Protein AF-0000000082599774 (afdb_homodimer)

pLDDT: mean 88.74, std 15.93, range [21.59, 98.62]

Radius of gyration: 60.86 Å; Cα contacts (8 Å, |Δi|>4): 799; chains: 2; bounding box: 148×205×112 Å

Solvent-accessible surface area (backbone atoms only — not comparable to full-atom values): 46859 Å² total; per-residue (Å²): 127,77,73,71,77,75,77,73,52,71,62,56,53,51,51,53,47,51,51,50,48,53,51,52,51,50,50,52,50,50,53,52,46,49,50,40,49,49,53,21,52,49,29,49,53,49,30,52,54,50,40,51,46,23,52,52,50,30,53,55,32,52,62,64,66,70,56,88,59,86,87,71,52,95,82,60,79,78,54,36,40,31,65,64,53,36,54,50,48,45,38,51,44,52,33,50,40,22,50,48,41,47,58,48,39,48,47,30,44,68,63,27,25,55,50,32,54,53,53,46,53,52,48,55,55,42,47,56,53,44,53,54,51,48,52,52,53,51,50,52,51,49,50,45,45,46,50,34,53,50,29,48,51,50,22,47,52,33,38,50,53,26,45,53,43,50,51,49,52,51,51,58,71,67,52,80,64,74,67,84,57,60,71,66,60,53,51,51,50,48,51,51,50,51,49,50,40,51,51,32,45,50,50,20,45,51,29,43,38,49,27,52,36,39,44,36,20,37,39,45,48,51,49,44,40,48,70,43,56,51,49,51,47,53,50,60,58,50,60,63,51,57,58,50,53,32,48,35,45,33,48,54,21,47,48,53,46,53,49,33,48,49,45,43,57,50,30,53,51,43,32,56,41,29,70,46,46,35,61,66,57,45,51,51,51,51,51,70,76,36,68,76,68,53,74,74,82,74,81,71,90,78,77,49,90,83,50,90,67,90,64,80,66,74,52,88,53,88,70,28,64,42,50,62,49,48,49,34,41,54,34,21,41,47,32,24,52,27,50,51,52,32,55,52,31,50,51,53,42,51,55,62,67,66,47,71,85,56,88,47,71,68,50,40,52,51,48,51,51,51,48,49,50,32,53,50,52,32,53,51,29,50,51,54,25,46,23,27,48,35,31,40,51,58,43,38,74,75,66,46,70,39,65,60,36,32,51,53,30,36,51,55,45,51,51,50,51,51,52,52,55,56,68,67,47,73,76,73,72,75,72,72,71,75,76,74,77,69,77,77,70,87,133,128,78,73,71,80,75,77,76,53,69,62,57,54,52,52,53,47,50,51,50,47,52,51,52,52,50,50,51,52,49,53,52,45,49,50,40,49,49,53,20,53,50,30,48,53,50,30,51,54,50,40,53,46,24,51,53,51,31,52,55,32,51,63,63,66,69,58,89,59,85,87,70,51,95,83,60,82,78,54,38,40,31,63,62,52,35,54,49,49,47,38,51,45,53,32,50,40,22,53,49,42,48,60,50,40,48,47,32,44,68,63,28,25,55,52,33,52,53,52,46,54,54,50,55,54,42,45,56,55,43,52,54,51,49,51,53,54,51,50,52,54,51,52,44,45,46,50,34,53,51,29,47,50,49,20,46,53,34,38,50,52,26,46,52,44,48,52,50,52,52,51,58,70,66,51,83,64,74,70,84,58,58,73,65,60,54,50,51,51,49,51,52,50,50,49,50,39,52,52,32,45,49,50,20,46,50,29,41,37,50,26,52,36,39,44,36,19,38,39,45,48,52,50,44,40,48,72,43,55,50,49,50,46,53,49,59,58,51,60,62,51,58,60,50,52,31,49,32,45,33,49,54,23,48,48,52,44,52,48,33,48,51,45,44,58,48,32,53,51,44,32,55,41,28,69,47,46,35,60,67,56,45,50,50,51,51,51,69,74,36,67,76,68,51,75,72,82,72,82,71,89,78,78,50,90,84,49,90,68,91,63,81,68,74,52,86,55,90,69,28,66,42,50,63,49,48,50,36,42,54,35,22,42,47,32,25,51,27,50,51,51,35,53,52,31,51,50,52,40,50,55,61,67,67,48,69,84,57,88,45,71,68,51,39,53,52,48,50,50,50,46,49,50,30,54,51,51,32,51,52,29,50,50,54,25,46,24,29,48,35,30,40,52,58,42,39,75,74,66,46,71,39,65,61,36,33,50,52,31,37,51,54,44,51,51,51,53,53,52,52,56,56,67,68,47,72,76,72,73,73,72,72,74,75,77,76,74,73,79,78,77,76,132

Organism: Myotis myotis (NCBI:txid51298)

Sequence (886 aa):
MQPPPRKVKVTQELKNIQVEQMTKLQAKHQAECDLLEDMRTFSQKKAAIEREYAQGIQKLASQYLKRDWPGIKADDRNDYRSMYPVWKSFLEGTMQVAQSRINICENYKNFISEPARTVRSLKEQQLKRCVDQLTKIQTELQETVKDLAKGKKKYFETEQMAHAVREKADIEAKSKLSLFQSRISLQKASVKLKARRSECNSKATHARNDYLLTLAAANAHQDRYYQTDLVNIMKALDGNVYDHLKDYLIAFSRTELEACQAVQNTFQFLLETSSKVVRDYNFQLFLQENAVFHKPQPFQFQPCDSDTSRQLESETGTTEEHSLNKEARKWATRVAREHKNIVHQQRVLGDLECHGAPASEQSRVELEQKIDEAKENIRKAEIIKLKAEARLDLLKQIGVSVDTWLKSAMNQVMEELENERWARLPAVTNNGTLHSNVISMPAMQPPPRKVKVTQELKNIQVEQMTKLQAKHQAECDLLEDMRTFSQKKAAIEREYAQGIQKLASQYLKRDWPGIKADDRNDYRSMYPVWKSFLEGTMQVAQSRINICENYKNFISEPARTVRSLKEQQLKRCVDQLTKIQTELQETVKDLAKGKKKYFETEQMAHAVREKADIEAKSKLSLFQSRISLQKASVKLKARRSECNSKATHARNDYLLTLAAANAHQDRYYQTDLVNIMKALDGNVYDHLKDYLIAFSRTELEACQAVQNTFQFLLETSSKVVRDYNFQLFLQENAVFHKPQPFQFQPCDSDTSRQLESETGTTEEHSLNKEARKWATRVAREHKNIVHQQRVLGDLECHGAPASEQSRVELEQKIDEAKENIRKAEIIKLKAEARLDLLKQIGVSVDTWLKSAMNQVMEELENERWARLPAVTNNGTLHSNVISMPA

Nearest PDB structures (foldseek):
  5i6r-assembly1_A-2  TM=7.545E-01  e=6.955E-11  Homo sapiens
  5i7d-assembly1_A  TM=7.072E-01  e=4.262E-10  Homo sapiens
  2efk-assembly1_A-2  TM=6.384E-01  e=4.790E-07  Homo sapiens
  2efl-assembly1_A-2  TM=6.274E-01  e=4.375E-07  Homo sapiens
  7n6g-assembly1_3Q  TM=2.880E-01  e=4.368E-02  Chlamydomonas reinhardtii

Structure (mmCIF, N/CA/C/O backbone):
data_AF-0000000082599774-model_v1
#
loop_
_entity.id
_entity.type
_entity.pdbx_description
1 polymer 'FCH and double SH3 domains 2'
#
loop_
_atom_site.group_PDB
_atom_site.id
_atom_site.type_symbol
_atom_site.label_atom_id
_atom_site.label_alt_id
_atom_site.label_comp_id
_atom_site.label_asym_id
_atom_site.label_entity_id
_atom_site.label_seq_id
_atom_site.pdbx_PDB_ins_code
_atom_site.Cartn_x
_atom_site.Cartn_y
_atom_site.Cartn_z
_atom_site.occupancy
_atom_site.B_iso_or_equiv
_atom_site.auth_seq_id
_atom_site.auth_comp_id
_atom_site.auth_asym_id
_atom_site.auth_atom_id
_atom_site.pdbx_PDB_model_num
ATOM 1 N N . MET A 1 1 ? 38.938 -64.312 -15.148 1 31.62 1 MET A N 1
ATOM 2 C CA . MET A 1 1 ? 38.156 -63.719 -16.219 1 31.62 1 MET A CA 1
ATOM 3 C C . MET A 1 1 ? 36.75 -63.406 -15.75 1 31.62 1 MET A C 1
ATOM 5 O O . MET A 1 1 ? 36.031 -64.312 -15.273 1 31.62 1 MET A O 1
ATOM 9 N N . GLN A 1 2 ? 36.5 -62.25 -15.172 1 41.25 2 GLN A N 1
ATOM 10 C CA . GLN A 1 2 ? 35.188 -61.906 -14.664 1 41.25 2 GLN A CA 1
ATOM 11 C C . GLN A 1 2 ? 34.094 -62.219 -15.703 1 41.25 2 GLN A C 1
ATOM 13 O O . GLN A 1 2 ? 34.312 -62.062 -16.906 1 41.25 2 GLN A O 1
ATOM 18 N N . PRO A 1 3 ? 33.281 -63.219 -15.398 1 45.88 3 PRO A N 1
ATOM 19 C CA . PRO A 1 3 ? 32.25 -63.531 -16.406 1 45.88 3 PRO A CA 1
ATOM 20 C C . PRO A 1 3 ? 31.688 -62.281 -17.078 1 45.88 3 PRO A C 1
ATOM 22 O O . PRO A 1 3 ? 31.688 -61.188 -16.469 1 45.88 3 PRO A O 1
ATOM 25 N N . PRO A 1 4 ? 31.859 -62.094 -18.312 1 49.22 4 PRO A N 1
ATOM 26 C CA . PRO A 1 4 ? 31.312 -60.938 -19.047 1 49.22 4 PRO A CA 1
ATOM 27 C C . PRO A 1 4 ? 29.969 -60.469 -18.484 1 49.22 4 PRO A C 1
ATOM 29 O O . PRO A 1 4 ? 29.234 -61.25 -17.891 1 49.22 4 PRO A O 1
ATOM 32 N N . PRO A 1 5 ? 29.859 -59.281 -18.094 1 48.47 5 PRO A N 1
ATOM 33 C CA . PRO A 1 5 ? 28.641 -58.75 -17.484 1 48.47 5 PRO A CA 1
ATOM 34 C C . PRO A 1 5 ? 27.375 -59.312 -18.125 1 48.47 5 PRO A C 1
ATOM 36 O O . PRO A 1 5 ? 27.281 -59.406 -19.344 1 48.47 5 PRO A O 1
ATOM 39 N N . ARG A 1 6 ? 26.719 -60.25 -17.438 1 51.72 6 ARG A N 1
ATOM 40 C CA . ARG A 1 6 ? 25.516 -60.938 -17.875 1 51.72 6 ARG A CA 1
ATOM 41 C C . ARG A 1 6 ? 24.562 -59.969 -18.562 1 51.72 6 ARG A C 1
ATOM 43 O O . ARG A 1 6 ? 24.234 -58.938 -18.016 1 51.72 6 ARG A O 1
ATOM 50 N N . LYS A 1 7 ? 24.594 -59.875 -19.812 1 60 7 LYS A N 1
ATOM 51 C CA . LYS A 1 7 ? 23.703 -59.031 -20.609 1 60 7 LYS A CA 1
ATOM 52 C C . LYS A 1 7 ? 22.281 -59.094 -20.047 1 60 7 LYS A C 1
ATOM 54 O O . LYS A 1 7 ? 21.703 -60.188 -19.891 1 60 7 LYS A O 1
ATOM 59 N N . VAL A 1 8 ? 21.719 -58.125 -19.344 1 69.06 8 VAL A N 1
ATOM 60 C CA . VAL A 1 8 ? 20.406 -58 -18.75 1 69.06 8 VAL A CA 1
ATOM 61 C C . VAL A 1 8 ? 19.328 -58.344 -19.781 1 69.06 8 VAL A C 1
ATOM 63 O O . VAL A 1 8 ? 19.422 -57.938 -20.938 1 69.06 8 VAL A O 1
ATOM 66 N N . LYS A 1 9 ? 18.344 -59.219 -19.266 1 87.5 9 LYS A N 1
ATOM 67 C CA . LYS A 1 9 ? 17.234 -59.625 -20.109 1 87.5 9 LYS A CA 1
ATOM 68 C C . LYS A 1 9 ? 16.406 -58.438 -20.547 1 87.5 9 LYS A C 1
ATOM 70 O O . LYS A 1 9 ? 16.219 -57.469 -19.797 1 87.5 9 LYS A O 1
ATOM 75 N N . VAL A 1 10 ? 16.156 -58.344 -21.844 1 91.88 10 VAL A N 1
ATOM 76 C CA . VAL A 1 10 ? 15.391 -57.25 -22.453 1 91.88 10 VAL A CA 1
ATOM 77 C C . VAL A 1 10 ? 14.133 -56.969 -21.625 1 91.88 10 VAL A C 1
ATOM 79 O O . VAL A 1 10 ? 13.727 -55.844 -21.453 1 91.88 10 VAL A O 1
ATOM 82 N N . THR A 1 11 ? 13.508 -58 -21.047 1 94 11 THR A N 1
ATOM 83 C CA . THR A 1 11 ? 12.297 -57.875 -20.234 1 94 11 THR A CA 1
ATOM 84 C C . THR A 1 11 ? 12.602 -57.156 -18.938 1 94 11 THR A C 1
ATOM 86 O O . THR A 1 11 ? 11.812 -56.312 -18.5 1 94 11 THR A O 1
ATOM 89 N N . GLN A 1 12 ? 13.758 -57.438 -18.344 1 95.06 12 GLN A N 1
ATOM 90 C CA . GLN A 1 12 ? 14.141 -56.781 -17.094 1 95.06 12 GLN A CA 1
ATOM 91 C C . GLN A 1 12 ? 14.516 -55.344 -17.328 1 95.06 12 GLN A C 1
ATOM 93 O O . GLN A 1 12 ? 14.211 -54.469 -16.5 1 95.06 12 GLN A O 1
ATOM 98 N N . GLU A 1 13 ? 15.18 -55.062 -18.359 1 94.62 13 GLU A N 1
ATOM 99 C CA . GLU A 1 13 ? 15.547 -53.688 -18.703 1 94.62 13 GLU A CA 1
ATOM 100 C C . GLU A 1 13 ? 14.305 -52.812 -18.906 1 94.62 13 GLU A C 1
ATOM 102 O O . GLU A 1 13 ? 14.258 -51.688 -18.438 1 94.62 13 GLU A O 1
ATOM 107 N N . LEU A 1 14 ? 13.297 -53.344 -19.578 1 96.31 14 LEU A N 1
ATOM 108 C CA . LEU A 1 14 ? 12.047 -52.625 -19.812 1 96.31 14 LEU A CA 1
ATOM 109 C C . LEU A 1 14 ? 11.344 -52.344 -18.5 1 96.31 14 LEU A C 1
ATOM 111 O O . LEU A 1 14 ? 10.875 -51.219 -18.281 1 96.31 14 LEU A O 1
ATOM 115 N N . LYS A 1 15 ? 11.344 -53.25 -17.641 1 96.75 15 LYS A N 1
ATOM 116 C CA . LYS A 1 15 ? 10.695 -53.094 -16.344 1 96.75 15 LYS A CA 1
ATOM 117 C C . LYS A 1 15 ? 11.375 -52 -15.539 1 96.75 15 LYS A C 1
ATOM 119 O O . LYS A 1 15 ? 10.711 -51.188 -14.875 1 96.75 15 LYS A O 1
ATOM 124 N N . ASN A 1 16 ? 12.703 -51.938 -15.562 1 96.5 16 ASN A N 1
ATOM 125 C CA . ASN A 1 16 ? 13.453 -50.906 -14.836 1 96.5 16 ASN A CA 1
ATOM 126 C C . ASN A 1 16 ? 13.133 -49.5 -15.352 1 96.5 16 ASN A C 1
ATOM 128 O O . ASN A 1 16 ? 12.969 -48.594 -14.57 1 96.5 16 ASN A O 1
ATOM 132 N N . ILE A 1 17 ? 13.031 -49.344 -16.625 1 97.44 17 ILE A N 1
ATOM 133 C CA . ILE A 1 17 ? 12.719 -48.062 -17.25 1 97.44 17 ILE A CA 1
ATOM 134 C C . ILE A 1 17 ? 11.312 -47.625 -16.859 1 97.44 17 ILE A C 1
ATOM 136 O O . ILE A 1 17 ? 11.078 -46.469 -16.531 1 97.44 17 ILE A O 1
ATOM 140 N N . GLN A 1 18 ? 10.398 -48.594 -16.875 1 98 18 GLN A N 1
ATOM 141 C CA . GLN A 1 18 ? 9 -48.312 -16.578 1 98 18 GLN A CA 1
ATOM 142 C C . GLN A 1 18 ? 8.828 -47.875 -15.125 1 98 18 GLN A C 1
ATOM 144 O O . GLN A 1 18 ? 8.047 -47 -14.812 1 98 18 GLN A O 1
ATOM 149 N N . VAL A 1 19 ? 9.578 -48.531 -14.266 1 98 19 VAL A N 1
ATOM 150 C CA . VAL A 1 19 ? 9.523 -48.188 -12.844 1 98 19 VAL A CA 1
ATOM 151 C C . VAL A 1 19 ? 10.062 -46.75 -12.641 1 98 19 VAL A C 1
ATOM 153 O O . VAL A 1 19 ? 9.5 -45.969 -11.867 1 98 19 VAL A O 1
ATOM 156 N N . GLU A 1 20 ? 11.133 -46.438 -13.305 1 98.12 20 GLU A N 1
ATOM 157 C CA . GLU A 1 20 ? 11.703 -45.094 -13.211 1 98.12 20 GLU A CA 1
ATOM 158 C C . GLU A 1 20 ? 10.734 -44.062 -13.758 1 98.12 20 GLU A C 1
ATOM 160 O O . GLU A 1 20 ? 10.617 -42.969 -13.188 1 98.12 20 GLU A O 1
ATOM 165 N N . GLN A 1 21 ? 10.047 -44.375 -14.844 1 98.25 21 GLN A N 1
ATOM 166 C CA . GLN A 1 21 ? 9.039 -43.469 -15.406 1 98.25 21 GLN A CA 1
ATOM 167 C C . GLN A 1 21 ? 7.941 -43.188 -14.391 1 98.25 21 GLN A C 1
ATOM 169 O O . GLN A 1 21 ? 7.586 -42 -14.172 1 98.25 21 GLN A O 1
ATOM 174 N N . MET A 1 22 ? 7.496 -44.219 -13.758 1 98.06 22 MET A N 1
ATOM 175 C CA . MET A 1 22 ? 6.434 -44.094 -12.758 1 98.06 22 MET A CA 1
ATOM 176 C C . MET A 1 22 ? 6.891 -43.219 -11.594 1 98.06 22 MET A C 1
ATOM 178 O O . MET A 1 22 ? 6.16 -42.344 -11.148 1 98.06 22 MET A O 1
ATOM 182 N N . THR A 1 23 ? 8.094 -43.406 -11.141 1 98.06 23 THR A N 1
ATOM 183 C CA . THR A 1 23 ? 8.633 -42.688 -10.008 1 98.06 23 THR A CA 1
ATOM 184 C C . THR A 1 23 ? 8.789 -41.188 -10.336 1 98.06 23 THR A C 1
ATOM 186 O O . THR A 1 23 ? 8.461 -40.344 -9.523 1 98.06 23 THR A O 1
ATOM 189 N N . LYS A 1 24 ? 9.258 -40.906 -11.508 1 97.38 24 LYS A N 1
ATOM 190 C CA . LYS A 1 24 ? 9.469 -39.531 -11.938 1 97.38 24 LYS A CA 1
ATOM 191 C C . LYS A 1 24 ? 8.133 -38.781 -12.078 1 97.38 24 LYS A C 1
ATOM 193 O O . LYS A 1 24 ? 8.039 -37.625 -11.742 1 97.38 24 LYS A O 1
ATOM 198 N N . LEU A 1 25 ? 7.148 -39.469 -12.578 1 97.94 25 LEU A N 1
ATOM 199 C CA . LEU A 1 25 ? 5.832 -38.875 -12.742 1 97.94 25 LEU A CA 1
ATOM 200 C C . LEU A 1 25 ? 5.195 -38.594 -11.383 1 97.94 25 LEU A C 1
ATOM 202 O O . LEU A 1 25 ? 4.574 -37.531 -11.195 1 97.94 25 LEU A O 1
ATOM 206 N N . GLN A 1 26 ? 5.414 -39.531 -10.477 1 97.44 26 GLN A N 1
ATOM 207 C CA . GLN A 1 26 ? 4.895 -39.312 -9.125 1 97.44 26 GLN A CA 1
ATOM 208 C C . GLN A 1 26 ? 5.598 -38.156 -8.43 1 97.44 26 GLN A C 1
ATOM 210 O O . GLN A 1 26 ? 4.969 -37.375 -7.699 1 97.44 26 GLN A O 1
ATOM 215 N N . ALA A 1 27 ? 6.879 -38.031 -8.617 1 96.44 27 ALA A N 1
ATOM 216 C CA . ALA A 1 27 ? 7.648 -36.938 -8.031 1 96.44 27 ALA A CA 1
ATOM 217 C C . ALA A 1 27 ? 7.203 -35.594 -8.594 1 96.44 27 ALA A C 1
ATOM 219 O O . ALA A 1 27 ? 7.082 -34.625 -7.852 1 96.44 27 ALA A O 1
ATOM 220 N N . LYS A 1 28 ? 7.008 -35.531 -9.914 1 96.12 28 LYS A N 1
ATOM 221 C CA . LYS A 1 28 ? 6.504 -34.312 -10.547 1 96.12 28 LYS A CA 1
ATOM 222 C C . LYS A 1 28 ? 5.145 -33.906 -9.977 1 96.12 28 LYS A C 1
ATOM 224 O O . LYS A 1 28 ? 4.91 -32.75 -9.672 1 96.12 28 LYS A O 1
ATOM 229 N N . HIS A 1 29 ? 4.277 -34.938 -9.914 1 96.88 29 HIS A N 1
ATOM 230 C CA . HIS A 1 29 ? 2.949 -34.719 -9.352 1 96.88 29 HIS A CA 1
ATOM 231 C C . HIS A 1 29 ? 3.035 -34.156 -7.938 1 96.88 29 HIS A C 1
ATOM 233 O O . HIS A 1 29 ? 2.336 -33.219 -7.598 1 96.88 29 HIS A O 1
ATOM 239 N N . GLN A 1 30 ? 3.896 -34.781 -7.137 1 96.5 30 GLN A N 1
ATOM 240 C CA . GLN A 1 30 ? 4.047 -34.344 -5.75 1 96.5 30 GLN A CA 1
ATOM 241 C C . GLN A 1 30 ? 4.551 -32.906 -5.68 1 96.5 30 GLN A C 1
ATOM 243 O O . GLN A 1 30 ? 4.078 -32.125 -4.855 1 96.5 30 GLN A O 1
ATOM 248 N N . ALA A 1 31 ? 5.5 -32.531 -6.461 1 95.44 31 ALA A N 1
ATOM 249 C CA . ALA A 1 31 ? 6.039 -31.172 -6.484 1 95.44 31 ALA A CA 1
ATOM 250 C C . ALA A 1 31 ? 4.957 -30.156 -6.836 1 95.44 31 ALA A C 1
ATOM 252 O O . ALA A 1 31 ? 4.902 -29.062 -6.254 1 95.44 31 ALA A O 1
ATOM 253 N N . GLU A 1 32 ? 4.129 -30.5 -7.797 1 96.44 32 GLU A N 1
ATOM 254 C CA . GLU A 1 32 ? 3.037 -29.625 -8.203 1 96.44 32 GLU A CA 1
ATOM 255 C C . GLU A 1 32 ? 2.014 -29.453 -7.082 1 96.44 32 GLU A C 1
ATOM 257 O O . GLU A 1 32 ? 1.511 -28.359 -6.848 1 96.44 32 GLU A O 1
ATOM 262 N N . CYS A 1 33 ? 1.719 -30.578 -6.441 1 96.75 33 CYS A N 1
ATOM 263 C CA . CYS A 1 33 ? 0.801 -30.516 -5.309 1 96.75 33 CYS A CA 1
ATOM 264 C C . CYS A 1 33 ? 1.377 -29.672 -4.18 1 96.75 33 CYS A C 1
ATOM 266 O O . CYS A 1 33 ? 0.649 -28.922 -3.531 1 96.75 33 CYS A O 1
ATOM 268 N N . ASP A 1 34 ? 2.633 -29.781 -3.924 1 96.5 34 ASP A N 1
ATOM 269 C CA . ASP A 1 34 ? 3.297 -28.984 -2.9 1 96.5 34 ASP A CA 1
ATOM 270 C C . ASP A 1 34 ? 3.234 -27.5 -3.238 1 96.5 34 ASP A C 1
ATOM 272 O O . ASP A 1 34 ? 3.061 -26.672 -2.35 1 96.5 34 ASP A O 1
ATOM 276 N N . LEU A 1 35 ? 3.441 -27.188 -4.488 1 96.88 35 LEU A N 1
ATOM 277 C CA . LEU A 1 35 ? 3.363 -25.797 -4.914 1 96.88 35 LEU A CA 1
ATOM 278 C C . LEU A 1 35 ? 1.962 -25.234 -4.695 1 96.88 35 LEU A C 1
ATOM 280 O O . LEU A 1 35 ? 1.805 -24.109 -4.242 1 96.88 35 LEU A O 1
ATOM 284 N N . LEU A 1 36 ? 0.955 -26.031 -5.023 1 97.56 36 LEU A N 1
ATOM 285 C CA . LEU A 1 36 ? -0.426 -25.641 -4.758 1 97.56 36 LEU A CA 1
ATOM 286 C C . LEU A 1 36 ? -0.637 -25.375 -3.273 1 97.56 36 LEU A C 1
ATOM 288 O O . LEU A 1 36 ? -1.27 -24.375 -2.904 1 97.56 36 LEU A O 1
ATOM 292 N N . GLU A 1 37 ? -0.081 -26.219 -2.471 1 97.5 37 GLU A N 1
ATOM 293 C CA . GLU A 1 37 ? -0.202 -26.062 -1.025 1 97.5 37 GLU A CA 1
ATOM 294 C C . GLU A 1 37 ? 0.545 -24.812 -0.548 1 97.5 37 GLU A C 1
ATOM 296 O O . GLU A 1 37 ? 0.079 -24.109 0.35 1 97.5 37 GLU A O 1
ATOM 301 N N . ASP A 1 38 ? 1.676 -24.578 -1.06 1 97.75 38 ASP A N 1
ATOM 302 C CA . ASP A 1 38 ? 2.445 -23.391 -0.712 1 97.75 38 ASP A CA 1
ATOM 303 C C . ASP A 1 38 ? 1.666 -22.109 -1.036 1 97.75 38 ASP A C 1
ATOM 305 O O . ASP A 1 38 ? 1.586 -21.203 -0.211 1 97.75 38 ASP A O 1
ATOM 309 N N . MET A 1 39 ? 1.136 -22.062 -2.248 1 98.12 39 MET A N 1
ATOM 310 C CA . MET A 1 39 ? 0.379 -20.875 -2.637 1 98.12 39 MET A CA 1
ATOM 311 C C . MET A 1 39 ? -0.854 -20.703 -1.756 1 98.12 39 MET A C 1
ATOM 313 O O . MET A 1 39 ? -1.206 -19.578 -1.387 1 98.12 39 MET A O 1
ATOM 317 N N . ARG A 1 40 ? -1.483 -21.844 -1.449 1 98.38 40 ARG A N 1
ATOM 318 C CA . ARG A 1 40 ? -2.658 -21.812 -0.584 1 98.38 40 ARG A CA 1
ATOM 319 C C . ARG A 1 40 ? -2.307 -21.266 0.798 1 98.38 40 ARG A C 1
ATOM 321 O O . ARG A 1 40 ? -2.926 -20.312 1.271 1 98.38 40 ARG A O 1
ATOM 328 N N . THR A 1 41 ? -1.298 -21.812 1.438 1 98.38 41 THR A N 1
ATOM 329 C CA . THR A 1 41 ? -0.941 -21.438 2.801 1 98.38 41 THR A CA 1
ATOM 330 C C . THR A 1 41 ? -0.345 -20.031 2.834 1 98.38 41 THR A C 1
ATOM 332 O O . THR A 1 41 ? -0.571 -19.281 3.783 1 98.38 41 THR A O 1
ATOM 335 N N . PHE A 1 42 ? 0.452 -19.688 1.837 1 98.5 42 PHE A N 1
ATOM 336 C CA . PHE A 1 42 ? 0.981 -18.328 1.742 1 98.5 42 PHE A CA 1
ATOM 337 C C . PHE A 1 42 ? -0.149 -17.312 1.702 1 98.5 42 PHE A C 1
ATOM 339 O O . PHE A 1 42 ? -0.106 -16.297 2.41 1 98.5 42 PHE A O 1
ATOM 346 N N . SER A 1 43 ? -1.096 -17.578 0.852 1 98.38 43 SER A N 1
ATOM 347 C CA . SER A 1 43 ? -2.215 -16.641 0.71 1 98.38 43 SER A CA 1
ATOM 348 C C . SER A 1 43 ? -2.988 -16.516 2.018 1 98.38 43 SER A C 1
ATOM 350 O O . SER A 1 43 ? -3.428 -15.414 2.373 1 98.38 43 SER A O 1
ATOM 352 N N . GLN A 1 44 ? -3.145 -17.594 2.719 1 98.25 44 GLN A N 1
ATOM 353 C CA . GLN A 1 44 ? -3.852 -17.578 3.996 1 98.25 44 GLN A CA 1
ATOM 354 C C . GLN A 1 44 ? -3.107 -16.734 5.023 1 98.25 44 GLN A C 1
ATOM 356 O O . GLN A 1 44 ? -3.713 -15.906 5.707 1 98.25 44 GLN A O 1
ATOM 361 N N . LYS A 1 45 ? -1.886 -16.984 5.145 1 98.5 45 LYS A N 1
ATOM 362 C CA . LYS A 1 45 ? -1.071 -16.25 6.113 1 98.5 45 LYS A CA 1
ATOM 363 C C . LYS A 1 45 ? -0.963 -14.773 5.738 1 98.5 45 LYS A C 1
ATOM 365 O O . LYS A 1 45 ? -1.013 -13.898 6.609 1 98.5 45 LYS A O 1
ATOM 370 N N . LYS A 1 46 ? -0.791 -14.523 4.422 1 98.06 46 LYS A N 1
ATOM 371 C CA . LYS A 1 46 ? -0.744 -13.148 3.945 1 98.06 46 LYS A CA 1
ATOM 372 C C . LYS A 1 46 ? -2.039 -12.406 4.27 1 98.06 46 LYS A C 1
ATOM 374 O O . LYS A 1 46 ? -2.008 -11.266 4.738 1 98.06 46 LYS A O 1
ATOM 379 N N . ALA A 1 47 ? -3.15 -13.078 4 1 97.88 47 ALA A N 1
ATOM 380 C CA . ALA A 1 47 ? -4.449 -12.477 4.305 1 97.88 47 ALA A CA 1
ATOM 381 C C . ALA A 1 47 ? -4.562 -12.133 5.785 1 97.88 47 ALA A C 1
ATOM 383 O O . ALA A 1 47 ? -5.102 -11.086 6.145 1 97.88 47 ALA A O 1
ATOM 384 N N . ALA A 1 48 ? -4.098 -13 6.641 1 98.12 48 ALA A N 1
ATOM 385 C CA . ALA A 1 48 ? -4.172 -12.781 8.086 1 98.12 48 ALA A CA 1
ATOM 386 C C . ALA A 1 48 ? -3.312 -11.594 8.5 1 98.12 48 ALA A C 1
ATOM 388 O O . ALA A 1 48 ? -3.734 -10.773 9.32 1 98.12 48 ALA A O 1
ATOM 389 N N . ILE A 1 49 ? -2.096 -11.477 7.996 1 98.38 49 ILE A N 1
ATOM 390 C CA . ILE A 1 49 ? -1.191 -10.375 8.305 1 98.38 49 ILE A CA 1
ATOM 391 C C . ILE A 1 49 ? -1.798 -9.062 7.824 1 98.38 49 ILE A C 1
ATOM 393 O O . ILE A 1 49 ? -1.772 -8.055 8.547 1 98.38 49 ILE A O 1
ATOM 397 N N . GLU A 1 50 ? -2.363 -9.086 6.621 1 98.06 50 GLU A N 1
ATOM 398 C CA . GLU A 1 50 ? -2.988 -7.902 6.047 1 98.06 50 GLU A CA 1
ATOM 399 C C . GLU A 1 50 ? -4.164 -7.434 6.898 1 98.06 50 GLU A C 1
ATOM 401 O O . GLU A 1 50 ? -4.336 -6.234 7.129 1 98.06 50 GLU A O 1
ATOM 406 N N . ARG A 1 51 ? -4.973 -8.383 7.285 1 97.81 51 ARG A N 1
ATOM 407 C CA . ARG A 1 51 ? -6.145 -8.055 8.086 1 97.81 51 ARG A CA 1
ATOM 408 C C . ARG A 1 51 ? -5.734 -7.434 9.422 1 97.81 51 ARG A C 1
ATOM 410 O O . ARG A 1 51 ? -6.312 -6.43 9.852 1 97.81 51 ARG A O 1
ATOM 417 N N . GLU A 1 52 ? -4.785 -7.973 10.055 1 98.25 52 GLU A N 1
ATOM 418 C CA . GLU A 1 52 ? -4.293 -7.445 11.328 1 98.25 52 GLU A CA 1
ATOM 419 C C . GLU A 1 52 ? -3.727 -6.039 11.156 1 98.25 52 GLU A C 1
ATOM 421 O O . GLU A 1 52 ? -3.986 -5.16 11.984 1 98.25 52 GLU A O 1
ATOM 426 N N . TYR A 1 53 ? -2.977 -5.832 10.188 1 98.38 53 TYR A N 1
ATOM 427 C CA . TYR A 1 53 ? -2.41 -4.523 9.867 1 98.38 53 TYR A CA 1
ATOM 428 C C . TYR A 1 53 ? -3.51 -3.492 9.648 1 98.38 53 TYR A C 1
ATOM 430 O O . TYR A 1 53 ? -3.488 -2.418 10.258 1 98.38 53 TYR A O 1
ATOM 438 N N . ALA A 1 54 ? -4.438 -3.824 8.781 1 98.25 54 ALA A N 1
ATOM 439 C CA . ALA A 1 54 ? -5.512 -2.891 8.445 1 98.25 54 ALA A CA 1
ATOM 440 C C . ALA A 1 54 ? -6.344 -2.545 9.672 1 98.25 54 ALA A C 1
ATOM 442 O O . ALA A 1 54 ? -6.723 -1.389 9.867 1 98.25 54 ALA A O 1
ATOM 443 N N . GLN A 1 55 ? -6.621 -3.537 10.484 1 98.38 55 GLN A N 1
ATOM 444 C CA . GLN A 1 55 ? -7.371 -3.309 11.719 1 98.38 55 GLN A CA 1
ATOM 445 C C . GLN A 1 55 ? -6.586 -2.424 12.68 1 98.38 55 GLN A C 1
ATOM 447 O O . GLN A 1 55 ? -7.172 -1.604 13.391 1 98.38 55 GLN A O 1
ATOM 452 N N . GLY A 1 56 ? -5.258 -2.617 12.75 1 98.5 56 GLY A N 1
ATOM 453 C CA . GLY A 1 56 ? -4.418 -1.753 13.562 1 98.5 56 GLY A CA 1
ATOM 454 C C . GLY A 1 56 ? -4.449 -0.302 13.125 1 98.5 56 GLY A C 1
ATOM 455 O O . GLY A 1 56 ? -4.535 0.604 13.953 1 98.5 56 GLY A O 1
ATOM 456 N N . ILE A 1 57 ? -4.406 -0.066 11.844 1 98.5 57 ILE A N 1
ATOM 457 C CA . ILE A 1 57 ? -4.453 1.281 11.281 1 98.5 57 ILE A CA 1
ATOM 458 C C . ILE A 1 57 ? -5.816 1.906 11.562 1 98.5 57 ILE A C 1
ATOM 460 O O . ILE A 1 57 ? -5.91 3.092 11.891 1 98.5 57 ILE A O 1
ATOM 464 N N . GLN A 1 58 ? -6.883 1.123 11.422 1 97.81 58 GLN A N 1
ATOM 465 C CA . GLN A 1 58 ? -8.234 1.598 11.695 1 97.81 58 GLN A CA 1
ATOM 466 C C . GLN A 1 58 ? -8.375 2.037 13.156 1 97.81 58 GLN A C 1
ATOM 468 O O . GLN A 1 58 ? -8.969 3.076 13.438 1 97.81 58 GLN A O 1
ATOM 473 N N . LYS A 1 59 ? -7.898 1.223 13.992 1 98.25 59 LYS A N 1
ATOM 474 C CA . LYS A 1 59 ? -7.969 1.538 15.414 1 98.25 59 LYS A CA 1
ATOM 475 C C . LYS A 1 59 ? -7.199 2.816 15.734 1 98.25 59 LYS A C 1
ATOM 477 O O . LYS A 1 59 ? -7.676 3.664 16.484 1 98.25 59 LYS A O 1
ATOM 482 N N . LEU A 1 60 ? -6.027 2.947 15.172 1 98.31 60 LEU A N 1
ATOM 483 C CA . LEU A 1 60 ? -5.195 4.129 15.375 1 98.31 60 LEU A CA 1
ATOM 484 C C . LEU A 1 60 ? -5.914 5.387 14.906 1 98.31 60 LEU A C 1
ATOM 486 O O . LEU A 1 60 ? -6.023 6.359 15.656 1 98.31 60 LEU A O 1
ATOM 490 N N . ALA A 1 61 ? -6.398 5.41 13.703 1 98.19 61 ALA A N 1
ATOM 491 C CA . ALA A 1 61 ? -7.07 6.578 13.133 1 98.19 61 ALA A CA 1
ATOM 492 C C . ALA A 1 61 ? -8.336 6.918 13.922 1 98.19 61 ALA A C 1
ATOM 494 O O . ALA A 1 61 ? -8.625 8.094 14.164 1 98.19 61 ALA A O 1
ATOM 495 N N . SER A 1 62 ? -9.07 5.887 14.32 1 97.44 62 SER A N 1
ATOM 496 C CA . SER A 1 62 ? -10.32 6.074 15.047 1 97.44 62 SER A CA 1
ATOM 497 C C . SER A 1 62 ? -10.086 6.766 16.391 1 97.44 62 SER A C 1
ATOM 499 O O . SER A 1 62 ? -10.906 7.566 16.828 1 97.44 62 SER A O 1
ATOM 501 N N . GLN A 1 63 ? -9.008 6.465 17.078 1 97.56 63 GLN A N 1
ATOM 502 C CA . GLN A 1 63 ? -8.672 7.062 18.375 1 97.56 63 GLN A CA 1
ATOM 503 C C . GLN A 1 63 ? -8.453 8.57 18.234 1 97.56 63 GLN A C 1
ATOM 505 O O . GLN A 1 63 ? -8.859 9.336 19.109 1 97.56 63 GLN A O 1
ATOM 510 N N . TYR A 1 64 ? -7.883 9.023 17.172 1 97.44 64 TYR A N 1
ATOM 511 C CA . TYR A 1 64 ? -7.582 10.445 17 1 97.44 64 TYR A CA 1
ATOM 512 C C . TYR A 1 64 ? -8.781 11.188 16.438 1 97.44 64 TYR A C 1
ATOM 514 O O . TYR A 1 64 ? -8.906 12.406 16.625 1 97.44 64 TYR A O 1
ATOM 522 N N . LEU A 1 65 ? -9.68 10.438 15.758 1 94.94 65 LEU A N 1
ATOM 523 C CA . LEU A 1 65 ? -10.898 11.031 15.211 1 94.94 65 LEU A CA 1
ATOM 524 C C . LEU A 1 65 ? -11.883 11.375 16.328 1 94.94 65 LEU A C 1
ATOM 526 O O . LEU A 1 65 ? -12.789 12.188 16.141 1 94.94 65 LEU A O 1
ATOM 530 N N . LYS A 1 66 ? -11.742 10.844 17.484 1 92.44 66 LYS A N 1
ATOM 531 C CA . LYS A 1 66 ? -12.641 11.055 18.609 1 92.44 66 LYS A CA 1
ATOM 532 C C . LYS A 1 66 ? -12.305 12.352 19.344 1 92.44 66 LYS A C 1
ATOM 534 O O . LYS A 1 66 ? -13.102 12.844 20.141 1 92.44 66 LYS A O 1
ATOM 539 N N . ARG A 1 67 ? -11.266 13.008 18.984 1 89.06 67 ARG A N 1
ATOM 540 C CA . ARG A 1 67 ? -10.852 14.234 19.641 1 89.06 67 ARG A CA 1
ATOM 541 C C . ARG A 1 67 ? -11.719 15.414 19.219 1 89.06 67 ARG A C 1
ATOM 543 O O . ARG A 1 67 ? -12.242 15.43 18.109 1 89.06 67 ARG A O 1
ATOM 550 N N . ASP A 1 68 ? -11.914 16.297 20.109 1 85.56 68 ASP A N 1
ATOM 551 C CA . ASP A 1 68 ? -12.68 17.516 19.844 1 85.56 68 ASP A CA 1
ATOM 552 C C . ASP A 1 68 ? -11.773 18.641 19.344 1 85.56 68 ASP A C 1
ATOM 554 O O . ASP A 1 68 ? -10.859 19.062 20.047 1 85.56 68 ASP A O 1
ATOM 558 N N . TRP A 1 69 ? -12.039 19.109 18.078 1 86.38 69 TRP A N 1
ATOM 559 C CA . TRP A 1 69 ? -11.227 20.172 17.484 1 86.38 69 TRP A CA 1
ATOM 560 C C . TRP A 1 69 ? -12.016 21.469 17.422 1 86.38 69 TRP A C 1
ATOM 562 O O . TRP A 1 69 ? -13.234 21.469 17.234 1 86.38 69 TRP A O 1
ATOM 572 N N . PRO A 1 70 ? -11.344 22.562 17.594 1 81.88 70 PRO A N 1
ATOM 573 C CA . PRO A 1 70 ? -12.016 23.859 17.5 1 81.88 70 PRO A CA 1
ATOM 574 C C . PRO A 1 70 ? -12.711 24.078 16.156 1 81.88 70 PRO A C 1
ATOM 576 O O . PRO A 1 70 ? -12.141 23.766 15.102 1 81.88 70 PRO A O 1
ATOM 579 N N . GLY A 1 71 ? -13.969 24.594 16.203 1 72.56 71 GLY A N 1
ATOM 580 C CA . GLY A 1 71 ? -14.664 25.062 15.016 1 72.56 71 GLY A CA 1
ATOM 581 C C . GLY A 1 71 ? -15.281 23.953 14.188 1 72.56 71 GLY A C 1
ATOM 582 O O . GLY A 1 71 ? -15.961 24.203 13.195 1 72.56 71 GLY A O 1
ATOM 583 N N . ILE A 1 72 ? -14.844 22.812 14.383 1 69.69 72 ILE A N 1
ATOM 584 C CA . ILE A 1 72 ? -15.383 21.75 13.555 1 69.69 72 ILE A CA 1
ATOM 585 C C . ILE A 1 72 ? -16.781 21.375 14.055 1 69.69 72 ILE A C 1
ATOM 587 O O . ILE A 1 72 ? -16.938 20.938 15.203 1 69.69 72 ILE A O 1
ATOM 591 N N . LYS A 1 73 ? -17.781 22.109 13.359 1 63.09 73 LYS A N 1
ATOM 592 C CA . LYS A 1 73 ? -19.156 21.672 13.617 1 63.09 73 LYS A CA 1
ATOM 593 C C . LYS A 1 73 ? -19.547 20.531 12.68 1 63.09 73 LYS A C 1
ATOM 595 O O . LYS A 1 73 ? -19 20.391 11.594 1 63.09 73 LYS A O 1
ATOM 600 N N . ALA A 1 74 ? -20.281 19.625 13.18 1 56.09 74 ALA A N 1
ATOM 601 C CA . ALA A 1 74 ? -20.688 18.375 12.516 1 56.09 74 ALA A CA 1
ATOM 602 C C . ALA A 1 74 ? -21.094 18.641 11.062 1 56.09 74 ALA A C 1
ATOM 604 O O . ALA A 1 74 ? -20.797 17.844 10.18 1 56.09 74 ALA A O 1
ATOM 605 N N . ASP A 1 75 ? -21.906 19.766 10.844 1 53.31 75 ASP A N 1
ATOM 606 C CA . ASP A 1 75 ? -22.547 19.922 9.547 1 53.31 75 ASP A CA 1
ATOM 607 C C . ASP A 1 75 ? -21.703 20.781 8.617 1 53.31 75 ASP A C 1
ATOM 609 O O . ASP A 1 75 ? -22.109 21.094 7.5 1 53.31 75 ASP A O 1
ATOM 613 N N . ASP A 1 76 ? -20.641 21.375 9.047 1 55.62 76 ASP A N 1
ATOM 614 C CA . ASP A 1 76 ? -20.016 22.469 8.297 1 55.62 76 ASP A CA 1
ATOM 615 C C . ASP A 1 76 ? -19.188 21.922 7.133 1 55.62 76 ASP A C 1
ATOM 617 O O . ASP A 1 76 ? -18.531 20.891 7.262 1 55.62 76 ASP A O 1
ATOM 621 N N . ARG A 1 77 ? -19.688 22.344 5.91 1 56.44 77 ARG A N 1
ATOM 622 C CA . ARG A 1 77 ? -19.031 22.172 4.613 1 56.44 77 ARG A CA 1
ATOM 623 C C . ARG A 1 77 ? -17.531 22.344 4.73 1 56.44 77 ARG A C 1
ATOM 625 O O . ARG A 1 77 ? -17.062 23.25 5.434 1 56.44 77 ARG A O 1
ATOM 632 N N . ASN A 1 78 ? -16.562 21.359 4.406 1 64.25 78 ASN A N 1
ATOM 633 C CA . ASN A 1 78 ? -15.133 21.125 4.574 1 64.25 78 ASN A CA 1
ATOM 634 C C . ASN A 1 78 ? -14.305 22.188 3.854 1 64.25 78 ASN A C 1
ATOM 636 O O . ASN A 1 78 ? -14.141 22.125 2.633 1 64.25 78 ASN A O 1
ATOM 640 N N . ASP A 1 79 ? -14.25 23.422 4.32 1 85.25 79 ASP A N 1
ATOM 641 C CA . ASP A 1 79 ? -13.25 24.359 3.801 1 85.25 79 ASP A CA 1
ATOM 642 C C . ASP A 1 79 ? -11.836 23.891 4.156 1 85.25 79 ASP A C 1
ATOM 644 O O . ASP A 1 79 ? -11.406 24.031 5.301 1 85.25 79 ASP A O 1
ATOM 648 N N . TYR A 1 80 ? -11.203 23.438 3.117 1 89.44 80 TYR A N 1
ATOM 649 C CA . TYR A 1 80 ? -9.898 22.828 3.33 1 89.44 80 TYR A CA 1
ATOM 650 C C . TYR A 1 80 ? -8.812 23.891 3.473 1 89.44 80 TYR A C 1
ATOM 652 O O . TYR A 1 80 ? -7.633 23.562 3.621 1 89.44 80 TYR A O 1
ATOM 660 N N . ARG A 1 81 ? -9.273 25.172 3.414 1 92.25 81 ARG A N 1
ATOM 661 C CA . ARG A 1 81 ? -8.328 26.234 3.766 1 92.25 81 ARG A CA 1
ATOM 662 C C . ARG A 1 81 ? -8.078 26.266 5.27 1 92.25 81 ARG A C 1
ATOM 664 O O . ARG A 1 81 ? -7.098 26.859 5.727 1 92.25 81 ARG A O 1
ATOM 671 N N . SER A 1 82 ? -8.922 25.516 5.98 1 92.38 82 SER A N 1
ATOM 672 C CA . SER A 1 82 ? -8.789 25.391 7.426 1 92.38 82 SER A CA 1
ATOM 673 C C . SER A 1 82 ? -8 24.141 7.797 1 92.38 82 SER A C 1
ATOM 675 O O . SER A 1 82 ? -8.148 23.094 7.164 1 92.38 82 SER A O 1
ATOM 677 N N . MET A 1 83 ? -7.262 24.234 8.844 1 94 83 MET A N 1
ATOM 678 C CA . MET A 1 83 ? -6.32 23.172 9.219 1 94 83 MET A CA 1
ATOM 679 C C . MET A 1 83 ? -7.055 21.953 9.766 1 94 83 MET A C 1
ATOM 681 O O . MET A 1 83 ? -6.758 20.828 9.383 1 94 83 MET A O 1
ATOM 685 N N . TYR A 1 84 ? -7.977 22.078 10.656 1 93.44 84 TYR A N 1
ATOM 686 C CA . TYR A 1 84 ? -8.586 20.984 11.391 1 93.44 84 TYR A CA 1
ATOM 687 C C . TYR A 1 84 ? -9.453 20.125 10.477 1 93.44 84 TYR A C 1
ATOM 689 O O . TYR A 1 84 ? -9.414 18.891 10.547 1 93.44 84 TYR A O 1
ATOM 697 N N . PRO A 1 85 ? -10.211 20.734 9.531 1 92.94 85 PRO A N 1
ATOM 698 C CA . PRO A 1 85 ? -10.93 19.906 8.555 1 92.94 85 PRO A CA 1
ATOM 699 C C . PRO A 1 85 ? -10 19.031 7.715 1 92.94 85 PRO A C 1
ATOM 701 O O . PRO A 1 85 ? -10.344 17.906 7.371 1 92.94 85 PRO A O 1
ATOM 704 N N . VAL A 1 86 ? -8.836 19.562 7.383 1 95.38 86 VAL A N 1
ATOM 705 C CA . VAL A 1 86 ? -7.879 18.797 6.594 1 95.38 86 VAL A CA 1
ATOM 706 C C . VAL A 1 86 ? -7.336 17.625 7.426 1 95.38 86 VAL A C 1
ATOM 708 O O . VAL A 1 86 ? -7.234 16.5 6.934 1 95.38 86 VAL A O 1
ATOM 711 N N . TRP A 1 87 ? -6.996 17.906 8.695 1 96.62 87 TRP A N 1
ATOM 712 C CA . TRP A 1 87 ? -6.547 16.844 9.594 1 96.62 87 TRP A CA 1
ATOM 713 C C . TRP A 1 87 ? -7.617 15.773 9.758 1 96.62 87 TRP A C 1
ATOM 715 O O . TRP A 1 87 ? -7.328 14.578 9.68 1 96.62 87 TRP A O 1
ATOM 725 N N . LYS A 1 88 ? -8.82 16.172 9.906 1 94.56 88 LYS A N 1
ATOM 726 C CA . LYS A 1 88 ? -9.938 15.25 10.008 1 94.56 88 LYS A CA 1
ATOM 727 C C . LYS A 1 88 ? -10.07 14.406 8.734 1 94.56 88 LYS A C 1
ATOM 729 O O . LYS A 1 88 ? -10.258 13.195 8.805 1 94.56 88 LYS A O 1
ATOM 734 N N . SER A 1 89 ? -9.984 15.07 7.605 1 95.19 89 SER A N 1
ATOM 735 C CA . SER A 1 89 ? -10.07 14.367 6.328 1 95.19 89 SER A CA 1
ATOM 736 C C . SER A 1 89 ? -8.961 13.336 6.188 1 95.19 89 SER A C 1
ATOM 738 O O . SER A 1 89 ? -9.18 12.25 5.645 1 95.19 89 SER A O 1
ATOM 740 N N . PHE A 1 90 ? -7.797 13.68 6.645 1 97.69 90 PHE A N 1
ATOM 741 C CA . PHE A 1 90 ? -6.672 12.75 6.598 1 97.69 90 PHE A CA 1
ATOM 742 C C . PHE A 1 90 ? -6.977 11.492 7.406 1 97.69 90 PHE A C 1
ATOM 744 O O . PHE A 1 90 ? -6.773 10.375 6.926 1 97.69 90 PHE A O 1
ATOM 751 N N . LEU A 1 91 ? -7.438 11.664 8.57 1 97.81 91 LEU A N 1
ATOM 752 C CA . LEU A 1 91 ? -7.754 10.539 9.445 1 97.81 91 LEU A CA 1
ATOM 753 C C . LEU A 1 91 ? -8.875 9.688 8.852 1 97.81 91 LEU A C 1
ATOM 755 O O . LEU A 1 91 ? -8.797 8.461 8.859 1 97.81 91 LEU A O 1
ATOM 759 N N . GLU A 1 92 ? -9.875 10.352 8.328 1 96.62 92 GLU A N 1
ATOM 760 C CA . GLU A 1 92 ? -10.977 9.641 7.688 1 96.62 92 GLU A CA 1
ATOM 761 C C . GLU A 1 92 ? -10.5 8.867 6.461 1 96.62 92 GLU A C 1
ATOM 763 O O . GLU A 1 92 ? -10.93 7.742 6.219 1 96.62 92 GLU A O 1
ATOM 768 N N . GLY A 1 93 ? -9.648 9.578 5.652 1 97.88 93 GLY A N 1
ATOM 769 C CA . GLY A 1 93 ? -9.062 8.891 4.508 1 97.88 93 GLY A CA 1
ATOM 770 C C . GLY A 1 93 ? -8.25 7.672 4.895 1 97.88 93 GLY A C 1
ATOM 771 O O . GLY A 1 93 ? -8.328 6.633 4.238 1 97.88 93 GLY A O 1
ATOM 772 N N . THR A 1 94 ? -7.469 7.797 5.938 1 98.25 94 THR A N 1
ATOM 773 C CA . THR A 1 94 ? -6.691 6.676 6.453 1 98.25 94 THR A CA 1
ATOM 774 C C . THR A 1 94 ? -7.605 5.523 6.859 1 98.25 94 THR A C 1
ATOM 776 O O . THR A 1 94 ? -7.32 4.363 6.559 1 98.25 94 THR A O 1
ATOM 779 N N . MET A 1 95 ? -8.719 5.801 7.496 1 97.56 95 MET A N 1
ATOM 780 C CA . MET A 1 95 ? -9.695 4.793 7.898 1 97.56 95 MET A CA 1
ATOM 781 C C . MET A 1 95 ? -10.312 4.113 6.68 1 97.56 95 MET A C 1
ATOM 783 O O . MET A 1 95 ? -10.523 2.9 6.68 1 97.56 95 MET A O 1
ATOM 787 N N . GLN A 1 96 ? -10.625 4.887 5.711 1 97.88 96 GLN A N 1
ATOM 788 C CA . GLN A 1 96 ? -11.242 4.363 4.5 1 97.88 96 GLN A CA 1
ATOM 789 C C . GLN A 1 96 ? -10.312 3.396 3.777 1 97.88 96 GLN A C 1
ATOM 791 O O . GLN A 1 96 ? -10.742 2.342 3.311 1 97.88 96 GLN A O 1
ATOM 796 N N . VAL A 1 97 ? -9.109 3.791 3.648 1 98 97 VAL A N 1
ATOM 797 C CA . VAL A 1 97 ? -8.117 2.941 2.994 1 98 97 VAL A CA 1
ATOM 798 C C . VAL A 1 97 ? -7.953 1.642 3.779 1 98 97 VAL A C 1
ATOM 800 O O . VAL A 1 97 ? -7.859 0.562 3.191 1 98 97 VAL A O 1
ATOM 803 N N . ALA A 1 98 ? -7.855 1.739 5.09 1 98.12 98 ALA A N 1
ATOM 804 C CA . ALA A 1 98 ? -7.742 0.55 5.93 1 98.12 98 ALA A CA 1
ATOM 805 C C . ALA A 1 98 ? -8.938 -0.377 5.734 1 98.12 98 ALA A C 1
ATOM 807 O O . ALA A 1 98 ? -8.773 -1.594 5.621 1 98.12 98 ALA A O 1
ATOM 808 N N . GLN A 1 99 ? -10.125 0.178 5.652 1 97.88 99 GLN A N 1
ATOM 809 C CA . GLN A 1 99 ? -11.328 -0.618 5.434 1 97.88 99 GLN A CA 1
ATOM 810 C C . GLN A 1 99 ? -11.305 -1.286 4.062 1 97.88 99 GLN A C 1
ATOM 812 O O . GLN A 1 99 ? -11.703 -2.445 3.922 1 97.88 99 GLN A O 1
ATOM 817 N N . SER A 1 100 ? -10.906 -0.546 3.088 1 97.81 100 SER A N 1
ATOM 818 C CA . SER A 1 100 ? -10.773 -1.108 1.747 1 97.81 100 SER A CA 1
ATOM 819 C C . SER A 1 100 ? -9.812 -2.293 1.733 1 97.81 100 SER A C 1
ATOM 821 O O . SER A 1 100 ? -10.07 -3.301 1.071 1 97.81 100 SER A O 1
ATOM 823 N N . ARG A 1 101 ? -8.734 -2.158 2.424 1 97.31 101 ARG A N 1
ATOM 824 C CA . ARG A 1 101 ? -7.738 -3.225 2.498 1 97.31 101 ARG A CA 1
ATOM 825 C C . ARG A 1 101 ? -8.328 -4.477 3.143 1 97.31 101 ARG A C 1
ATOM 827 O O . ARG A 1 101 ? -8.047 -5.594 2.713 1 97.31 101 ARG A O 1
ATOM 834 N N . ILE A 1 102 ? -9.133 -4.328 4.172 1 97.56 102 ILE A N 1
ATOM 835 C CA . ILE A 1 102 ? -9.781 -5.449 4.844 1 97.56 102 ILE A CA 1
ATOM 836 C C . ILE A 1 102 ? -10.695 -6.184 3.861 1 97.56 102 ILE A C 1
ATOM 838 O O . ILE A 1 102 ? -10.703 -7.414 3.818 1 97.56 102 ILE A O 1
ATOM 842 N N . ASN A 1 103 ? -11.352 -5.461 3.057 1 97.69 103 ASN A N 1
ATOM 843 C CA . ASN A 1 103 ? -12.242 -6.059 2.07 1 97.69 103 ASN A CA 1
ATOM 844 C C . ASN A 1 103 ? -11.461 -6.766 0.963 1 97.69 103 ASN A C 1
ATOM 846 O O . ASN A 1 103 ? -11.797 -7.891 0.582 1 97.69 103 ASN A O 1
ATOM 850 N N . ILE A 1 104 ? -10.43 -6.141 0.507 1 96.31 104 ILE A N 1
ATOM 851 C CA . ILE A 1 104 ? -9.656 -6.633 -0.629 1 96.31 104 ILE A CA 1
ATOM 852 C C . ILE A 1 104 ? -8.883 -7.883 -0.224 1 96.31 104 ILE A C 1
ATOM 854 O O . ILE A 1 104 ? -8.711 -8.805 -1.029 1 96.31 104 ILE A O 1
ATOM 858 N N . CYS A 1 105 ? -8.422 -7.953 1.035 1 94.5 105 CYS A N 1
ATOM 859 C CA . CYS A 1 105 ? -7.582 -9.07 1.449 1 94.5 105 CYS A CA 1
ATOM 860 C C . CYS A 1 105 ? -8.367 -10.375 1.458 1 94.5 105 CYS A C 1
ATOM 862 O O . CYS A 1 105 ? -7.777 -11.453 1.441 1 94.5 105 CYS A O 1
ATOM 864 N N . GLU A 1 106 ? -9.758 -10.305 1.402 1 97.06 106 GLU A N 1
ATOM 865 C CA . GLU A 1 106 ? -10.586 -11.5 1.273 1 97.06 106 GLU A CA 1
ATOM 866 C C . GLU A 1 106 ? -10.359 -12.188 -0.07 1 97.06 106 GLU A C 1
ATOM 868 O O . GLU A 1 106 ? -10.625 -13.383 -0.215 1 97.06 106 GLU A O 1
ATOM 873 N N . ASN A 1 107 ? -9.859 -11.414 -0.993 1 97.31 107 ASN A N 1
ATOM 874 C CA . ASN A 1 107 ? -9.586 -11.953 -2.32 1 97.31 107 ASN A CA 1
ATOM 875 C C . ASN A 1 107 ? -8.547 -13.07 -2.27 1 97.31 107 ASN A C 1
ATOM 877 O O . ASN A 1 107 ? -8.57 -13.984 -3.092 1 97.31 107 ASN A O 1
ATOM 881 N N . TYR A 1 108 ? -7.609 -13.039 -1.296 1 98 108 TYR A N 1
ATOM 882 C CA . TYR A 1 108 ? -6.637 -14.109 -1.129 1 98 108 TYR A CA 1
ATOM 883 C C . TYR A 1 108 ? -7.328 -15.438 -0.842 1 98 108 TYR A C 1
ATOM 885 O O . TYR A 1 108 ? -6.945 -16.484 -1.388 1 98 108 TYR A O 1
ATOM 893 N N . LYS A 1 109 ? -8.312 -15.367 -0.032 1 97.12 109 LYS A N 1
ATOM 894 C CA . LYS A 1 109 ? -9.07 -16.562 0.318 1 97.12 109 LYS A CA 1
ATOM 895 C C . LYS A 1 109 ? -9.969 -17 -0.837 1 97.12 109 LYS A C 1
ATOM 897 O O . LYS A 1 109 ? -9.953 -18.172 -1.224 1 97.12 109 LYS A O 1
ATOM 902 N N . ASN A 1 110 ? -10.641 -16.078 -1.448 1 97.81 110 ASN A N 1
ATOM 903 C CA . ASN A 1 110 ? -11.672 -16.375 -2.436 1 97.81 110 ASN A CA 1
ATOM 904 C C . ASN A 1 110 ? -11.07 -16.828 -3.762 1 97.81 110 ASN A C 1
ATOM 906 O O . ASN A 1 110 ? -11.617 -17.703 -4.43 1 97.81 110 ASN A O 1
ATOM 910 N N . PHE A 1 111 ? -9.922 -16.297 -4.137 1 98.12 111 PHE A N 1
ATOM 911 C CA . PHE A 1 111 ? -9.406 -16.547 -5.477 1 98.12 111 PHE A CA 1
ATOM 912 C C . PHE A 1 111 ? -8.195 -17.469 -5.434 1 98.12 111 PHE A C 1
ATOM 914 O O . PHE A 1 111 ? -7.754 -17.969 -6.469 1 98.12 111 PHE A O 1
ATOM 921 N N . ILE A 1 112 ? -7.68 -17.75 -4.25 1 98.5 112 ILE A N 1
ATOM 922 C CA . ILE A 1 112 ? -6.457 -18.547 -4.223 1 98.5 112 ILE A CA 1
ATOM 923 C C . ILE A 1 112 ? -6.609 -19.703 -3.238 1 98.5 112 ILE A C 1
ATOM 925 O O . ILE A 1 112 ? -6.703 -20.859 -3.643 1 98.5 112 ILE A O 1
ATOM 929 N N . SER A 1 113 ? -6.758 -19.406 -1.928 1 97.94 113 SER A N 1
ATOM 930 C CA . SER A 1 113 ? -6.727 -20.422 -0.893 1 97.94 113 SER A CA 1
ATOM 931 C C . SER A 1 113 ? -7.824 -21.469 -1.106 1 97.94 113 SER A C 1
ATOM 933 O O . SER A 1 113 ? -7.559 -22.672 -1.114 1 97.94 113 SER A O 1
ATOM 935 N N . GLU A 1 114 ? -9.07 -21.078 -1.292 1 97.88 114 GLU A N 1
ATOM 936 C CA . GLU A 1 114 ? -10.188 -22 -1.427 1 97.88 114 GLU A CA 1
ATOM 937 C C . GLU A 1 114 ? -10.117 -22.766 -2.742 1 97.88 114 GLU A C 1
ATOM 939 O O . GLU A 1 114 ? -10.211 -24 -2.756 1 97.88 114 GLU A O 1
ATOM 944 N N . PRO A 1 115 ? -9.906 -22.078 -3.828 1 98.06 115 PRO A N 1
ATOM 945 C CA . PRO A 1 115 ? -9.773 -22.828 -5.082 1 98.06 115 PRO A CA 1
ATOM 946 C C . PRO A 1 115 ? -8.578 -23.781 -5.078 1 98.06 115 PRO A C 1
ATOM 948 O O . PRO A 1 115 ? -8.664 -24.891 -5.613 1 98.06 115 PRO A O 1
ATOM 951 N N . ALA A 1 116 ? -7.449 -23.312 -4.504 1 98.06 116 ALA A N 1
ATOM 952 C CA . ALA A 1 116 ? -6.25 -24.141 -4.48 1 98.06 116 ALA A CA 1
ATOM 953 C C . ALA A 1 116 ? -6.492 -25.438 -3.713 1 98.06 116 ALA A C 1
ATOM 955 O O . ALA A 1 116 ? -5.961 -26.5 -4.074 1 98.06 116 ALA A O 1
ATOM 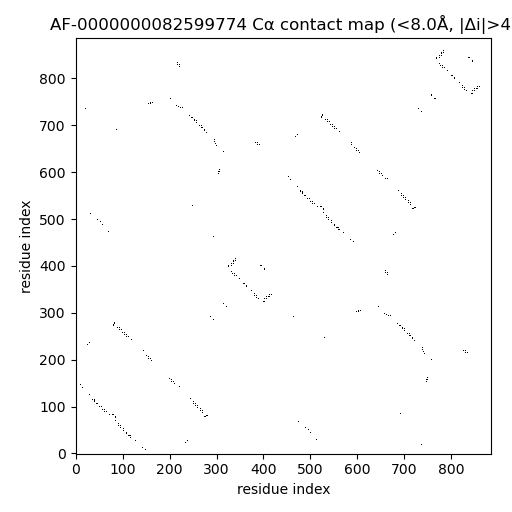956 N N . ARG A 1 117 ? -7.262 -25.391 -2.631 1 96.88 117 ARG A N 1
ATOM 957 C CA . ARG A 1 117 ? -7.617 -26.578 -1.86 1 96.88 117 ARG A CA 1
ATOM 958 C C . ARG A 1 117 ? -8.391 -27.578 -2.717 1 96.88 117 ARG A C 1
ATOM 960 O O . ARG A 1 117 ? -8.109 -28.781 -2.693 1 96.88 117 ARG A O 1
ATOM 967 N N . THR A 1 118 ? -9.32 -27.125 -3.479 1 96.5 118 THR A N 1
ATOM 968 C CA . THR A 1 118 ? -10.148 -27.953 -4.348 1 96.5 118 THR A CA 1
ATOM 969 C C . THR A 1 118 ? -9.305 -28.578 -5.461 1 96.5 118 THR A C 1
ATOM 971 O O . THR A 1 118 ? -9.422 -29.766 -5.746 1 96.5 118 THR A O 1
ATOM 974 N N . VAL A 1 119 ? -8.445 -27.766 -6.078 1 97.25 119 VAL A N 1
ATOM 975 C CA . VAL A 1 119 ? -7.613 -28.219 -7.184 1 97.25 119 VAL A CA 1
ATOM 976 C C . VAL A 1 119 ? -6.648 -29.297 -6.691 1 97.25 119 VAL A C 1
ATOM 978 O O . VAL A 1 119 ? -6.41 -30.297 -7.383 1 97.25 119 VAL A O 1
ATOM 981 N N . ARG A 1 120 ? -6.07 -29.109 -5.516 1 96.06 120 ARG A N 1
ATOM 982 C CA . ARG A 1 120 ? -5.16 -30.109 -4.945 1 96.06 120 ARG A CA 1
ATOM 983 C C . ARG A 1 120 ? -5.867 -31.438 -4.727 1 96.06 120 ARG A C 1
ATOM 985 O O . ARG A 1 120 ? -5.324 -32.5 -5.043 1 96.06 120 ARG A O 1
ATOM 992 N N . SER A 1 121 ? -7.109 -31.406 -4.215 1 95 121 SER A N 1
ATOM 993 C CA . SER A 1 121 ? -7.898 -32.594 -3.988 1 95 121 SER A CA 1
ATOM 994 C C . SER A 1 121 ? -8.195 -33.312 -5.301 1 95 121 SER A C 1
ATOM 996 O O . SER A 1 121 ? -8.086 -34.562 -5.383 1 95 121 SER A O 1
ATOM 998 N N . LEU A 1 122 ? -8.562 -32.625 -6.297 1 93.62 122 LEU A N 1
ATOM 999 C CA . LEU A 1 122 ? -8.844 -33.188 -7.613 1 93.62 122 LEU A CA 1
ATOM 1000 C C . LEU A 1 122 ? -7.594 -33.812 -8.219 1 93.62 122 LEU A C 1
ATOM 1002 O O . LEU A 1 122 ? -7.664 -34.875 -8.852 1 93.62 122 LEU A O 1
ATOM 1006 N N . LYS A 1 123 ? -6.453 -33.156 -8.078 1 95.31 123 LYS A N 1
ATOM 1007 C CA . LYS A 1 123 ? -5.188 -33.656 -8.609 1 95.31 123 LYS A CA 1
ATOM 1008 C C . LYS A 1 123 ? -4.789 -34.969 -7.93 1 95.31 123 LYS A C 1
ATOM 1010 O O . LYS A 1 123 ? -4.246 -35.844 -8.578 1 95.31 123 LYS A O 1
ATOM 1015 N N . GLU A 1 124 ? -5.109 -35.062 -6.609 1 93.75 124 GLU A N 1
ATOM 1016 C CA . GLU A 1 124 ? -4.797 -36.281 -5.875 1 93.75 124 GLU A CA 1
ATOM 1017 C C . GLU A 1 124 ? -5.637 -37.469 -6.375 1 93.75 124 GLU A C 1
ATOM 1019 O O . GLU A 1 124 ? -5.141 -38.562 -6.496 1 93.75 124 GLU A O 1
ATOM 1024 N N . GLN A 1 125 ? -6.863 -37.188 -6.711 1 92.25 125 GLN A N 1
ATOM 1025 C CA . GLN A 1 125 ? -7.727 -38.219 -7.281 1 92.25 125 GLN A CA 1
ATOM 1026 C C . GLN A 1 125 ? -7.246 -38.625 -8.664 1 92.25 125 GLN A C 1
ATOM 1028 O O . GLN A 1 125 ? -7.27 -39.812 -9.008 1 92.25 125 GLN A O 1
ATOM 1033 N N . GLN A 1 126 ? -6.824 -37.688 -9.391 1 93.69 126 GLN A N 1
ATOM 1034 C CA . GLN A 1 126 ? -6.336 -37.938 -10.742 1 93.69 126 GLN A CA 1
ATOM 1035 C C . GLN A 1 126 ? -5.074 -38.812 -10.727 1 93.69 126 GLN A C 1
ATOM 1037 O O . GLN A 1 126 ? -4.84 -39.594 -11.648 1 93.69 126 GLN A O 1
ATOM 1042 N N . LEU A 1 127 ? -4.223 -38.594 -9.68 1 96.75 127 LEU A N 1
ATOM 1043 C CA . LEU A 1 127 ? -2.994 -39.375 -9.555 1 96.75 127 LEU A CA 1
ATOM 1044 C C . LEU A 1 127 ? -3.305 -40.875 -9.508 1 96.75 127 LEU A C 1
ATOM 1046 O O . LEU A 1 127 ? -2.686 -41.656 -10.219 1 96.75 127 LEU A O 1
ATOM 1050 N N . LYS A 1 128 ? -4.277 -41.188 -8.695 1 94.56 128 LYS A N 1
ATOM 1051 C CA . LYS A 1 128 ? -4.645 -42.594 -8.547 1 94.56 128 LYS A CA 1
ATOM 1052 C C . LYS A 1 128 ? -5.117 -43.188 -9.875 1 94.56 128 LYS A C 1
ATOM 1054 O O . LYS A 1 128 ? -4.699 -44.281 -10.258 1 94.56 128 LYS A O 1
ATOM 1059 N N . ARG A 1 129 ? -5.938 -42.531 -10.555 1 93.44 129 ARG A N 1
ATOM 1060 C CA . ARG A 1 129 ? -6.469 -42.969 -11.836 1 93.44 129 ARG A CA 1
ATOM 1061 C C . ARG A 1 129 ? -5.352 -43.156 -12.859 1 93.44 129 ARG A C 1
ATOM 1063 O O . ARG A 1 129 ? -5.312 -44.156 -13.586 1 93.44 129 ARG A O 1
ATOM 1070 N N . CYS A 1 130 ? -4.469 -42.156 -12.906 1 96.25 130 CYS A N 1
ATOM 1071 C CA . CYS A 1 130 ? -3.404 -42.188 -13.906 1 96.25 130 CYS A CA 1
ATOM 1072 C C . CYS A 1 130 ? -2.389 -43.281 -13.609 1 96.25 130 CYS A C 1
ATOM 1074 O O . CYS A 1 130 ? -1.87 -43.906 -14.523 1 96.25 130 CYS A O 1
ATOM 1076 N N . VAL A 1 131 ? -2.105 -43.5 -12.305 1 97.19 131 VAL A N 1
ATOM 1077 C CA . VA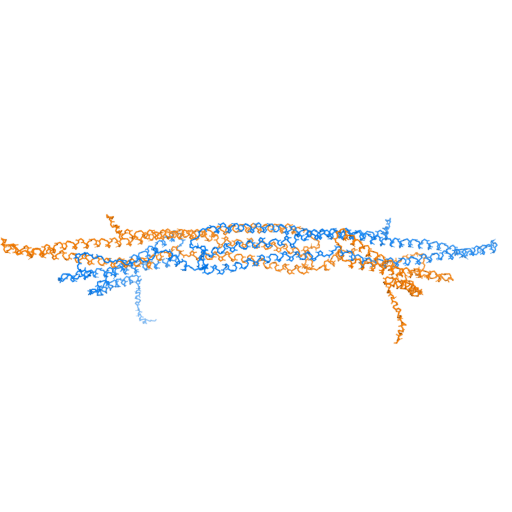L A 1 131 ? -1.166 -44.562 -11.906 1 97.19 131 VAL A CA 1
ATOM 1078 C C . VAL A 1 131 ? -1.722 -45.938 -12.289 1 97.19 131 VAL A C 1
ATOM 1080 O O . VAL A 1 131 ? -0.996 -46.781 -12.82 1 97.19 131 VAL A O 1
ATOM 1083 N N . ASP A 1 132 ? -3.006 -46.125 -12.07 1 96.19 132 ASP A N 1
ATOM 1084 C CA . ASP A 1 132 ? -3.65 -47.375 -12.43 1 96.19 132 ASP A CA 1
ATOM 1085 C C . ASP A 1 132 ? -3.615 -47.594 -13.938 1 96.19 132 ASP A C 1
ATOM 1087 O O . ASP A 1 132 ? -3.303 -48.688 -14.406 1 96.19 132 ASP A O 1
ATOM 1091 N N . GLN A 1 133 ? -3.938 -46.625 -14.633 1 96.38 133 GLN A N 1
ATOM 1092 C CA . GLN A 1 133 ? -3.959 -46.719 -16.078 1 96.38 133 GLN A CA 1
ATOM 1093 C C . GLN A 1 133 ? -2.561 -46.969 -16.641 1 96.38 133 GLN A C 1
ATOM 1095 O O . GLN A 1 133 ? -2.383 -47.812 -17.531 1 96.38 133 GLN A O 1
ATOM 1100 N N . LEU A 1 134 ? -1.586 -46.25 -16.156 1 97.94 134 LEU A N 1
ATOM 1101 C CA . LEU A 1 134 ? -0.218 -46.406 -16.625 1 97.94 134 LEU A CA 1
ATOM 1102 C C . LEU A 1 134 ? 0.298 -47.812 -16.328 1 97.94 134 LEU A C 1
ATOM 1104 O O . LEU A 1 134 ? 1.009 -48.406 -17.125 1 97.94 134 LEU A O 1
ATOM 1108 N N . THR A 1 135 ? -0.056 -48.312 -15.148 1 98.12 135 THR A N 1
ATOM 1109 C CA . THR A 1 135 ? 0.346 -49.688 -14.766 1 98.12 135 THR A CA 1
ATOM 1110 C C . THR A 1 135 ? -0.202 -50.688 -15.758 1 98.12 135 THR A C 1
ATOM 1112 O O . THR A 1 135 ? 0.51 -51.625 -16.172 1 98.12 135 THR A O 1
ATOM 1115 N N . LYS A 1 136 ? -1.415 -50.531 -16.172 1 97.12 136 LYS A N 1
ATOM 1116 C CA . LYS A 1 136 ? -2.025 -51.406 -17.156 1 97.12 136 LYS A CA 1
ATOM 1117 C C . LYS A 1 136 ? -1.298 -51.344 -18.5 1 97.12 136 LYS A C 1
ATOM 1119 O O . LYS A 1 136 ? -0.991 -52.375 -19.109 1 97.12 136 LYS A O 1
ATOM 1124 N N . ILE A 1 137 ? -1.06 -50.125 -18.875 1 98.12 137 ILE A N 1
ATOM 1125 C CA . ILE A 1 137 ? -0.418 -49.875 -20.172 1 98.12 137 ILE A CA 1
ATOM 1126 C C . ILE A 1 137 ? 0.984 -50.5 -20.172 1 98.12 137 ILE A C 1
ATOM 1128 O O . ILE A 1 137 ? 1.381 -51.156 -21.141 1 98.12 137 ILE A O 1
ATOM 1132 N N . GLN A 1 138 ? 1.708 -50.312 -19.109 1 98.38 138 GLN A N 1
ATOM 1133 C CA . GLN A 1 138 ? 3.062 -50.812 -19 1 98.38 138 GLN A CA 1
ATOM 1134 C C . GLN A 1 138 ? 3.059 -52.344 -18.984 1 98.38 138 GLN A C 1
ATOM 1136 O O . GLN A 1 138 ? 3.912 -53 -19.609 1 98.38 138 GLN A O 1
ATOM 1141 N N . THR A 1 139 ? 2.066 -52.906 -18.281 1 98.25 139 THR A N 1
ATOM 1142 C CA . THR A 1 139 ? 1.956 -54.375 -18.219 1 98.25 139 THR A CA 1
ATOM 1143 C C . THR A 1 139 ? 1.708 -54.938 -19.609 1 98.25 139 THR A C 1
ATOM 1145 O O . THR A 1 139 ? 2.268 -56 -19.953 1 98.25 139 THR A O 1
ATOM 1148 N N . GLU A 1 140 ? 0.918 -54.312 -20.375 1 98.25 140 GLU A N 1
ATOM 1149 C CA . GLU A 1 140 ? 0.633 -54.75 -21.734 1 98.25 140 GLU A CA 1
ATOM 1150 C C . GLU A 1 140 ? 1.899 -54.781 -22.578 1 98.25 140 GLU A C 1
ATOM 1152 O O . GLU A 1 140 ? 2.131 -55.719 -23.344 1 98.25 140 GLU A O 1
ATOM 1157 N N . LEU A 1 141 ? 2.648 -53.75 -22.5 1 98.44 141 LEU A N 1
ATOM 1158 C CA . LEU A 1 141 ? 3.893 -53.688 -23.25 1 98.44 141 LEU A CA 1
ATOM 1159 C C . LEU A 1 141 ? 4.871 -54.75 -22.766 1 98.44 141 LEU A C 1
ATOM 1161 O O . LEU A 1 141 ? 5.574 -55.375 -23.578 1 98.44 141 LEU A O 1
ATOM 1165 N N . GLN A 1 142 ? 4.902 -55 -21.453 1 98.19 142 GLN A N 1
ATOM 1166 C CA . GLN A 1 142 ? 5.75 -56.031 -20.906 1 98.19 142 GLN A CA 1
ATOM 1167 C C . GLN A 1 142 ? 5.375 -57.406 -21.469 1 98.19 142 GLN A C 1
ATOM 1169 O O . GLN A 1 142 ? 6.25 -58.219 -21.781 1 98.19 142 GLN A O 1
ATOM 1174 N N . GLU A 1 143 ? 4.086 -57.625 -21.594 1 98.06 143 GLU A N 1
ATOM 1175 C CA . GLU A 1 143 ? 3.617 -58.906 -22.156 1 98.06 143 GLU A CA 1
ATOM 1176 C C . GLU A 1 143 ? 4.059 -59.031 -23.609 1 98.06 143 GLU A C 1
ATOM 1178 O O . GLU A 1 143 ? 4.457 -60.125 -24.031 1 98.06 143 GLU A O 1
ATOM 1183 N N . THR A 1 144 ? 3.951 -57.969 -24.312 1 98.38 144 THR A N 1
ATOM 1184 C CA . THR A 1 144 ? 4.383 -58 -25.719 1 98.38 144 THR A CA 1
ATOM 1185 C C . THR A 1 144 ? 5.871 -58.312 -25.812 1 98.38 144 THR A C 1
ATOM 1187 O O . THR A 1 144 ? 6.285 -59.125 -26.656 1 98.38 144 THR A O 1
ATOM 1190 N N . VAL A 1 145 ? 6.695 -57.75 -24.969 1 97.81 145 VAL A N 1
ATOM 1191 C CA . VAL A 1 145 ? 8.141 -57.969 -25 1 97.81 145 VAL A CA 1
ATOM 1192 C C . VAL A 1 145 ? 8.469 -59.375 -24.5 1 97.81 145 VAL A C 1
ATOM 1194 O O . VAL A 1 145 ? 9.414 -60 -24.984 1 97.81 145 VAL A O 1
ATOM 1197 N N . LYS A 1 146 ? 7.688 -59.844 -23.562 1 97.69 146 LYS A N 1
ATOM 1198 C CA . LYS A 1 146 ? 7.84 -61.25 -23.125 1 97.69 146 LYS A CA 1
ATOM 1199 C C . LYS A 1 146 ? 7.605 -62.219 -24.281 1 97.69 146 LYS A C 1
ATOM 1201 O O . LYS A 1 146 ? 8.328 -63.188 -24.422 1 97.69 146 LYS A O 1
ATOM 1206 N N . ASP A 1 147 ? 6.582 -61.938 -25.078 1 97.69 147 ASP A N 1
ATOM 1207 C CA . ASP A 1 147 ? 6.305 -62.75 -26.25 1 97.69 147 ASP A CA 1
ATOM 1208 C C . ASP A 1 147 ? 7.473 -62.719 -27.234 1 97.69 147 ASP A C 1
ATOM 1210 O O . ASP A 1 147 ? 7.797 -63.719 -27.875 1 97.69 147 ASP A O 1
ATOM 1214 N N . LEU A 1 148 ? 7.996 -61.562 -27.359 1 97.75 148 LEU A N 1
ATOM 1215 C CA . LEU A 1 148 ? 9.172 -61.406 -28.219 1 97.75 148 LEU A CA 1
ATOM 1216 C C . LEU A 1 148 ? 10.32 -62.281 -27.719 1 97.75 148 LEU A C 1
ATOM 1218 O O . LEU A 1 148 ? 10.977 -62.969 -28.5 1 97.75 148 LEU A O 1
ATOM 1222 N N . ALA A 1 149 ? 10.555 -62.25 -26.453 1 96.69 149 ALA A N 1
ATOM 1223 C CA . ALA A 1 149 ? 11.617 -63.062 -25.844 1 96.69 149 ALA A CA 1
ATOM 1224 C C . ALA A 1 149 ? 11.352 -64.562 -26.031 1 96.69 149 ALA A C 1
ATOM 1226 O O . ALA A 1 149 ? 12.273 -65.312 -26.297 1 96.69 149 ALA A O 1
ATOM 1227 N N . LYS A 1 150 ? 10.102 -64.938 -25.875 1 97.25 150 LYS A N 1
ATOM 1228 C CA . LYS A 1 150 ? 9.711 -66.312 -26.078 1 97.25 150 LYS A CA 1
ATOM 1229 C C . LYS A 1 150 ? 9.93 -66.75 -27.531 1 97.25 150 LYS A C 1
ATOM 1231 O O . LYS A 1 150 ? 10.391 -67.875 -27.797 1 97.25 150 LYS A O 1
ATOM 1236 N N . GLY A 1 151 ? 9.5 -65.875 -28.391 1 96.56 151 GLY A N 1
ATOM 1237 C CA . GLY A 1 151 ? 9.711 -66.125 -29.797 1 96.56 151 GLY A CA 1
ATOM 1238 C C . GLY A 1 151 ? 11.18 -66.25 -30.156 1 96.56 151 GLY A C 1
ATOM 1239 O O . GLY A 1 151 ? 11.547 -67.125 -30.953 1 96.56 151 GLY A O 1
ATOM 1240 N N . LYS A 1 152 ? 12.008 -65.438 -29.609 1 95.81 152 LYS A N 1
ATOM 1241 C CA . LYS A 1 152 ? 13.453 -65.562 -29.828 1 95.81 152 LYS A CA 1
ATOM 1242 C C . LYS A 1 152 ? 14 -66.875 -29.328 1 95.81 152 LYS A C 1
ATOM 1244 O O . LYS A 1 152 ? 14.789 -67.5 -30.016 1 95.81 152 LYS A O 1
ATOM 1249 N N . LYS A 1 153 ? 13.594 -67.312 -28.203 1 96.25 153 LYS A N 1
ATOM 1250 C CA . LYS A 1 153 ? 14.055 -68.562 -27.609 1 96.25 153 LYS A CA 1
ATOM 1251 C C . LYS A 1 153 ? 13.664 -69.75 -28.484 1 96.25 153 LYS A C 1
ATOM 1253 O O . LYS A 1 153 ? 14.477 -70.625 -28.734 1 96.25 153 LYS A O 1
ATOM 1258 N N . LYS A 1 154 ? 12.406 -69.75 -28.906 1 97.25 154 LYS A N 1
ATOM 1259 C CA . LYS A 1 154 ? 11.914 -70.812 -29.766 1 97.25 154 LYS A CA 1
ATOM 1260 C C . LYS A 1 154 ? 12.695 -70.875 -31.078 1 97.25 154 LYS A C 1
ATOM 1262 O O . LYS A 1 154 ? 13.039 -71.938 -31.562 1 97.25 154 LYS A O 1
ATOM 1267 N N . TYR A 1 155 ? 12.969 -69.75 -31.641 1 96.5 155 TYR A N 1
ATOM 1268 C CA . TYR A 1 155 ? 13.75 -69.625 -32.875 1 96.5 155 TYR A CA 1
ATOM 1269 C C . TYR A 1 155 ? 15.148 -70.25 -32.688 1 96.5 155 TYR A C 1
ATOM 1271 O O . TYR A 1 155 ? 15.602 -71.062 -33.5 1 96.5 155 TYR A O 1
ATOM 1279 N N . PHE A 1 156 ? 15.789 -69.938 -31.609 1 95.75 156 PHE A N 1
ATOM 1280 C CA . PHE A 1 156 ? 17.141 -70.375 -31.328 1 95.75 156 PHE A CA 1
ATOM 1281 C C . PHE A 1 156 ? 17.141 -71.938 -31.141 1 95.75 156 PHE A C 1
ATOM 1283 O O . PHE A 1 156 ? 18.016 -72.625 -31.688 1 95.75 156 PHE A O 1
ATOM 1290 N N . GLU A 1 157 ? 16.156 -72.375 -30.438 1 96.06 157 GLU A N 1
ATOM 1291 C CA . GLU A 1 157 ? 16.078 -73.812 -30.156 1 96.06 157 GLU A CA 1
ATOM 1292 C C . GLU A 1 157 ? 15.836 -74.625 -31.438 1 96.06 157 GLU A C 1
ATOM 1294 O O . GLU A 1 157 ? 16.5 -75.625 -31.672 1 96.06 157 GLU A O 1
ATOM 1299 N N . THR A 1 158 ? 14.867 -74.125 -32.219 1 96 158 THR A N 1
ATOM 1300 C CA . THR A 1 158 ? 14.508 -74.875 -33.438 1 96 158 THR A CA 1
ATOM 1301 C C . THR A 1 158 ? 15.641 -74.812 -34.438 1 96 158 THR A C 1
ATOM 1303 O O . THR A 1 158 ? 15.898 -75.75 -35.156 1 96 158 THR A O 1
ATOM 1306 N N . GLU A 1 159 ? 16.297 -73.688 -34.5 1 94.38 159 GLU A N 1
ATOM 1307 C CA . GLU A 1 159 ? 17.406 -73.5 -35.438 1 94.38 159 GLU A CA 1
ATOM 1308 C C . GLU A 1 159 ? 18.594 -74.375 -35.031 1 94.38 159 GLU A C 1
ATOM 1310 O O . GLU A 1 159 ? 19.281 -74.938 -35.875 1 94.38 159 GLU A O 1
ATOM 1315 N N . GLN A 1 160 ? 18.859 -74.562 -33.812 1 94.44 160 GLN A N 1
ATOM 1316 C CA . GLN A 1 160 ? 19.922 -75.438 -33.344 1 94.44 160 GLN A CA 1
ATOM 1317 C C . GLN A 1 160 ? 19.625 -76.875 -33.625 1 94.44 160 GLN A C 1
ATOM 1319 O O . GLN A 1 160 ? 20.516 -77.625 -34.031 1 94.44 160 GLN A O 1
ATOM 1324 N N . MET A 1 161 ? 18.359 -77.188 -33.469 1 94.69 161 MET A N 1
ATOM 1325 C CA . MET A 1 161 ? 17.922 -78.562 -33.781 1 94.69 161 MET A CA 1
ATOM 1326 C C . MET A 1 161 ? 18.094 -78.812 -35.281 1 94.69 161 MET A C 1
ATOM 1328 O O . MET A 1 161 ? 18.562 -79.938 -35.656 1 94.69 161 MET A O 1
ATOM 1332 N N . ALA A 1 162 ? 17.672 -77.875 -36.031 1 94.56 162 ALA A N 1
ATOM 1333 C CA . ALA A 1 162 ? 17.797 -78 -37.5 1 94.56 162 ALA A CA 1
ATOM 1334 C C . ALA A 1 162 ? 19.266 -78.062 -37.906 1 94.56 162 ALA A C 1
ATOM 1336 O O . ALA A 1 162 ? 19.625 -78.875 -38.781 1 94.56 162 ALA A O 1
ATOM 1337 N N . HIS A 1 163 ? 20.094 -77.375 -37.281 1 92.44 163 HIS A N 1
ATOM 1338 C CA . HIS A 1 163 ? 21.531 -77.375 -37.562 1 92.44 163 HIS A CA 1
ATOM 1339 C C . HIS A 1 163 ? 22.156 -78.75 -37.219 1 92.44 163 HIS A C 1
ATOM 1341 O O . HIS A 1 163 ? 22.984 -79.25 -37.969 1 92.44 163 HIS A O 1
ATOM 1347 N N . ALA A 1 164 ? 21.781 -79.25 -36.156 1 93.12 164 ALA A N 1
ATOM 1348 C CA . ALA A 1 164 ? 22.297 -80.562 -35.719 1 93.12 164 ALA A CA 1
ATOM 1349 C C . ALA A 1 164 ? 21.938 -81.688 -36.75 1 93.12 164 ALA A C 1
ATOM 1351 O O . ALA A 1 164 ? 22.75 -82.5 -37.062 1 93.12 164 ALA A O 1
ATOM 1352 N N . VAL A 1 165 ? 20.719 -81.562 -37.156 1 93.31 165 VAL A N 1
ATOM 1353 C CA . VAL A 1 165 ? 20.25 -82.562 -38.125 1 93.31 165 VAL A CA 1
ATOM 1354 C C . VAL A 1 165 ? 20.953 -82.375 -39.469 1 93.31 165 VAL A C 1
ATOM 1356 O O . VAL A 1 165 ? 21.297 -83.312 -40.156 1 93.31 165 VAL A O 1
ATOM 1359 N N . ARG A 1 166 ? 21.172 -81.125 -39.844 1 90.94 166 ARG A N 1
ATOM 1360 C CA . ARG A 1 166 ? 21.891 -80.75 -41.062 1 90.94 166 ARG A CA 1
ATOM 1361 C C . ARG A 1 166 ? 23.328 -81.312 -41.031 1 90.94 166 ARG A C 1
ATOM 1363 O O . ARG A 1 166 ? 23.797 -81.875 -42 1 90.94 166 ARG A O 1
ATOM 1370 N N . GLU A 1 167 ? 23.953 -81.312 -39.969 1 90.12 167 GLU A N 1
ATOM 1371 C CA . GLU A 1 167 ? 25.328 -81.75 -39.812 1 90.12 167 GLU A CA 1
ATOM 1372 C C . GLU A 1 167 ? 25.391 -83.25 -39.844 1 90.12 167 GLU A C 1
ATOM 1374 O O . GLU A 1 167 ? 26.312 -83.875 -40.438 1 90.12 167 GLU A O 1
ATOM 1379 N N . LYS A 1 168 ? 24.453 -83.812 -39.25 1 87.5 168 LYS A N 1
ATOM 1380 C CA . LYS A 1 168 ? 24.391 -85.25 -39.25 1 87.5 168 LYS A CA 1
ATOM 1381 C C . LYS A 1 168 ? 24.156 -85.75 -40.688 1 87.5 168 LYS A C 1
ATOM 1383 O O . LYS A 1 168 ? 24.766 -86.75 -41.094 1 87.5 168 LYS A O 1
ATOM 1388 N N . ALA A 1 169 ? 23.25 -85.125 -41.312 1 86.31 169 ALA A N 1
ATOM 1389 C CA . ALA A 1 169 ? 22.938 -85.562 -42.656 1 86.31 169 ALA A CA 1
ATOM 1390 C C . ALA A 1 169 ? 24.141 -85.312 -43.594 1 86.31 169 ALA A C 1
ATOM 1392 O O . ALA A 1 169 ? 24.391 -86.125 -44.5 1 86.31 169 ALA A O 1
ATOM 1393 N N . ASP A 1 170 ? 24.891 -84.438 -43.406 1 85.5 170 ASP A N 1
ATOM 1394 C CA . ASP A 1 170 ? 26.078 -84.125 -44.219 1 85.5 170 ASP A CA 1
ATOM 1395 C C . ASP A 1 170 ? 27.188 -85.125 -43.938 1 85.5 170 ASP A C 1
ATOM 1397 O O . ASP A 1 170 ? 27.891 -85.562 -44.844 1 85.5 170 ASP A O 1
ATOM 1401 N N . ILE A 1 171 ? 27.281 -85.625 -42.812 1 84.31 171 ILE A N 1
ATOM 1402 C CA . ILE A 1 171 ? 28.297 -86.562 -42.438 1 84.31 171 ILE A CA 1
ATOM 1403 C C . ILE A 1 171 ? 27.953 -87.938 -43 1 84.31 171 ILE A C 1
ATOM 1405 O O . ILE A 1 171 ? 28.828 -88.625 -43.531 1 84.31 171 ILE A O 1
ATOM 1409 N N . GLU A 1 172 ? 26.734 -88.25 -42.969 1 80.38 172 GLU A N 1
ATOM 1410 C CA . GLU A 1 172 ? 26.281 -89.5 -43.5 1 80.38 172 GLU A CA 1
ATOM 1411 C C . GLU A 1 172 ? 26.391 -89.562 -45.031 1 80.38 172 GLU A C 1
ATOM 1413 O O . GLU A 1 172 ? 26.672 -90.625 -45.594 1 80.38 172 GLU A O 1
ATOM 1418 N N . ALA A 1 173 ? 26.141 -88.375 -45.625 1 77.12 173 ALA A N 1
ATOM 1419 C CA . ALA A 1 173 ? 26.203 -88.312 -47.062 1 77.12 173 ALA A CA 1
ATOM 1420 C C . ALA A 1 173 ? 27.656 -88.438 -47.562 1 77.12 173 ALA A C 1
ATOM 1422 O O . ALA A 1 173 ? 27.906 -89 -48.656 1 77.12 173 ALA A O 1
ATOM 1423 N N . LYS A 1 174 ? 28.562 -88.125 -46.844 1 73.94 174 LYS A N 1
ATOM 1424 C CA . LYS A 1 174 ? 29.969 -88.125 -47.219 1 73.94 174 LYS A CA 1
ATOM 1425 C C . LYS A 1 174 ? 30.594 -89.5 -46.875 1 73.94 174 LYS A C 1
ATOM 1427 O O . LYS A 1 174 ? 31.641 -89.812 -47.406 1 73.94 174 LYS A O 1
ATOM 1432 N N . SER A 1 175 ? 30 -90.25 -46.031 1 69.69 175 SER A N 1
ATOM 1433 C CA . SER A 1 175 ? 30.562 -91.5 -45.594 1 69.69 175 SER A CA 1
ATOM 1434 C C . SER A 1 175 ? 30.297 -92.625 -46.625 1 69.69 175 SER A C 1
ATOM 1436 O O . SER A 1 175 ? 29.156 -92.875 -47.031 1 69.69 175 SER A O 1
ATOM 1438 N N . LYS A 1 176 ? 31.031 -92.75 -47.781 1 59.56 176 LYS A N 1
ATOM 1439 C CA . LYS A 1 176 ? 31.125 -93.812 -48.781 1 59.56 176 LYS A CA 1
ATOM 1440 C C . LYS A 1 176 ? 31.016 -95.188 -48.156 1 59.56 176 LYS A C 1
ATOM 1442 O O . LYS A 1 176 ? 31.109 -96.188 -48.844 1 59.56 176 LYS A O 1
ATOM 1447 N N . LEU A 1 177 ? 31.234 -95.312 -46.938 1 51.34 177 LEU A N 1
ATOM 1448 C CA . LEU A 1 177 ? 31.672 -96.562 -46.375 1 51.34 177 LEU A CA 1
ATOM 1449 C C . LEU A 1 177 ? 30.5 -97.562 -46.25 1 51.34 177 LEU A C 1
ATOM 1451 O O . LEU A 1 177 ? 30.656 -98.688 -45.75 1 51.34 177 LEU A O 1
ATOM 1455 N N . SER A 1 178 ? 29.25 -97.188 -46.281 1 52.97 178 SER A N 1
ATOM 1456 C CA . SER A 1 178 ? 28.406 -98.25 -45.75 1 52.97 178 SER A CA 1
ATOM 1457 C C . SER A 1 178 ? 28.406 -99.438 -46.656 1 52.97 178 SER A C 1
ATOM 1459 O O . SER A 1 178 ? 27.703 -99.5 -47.656 1 52.97 178 SER A O 1
ATOM 1461 N N . LEU A 1 179 ? 29.516 -99.875 -46.938 1 51.62 179 LEU A N 1
ATOM 1462 C CA . LEU A 1 179 ? 29.766 -101.062 -47.781 1 51.62 179 LEU A CA 1
ATOM 1463 C C . LEU A 1 179 ? 28.812 -102.188 -47.438 1 51.62 179 LEU A C 1
ATOM 1465 O O . LEU A 1 179 ? 28.438 -103 -48.312 1 51.62 179 LEU A O 1
ATOM 1469 N N . PHE A 1 180 ? 28.781 -102.625 -46.125 1 54.72 180 PHE A N 1
ATOM 1470 C CA . PHE A 1 180 ? 28.203 -103.938 -45.875 1 54.72 180 PHE A CA 1
ATOM 1471 C C . PHE A 1 180 ? 26.672 -103.875 -45.812 1 54.72 180 PHE A C 1
ATOM 1473 O O . PHE A 1 180 ? 26.016 -104.875 -45.531 1 54.72 180 PHE A O 1
ATOM 1480 N N . GLN A 1 181 ? 26.078 -102.75 -45.562 1 56 181 GLN A N 1
ATOM 1481 C CA . GLN A 1 181 ? 24.641 -102.812 -45.375 1 56 181 GLN A CA 1
ATOM 1482 C C . GLN A 1 181 ? 23.922 -102.812 -46.719 1 56 181 GLN A C 1
ATOM 1484 O O . GLN A 1 181 ? 24.438 -102.312 -47.719 1 56 181 GLN A O 1
ATOM 1489 N N . SER A 1 182 ? 22.891 -103.75 -46.844 1 68.19 182 SER A N 1
ATOM 1490 C CA . SER A 1 182 ? 22.094 -103.938 -48.062 1 68.19 182 SER A CA 1
ATOM 1491 C C . SER A 1 182 ? 21.641 -102.562 -48.625 1 68.19 182 SER A C 1
ATOM 1493 O O . SER A 1 182 ? 21.453 -101.625 -47.875 1 68.19 182 SER A O 1
ATOM 1495 N N . ARG A 1 183 ? 21.844 -102.25 -49.812 1 70.56 183 ARG A N 1
ATOM 1496 C CA . ARG A 1 183 ? 21.5 -101.062 -50.594 1 70.56 183 ARG A CA 1
ATOM 1497 C C . ARG A 1 183 ? 20.125 -100.5 -50.188 1 70.56 183 ARG A C 1
ATOM 1499 O O . ARG A 1 183 ? 19.922 -99.312 -50.125 1 70.56 183 ARG A O 1
ATOM 1506 N N . ILE A 1 184 ? 19.172 -101.375 -49.781 1 71.38 184 ILE A N 1
ATOM 1507 C CA . ILE A 1 184 ? 17.797 -101.062 -49.469 1 71.38 184 ILE A CA 1
ATOM 1508 C C . ILE A 1 184 ? 17.734 -100.375 -48.125 1 71.38 184 ILE A C 1
ATOM 1510 O O . ILE A 1 184 ? 17.031 -99.375 -47.938 1 71.38 184 ILE A O 1
ATOM 1514 N N . SER A 1 185 ? 18.516 -100.875 -47.156 1 75.5 185 SER A N 1
ATOM 1515 C CA . SER A 1 185 ? 18.516 -100.312 -45.812 1 75.5 185 SER A CA 1
ATOM 1516 C C . SER A 1 185 ? 19.141 -98.938 -45.781 1 75.5 185 SER A C 1
ATOM 1518 O O . SER A 1 185 ? 18.672 -98.062 -45.094 1 75.5 185 SER A O 1
ATOM 1520 N N . LEU A 1 186 ? 20.094 -98.75 -46.594 1 76 186 LEU A N 1
ATOM 1521 C CA . LEU A 1 186 ? 20.781 -97.5 -46.688 1 76 186 LEU A CA 1
ATOM 1522 C C . LEU A 1 186 ? 19.891 -96.438 -47.344 1 76 186 LEU A C 1
ATOM 1524 O O . LEU A 1 186 ? 19.875 -95.25 -46.938 1 76 186 LEU A O 1
ATOM 1528 N N . GLN A 1 187 ? 19.172 -96.938 -48.312 1 76.5 187 GLN A N 1
ATOM 1529 C CA . GLN A 1 187 ? 18.234 -96.062 -49 1 76.5 187 GLN A CA 1
ATOM 1530 C C . GLN A 1 187 ? 17.109 -95.625 -48.094 1 76.5 187 GLN A C 1
ATOM 1532 O O . GLN A 1 187 ? 16.672 -94.438 -48.125 1 76.5 187 GLN A O 1
ATOM 1537 N N . LYS A 1 188 ? 16.641 -96.5 -47.281 1 79.25 188 LYS A N 1
ATOM 1538 C CA . LYS A 1 188 ? 15.578 -96.188 -46.344 1 79.25 188 LYS A CA 1
ATOM 1539 C C . LYS A 1 188 ? 16.062 -95.25 -45.25 1 79.25 188 LYS A C 1
ATOM 1541 O O . LYS A 1 188 ? 15.344 -94.312 -44.844 1 79.25 188 LYS A O 1
ATOM 1546 N N . ALA A 1 189 ? 17.25 -95.438 -44.875 1 76.94 189 ALA A N 1
ATOM 1547 C CA . ALA A 1 189 ? 17.844 -94.562 -43.844 1 76.94 189 ALA A CA 1
ATOM 1548 C C . ALA A 1 189 ? 18.094 -93.125 -44.406 1 76.94 189 ALA A C 1
ATOM 1550 O O . ALA A 1 189 ? 17.906 -92.125 -43.719 1 76.94 189 ALA A O 1
ATOM 1551 N N . SER A 1 190 ? 18.438 -93.125 -45.625 1 79.62 190 SER A N 1
ATOM 1552 C CA . SER A 1 190 ? 18.703 -91.875 -46.281 1 79.62 190 SER A CA 1
ATOM 1553 C C . SER A 1 190 ? 17.422 -91.062 -46.5 1 79.62 190 SER A C 1
ATOM 1555 O O . SER A 1 190 ? 17.406 -89.875 -46.312 1 79.62 190 SER A O 1
ATOM 1557 N N . VAL A 1 191 ? 16.375 -91.812 -46.781 1 84.25 191 VAL A N 1
ATOM 1558 C CA . VAL A 1 191 ? 15.086 -91.125 -47 1 84.25 191 VAL A CA 1
ATOM 1559 C C . VAL A 1 191 ? 14.547 -90.625 -45.688 1 84.25 191 VAL A C 1
ATOM 1561 O O . VAL A 1 191 ? 13.992 -89.5 -45.625 1 84.25 191 VAL A O 1
ATOM 1564 N N . LYS A 1 192 ? 14.719 -91.375 -44.656 1 84.94 192 LYS A N 1
ATOM 1565 C CA . LYS A 1 192 ? 14.266 -91 -43.344 1 84.94 192 LYS A CA 1
ATOM 1566 C C . LYS A 1 192 ? 15.047 -89.75 -42.844 1 84.94 192 LYS A C 1
ATOM 1568 O O . LYS A 1 192 ? 14.469 -88.875 -42.219 1 84.94 192 LYS A O 1
ATOM 1573 N N . LEU A 1 193 ? 16.297 -89.75 -43.094 1 86.38 193 LEU A N 1
ATOM 1574 C CA . LEU A 1 193 ? 17.141 -88.625 -42.688 1 86.38 193 LEU A CA 1
ATOM 1575 C C . LEU A 1 193 ? 16.797 -87.375 -43.469 1 86.38 193 LEU A C 1
ATOM 1577 O O . LEU A 1 193 ? 16.797 -86.25 -42.906 1 86.38 193 LEU A O 1
ATOM 1581 N N . LYS A 1 194 ? 16.516 -87.562 -44.688 1 85 194 LYS A N 1
ATOM 1582 C CA . LYS A 1 194 ? 16.141 -86.438 -45.531 1 85 194 LYS A CA 1
ATOM 1583 C C . LYS A 1 194 ? 14.789 -85.875 -45.094 1 85 194 LYS A C 1
ATOM 1585 O O . LYS A 1 194 ? 14.594 -84.625 -45.125 1 85 194 LYS A O 1
ATOM 1590 N N . ALA A 1 195 ? 13.93 -86.75 -44.719 1 88.44 195 ALA A N 1
ATOM 1591 C CA . ALA A 1 195 ? 12.617 -86.312 -44.25 1 88.44 195 ALA A CA 1
ATOM 1592 C C . ALA A 1 195 ? 12.727 -85.562 -42.938 1 88.44 195 ALA A C 1
ATOM 1594 O O . ALA A 1 195 ? 12.047 -84.562 -42.719 1 88.44 195 ALA A O 1
ATOM 1595 N N . ARG A 1 196 ? 13.508 -86.062 -42.125 1 90.69 196 ARG A N 1
ATOM 1596 C CA . ARG A 1 196 ? 13.727 -85.438 -40.844 1 90.69 196 ARG A CA 1
ATOM 1597 C C . ARG A 1 196 ? 14.398 -84.062 -41.031 1 90.69 196 ARG A C 1
ATOM 1599 O O . ARG A 1 196 ? 14.078 -83.125 -40.344 1 90.69 196 ARG A O 1
ATOM 1606 N N . ARG A 1 197 ? 15.32 -84 -41.906 1 90.81 197 ARG A N 1
ATOM 1607 C CA . ARG A 1 197 ? 16 -82.75 -42.219 1 90.81 197 ARG A CA 1
ATOM 1608 C C . ARG A 1 197 ? 15.023 -81.75 -42.75 1 90.81 197 ARG A C 1
ATOM 1610 O O . ARG A 1 197 ? 15.055 -80.562 -42.344 1 90.81 197 ARG A O 1
ATOM 1617 N N . SER A 1 198 ? 14.156 -82.188 -43.625 1 89.62 198 SER A N 1
ATOM 1618 C CA . SER A 1 198 ? 13.164 -81.312 -44.188 1 89.62 198 SER A CA 1
ATOM 1619 C C . SER A 1 198 ? 12.188 -80.812 -43.125 1 89.62 198 SER A C 1
ATOM 1621 O O . SER A 1 198 ? 11.82 -79.625 -43.125 1 89.62 198 SER A O 1
ATOM 1623 N N . GLU A 1 199 ? 11.797 -81.625 -42.25 1 91.19 199 GLU A N 1
ATOM 1624 C CA . GLU A 1 199 ? 10.859 -81.25 -41.188 1 91.19 199 GLU A CA 1
ATOM 1625 C C . GLU A 1 199 ? 11.492 -80.25 -40.219 1 91.19 199 GLU A C 1
ATOM 1627 O O . GLU A 1 199 ? 10.859 -79.312 -39.844 1 91.19 199 GLU A O 1
ATOM 1632 N N . CYS A 1 200 ? 12.742 -80.562 -39.844 1 92.38 200 CYS A N 1
ATOM 1633 C CA . CYS A 1 200 ? 13.422 -79.625 -38.906 1 92.38 200 CYS A CA 1
ATOM 1634 C C . CYS A 1 200 ? 13.695 -78.312 -39.531 1 92.38 200 CYS A C 1
ATOM 1636 O O . CYS A 1 200 ? 13.602 -77.25 -38.875 1 92.38 200 CYS A O 1
ATOM 1638 N N . ASN A 1 201 ? 14.016 -78.312 -40.781 1 90.69 201 ASN A N 1
ATOM 1639 C CA . ASN A 1 201 ? 14.242 -77 -41.469 1 90.69 201 ASN A CA 1
ATOM 1640 C C . ASN A 1 201 ? 12.953 -76.25 -41.594 1 90.69 201 ASN A C 1
ATOM 1642 O O . ASN A 1 201 ? 12.969 -75 -41.469 1 90.69 201 ASN A O 1
ATOM 1646 N N . SER A 1 202 ? 11.859 -76.938 -41.812 1 91 202 SER A N 1
ATOM 1647 C CA . SER A 1 202 ? 10.562 -76.312 -41.906 1 91 202 SER A CA 1
ATOM 1648 C C . SER A 1 202 ? 10.18 -75.688 -40.562 1 91 202 SER A C 1
ATOM 1650 O O . SER A 1 202 ? 9.711 -74.5 -40.5 1 91 202 SER A O 1
ATOM 1652 N N . LYS A 1 203 ? 10.406 -76.375 -39.531 1 92.38 203 LYS A N 1
ATOM 1653 C CA . LYS A 1 203 ? 10.102 -75.875 -38.188 1 92.38 203 LYS A CA 1
ATOM 1654 C C . LYS A 1 203 ? 10.969 -74.688 -37.844 1 92.38 203 LYS A C 1
ATOM 1656 O O . LYS A 1 203 ? 10.492 -73.688 -37.219 1 92.38 203 LYS A O 1
ATOM 1661 N N . ALA A 1 204 ? 12.211 -74.75 -38.25 1 93.31 204 ALA A N 1
ATOM 1662 C CA . ALA A 1 204 ? 13.133 -73.625 -38 1 93.31 204 ALA A CA 1
ATOM 1663 C C . ALA A 1 204 ? 12.734 -72.375 -38.781 1 93.31 204 ALA A C 1
ATOM 1665 O O . ALA A 1 204 ? 12.781 -71.25 -38.25 1 93.31 204 ALA A O 1
ATOM 1666 N N . THR A 1 205 ? 12.352 -72.625 -39.969 1 92.06 205 THR A N 1
ATOM 1667 C CA . THR A 1 205 ? 11.906 -71.5 -40.812 1 92.06 205 THR A CA 1
ATOM 1668 C C . THR A 1 205 ? 10.648 -70.812 -40.219 1 92.06 205 THR A C 1
ATOM 1670 O O . THR A 1 205 ? 10.539 -69.625 -40.188 1 92.06 205 THR A O 1
ATOM 1673 N N . HIS A 1 206 ? 9.711 -71.688 -39.781 1 92.31 206 HIS A N 1
ATOM 1674 C CA . HIS A 1 206 ? 8.477 -71.188 -39.188 1 92.31 206 HIS A CA 1
ATOM 1675 C C . HIS A 1 206 ? 8.766 -70.375 -37.906 1 92.31 206 HIS A C 1
ATOM 1677 O O . HIS A 1 206 ? 8.164 -69.375 -37.688 1 92.31 206 HIS A O 1
ATOM 1683 N N . ALA A 1 207 ? 9.625 -70.875 -37.125 1 94.88 207 ALA A N 1
ATOM 1684 C CA . ALA A 1 207 ? 9.977 -70.25 -35.875 1 94.88 207 ALA A CA 1
ATOM 1685 C C . ALA A 1 207 ? 10.656 -68.875 -36.156 1 94.88 207 ALA A C 1
ATOM 1687 O O . ALA A 1 207 ? 10.43 -67.875 -35.438 1 94.88 207 ALA A O 1
ATOM 1688 N N . ARG A 1 208 ? 11.531 -68.812 -37.125 1 95.12 208 ARG A N 1
ATOM 1689 C CA . ARG A 1 208 ? 12.164 -67.562 -37.531 1 95.12 208 ARG A CA 1
ATOM 1690 C C . ARG A 1 208 ? 11.125 -66.562 -37.969 1 95.12 208 ARG A C 1
ATOM 1692 O O . ARG A 1 208 ? 11.188 -65.375 -37.594 1 95.12 208 ARG A O 1
ATOM 1699 N N . ASN A 1 209 ? 10.234 -67.062 -38.875 1 94.5 209 ASN A N 1
ATOM 1700 C CA . ASN A 1 209 ? 9.18 -66.188 -39.344 1 94.5 209 ASN A CA 1
ATOM 1701 C C . ASN A 1 209 ? 8.344 -65.625 -38.188 1 94.5 209 ASN A C 1
ATOM 1703 O O . ASN A 1 209 ? 8.039 -64.438 -38.188 1 94.5 209 ASN A O 1
ATOM 1707 N N . ASP A 1 210 ? 7.996 -66.438 -37.281 1 95.69 210 ASP A N 1
ATOM 1708 C CA . ASP A 1 210 ? 7.215 -66 -36.125 1 95.69 210 ASP A CA 1
ATOM 1709 C C . ASP A 1 210 ? 7.973 -65 -35.281 1 95.69 210 ASP A C 1
ATOM 1711 O O . ASP A 1 210 ? 7.387 -64.062 -34.812 1 95.69 210 ASP A O 1
ATOM 1715 N N . TYR A 1 211 ? 9.242 -65.25 -35.094 1 97.12 211 TYR A N 1
ATOM 1716 C CA . TYR A 1 211 ? 10.094 -64.312 -34.344 1 97.12 211 TYR A CA 1
ATOM 1717 C C . TYR A 1 211 ? 10.148 -62.938 -35.031 1 97.12 211 TYR A C 1
ATOM 1719 O O . TYR A 1 211 ? 9.992 -61.906 -34.375 1 97.12 211 TYR A O 1
ATOM 1727 N N . LEU A 1 212 ? 10.273 -63 -36.25 1 96.88 212 LEU A N 1
ATOM 1728 C CA . LEU A 1 212 ? 10.344 -61.75 -37.031 1 96.88 212 LEU A CA 1
ATOM 1729 C C . LEU A 1 212 ? 9.016 -61 -36.969 1 96.88 212 LEU A C 1
ATOM 1731 O O . LEU A 1 212 ? 8.992 -59.781 -36.812 1 96.88 212 LEU A O 1
ATOM 1735 N N . LEU A 1 213 ? 7.957 -61.688 -37.125 1 97.25 213 LEU A N 1
ATOM 1736 C CA . LEU A 1 213 ? 6.641 -61.062 -37.062 1 97.25 213 LEU A CA 1
ATOM 1737 C C . LEU A 1 213 ? 6.379 -60.5 -35.656 1 97.25 213 LEU A C 1
ATOM 1739 O O . LEU A 1 213 ? 5.832 -59.406 -35.531 1 97.25 213 LEU A O 1
ATOM 1743 N N . THR A 1 214 ? 6.754 -61.25 -34.625 1 97.81 214 THR A N 1
ATOM 1744 C CA . THR A 1 214 ? 6.594 -60.781 -33.25 1 97.81 214 THR A CA 1
ATOM 1745 C C . THR A 1 214 ? 7.457 -59.531 -33 1 97.81 214 THR A C 1
ATOM 1747 O O . THR A 1 214 ? 7.066 -58.656 -32.25 1 97.81 214 THR A O 1
ATOM 1750 N N . LEU A 1 215 ? 8.648 -59.531 -33.594 1 97.88 215 LEU A N 1
ATOM 1751 C CA . LEU A 1 215 ? 9.539 -58.406 -33.5 1 97.88 215 LEU A CA 1
ATOM 1752 C C . LEU A 1 215 ? 8.883 -57.125 -34.062 1 97.88 215 LEU A C 1
ATOM 1754 O O . LEU A 1 215 ? 8.938 -56.062 -33.469 1 97.88 215 LEU A O 1
ATOM 1758 N N . ALA A 1 216 ? 8.281 -57.25 -35.188 1 97.69 216 ALA A N 1
ATOM 1759 C CA . ALA A 1 216 ? 7.574 -56.125 -35.812 1 97.69 216 ALA A CA 1
ATOM 1760 C C . ALA A 1 216 ? 6.453 -55.625 -34.906 1 97.69 216 ALA A C 1
ATOM 1762 O O . ALA A 1 216 ? 6.27 -54.406 -34.75 1 97.69 216 ALA A O 1
ATOM 1763 N N . ALA A 1 217 ? 5.723 -56.531 -34.375 1 98.12 217 ALA A N 1
ATOM 1764 C CA . ALA A 1 217 ? 4.625 -56.156 -33.5 1 98.12 217 ALA A CA 1
ATOM 1765 C C . ALA A 1 217 ? 5.145 -55.469 -32.25 1 98.12 217 ALA A C 1
ATOM 1767 O O . ALA A 1 217 ? 4.551 -54.469 -31.781 1 98.12 217 ALA A O 1
ATOM 1768 N N . ALA A 1 218 ? 6.203 -55.938 -31.672 1 98.38 218 ALA A N 1
ATOM 1769 C CA . ALA A 1 218 ? 6.781 -55.375 -30.453 1 98.38 218 ALA A CA 1
ATOM 1770 C C . ALA A 1 218 ? 7.266 -53.938 -30.719 1 98.38 218 ALA A C 1
ATOM 1772 O O . ALA A 1 218 ? 7.055 -53.031 -29.891 1 98.38 218 ALA A O 1
ATOM 1773 N N . ASN A 1 219 ? 7.91 -53.75 -31.828 1 98.25 219 ASN A N 1
ATOM 1774 C CA . ASN A 1 219 ? 8.406 -52.406 -32.156 1 98.25 219 ASN A CA 1
ATOM 1775 C C . ASN A 1 219 ? 7.262 -51.438 -32.406 1 98.25 219 ASN A C 1
ATOM 1777 O O . ASN A 1 219 ? 7.355 -50.25 -32.031 1 98.25 219 ASN A O 1
ATOM 1781 N N . ALA A 1 220 ? 6.207 -51.906 -33.031 1 98.31 220 ALA A N 1
ATOM 1782 C CA . ALA A 1 220 ? 5.035 -51.062 -33.219 1 98.31 220 ALA A CA 1
ATOM 1783 C C . ALA A 1 220 ? 4.406 -50.656 -31.891 1 98.31 220 ALA A C 1
ATOM 1785 O O . ALA A 1 220 ? 4.004 -49.5 -31.703 1 98.31 220 ALA A O 1
ATOM 1786 N N . HIS A 1 221 ? 4.297 -51.656 -31.031 1 98.44 221 HIS A N 1
ATOM 1787 C CA . HIS A 1 221 ? 3.736 -51.406 -29.719 1 98.44 221 HIS A CA 1
ATOM 1788 C C . HIS A 1 221 ? 4.602 -50.406 -28.922 1 98.44 221 HIS A C 1
ATOM 1790 O O . HIS A 1 221 ? 4.082 -49.5 -28.266 1 98.44 221 HIS A O 1
ATOM 1796 N N . GLN A 1 222 ? 5.906 -50.562 -28.969 1 98 222 GLN A N 1
ATOM 1797 C CA . GLN A 1 222 ? 6.828 -49.656 -28.281 1 98 222 GLN A CA 1
ATOM 1798 C C . GLN A 1 222 ? 6.691 -48.219 -28.812 1 98 222 GLN A C 1
ATOM 1800 O O . GLN A 1 222 ? 6.691 -47.281 -28.031 1 98 222 GLN A O 1
ATOM 1805 N N . ASP A 1 223 ? 6.582 -48.125 -30.078 1 98 223 ASP A N 1
ATOM 1806 C CA . ASP A 1 223 ? 6.41 -46.812 -30.688 1 98 223 ASP A CA 1
ATOM 1807 C C . ASP A 1 223 ? 5.145 -46.125 -30.172 1 98 223 ASP A C 1
ATOM 1809 O O . ASP A 1 223 ? 5.168 -44.938 -29.828 1 98 223 ASP A O 1
ATOM 1813 N N . ARG A 1 224 ? 4.102 -46.812 -30.172 1 97.81 224 ARG A N 1
ATOM 1814 C CA . ARG A 1 224 ? 2.834 -46.25 -29.703 1 97.81 224 ARG A CA 1
ATOM 1815 C C . ARG A 1 224 ? 2.916 -45.875 -28.219 1 97.81 224 ARG A C 1
ATOM 1817 O O . ARG A 1 224 ? 2.377 -44.875 -27.812 1 97.81 224 ARG A O 1
ATOM 1824 N N . TYR A 1 225 ? 3.543 -46.719 -27.469 1 98.38 225 TYR A N 1
ATOM 1825 C CA . TYR A 1 225 ? 3.695 -46.5 -26.031 1 98.38 225 TYR A CA 1
ATOM 1826 C C . TYR A 1 225 ? 4.328 -45.125 -25.766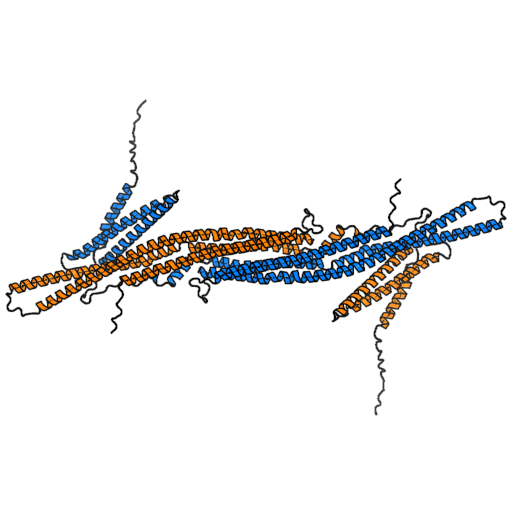 1 98.38 225 TYR A C 1
ATOM 1828 O O . TYR A 1 225 ? 3.785 -44.312 -25.016 1 98.38 225 TYR A O 1
ATOM 1836 N N . TYR A 1 226 ? 5.438 -44.781 -26.422 1 97.81 226 TYR A N 1
ATOM 1837 C CA . TYR A 1 226 ? 6.211 -43.594 -26.141 1 97.81 226 TYR A CA 1
ATOM 1838 C C . TYR A 1 226 ? 5.621 -42.375 -26.844 1 97.81 226 TYR A C 1
ATOM 1840 O O . TYR A 1 226 ? 5.668 -41.25 -26.328 1 97.81 226 TYR A O 1
ATOM 1848 N N . GLN A 1 227 ? 5.023 -42.594 -27.984 1 96.38 227 GLN A N 1
ATOM 1849 C CA . GLN A 1 227 ? 4.59 -41.438 -28.797 1 96.38 227 GLN A CA 1
ATOM 1850 C C . GLN A 1 227 ? 3.168 -41.031 -28.438 1 96.38 227 GLN A C 1
ATOM 1852 O O . GLN A 1 227 ? 2.801 -39.875 -28.594 1 96.38 227 GLN A O 1
ATOM 1857 N N . THR A 1 228 ? 2.4 -41.969 -27.891 1 97.19 228 THR A N 1
ATOM 1858 C CA . THR A 1 228 ? 0.988 -41.625 -27.703 1 97.19 228 THR A CA 1
ATOM 1859 C C . THR A 1 228 ? 0.557 -41.938 -26.266 1 97.19 228 THR A C 1
ATOM 1861 O O . THR A 1 228 ? 0.176 -41 -25.531 1 97.19 228 THR A O 1
ATOM 1864 N N . ASP A 1 229 ? 0.649 -43.188 -25.812 1 97.62 229 ASP A N 1
ATOM 1865 C CA . ASP A 1 229 ? 0.04 -43.594 -24.547 1 97.62 229 ASP A CA 1
ATOM 1866 C C . ASP A 1 229 ? 0.702 -42.875 -23.375 1 97.62 229 ASP A C 1
ATOM 1868 O O . ASP A 1 229 ? 0.017 -42.344 -22.5 1 97.62 229 ASP A O 1
ATOM 1872 N N . LEU A 1 230 ? 1.979 -42.906 -23.375 1 97.56 230 LEU A N 1
ATOM 1873 C CA . LEU A 1 230 ? 2.729 -42.281 -22.281 1 97.56 230 LEU A CA 1
ATOM 1874 C C . LEU A 1 230 ? 2.479 -40.75 -22.25 1 97.56 230 LEU A C 1
ATOM 1876 O O . LEU A 1 230 ? 2.258 -40.188 -21.188 1 97.56 230 LEU A O 1
ATOM 1880 N N . VAL A 1 231 ? 2.502 -40.094 -23.359 1 96 231 VAL A N 1
ATOM 1881 C CA . VAL A 1 231 ? 2.277 -38.688 -23.484 1 96 231 VAL A CA 1
ATOM 1882 C C . VAL A 1 231 ? 0.874 -38.312 -22.984 1 96 231 VAL A C 1
ATOM 1884 O O . VAL A 1 231 ? 0.688 -37.344 -22.25 1 96 231 VAL A O 1
ATOM 1887 N N . ASN A 1 232 ? -0.073 -39.156 -23.406 1 95.88 232 ASN A N 1
ATOM 1888 C CA . ASN A 1 232 ? -1.454 -38.938 -23 1 95.88 232 ASN A CA 1
ATOM 1889 C C . ASN A 1 232 ? -1.617 -39.031 -21.484 1 95.88 232 ASN A C 1
ATOM 1891 O O . ASN A 1 232 ? -2.357 -38.25 -20.875 1 95.88 232 ASN A O 1
ATOM 1895 N N . ILE A 1 233 ? -0.954 -39.969 -20.859 1 97.12 233 ILE A N 1
ATOM 1896 C CA . ILE A 1 233 ? -1.036 -40.156 -19.422 1 97.12 233 ILE A CA 1
ATOM 1897 C C . ILE A 1 233 ? -0.4 -38.938 -18.719 1 97.12 233 ILE A C 1
ATOM 1899 O O . ILE A 1 233 ? -0.926 -38.469 -17.719 1 97.12 233 ILE A O 1
ATOM 1903 N N . MET A 1 234 ? 0.739 -38.5 -19.172 1 96.56 234 MET A N 1
ATOM 1904 C CA . MET A 1 234 ? 1.431 -37.375 -18.578 1 96.56 234 MET A CA 1
ATOM 1905 C C . MET A 1 234 ? 0.578 -36.094 -18.656 1 96.56 234 MET A C 1
ATOM 1907 O O . MET A 1 234 ? 0.486 -35.344 -17.688 1 96.56 234 MET A O 1
ATOM 1911 N N . LYS A 1 235 ? -0.057 -35.906 -19.828 1 94.88 235 LYS A N 1
ATOM 1912 C CA . LYS A 1 235 ? -0.927 -34.719 -20 1 94.88 235 LYS A CA 1
ATOM 1913 C C . LYS A 1 235 ? -2.148 -34.812 -19.078 1 94.88 235 LYS A C 1
ATOM 1915 O O . LYS A 1 235 ? -2.584 -33.812 -18.516 1 94.88 235 LYS A O 1
ATOM 1920 N N . ALA A 1 236 ? -2.684 -36 -19 1 94.31 236 ALA A N 1
ATOM 1921 C CA . ALA A 1 236 ? -3.826 -36.219 -18.125 1 94.31 236 ALA A CA 1
ATOM 1922 C C . ALA A 1 236 ? -3.449 -35.938 -16.672 1 94.31 236 ALA A C 1
ATOM 1924 O O . ALA A 1 236 ? -4.246 -35.406 -15.898 1 94.31 236 ALA A O 1
ATOM 1925 N N . LEU A 1 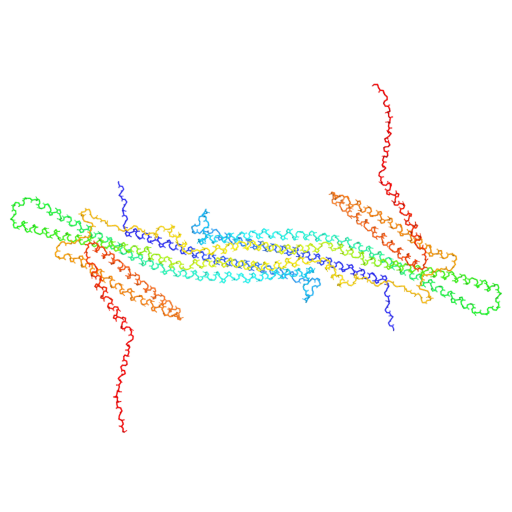237 ? -2.293 -36.406 -16.281 1 96 237 LEU A N 1
ATOM 1926 C CA . LEU A 1 237 ? -1.806 -36.219 -14.914 1 96 237 LEU A CA 1
ATOM 1927 C C . LEU A 1 237 ? -1.616 -34.75 -14.586 1 96 237 LEU A C 1
ATOM 1929 O O . LEU A 1 237 ? -1.923 -34.312 -13.477 1 96 237 LEU A O 1
ATOM 1933 N N . ASP A 1 238 ? -1.127 -33.969 -15.547 1 93.75 238 ASP A N 1
ATOM 1934 C CA . ASP A 1 238 ? -0.968 -32.531 -15.367 1 93.75 238 ASP A CA 1
ATOM 1935 C C . ASP A 1 238 ? -2.324 -31.844 -15.258 1 93.75 238 ASP A C 1
ATOM 1937 O O . ASP A 1 238 ? -2.514 -30.969 -14.414 1 93.75 238 ASP A O 1
ATOM 1941 N N . GLY A 1 239 ? -3.178 -32.312 -16.188 1 92.44 239 GLY A N 1
ATOM 1942 C CA . GLY A 1 239 ? -4.445 -31.594 -16.25 1 92.44 239 GLY A CA 1
ATOM 1943 C C . GLY A 1 239 ? -4.285 -30.109 -16.5 1 92.44 239 GLY A C 1
ATOM 1944 O O . GLY A 1 239 ? -3.533 -29.703 -17.391 1 92.44 239 GLY A O 1
ATOM 1945 N N . ASN A 1 240 ? -5.027 -29.312 -15.656 1 94.12 240 ASN A N 1
ATOM 1946 C CA . ASN A 1 240 ? -4.973 -27.859 -15.828 1 94.12 240 ASN A CA 1
ATOM 1947 C C . ASN A 1 240 ? -4.23 -27.188 -14.68 1 94.12 240 ASN A C 1
ATOM 1949 O O . ASN A 1 240 ? -4.527 -26.047 -14.32 1 94.12 240 ASN A O 1
ATOM 1953 N N . VAL A 1 241 ? -3.383 -27.875 -14.078 1 96.56 241 VAL A N 1
ATOM 1954 C CA . VAL A 1 241 ? -2.758 -27.391 -12.852 1 96.56 241 VAL A CA 1
ATOM 1955 C C . VAL A 1 241 ? -1.971 -26.109 -13.148 1 96.56 241 VAL A C 1
ATOM 1957 O O . VAL A 1 241 ? -1.988 -25.172 -12.359 1 96.56 241 VAL A O 1
ATOM 1960 N N . TYR A 1 242 ? -1.283 -26 -14.297 1 95.81 242 TYR A N 1
ATOM 1961 C CA . TYR A 1 242 ? -0.466 -24.828 -14.625 1 95.81 242 TYR A CA 1
ATOM 1962 C C . TYR A 1 242 ? -1.337 -23.609 -14.891 1 95.81 242 TYR A C 1
ATOM 1964 O O . TYR A 1 242 ? -0.956 -22.484 -14.562 1 95.81 242 TYR A O 1
ATOM 1972 N N . ASP A 1 243 ? -2.484 -23.828 -15.438 1 96.38 243 ASP A N 1
ATOM 1973 C CA . ASP A 1 243 ? -3.43 -22.734 -15.617 1 96.38 243 ASP A CA 1
ATOM 1974 C C . ASP A 1 243 ? -3.91 -22.203 -14.266 1 96.38 243 ASP A C 1
ATOM 1976 O O . ASP A 1 243 ? -4.023 -20.984 -14.078 1 96.38 243 ASP A O 1
ATOM 1980 N N . HIS A 1 244 ? -4.223 -23.125 -13.43 1 97.62 244 HIS A N 1
ATOM 1981 C CA . HIS A 1 244 ? -4.656 -22.719 -12.094 1 97.62 244 HIS A CA 1
ATOM 1982 C C . HIS A 1 244 ? -3.547 -21.984 -11.352 1 97.62 244 HIS A C 1
ATOM 1984 O O . HIS A 1 244 ? -3.797 -20.953 -10.727 1 97.62 244 HIS A O 1
ATOM 1990 N N . LEU A 1 245 ? -2.355 -22.5 -11.398 1 97.81 245 LEU A N 1
ATOM 1991 C CA . LEU A 1 245 ? -1.218 -21.875 -10.742 1 97.81 245 LEU A CA 1
ATOM 1992 C C . LEU A 1 245 ? -0.988 -20.469 -11.289 1 97.81 245 LEU A C 1
ATOM 1994 O O . LEU A 1 245 ? -0.743 -19.531 -10.531 1 97.81 245 LEU A O 1
ATOM 1998 N N . LYS A 1 246 ? -1.049 -20.375 -12.578 1 97.06 246 LYS A N 1
ATOM 1999 C CA . LYS A 1 246 ? -0.937 -19.078 -13.234 1 97.06 246 LYS A CA 1
ATOM 2000 C C . LYS A 1 246 ? -2.002 -18.109 -12.719 1 97.06 246 LYS A C 1
ATOM 2002 O O . LYS A 1 246 ? -1.702 -16.969 -12.398 1 97.06 246 LYS A O 1
ATOM 2007 N N . ASP A 1 247 ? -3.186 -18.531 -12.664 1 98.06 247 ASP A N 1
ATOM 2008 C CA . ASP A 1 247 ? -4.297 -17.719 -12.188 1 98.06 247 ASP A CA 1
ATOM 2009 C C . ASP A 1 247 ? -4.059 -17.234 -10.758 1 98.06 247 ASP A C 1
ATOM 2011 O O . ASP A 1 247 ? -4.398 -16.109 -10.414 1 98.06 247 ASP A O 1
ATOM 2015 N N . TYR A 1 248 ? -3.588 -18.125 -9.93 1 98.56 248 TYR A N 1
ATOM 2016 C CA . TYR A 1 248 ? -3.32 -17.75 -8.547 1 98.56 248 TYR A CA 1
ATOM 2017 C C . TYR A 1 248 ? -2.248 -16.672 -8.461 1 98.56 248 TYR A C 1
ATOM 2019 O O . TYR A 1 248 ? -2.375 -15.719 -7.691 1 98.56 248 TYR A O 1
ATOM 2027 N N . LEU A 1 249 ? -1.193 -16.781 -9.297 1 98.19 249 LEU A N 1
ATOM 2028 C CA . LEU A 1 249 ? -0.144 -15.766 -9.336 1 98.19 249 LEU A CA 1
ATOM 2029 C C . LEU A 1 249 ? -0.696 -14.43 -9.812 1 98.19 249 LEU A C 1
ATOM 2031 O O . LEU A 1 249 ? -0.357 -13.383 -9.266 1 98.19 249 LEU A O 1
ATOM 2035 N N . ILE A 1 250 ? -1.541 -14.484 -10.789 1 98.19 250 ILE A N 1
ATOM 2036 C CA . ILE A 1 250 ? -2.203 -13.289 -11.289 1 98.19 250 ILE A CA 1
ATOM 2037 C C . ILE A 1 250 ? -3.076 -12.688 -10.195 1 98.19 250 ILE A C 1
ATOM 2039 O O . ILE A 1 250 ? -3.047 -11.469 -9.961 1 98.19 250 ILE A O 1
ATOM 2043 N N . ALA A 1 251 ? -3.791 -13.539 -9.492 1 98.38 251 ALA A N 1
ATOM 2044 C CA . ALA A 1 251 ? -4.668 -13.078 -8.422 1 98.38 251 ALA A CA 1
ATOM 2045 C C . ALA A 1 251 ? -3.863 -12.422 -7.301 1 98.38 251 ALA A C 1
ATOM 2047 O O . ALA A 1 251 ? -4.289 -11.414 -6.727 1 98.38 251 ALA A O 1
ATOM 2048 N N . PHE A 1 252 ? -2.713 -12.992 -6.984 1 98.38 252 PHE A N 1
ATOM 2049 C CA . PHE A 1 252 ? -1.823 -12.398 -5.996 1 98.38 252 PHE A CA 1
ATOM 2050 C C . PHE A 1 252 ? -1.478 -10.961 -6.371 1 98.38 252 PHE A C 1
ATOM 2052 O O . PHE A 1 252 ? -1.638 -10.047 -5.562 1 98.38 252 PHE A O 1
ATOM 2059 N N . SER A 1 253 ? -1.006 -10.812 -7.562 1 98 253 SER A N 1
ATOM 2060 C CA . SER A 1 253 ? -0.537 -9.508 -8.031 1 98 253 SER A CA 1
ATOM 2061 C C . SER A 1 253 ? -1.692 -8.523 -8.18 1 98 253 SER A C 1
ATOM 2063 O O . SER A 1 253 ? -1.572 -7.359 -7.797 1 98 253 SER A O 1
ATOM 2065 N N . ARG A 1 254 ? -2.787 -9.008 -8.688 1 97.75 254 ARG A N 1
ATOM 2066 C CA . ARG A 1 254 ? -3.945 -8.141 -8.891 1 97.75 254 ARG A CA 1
ATOM 2067 C C . ARG A 1 254 ? -4.492 -7.637 -7.559 1 97.75 254 ARG A C 1
ATOM 2069 O O . ARG A 1 254 ? -4.934 -6.488 -7.461 1 97.75 254 ARG A O 1
ATOM 2076 N N . THR A 1 255 ? -4.535 -8.492 -6.586 1 98.06 255 THR A N 1
ATOM 2077 C CA . THR A 1 255 ? -5.016 -8.109 -5.262 1 98.06 255 THR A CA 1
ATOM 2078 C C . THR A 1 255 ? -4.16 -6.984 -4.684 1 98.06 255 THR A C 1
ATOM 2080 O O . THR A 1 255 ? -4.684 -6.016 -4.137 1 98.06 255 THR A O 1
ATOM 2083 N N . GLU A 1 256 ? -2.846 -7.059 -4.793 1 97.88 256 GLU A N 1
ATOM 2084 C CA . GLU A 1 256 ? -1.935 -6.016 -4.328 1 97.88 256 GLU A CA 1
ATOM 2085 C C . GLU A 1 256 ? -2.16 -4.707 -5.082 1 97.88 256 GLU A C 1
ATOM 2087 O O . GLU A 1 256 ? -2.156 -3.631 -4.48 1 97.88 256 GLU A O 1
ATOM 2092 N N . LEU A 1 257 ? -2.326 -4.836 -6.387 1 97.62 257 LEU A N 1
ATOM 2093 C CA . LEU A 1 257 ? -2.496 -3.656 -7.227 1 97.62 257 LEU A CA 1
ATOM 2094 C C . LEU A 1 257 ? -3.816 -2.955 -6.922 1 97.62 257 LEU A C 1
ATOM 2096 O O . LEU A 1 257 ? -3.885 -1.725 -6.926 1 97.62 257 LEU A O 1
ATOM 2100 N N . GLU A 1 258 ? -4.824 -3.734 -6.633 1 97.56 258 GLU A N 1
ATOM 2101 C CA . GLU A 1 258 ? -6.109 -3.154 -6.266 1 97.56 258 GLU A CA 1
ATOM 2102 C C . GLU A 1 258 ? -6.016 -2.396 -4.941 1 97.56 258 GLU A C 1
ATOM 2104 O O . GLU A 1 258 ? -6.547 -1.291 -4.816 1 97.56 258 GLU A O 1
ATOM 2109 N N . ALA A 1 259 ? -5.387 -3.006 -3.969 1 96.88 259 ALA A N 1
ATOM 2110 C CA . ALA A 1 259 ? -5.195 -2.344 -2.682 1 96.88 259 ALA A CA 1
ATOM 2111 C C . ALA A 1 259 ? -4.367 -1.07 -2.838 1 96.88 259 ALA A C 1
ATOM 2113 O O . ALA A 1 259 ? -4.652 -0.057 -2.193 1 96.88 259 ALA A O 1
ATOM 2114 N N . CYS A 1 260 ? -3.367 -1.113 -3.701 1 96.44 260 CYS A N 1
ATOM 2115 C CA . CYS A 1 260 ? -2.504 0.034 -3.957 1 96.44 260 CYS A CA 1
ATOM 2116 C C . CYS A 1 260 ? -3.285 1.167 -4.613 1 96.44 260 CYS A C 1
ATOM 2118 O O . CYS A 1 260 ? -3.061 2.34 -4.309 1 96.44 260 CYS A O 1
ATOM 2120 N N . GLN A 1 261 ? -4.199 0.826 -5.488 1 96.94 261 GLN A N 1
ATOM 2121 C CA . GLN A 1 261 ? -5 1.827 -6.18 1 96.94 261 GLN A CA 1
ATOM 2122 C C . GLN A 1 261 ? -5.879 2.602 -5.203 1 96.94 261 GLN A C 1
ATOM 2124 O O . GLN A 1 261 ? -6.055 3.814 -5.344 1 96.94 261 GLN A O 1
ATOM 2129 N N . ALA A 1 262 ? -6.43 1.926 -4.246 1 96.12 262 ALA A N 1
ATOM 2130 C CA . ALA A 1 262 ? -7.234 2.58 -3.219 1 96.12 262 ALA A CA 1
ATOM 2131 C C . ALA A 1 262 ? -6.402 3.578 -2.422 1 96.12 262 ALA A C 1
ATOM 2133 O O . ALA A 1 262 ? -6.863 4.684 -2.123 1 96.12 262 ALA A O 1
ATOM 2134 N N . VAL A 1 263 ? -5.188 3.242 -2.078 1 97.56 263 VAL A N 1
ATOM 2135 C CA . VAL A 1 263 ? -4.262 4.113 -1.357 1 97.56 263 VAL A CA 1
ATOM 2136 C C . VAL A 1 263 ? -3.916 5.324 -2.217 1 97.56 263 VAL A C 1
ATOM 2138 O O . VAL A 1 263 ? -3.969 6.465 -1.746 1 97.56 263 VAL A O 1
ATOM 2141 N N . GLN A 1 264 ? -3.596 5.082 -3.457 1 97.25 264 GLN A N 1
ATOM 2142 C CA . GLN A 1 264 ? -3.191 6.145 -4.371 1 97.25 264 GLN A CA 1
ATOM 2143 C C . GLN A 1 264 ? -4.301 7.18 -4.539 1 97.25 264 GLN A C 1
ATOM 2145 O O . GLN A 1 264 ? -4.051 8.383 -4.457 1 97.25 264 GLN A O 1
ATOM 2150 N N . ASN A 1 265 ? -5.484 6.719 -4.734 1 97.5 265 ASN A N 1
ATOM 2151 C CA . ASN A 1 265 ? -6.617 7.613 -4.938 1 97.5 265 ASN A CA 1
ATOM 2152 C C . ASN A 1 265 ? -6.875 8.484 -3.713 1 97.5 265 ASN A C 1
ATOM 2154 O O . ASN A 1 265 ? -7.039 9.703 -3.834 1 97.5 265 ASN A O 1
ATOM 2158 N N . THR A 1 266 ? -6.867 7.902 -2.604 1 98.25 266 THR A N 1
ATOM 2159 C CA . THR A 1 266 ? -7.195 8.594 -1.363 1 98.25 266 THR A CA 1
ATOM 2160 C C . THR A 1 266 ? -6.098 9.586 -0.988 1 98.25 266 THR A C 1
ATOM 2162 O O . THR A 1 266 ? -6.371 10.75 -0.713 1 98.25 266 THR A O 1
ATOM 2165 N N . PHE A 1 267 ? -4.836 9.227 -1.053 1 98.19 267 PHE A N 1
ATOM 2166 C CA . PHE A 1 267 ? -3.758 10.062 -0.533 1 98.19 267 PHE A CA 1
ATOM 2167 C C . PHE A 1 267 ? -3.328 11.102 -1.565 1 98.19 267 PHE A C 1
ATOM 2169 O O . PHE A 1 267 ? -2.715 12.109 -1.22 1 98.19 267 PHE A O 1
ATOM 2176 N N . GLN A 1 268 ? -3.656 10.828 -2.865 1 97.88 268 GLN A N 1
ATOM 2177 C CA . GLN A 1 268 ? -3.502 11.906 -3.836 1 97.88 268 GLN A CA 1
ATOM 2178 C C . GLN A 1 268 ? -4.461 13.055 -3.541 1 97.88 268 GLN A C 1
ATOM 2180 O O . GLN A 1 268 ? -4.074 14.227 -3.609 1 97.88 268 GLN A O 1
ATOM 2185 N N . PHE A 1 269 ? -5.645 12.711 -3.205 1 97.69 269 PHE A N 1
ATOM 2186 C CA . PHE A 1 269 ? -6.641 13.703 -2.811 1 97.69 269 PHE A CA 1
ATOM 2187 C C . PHE A 1 269 ? -6.207 14.43 -1.547 1 97.69 269 PHE A C 1
ATOM 2189 O O . PHE A 1 269 ? -6.289 15.664 -1.477 1 97.69 269 PHE A O 1
ATOM 2196 N N . LEU A 1 270 ? -5.727 13.711 -0.554 1 97.75 270 LEU A N 1
ATOM 2197 C CA . LEU A 1 270 ? -5.316 14.289 0.721 1 97.75 270 LEU A CA 1
ATOM 2198 C C . LEU A 1 270 ? -4.102 15.188 0.542 1 97.75 270 LEU A C 1
ATOM 2200 O O . LEU A 1 270 ? -3.971 16.203 1.227 1 97.75 270 LEU A O 1
ATOM 2204 N N . LEU A 1 271 ? -3.195 14.773 -0.377 1 97.69 271 LEU A N 1
ATOM 2205 C CA . LEU A 1 271 ? -2.037 15.602 -0.694 1 97.69 271 LEU A CA 1
ATOM 2206 C C . LEU A 1 271 ? -2.471 16.953 -1.244 1 97.69 271 LEU A C 1
ATOM 2208 O O . LEU A 1 271 ? -1.968 18 -0.813 1 97.69 271 LEU A O 1
ATOM 2212 N N . GLU A 1 272 ? -3.475 16.938 -2.08 1 97.06 272 GLU A N 1
ATOM 2213 C CA . GLU A 1 272 ? -3.988 18.172 -2.674 1 97.06 272 GLU A CA 1
ATOM 2214 C C . GLU A 1 272 ? -4.707 19.031 -1.635 1 97.06 272 GLU A C 1
ATOM 2216 O O . GLU A 1 272 ? -4.539 20.25 -1.604 1 97.06 272 GLU A O 1
ATOM 2221 N N . THR A 1 273 ? -5.449 18.422 -0.814 1 95.5 273 THR A N 1
ATOM 2222 C CA . THR A 1 273 ? -6.195 19.141 0.217 1 95.5 273 THR A CA 1
ATOM 2223 C C . THR A 1 273 ? -5.246 19.75 1.243 1 95.5 273 THR A C 1
ATOM 2225 O O . THR A 1 273 ? -5.492 20.859 1.74 1 95.5 273 THR A O 1
ATOM 2228 N N . SER A 1 274 ? -4.141 19.016 1.586 1 96.81 274 SER A N 1
ATOM 2229 C CA . SER A 1 274 ? -3.156 19.516 2.543 1 96.81 274 SER A CA 1
ATOM 2230 C C . SER A 1 274 ? -2.492 20.797 2.047 1 96.81 274 SER A C 1
ATOM 2232 O O . SER A 1 274 ? -2.172 21.688 2.84 1 96.81 274 SER A O 1
ATOM 2234 N N . SER A 1 275 ? -2.361 20.953 0.763 1 95.62 275 SER A N 1
ATOM 2235 C CA . SER A 1 275 ? -1.677 22.094 0.17 1 95.62 275 SER A CA 1
ATOM 2236 C C . SER A 1 275 ? -2.572 23.328 0.16 1 95.62 275 SER A C 1
ATOM 2238 O O . SER A 1 275 ? -2.094 24.453 -0.048 1 95.62 275 SER A O 1
ATOM 2240 N N . LYS A 1 276 ? -3.859 23.172 0.489 1 95.31 276 LYS A N 1
ATOM 2241 C CA . LYS A 1 276 ? -4.824 24.266 0.421 1 95.31 276 LYS A CA 1
ATOM 2242 C C . LYS A 1 276 ? -4.867 25.047 1.734 1 95.31 276 LYS A C 1
ATOM 2244 O O . LYS A 1 276 ? -5.434 26.141 1.798 1 95.31 276 LYS A O 1
ATOM 2249 N N . VAL A 1 277 ? -4.219 24.516 2.816 1 95.12 277 VAL A N 1
ATOM 2250 C CA . VAL A 1 277 ? -4.246 25.172 4.125 1 95.12 277 VAL A CA 1
ATOM 2251 C C . VAL A 1 277 ? -3.576 26.547 4.039 1 95.12 277 VAL A C 1
ATOM 2253 O O . VAL A 1 277 ? -2.484 26.672 3.482 1 95.12 277 VAL A O 1
ATOM 2256 N N . VAL A 1 278 ? -4.297 27.531 4.527 1 94.06 278 VAL A N 1
ATOM 2257 C CA . VAL A 1 278 ? -3.785 28.906 4.469 1 94.06 278 VAL A CA 1
ATOM 2258 C C . VAL A 1 278 ? -3.766 29.5 5.871 1 94.06 278 VAL A C 1
ATOM 2260 O O . VAL A 1 278 ? -4.805 29.594 6.527 1 94.06 278 VAL A O 1
ATOM 2263 N N . ARG A 1 279 ? -2.654 30.031 6.297 1 93.75 279 ARG A N 1
ATOM 2264 C CA . ARG A 1 279 ? -2.477 30.609 7.621 1 93.75 279 ARG A CA 1
ATOM 2265 C C . ARG A 1 279 ? -3.434 31.781 7.84 1 93.75 279 ARG A C 1
ATOM 2267 O O . ARG A 1 279 ? -4.137 31.828 8.852 1 93.75 279 ARG A O 1
ATOM 2274 N N . ASP A 1 280 ? -3.49 32.656 6.836 1 94.12 280 ASP A N 1
ATOM 2275 C CA . ASP A 1 280 ? -4.293 33.875 6.969 1 94.12 280 ASP A CA 1
ATOM 2276 C C . ASP A 1 280 ? -5.777 33.531 7.086 1 94.12 280 ASP A C 1
ATOM 2278 O O . ASP A 1 280 ? -6.52 34.219 7.793 1 94.12 280 ASP A O 1
ATOM 2282 N N . TYR A 1 281 ? -6.145 32.562 6.367 1 93.88 281 TYR A N 1
ATOM 2283 C CA . TYR A 1 281 ? -7.539 32.156 6.461 1 93.88 281 TYR A CA 1
ATOM 2284 C C . TYR A 1 281 ? -7.871 31.672 7.871 1 93.88 281 TYR A C 1
ATOM 2286 O O . TYR A 1 281 ? -8.914 32.031 8.422 1 93.88 281 TYR A O 1
ATOM 2294 N N . ASN A 1 282 ? -6.965 30.922 8.5 1 93.31 282 ASN A N 1
ATOM 2295 C CA . ASN A 1 282 ? -7.176 30.406 9.852 1 93.31 282 ASN A CA 1
ATOM 2296 C C . ASN A 1 282 ? -7.164 31.531 10.883 1 93.31 282 ASN A C 1
ATOM 2298 O O . ASN A 1 282 ? -7.922 31.516 11.852 1 93.31 282 ASN A O 1
ATOM 2302 N N . PHE A 1 283 ? -6.34 32.469 10.57 1 94 283 PHE A N 1
ATOM 2303 C CA . PHE A 1 283 ? -6.293 33.625 11.43 1 94 283 PHE A CA 1
ATOM 2304 C C . PHE A 1 283 ? -7.602 34.406 11.352 1 94 283 PHE A C 1
ATOM 2306 O O . PHE A 1 283 ? -8.172 34.781 12.383 1 94 283 PHE A O 1
ATOM 2313 N N . GLN A 1 284 ? -8.133 34.656 10.195 1 93.19 284 GLN A N 1
ATOM 2314 C CA . GLN A 1 284 ? -9.383 35.375 9.992 1 93.19 284 GLN A CA 1
ATOM 2315 C C . GLN A 1 284 ? -10.555 34.625 10.617 1 93.19 284 GLN A C 1
ATOM 2317 O O . GLN A 1 284 ? -11.461 35.25 11.188 1 93.19 284 GLN A O 1
ATOM 2322 N N . LEU A 1 285 ? -10.508 33.344 10.438 1 91.62 285 LEU A N 1
ATOM 2323 C CA . LEU A 1 285 ? -11.555 32.531 11.031 1 91.62 285 LEU A CA 1
ATOM 2324 C C . LEU A 1 285 ? -11.562 32.688 12.555 1 91.62 285 LEU A C 1
ATOM 2326 O O . LEU A 1 285 ? -12.633 32.781 13.156 1 91.62 285 LEU A O 1
ATOM 2330 N N . PHE A 1 286 ? -10.383 32.719 13.156 1 94.94 286 PHE A N 1
ATOM 2331 C CA . PHE A 1 286 ? -10.258 32.906 14.594 1 94.94 286 PHE A CA 1
ATOM 2332 C C . PHE A 1 286 ? -10.836 34.25 15.031 1 94.94 286 PHE A C 1
ATOM 2334 O O . PHE A 1 286 ? -11.57 34.312 16.016 1 94.94 286 PHE A O 1
ATOM 2341 N N . LEU A 1 287 ? -10.5 35.312 14.266 1 94.62 287 LEU A N 1
ATOM 2342 C CA . LEU A 1 287 ? -10.992 36.656 14.586 1 94.62 287 LEU A CA 1
ATOM 2343 C C . LEU A 1 287 ? -12.508 36.719 14.469 1 94.62 287 LEU A C 1
ATOM 2345 O O . LEU A 1 287 ? -13.172 37.344 15.289 1 94.62 287 LEU A O 1
ATOM 2349 N N . GLN A 1 288 ? -13.039 36.031 13.555 1 92.31 288 GLN A N 1
ATOM 2350 C CA . GLN A 1 288 ? -14.477 36.031 13.312 1 92.31 288 GLN A CA 1
ATOM 2351 C C . GLN A 1 288 ? -15.219 35.312 14.43 1 92.31 288 GLN A C 1
ATOM 2353 O O . GLN A 1 288 ? -16.328 35.688 14.805 1 92.31 288 GLN A O 1
ATOM 2358 N N . GLU A 1 289 ? -14.594 34.344 14.914 1 91.75 289 GLU A N 1
ATOM 2359 C CA . GLU A 1 289 ? -15.25 33.531 15.922 1 91.75 289 GLU A CA 1
ATOM 2360 C C . GLU A 1 289 ? -15.125 34.156 17.312 1 91.75 289 GLU A C 1
ATOM 2362 O O . GLU A 1 289 ? -15.836 33.75 18.234 1 91.75 289 GLU A O 1
ATOM 2367 N N . ASN A 1 290 ? -14.195 35.125 17.453 1 94.88 290 ASN A N 1
ATOM 2368 C CA . ASN A 1 290 ? -13.945 35.719 18.75 1 94.88 290 ASN A CA 1
ATOM 2369 C C . ASN A 1 290 ? -14.102 37.25 18.688 1 94.88 290 ASN A C 1
ATOM 2371 O O . ASN A 1 290 ? -13.125 37.969 18.469 1 94.88 290 ASN A O 1
ATOM 2375 N N . ALA A 1 291 ? -15.219 37.75 19.109 1 94.5 291 ALA A N 1
ATOM 2376 C CA . ALA A 1 291 ? -15.602 39.156 18.969 1 94.5 291 ALA A CA 1
ATOM 2377 C C . ALA A 1 291 ? -14.766 40.062 19.875 1 94.5 291 ALA A C 1
ATOM 2379 O O . ALA A 1 291 ? -14.641 41.25 19.641 1 94.5 291 ALA A O 1
ATOM 2380 N N . VAL A 1 292 ? -14.172 39.531 20.875 1 96.44 292 VAL A N 1
ATOM 2381 C CA . VAL A 1 292 ? -13.422 40.281 21.875 1 96.44 292 VAL A CA 1
ATOM 2382 C C . VAL A 1 292 ? -12.203 40.938 21.219 1 96.44 292 VAL A C 1
ATOM 2384 O O . VAL A 1 292 ? -11.633 41.875 21.766 1 96.44 292 VAL A O 1
ATOM 2387 N N . PHE A 1 293 ? -11.82 40.469 20.031 1 96.88 293 PHE A N 1
ATOM 2388 C CA . PHE A 1 293 ? -10.633 41 19.344 1 96.88 293 PHE A CA 1
ATOM 2389 C C . PHE A 1 293 ? -11.008 42.125 18.391 1 96.88 293 PHE A C 1
ATOM 2391 O O . PHE A 1 293 ? -10.133 42.75 17.797 1 96.88 293 PHE A O 1
ATOM 2398 N N . HIS A 1 294 ? -12.258 42.406 18.312 1 94.88 294 HIS A N 1
ATOM 2399 C CA . HIS A 1 294 ? -12.703 43.531 17.484 1 94.88 294 HIS A CA 1
ATOM 2400 C C . HIS A 1 294 ? -12.633 44.844 18.266 1 94.88 294 HIS A C 1
ATOM 2402 O O . HIS A 1 294 ? -12.938 44.875 19.469 1 94.88 294 HIS A O 1
ATOM 2408 N N . LYS A 1 295 ? -12.227 45.844 17.547 1 94.19 295 LYS A N 1
ATOM 2409 C CA . LYS A 1 295 ? -12.125 47.156 18.156 1 94.19 295 LYS A CA 1
ATOM 2410 C C . LYS A 1 295 ? -13.484 47.656 18.656 1 94.19 295 LYS A C 1
ATOM 2412 O O . LYS A 1 295 ? -14.469 47.625 17.922 1 94.19 295 LYS A O 1
ATOM 2417 N N . PRO A 1 296 ? -13.547 48.031 19.953 1 94.06 296 PRO A N 1
ATOM 2418 C CA . PRO A 1 296 ? -14.789 48.594 20.484 1 94.06 296 PRO A CA 1
ATOM 2419 C C . PRO A 1 296 ? -15.047 50.031 20 1 94.06 296 PRO A C 1
ATOM 2421 O O . PRO A 1 296 ? -14.195 50.625 19.344 1 94.06 296 PRO A O 1
ATOM 2424 N N . GLN A 1 297 ? -16.141 50.562 20.391 1 94.44 297 GLN A N 1
ATOM 2425 C CA . GLN A 1 297 ? -16.469 51.969 20.094 1 94.44 297 GLN A CA 1
ATOM 2426 C C . GLN A 1 297 ? -15.531 52.906 20.812 1 94.44 297 GLN A C 1
ATOM 2428 O O . GLN A 1 297 ? -15.078 52.625 21.922 1 94.44 297 GLN A O 1
ATOM 2433 N N . PRO A 1 298 ? -15.227 54.062 20.156 1 96.25 298 PRO A N 1
ATOM 2434 C CA . PRO A 1 298 ? -14.367 55.062 20.812 1 96.25 298 PRO A CA 1
ATOM 2435 C C . PRO A 1 298 ? -14.977 55.594 22.109 1 96.25 298 PRO A C 1
ATOM 2437 O O . PRO A 1 298 ? -16.203 55.656 22.25 1 96.25 298 PRO A O 1
ATOM 2440 N N . PHE A 1 299 ? -14.062 55.969 23 1 96 299 PHE A N 1
ATOM 2441 C CA . PHE A 1 299 ? -14.523 56.656 24.203 1 96 299 PHE A CA 1
ATOM 2442 C C . PHE A 1 299 ? -15.195 57.969 23.844 1 96 299 PHE A C 1
ATOM 2444 O O . PHE A 1 299 ? -14.734 58.688 22.938 1 96 299 PHE A O 1
ATOM 2451 N N . GLN A 1 300 ? -16.25 58.25 24.562 1 94.25 300 GLN A N 1
ATOM 2452 C CA . GLN A 1 300 ? -17.016 59.469 24.25 1 94.25 300 GLN A CA 1
ATOM 2453 C C . GLN A 1 300 ? -16.938 60.438 25.406 1 94.25 300 GLN A C 1
ATOM 2455 O O . GLN A 1 300 ? -16.859 60.062 26.578 1 94.25 300 GLN A O 1
ATOM 2460 N N . PHE A 1 301 ? -16.922 61.688 25 1 95.12 301 PHE A N 1
ATOM 2461 C CA . PHE A 1 301 ? -16.969 62.75 26 1 95.12 301 PHE A CA 1
ATOM 2462 C C . PHE A 1 301 ? -18.281 62.719 26.766 1 95.12 301 PHE A C 1
ATOM 2464 O O . PHE A 1 301 ? -19.359 62.625 26.156 1 95.12 301 PHE A O 1
ATOM 2471 N N . GLN A 1 302 ? -18.172 62.781 28.094 1 92.56 302 GLN A N 1
ATOM 2472 C CA . GLN A 1 302 ? -19.344 62.812 28.953 1 92.56 302 GLN A CA 1
ATOM 2473 C C . GLN A 1 302 ? -19.453 64.188 29.641 1 92.56 302 GLN A C 1
ATOM 2475 O O . GLN A 1 302 ? -18.812 64.438 30.672 1 92.56 302 GLN A O 1
ATOM 2480 N N . PRO A 1 303 ? -20.359 64.938 29.156 1 92.44 303 PRO A N 1
ATOM 2481 C CA . PRO A 1 303 ? -20.469 66.312 29.703 1 92.44 303 PRO A CA 1
ATOM 2482 C C . PRO A 1 303 ? -21.125 66.312 31.094 1 92.44 303 PRO A C 1
ATOM 2484 O O . PRO A 1 303 ? -22 65.5 31.375 1 92.44 303 PRO A O 1
ATOM 2487 N N . CYS A 1 304 ? -20.547 67.25 31.891 1 89.38 304 CYS A N 1
ATOM 2488 C CA . CYS A 1 304 ? -21.219 67.562 33.156 1 89.38 304 CYS A CA 1
ATOM 2489 C C . CYS A 1 304 ? -22.531 68.312 32.906 1 89.38 304 CYS A C 1
ATOM 2491 O O . CYS A 1 304 ? -22.609 69.125 32.031 1 89.38 304 CYS A O 1
ATOM 2493 N N . ASP A 1 305 ? -23.562 68.062 33.625 1 85.81 305 ASP A N 1
ATOM 2494 C CA . ASP A 1 305 ? -24.891 68.625 33.438 1 85.81 305 ASP A CA 1
ATOM 2495 C C . ASP A 1 305 ? -24.844 70.125 33.531 1 85.81 305 ASP A C 1
ATOM 2497 O O . ASP A 1 305 ? -25.578 70.875 32.844 1 85.81 305 ASP A O 1
ATOM 2501 N N . SER A 1 306 ? -23.938 70.625 34.281 1 84.88 306 SER A N 1
ATOM 2502 C CA . SER A 1 306 ? -23.875 72.062 34.562 1 84.88 306 SER A CA 1
ATOM 2503 C C . SER A 1 306 ? -23.062 72.812 33.5 1 84.88 306 SER A C 1
ATOM 2505 O O . SER A 1 306 ? -23.031 74 33.438 1 84.88 306 SER A O 1
ATOM 2507 N N . ASP A 1 307 ? -22.453 72.062 32.688 1 84.88 307 ASP A N 1
ATOM 2508 C CA . ASP A 1 307 ? -21.562 72.688 31.688 1 84.88 307 ASP A CA 1
ATOM 2509 C C . ASP A 1 307 ? -22.266 72.812 30.344 1 84.88 307 ASP A C 1
ATOM 2511 O O . ASP A 1 307 ? -22.719 71.812 29.781 1 84.88 307 ASP A O 1
ATOM 2515 N N . THR A 1 308 ? -22.281 73.938 29.797 1 82.81 308 THR A N 1
ATOM 2516 C CA . THR A 1 308 ? -22.953 74.188 28.531 1 82.81 308 THR A CA 1
ATOM 2517 C C . THR A 1 308 ? -21.984 74 27.359 1 82.81 308 THR A C 1
ATOM 2519 O O . THR A 1 308 ? -22.406 73.875 26.219 1 82.81 308 THR A O 1
ATOM 2522 N N . SER A 1 309 ? -20.734 73.938 27.719 1 83.44 309 SER A N 1
ATOM 2523 C CA . SER A 1 309 ? -19.734 73.75 26.672 1 83.44 309 SER A CA 1
ATOM 2524 C C . SER A 1 309 ? -19.281 72.312 26.562 1 83.44 309 SER A C 1
ATOM 2526 O O . SER A 1 309 ? -19.156 71.625 27.578 1 83.44 309 SER A O 1
ATOM 2528 N N . ARG A 1 310 ? -19.062 71.938 25.297 1 82.12 310 ARG A N 1
ATOM 2529 C CA . ARG A 1 310 ? -18.641 70.562 25.078 1 82.12 310 ARG A CA 1
ATOM 2530 C C . ARG A 1 310 ? -17.359 70.5 24.25 1 82.12 310 ARG A C 1
ATOM 2532 O O . ARG A 1 310 ? -16.969 69.438 23.781 1 82.12 310 ARG A O 1
ATOM 2539 N N . GLN A 1 311 ? -16.797 71.75 24.062 1 85.12 311 GLN A N 1
ATOM 2540 C CA . GLN A 1 311 ? -15.617 71.812 23.203 1 85.12 311 GLN A CA 1
ATOM 2541 C C . GLN A 1 311 ? -14.469 72.562 23.922 1 85.12 311 GLN A C 1
ATOM 2543 O O . GLN A 1 311 ? -14.641 73.062 25.016 1 85.12 311 GLN A O 1
ATOM 2548 N N . LEU A 1 312 ? -13.391 72.375 23.281 1 85.38 312 LEU A N 1
ATOM 2549 C CA . LEU A 1 312 ? -12.234 73.125 23.766 1 85.38 312 LEU A CA 1
ATOM 2550 C C . LEU A 1 312 ? -12.5 74.625 23.75 1 85.38 312 LEU A C 1
ATOM 2552 O O . LEU A 1 312 ? -13.102 75.125 22.812 1 85.38 312 LEU A O 1
ATOM 2556 N N . GLU A 1 313 ? -12.219 75.188 24.844 1 82.88 313 GLU A N 1
ATOM 2557 C CA . GLU A 1 313 ? -12.461 76.625 24.906 1 82.88 313 GLU A CA 1
ATOM 2558 C C . GLU A 1 313 ? -11.203 77.375 25.328 1 82.88 313 GLU A C 1
ATOM 2560 O O . GLU A 1 313 ? -10.453 76.938 26.188 1 82.88 313 GLU A O 1
ATOM 2565 N N . SER A 1 314 ? -10.992 78.562 24.531 1 79.25 314 SER A N 1
ATOM 2566 C CA . SER A 1 314 ? -9.906 79.438 24.891 1 79.25 314 SER A CA 1
ATOM 2567 C C . SER A 1 314 ? -10.383 80.5 25.906 1 79.25 314 SER A C 1
ATOM 2569 O O . SER A 1 314 ? -11.547 80.875 25.891 1 79.25 314 SER A O 1
ATOM 2571 N N . GLU A 1 315 ? -9.766 80.625 26.984 1 69.62 315 GLU A N 1
ATOM 2572 C CA . GLU A 1 315 ? -10.164 81.625 27.953 1 69.62 315 GLU A CA 1
ATOM 2573 C C . GLU A 1 315 ? -9.953 83 27.375 1 69.62 315 GLU A C 1
ATOM 2575 O O . GLU A 1 315 ? -9.023 83.25 26.594 1 69.62 315 GLU A O 1
ATOM 2580 N N . THR A 1 316 ? -10.938 83.875 27.125 1 59.66 316 THR A N 1
ATOM 2581 C CA . THR A 1 316 ? -10.93 85.25 26.562 1 59.66 316 THR A CA 1
ATOM 2582 C C . THR A 1 316 ? -9.766 86.062 27.109 1 59.66 316 THR A C 1
ATOM 2584 O O . THR A 1 316 ? -9.359 87.062 26.516 1 59.66 316 THR A O 1
ATOM 2587 N N . GLY A 1 317 ? -9.242 86 28.312 1 55.66 317 GLY A N 1
ATOM 2588 C CA . GLY A 1 317 ? -8.266 86.938 28.781 1 55.66 317 GLY A CA 1
ATOM 2589 C C . GLY A 1 317 ? -6.855 86.625 28.297 1 55.66 317 GLY A C 1
ATOM 2590 O O . GLY A 1 317 ? -6.594 85.625 27.719 1 55.66 317 GLY A O 1
ATOM 2591 N N . THR A 1 318 ? -5.922 87.75 28.172 1 51.56 318 THR A N 1
ATOM 2592 C CA . THR A 1 318 ? -4.555 87.812 27.672 1 51.56 318 THR A CA 1
ATOM 2593 C C . THR A 1 318 ? -3.787 86.562 28.047 1 51.56 318 THR A C 1
ATOM 2595 O O . THR A 1 318 ? -2.91 86.125 27.312 1 51.56 318 THR A O 1
ATOM 2598 N N . THR A 1 319 ? -4.098 86.062 29.078 1 49.41 319 THR A N 1
ATOM 2599 C CA . THR A 1 319 ? -3.217 85 29.656 1 49.41 319 THR A CA 1
ATOM 2600 C C . THR A 1 319 ? -3.432 83.688 28.984 1 49.41 319 THR A C 1
ATOM 2602 O O . THR A 1 319 ? -2.479 82.938 28.781 1 49.41 319 THR A O 1
ATOM 2605 N N . GLU A 1 320 ? -4.691 83.312 28.5 1 51.66 320 GLU A N 1
ATOM 2606 C CA . GLU A 1 320 ? -5.133 82 28.25 1 51.66 320 GLU A CA 1
ATOM 2607 C C . GLU A 1 320 ? -4.883 81.562 26.797 1 51.66 320 GLU A C 1
ATOM 2609 O O . GLU A 1 320 ? -4.645 80.375 26.5 1 51.66 320 GLU A O 1
ATOM 2614 N N . GLU A 1 321 ? -5.258 82.625 25.75 1 55.94 321 GLU A N 1
ATOM 2615 C CA . GLU A 1 321 ? -4.688 82.312 24.438 1 55.94 321 GLU A CA 1
ATOM 2616 C C . GLU A 1 321 ? -3.312 81.625 24.578 1 55.94 321 GLU A C 1
ATOM 2618 O O . GLU A 1 321 ? -2.938 80.812 23.781 1 55.94 321 GLU A O 1
ATOM 2623 N N . HIS A 1 322 ? -2.961 81.75 25.812 1 67.12 322 HIS A N 1
ATOM 2624 C CA . HIS A 1 322 ? -1.609 81.375 26.203 1 67.12 322 HIS A CA 1
ATOM 2625 C C . HIS A 1 322 ? -1.572 79.938 26.719 1 67.12 322 HIS A C 1
ATOM 2627 O O . HIS A 1 322 ? -0.628 79.188 26.438 1 67.12 322 HIS A O 1
ATOM 2633 N N . SER A 1 323 ? -2.92 79.5 27.172 1 82.81 323 SER A N 1
ATOM 2634 C CA . SER A 1 323 ? -2.836 78.188 27.812 1 82.81 323 SER A CA 1
ATOM 2635 C C . SER A 1 323 ? -2.863 77.062 26.766 1 82.81 323 SER A C 1
ATOM 2637 O O . SER A 1 323 ? -2.051 76.125 26.828 1 82.81 323 SER A O 1
ATOM 2639 N N . LEU A 1 324 ? -3.748 77.25 25.719 1 90.69 324 LEU A N 1
ATOM 2640 C CA . LEU A 1 324 ? -3.844 76.25 24.703 1 90.69 324 LEU A CA 1
ATOM 2641 C C . LEU A 1 324 ? -2.594 76.188 23.828 1 90.69 324 LEU A C 1
ATOM 2643 O O . LEU A 1 324 ? -2.188 75.125 23.344 1 90.69 324 LEU A O 1
ATOM 2647 N N . ASN A 1 325 ? -2.029 77.375 23.641 1 90 325 ASN A N 1
ATOM 2648 C CA . ASN A 1 325 ? -0.763 77.438 22.922 1 90 325 ASN A CA 1
ATOM 2649 C C . ASN A 1 325 ? 0.362 76.75 23.703 1 90 325 ASN A C 1
ATOM 2651 O O . ASN A 1 325 ? 1.252 76.125 23.125 1 90 325 ASN A O 1
ATOM 2655 N N . LYS A 1 326 ? 0.279 76.938 25 1 91.31 326 LYS A N 1
ATOM 2656 C CA . LYS A 1 326 ? 1.249 76.25 25.859 1 91.31 326 LYS A CA 1
ATOM 2657 C C . LYS A 1 326 ? 1.12 74.75 25.766 1 91.31 326 LYS A C 1
ATOM 2659 O O . LYS A 1 326 ? 2.125 74 25.734 1 91.31 326 LYS A O 1
ATOM 2664 N N . GLU A 1 327 ? -0.141 74.312 25.719 1 93.62 327 GLU A N 1
ATOM 2665 C CA . GLU A 1 327 ? -0.388 72.875 25.547 1 93.62 327 GLU A CA 1
ATOM 2666 C C . GLU A 1 327 ? 0.101 72.438 24.188 1 93.62 327 GLU A C 1
ATOM 2668 O O . GLU A 1 327 ? 0.673 71.312 24.078 1 93.62 327 GLU A O 1
ATOM 2673 N N . ALA A 1 328 ? -0.143 73.125 23.172 1 95.31 328 ALA A N 1
ATOM 2674 C CA . ALA A 1 328 ? 0.299 72.75 21.828 1 95.31 328 ALA A CA 1
ATOM 2675 C C . ALA A 1 328 ? 1.82 72.688 21.766 1 95.31 328 ALA A C 1
ATOM 2677 O O . ALA A 1 328 ? 2.361 71.75 21.125 1 95.31 328 ALA A O 1
ATOM 2678 N N . ARG A 1 329 ? 2.504 73.562 22.375 1 95.06 329 ARG A N 1
ATOM 2679 C CA . ARG A 1 329 ? 3.963 73.562 22.406 1 95.06 329 ARG A CA 1
ATOM 2680 C C . ARG A 1 329 ? 4.48 72.312 23.141 1 95.06 329 ARG A C 1
ATOM 2682 O O . ARG A 1 329 ? 5.434 71.688 22.703 1 95.06 329 ARG A O 1
ATOM 2689 N N . LYS A 1 330 ? 3.881 72.062 24.266 1 96.31 330 LYS A N 1
ATOM 2690 C CA . LYS A 1 330 ? 4.258 70.938 25.094 1 96.31 330 LYS A CA 1
ATOM 2691 C C . LYS A 1 330 ? 4.168 69.625 24.297 1 96.31 330 LYS A C 1
ATOM 2693 O O . LYS A 1 330 ? 5.121 68.812 24.266 1 96.31 330 LYS A O 1
ATOM 2698 N N . TRP A 1 331 ? 3.008 69.438 23.688 1 97.62 331 TRP A N 1
ATOM 2699 C CA . TRP A 1 331 ? 2.779 68.188 22.984 1 97.62 331 TRP A CA 1
ATOM 2700 C C . TRP A 1 331 ? 3.572 68.125 21.688 1 97.62 331 TRP A C 1
ATOM 2702 O O . TRP A 1 331 ? 4 67.062 21.25 1 97.62 331 TRP A O 1
ATOM 2712 N N . ALA A 1 332 ? 3.84 69.25 21.016 1 97.62 332 ALA A N 1
ATOM 2713 C CA . ALA A 1 332 ? 4.711 69.312 19.844 1 97.62 332 ALA A CA 1
ATOM 2714 C C . ALA A 1 332 ? 6.133 68.875 20.203 1 97.62 332 ALA A C 1
ATOM 2716 O O . ALA A 1 332 ? 6.781 68.125 19.453 1 97.62 332 ALA A O 1
ATOM 2717 N N . THR A 1 333 ? 6.586 69.375 21.312 1 97.38 333 THR A N 1
ATOM 2718 C CA . THR A 1 333 ? 7.914 69 21.781 1 97.38 333 THR A CA 1
ATOM 2719 C C . THR A 1 333 ? 7.98 67.5 22.094 1 97.38 333 THR A C 1
ATOM 2721 O O . THR A 1 333 ? 8.992 66.875 21.812 1 97.38 333 THR A O 1
ATOM 2724 N N . ARG A 1 334 ? 6.934 67 22.656 1 97.62 334 ARG A N 1
ATOM 2725 C CA . ARG A 1 334 ? 6.879 65.562 22.969 1 97.62 334 ARG A CA 1
ATOM 2726 C C . ARG A 1 334 ? 6.934 64.75 21.688 1 97.62 334 ARG A C 1
ATOM 2728 O O . ARG A 1 334 ? 7.629 63.719 21.641 1 97.62 334 ARG A O 1
ATOM 2735 N N . VAL A 1 335 ? 6.211 65.125 20.656 1 98 335 VAL A N 1
ATOM 2736 C CA . VAL A 1 335 ? 6.203 64.438 19.375 1 98 335 VAL A CA 1
ATOM 2737 C C . VAL A 1 335 ? 7.613 64.375 18.797 1 98 335 VAL A C 1
ATOM 2739 O O . VAL A 1 335 ? 8.078 63.344 18.328 1 98 335 VAL A O 1
ATOM 2742 N N . ALA A 1 336 ? 8.258 65.5 18.828 1 97.56 336 ALA A N 1
ATOM 2743 C CA . ALA A 1 336 ? 9.609 65.625 18.266 1 97.56 336 ALA A CA 1
ATOM 2744 C C . ALA A 1 336 ? 10.594 64.75 19.047 1 97.56 336 ALA A C 1
ATOM 2746 O O . ALA A 1 336 ? 11.453 64.062 18.453 1 97.56 336 ALA A O 1
ATOM 2747 N N . ARG A 1 337 ? 10.516 64.75 20.344 1 97.31 337 ARG A N 1
ATOM 2748 C CA . ARG A 1 337 ? 11.383 63.969 21.203 1 97.31 337 ARG A CA 1
ATOM 2749 C C . ARG A 1 337 ? 11.219 62.469 20.906 1 97.31 337 ARG A C 1
ATOM 2751 O O . ARG A 1 337 ? 12.203 61.75 20.797 1 97.31 337 ARG A O 1
ATOM 2758 N N . GLU A 1 338 ? 9.961 62.062 20.844 1 97.56 338 GLU A N 1
ATOM 2759 C CA . GLU A 1 338 ? 9.695 60.625 20.578 1 97.56 338 GLU A CA 1
ATOM 2760 C C . GLU A 1 338 ? 10.117 60.25 19.172 1 97.56 338 GLU A C 1
ATOM 2762 O O . GLU A 1 338 ? 10.547 59.125 18.938 1 97.56 338 GLU A O 1
ATOM 2767 N N . HIS A 1 339 ? 10.023 61.125 18.25 1 96.88 339 HIS A N 1
ATOM 2768 C CA . HIS A 1 339 ? 10.539 60.875 16.906 1 96.88 339 HIS A CA 1
ATOM 2769 C C . HIS A 1 339 ? 12.039 60.594 16.938 1 96.88 339 HIS A C 1
ATOM 2771 O O . HIS A 1 339 ? 12.516 59.688 16.297 1 96.88 339 HIS A O 1
ATOM 2777 N N . LYS A 1 340 ? 12.727 61.375 17.641 1 96.19 340 LYS A N 1
ATOM 2778 C CA . LYS A 1 340 ? 14.156 61.156 17.797 1 96.19 340 LYS A CA 1
ATOM 2779 C C . LYS A 1 340 ? 14.445 59.812 18.438 1 96.19 340 LYS A C 1
ATOM 2781 O O . LYS A 1 340 ? 15.344 59.094 17.984 1 96.19 340 LYS A O 1
ATOM 2786 N N . ASN A 1 341 ? 13.719 59.531 19.484 1 96.31 341 ASN A N 1
ATOM 2787 C CA . ASN A 1 341 ? 13.867 58.25 20.172 1 96.31 341 ASN A CA 1
ATOM 2788 C C . ASN A 1 341 ? 13.641 57.062 19.219 1 96.31 341 ASN A C 1
ATOM 2790 O O . ASN A 1 341 ? 14.336 56.062 19.312 1 96.31 341 ASN A O 1
ATOM 2794 N N . ILE A 1 342 ? 12.656 57.156 18.359 1 97.44 342 ILE A N 1
ATOM 2795 C CA . ILE A 1 342 ? 12.32 56.094 17.391 1 97.44 342 ILE A CA 1
ATOM 2796 C C . ILE A 1 342 ? 13.477 55.906 16.422 1 97.44 342 ILE A C 1
ATOM 2798 O O . ILE A 1 342 ? 13.883 54.781 16.141 1 97.44 342 ILE A O 1
ATOM 2802 N N . VAL A 1 343 ? 14 56.969 15.93 1 96.38 343 VAL A N 1
ATOM 2803 C CA . VAL A 1 343 ? 15.102 56.906 14.984 1 96.38 343 VAL A CA 1
ATOM 2804 C C . VAL A 1 343 ? 16.312 56.25 15.641 1 96.38 343 VAL A C 1
ATOM 2806 O O . VAL A 1 343 ? 16.969 55.375 15.031 1 96.38 343 VAL A O 1
ATOM 2809 N N . HIS A 1 344 ? 16.594 56.625 16.875 1 95.06 344 HIS A N 1
ATOM 2810 C CA . HIS A 1 344 ? 17.719 56.062 17.609 1 95.06 344 HIS A CA 1
ATOM 2811 C C . HIS A 1 344 ? 17.547 54.562 17.812 1 95.06 344 HIS A C 1
ATOM 2813 O O . HIS A 1 344 ? 18.484 53.781 17.609 1 95.06 344 HIS A O 1
ATOM 2819 N N . GLN A 1 345 ? 16.391 54.188 18.203 1 95.5 345 GLN A N 1
ATOM 2820 C CA . GLN A 1 345 ? 16.141 52.781 18.5 1 95.5 345 GLN A CA 1
ATOM 2821 C C . GLN A 1 345 ? 16.125 51.938 17.203 1 95.5 345 GLN A C 1
ATOM 2823 O O . GLN A 1 345 ? 16.5 50.781 17.219 1 95.5 345 GLN A O 1
ATOM 2828 N N . GLN A 1 346 ? 15.695 52.531 16.156 1 96.06 346 GLN A N 1
ATOM 2829 C CA . GLN A 1 346 ? 15.742 51.844 14.859 1 96.06 346 GLN A CA 1
ATOM 2830 C C . GLN A 1 346 ? 17.188 51.594 14.43 1 96.06 346 GLN A C 1
ATOM 2832 O O . GLN A 1 346 ? 17.484 50.562 13.844 1 96.06 346 GLN A O 1
ATOM 2837 N N . ARG A 1 347 ? 18 52.5 14.68 1 93.25 347 ARG A N 1
ATOM 2838 C CA . ARG A 1 347 ? 19.422 52.344 14.383 1 93.25 347 ARG A CA 1
ATOM 2839 C C . ARG A 1 347 ? 20.031 51.219 15.234 1 93.25 347 ARG A C 1
ATOM 2841 O O . ARG A 1 347 ? 20.812 50.406 14.734 1 93.25 347 ARG A O 1
ATOM 2848 N N . VAL A 1 348 ? 19.703 51.25 16.484 1 93.81 348 VAL A N 1
ATOM 2849 C CA . VAL A 1 348 ? 20.172 50.219 17.391 1 93.81 348 VAL A CA 1
ATOM 2850 C C . VAL A 1 348 ? 19.703 48.844 16.891 1 93.81 348 VAL A C 1
ATOM 2852 O O . VAL A 1 348 ? 20.484 47.875 16.875 1 93.81 348 VAL A O 1
ATOM 2855 N N . LEU A 1 349 ? 18.469 48.781 16.531 1 93.75 349 LEU A N 1
ATOM 2856 C CA . LEU A 1 349 ? 17.891 47.531 16.031 1 93.75 349 LEU A CA 1
ATOM 2857 C C . LEU A 1 349 ? 18.609 47.062 14.758 1 93.75 349 LEU A C 1
ATOM 2859 O O . LEU A 1 349 ? 18.891 45.875 14.586 1 93.75 349 LEU A O 1
ATOM 2863 N N . GLY A 1 350 ? 18.922 48 13.891 1 93.56 350 GLY A N 1
ATOM 2864 C CA . GLY A 1 350 ? 19.672 47.688 12.68 1 93.56 350 GLY A CA 1
ATOM 2865 C C . GLY A 1 350 ? 21.047 47.156 12.945 1 93.56 350 GLY A C 1
ATOM 2866 O O . GLY A 1 350 ? 21.484 46.219 12.281 1 93.56 350 GLY A O 1
ATOM 2867 N N . ASP A 1 351 ? 21.719 47.688 13.859 1 91.31 351 ASP A N 1
ATOM 2868 C CA . ASP A 1 351 ? 23.062 47.219 14.234 1 91.31 351 ASP A CA 1
ATOM 2869 C C . ASP A 1 351 ? 23.016 45.812 14.82 1 91.31 351 ASP A C 1
ATOM 2871 O O . ASP A 1 351 ? 23.922 45.031 14.586 1 91.31 351 ASP A O 1
ATOM 2875 N N . LEU A 1 352 ? 22.031 45.531 15.625 1 91.06 352 LEU A N 1
ATOM 2876 C CA . LEU A 1 352 ? 21.891 44.219 16.266 1 91.06 352 LEU A CA 1
ATOM 2877 C C . LEU A 1 352 ? 21.562 43.156 15.227 1 91.06 352 LEU A C 1
ATOM 2879 O O . LEU A 1 352 ? 22.047 42.031 15.328 1 91.06 352 LEU A O 1
ATOM 2883 N N . GLU A 1 353 ? 20.781 43.562 14.234 1 88.94 353 GLU A N 1
ATOM 2884 C CA . GLU A 1 353 ? 20.359 42.625 13.219 1 88.94 353 GLU A CA 1
ATOM 2885 C C . GLU A 1 353 ? 21.484 42.312 12.227 1 88.94 353 GLU A C 1
ATOM 2887 O O . GLU A 1 353 ? 21.516 41.25 11.617 1 88.94 353 GLU A O 1
ATOM 2892 N N . CYS A 1 354 ? 22.391 43.281 12.055 1 85.25 354 CYS A N 1
ATOM 2893 C CA . CYS A 1 354 ? 23.484 43.125 11.117 1 85.25 354 CYS A CA 1
ATOM 2894 C C . CYS A 1 354 ? 24.609 42.312 11.727 1 85.25 354 CYS A C 1
ATOM 2896 O O . CYS A 1 354 ? 25.453 41.75 11 1 85.25 354 CYS A O 1
ATOM 2898 N N . HIS A 1 355 ? 24.562 42.219 13.016 1 76.31 355 HIS A N 1
ATOM 2899 C CA . HIS A 1 355 ? 25.625 41.438 13.641 1 76.31 355 HIS A CA 1
ATOM 2900 C C . HIS A 1 355 ? 25.438 39.938 13.375 1 76.31 355 HIS A C 1
ATOM 2902 O O . HIS A 1 355 ? 24.312 39.438 13.336 1 76.31 355 HIS A O 1
ATOM 2908 N N . GLY A 1 356 ? 26.234 39.375 12.688 1 69.94 356 GLY A N 1
ATOM 2909 C CA . GLY A 1 356 ? 26.219 37.969 12.375 1 69.94 356 GLY A CA 1
ATOM 2910 C C . GLY A 1 356 ? 25.828 37.094 13.555 1 69.94 356 GLY A C 1
ATOM 2911 O O . GLY A 1 356 ? 25.859 37.531 14.703 1 69.94 356 GLY A O 1
ATOM 2912 N N . ALA A 1 357 ? 25.188 35.875 13.422 1 73.06 357 ALA A N 1
ATOM 2913 C CA . ALA A 1 357 ? 24.75 34.906 14.438 1 73.06 357 ALA A CA 1
ATOM 2914 C C . ALA A 1 357 ? 25.891 34.594 15.398 1 73.06 357 ALA A C 1
ATOM 2916 O O . ALA A 1 357 ? 26.969 34.156 14.984 1 73.06 357 ALA A O 1
ATOM 2917 N N . PRO A 1 358 ? 25.688 35.094 16.656 1 76.06 358 PRO A N 1
ATOM 2918 C CA . PRO A 1 358 ? 26.734 34.781 17.656 1 76.06 358 PRO A CA 1
ATOM 2919 C C . PRO A 1 358 ? 27.031 33.281 17.75 1 76.06 358 PRO A C 1
ATOM 2921 O O . PRO A 1 358 ? 26.188 32.469 17.391 1 76.06 358 PRO A O 1
ATOM 2924 N N . ALA A 1 359 ? 28.188 33.062 18.188 1 74.88 359 ALA A N 1
ATOM 2925 C CA . ALA A 1 359 ? 28.703 31.688 18.234 1 74.88 359 ALA A CA 1
ATOM 2926 C C . ALA A 1 359 ? 28.109 30.922 19.391 1 74.88 359 ALA A C 1
ATOM 2928 O O . ALA A 1 359 ? 27.766 29.734 19.25 1 74.88 359 ALA A O 1
ATOM 2929 N N . SER A 1 360 ? 27.953 31.547 20.484 1 84.31 360 SER A N 1
ATOM 2930 C CA . SER A 1 360 ? 27.484 30.828 21.656 1 84.31 360 SER A CA 1
ATOM 2931 C C . SER A 1 360 ? 25.984 30.953 21.828 1 84.31 360 SER A C 1
ATOM 2933 O O . SER A 1 360 ? 25.391 31.953 21.406 1 84.31 360 SER A O 1
ATOM 2935 N N . GLU A 1 361 ? 25.344 29.938 22.406 1 84.75 361 GLU A N 1
ATOM 2936 C CA . GLU A 1 361 ? 23.906 29.938 22.688 1 84.75 361 GLU A CA 1
ATOM 2937 C C . GLU A 1 361 ? 23.531 31.078 23.625 1 84.75 361 GLU A C 1
ATOM 2939 O O . GLU A 1 361 ? 22.5 31.719 23.469 1 84.75 361 GLU A O 1
ATOM 2944 N N . GLN A 1 362 ? 24.391 31.281 24.547 1 85.62 362 GLN A N 1
ATOM 2945 C CA . GLN A 1 362 ? 24.141 32.375 25.5 1 85.62 362 GLN A CA 1
ATOM 2946 C C . GLN A 1 362 ? 24.141 33.719 24.812 1 85.62 362 GLN A C 1
ATOM 2948 O O . GLN A 1 362 ? 23.297 34.562 25.109 1 85.62 362 GLN A O 1
ATOM 2953 N N . SER A 1 363 ? 24.984 33.844 23.891 1 86.62 363 SER A N 1
ATOM 2954 C CA . SER A 1 363 ? 25.078 35.094 23.156 1 86.62 363 SER A CA 1
ATOM 2955 C C . SER A 1 363 ? 23.875 35.281 22.234 1 86.62 363 SER A C 1
ATOM 2957 O O . SER A 1 363 ? 23.453 36.438 21.969 1 86.62 363 SER A O 1
ATOM 2959 N N . ARG A 1 364 ? 23.422 34.219 21.844 1 85.62 364 ARG A N 1
ATOM 2960 C CA . ARG A 1 364 ? 22.266 34.281 20.969 1 85.62 364 ARG A CA 1
ATOM 2961 C C . ARG A 1 364 ? 21.031 34.719 21.734 1 85.62 364 ARG A C 1
ATOM 2963 O O . ARG A 1 364 ? 20.234 35.531 21.234 1 85.62 364 ARG A O 1
ATOM 2970 N N . VAL A 1 365 ? 20.969 34.156 22.891 1 86.44 365 VAL A N 1
ATOM 2971 C CA . VAL A 1 365 ? 19.828 34.5 23.734 1 86.44 365 VAL A CA 1
ATOM 2972 C C . VAL A 1 365 ? 19.906 35.969 24.125 1 86.44 365 VAL A C 1
ATOM 2974 O O . VAL A 1 365 ? 18.891 36.656 24.125 1 86.44 365 VAL A O 1
ATOM 2977 N N . GLU A 1 366 ? 21.047 36.438 24.391 1 89.44 366 GLU A N 1
ATOM 2978 C CA . GLU A 1 366 ? 21.234 37.844 24.766 1 89.44 366 GLU A CA 1
ATOM 2979 C C . GLU A 1 366 ? 20.922 38.75 23.594 1 89.44 366 GLU A C 1
ATOM 2981 O O . GLU A 1 366 ? 20.344 39.844 23.781 1 89.44 366 GLU A O 1
ATOM 2986 N N . LEU A 1 367 ? 21.344 38.344 22.484 1 90.31 367 LEU A N 1
ATOM 2987 C CA . LEU A 1 367 ? 21.062 39.125 21.281 1 90.31 367 LEU A CA 1
ATOM 2988 C C . LEU A 1 367 ? 19.562 39.219 21.031 1 90.31 367 LEU A C 1
ATOM 2990 O O . LEU A 1 367 ? 19.047 40.312 20.719 1 90.31 367 LEU A O 1
ATOM 2994 N N . GLU A 1 368 ? 18.938 38.125 21.219 1 87.94 368 GLU A N 1
ATOM 2995 C CA . GLU A 1 368 ? 17.484 38.125 21.016 1 87.94 368 GLU A CA 1
ATOM 2996 C C . GLU A 1 368 ? 16.781 39.031 22.031 1 87.94 368 GLU A C 1
ATOM 2998 O O . GLU A 1 368 ? 15.805 39.688 21.688 1 87.94 368 GLU A O 1
ATOM 3003 N N . GLN A 1 369 ? 17.266 39 23.172 1 89.19 369 GLN A N 1
ATOM 3004 C CA . GLN A 1 369 ? 16.688 39.844 24.219 1 89.19 369 GLN A CA 1
ATOM 3005 C C . GLN A 1 369 ? 16.891 41.344 23.891 1 89.19 369 GLN A C 1
ATOM 3007 O O . GLN A 1 369 ? 15.992 42.156 24.109 1 89.19 369 GLN A O 1
ATOM 3012 N N . LYS A 1 370 ? 18.047 41.625 23.406 1 92.62 370 LYS A N 1
ATOM 3013 C CA . LYS A 1 370 ? 18.328 43 23.047 1 92.62 370 LYS A CA 1
ATOM 3014 C C . LYS A 1 370 ? 17.469 43.469 21.875 1 92.62 370 LYS A C 1
ATOM 3016 O O . LYS A 1 370 ? 17.031 44.594 21.828 1 92.62 370 LYS A O 1
ATOM 3021 N N . ILE A 1 371 ? 17.281 42.594 21.016 1 92.12 371 ILE A N 1
ATOM 3022 C CA . ILE A 1 371 ? 16.438 42.906 19.859 1 92.12 371 ILE A CA 1
ATOM 3023 C C . ILE A 1 371 ? 15 43.156 20.312 1 92.12 371 ILE A C 1
ATOM 3025 O O . ILE A 1 371 ? 14.375 44.125 19.906 1 92.12 371 ILE A O 1
ATOM 3029 N N . ASP A 1 372 ? 14.586 42.344 21.203 1 91 372 ASP A N 1
ATOM 3030 C CA . ASP A 1 372 ? 13.234 42.5 21.734 1 91 372 ASP A CA 1
ATOM 3031 C C . ASP A 1 372 ? 13.086 43.812 22.484 1 91 372 ASP A C 1
ATOM 3033 O O . ASP A 1 372 ? 12.055 44.469 22.391 1 91 372 ASP A O 1
ATOM 3037 N N . GLU A 1 373 ? 14.047 44.094 23.203 1 93.56 373 GLU A N 1
ATOM 3038 C CA . GLU A 1 373 ? 14.016 45.312 23.969 1 93.56 373 GLU A CA 1
ATOM 3039 C C . GLU A 1 373 ? 13.977 46.531 23.062 1 93.56 373 GLU A C 1
ATOM 3041 O O . GLU A 1 373 ? 13.258 47.5 23.328 1 93.56 373 GLU A O 1
ATOM 3046 N N . ALA A 1 374 ? 14.75 46.5 22.031 1 95.19 374 ALA A N 1
ATOM 3047 C CA . ALA A 1 374 ? 14.766 47.594 21.078 1 95.19 374 ALA A CA 1
ATOM 3048 C C . ALA A 1 374 ? 13.406 47.75 20.391 1 95.19 374 ALA A C 1
ATOM 3050 O O . ALA A 1 374 ? 12.906 48.875 20.234 1 95.19 374 ALA A O 1
ATOM 3051 N N . LYS A 1 375 ? 12.867 46.688 20.016 1 94.81 375 LYS A N 1
ATOM 3052 C CA . LYS A 1 375 ? 11.555 46.719 19.375 1 94.81 375 LYS A CA 1
ATOM 3053 C C . LYS A 1 375 ? 10.492 47.25 20.328 1 94.81 375 LYS A C 1
ATOM 3055 O O . LYS A 1 375 ? 9.609 48.031 19.906 1 94.81 375 LYS A O 1
ATOM 3060 N N . GLU A 1 376 ? 10.609 46.844 21.578 1 95.06 376 GLU A N 1
ATOM 3061 C CA . GLU A 1 376 ? 9.672 47.312 22.594 1 95.06 376 GLU A CA 1
ATOM 3062 C C . GLU A 1 376 ? 9.82 48.812 22.828 1 95.06 376 GLU A C 1
ATOM 3064 O O . GLU A 1 376 ? 8.828 49.531 23.016 1 95.06 376 GLU A O 1
ATOM 3069 N N . ASN A 1 377 ? 10.977 49.281 22.828 1 96.25 377 ASN A N 1
ATOM 3070 C CA . ASN A 1 377 ? 11.227 50.719 23 1 96.25 377 ASN A CA 1
ATOM 3071 C C . ASN A 1 377 ? 10.656 51.531 21.844 1 96.25 377 ASN A C 1
ATOM 3073 O O . ASN A 1 377 ? 10.125 52.625 22.047 1 96.25 377 ASN A O 1
ATOM 3077 N N . ILE A 1 378 ? 10.797 51.031 20.766 1 97.38 378 ILE A N 1
ATOM 3078 C CA . ILE A 1 378 ? 10.234 51.719 19.594 1 97.38 378 ILE A CA 1
ATOM 3079 C C . ILE A 1 378 ? 8.719 51.75 19.703 1 97.38 378 ILE A C 1
ATOM 3081 O O . ILE A 1 378 ? 8.109 52.812 19.484 1 97.38 378 ILE A O 1
ATOM 3085 N N . ARG A 1 379 ? 8.141 50.625 20.047 1 97 379 ARG A N 1
ATOM 3086 C CA . ARG A 1 379 ? 6.688 50.562 20.188 1 97 379 ARG A CA 1
ATOM 3087 C C . ARG A 1 379 ? 6.188 51.562 21.219 1 97 379 ARG A C 1
ATOM 3089 O O . ARG A 1 379 ? 5.219 52.281 20.953 1 97 379 ARG A O 1
ATOM 3096 N N . LYS A 1 380 ? 6.84 51.656 22.328 1 96.56 380 LYS A N 1
ATOM 3097 C CA . LYS A 1 380 ? 6.441 52.594 23.391 1 96.56 380 LYS A CA 1
ATOM 3098 C C . LYS A 1 380 ? 6.539 54.031 22.922 1 96.56 380 LYS A C 1
ATOM 3100 O O . LYS A 1 380 ? 5.648 54.844 23.188 1 96.56 380 LYS A O 1
ATOM 3105 N N . ALA A 1 381 ? 7.648 54.344 22.266 1 97.88 381 ALA A N 1
ATOM 3106 C CA . ALA A 1 381 ? 7.832 55.688 21.734 1 97.88 381 ALA A CA 1
ATOM 3107 C C . ALA A 1 381 ? 6.754 56.031 20.719 1 97.88 381 ALA A C 1
ATOM 3109 O O . ALA A 1 381 ? 6.281 57.188 20.672 1 97.88 381 ALA A O 1
ATOM 3110 N N . GLU A 1 382 ? 6.434 55.094 19.938 1 98.06 382 GLU A N 1
ATOM 3111 C CA . GLU A 1 382 ? 5.395 55.312 18.938 1 98.06 382 GLU A CA 1
ATOM 3112 C C . GLU A 1 382 ? 4.043 55.562 19.594 1 98.06 382 GLU A C 1
ATOM 3114 O O . GLU A 1 382 ? 3.256 56.375 19.094 1 98.06 382 GLU A O 1
ATOM 3119 N N . ILE A 1 383 ? 3.756 54.906 20.688 1 97.69 383 ILE A N 1
ATOM 3120 C CA . ILE A 1 383 ? 2.488 55.062 21.375 1 97.69 383 ILE A CA 1
ATOM 3121 C C . ILE A 1 383 ? 2.422 56.469 21.969 1 97.69 383 ILE A C 1
ATOM 3123 O O . ILE A 1 383 ? 1.394 57.156 21.875 1 97.69 383 ILE A O 1
ATOM 3127 N N . ILE A 1 384 ? 3.52 56.938 22.594 1 97.94 384 ILE A N 1
ATOM 3128 C CA . ILE A 1 384 ? 3.568 58.25 23.203 1 97.94 384 ILE A CA 1
ATOM 3129 C C . ILE A 1 384 ? 3.424 59.312 22.109 1 97.94 384 ILE A C 1
ATOM 3131 O O . ILE A 1 384 ? 2.688 60.312 22.281 1 97.94 384 ILE A O 1
ATOM 3135 N N . LYS A 1 385 ? 4.109 59.156 21.078 1 98.12 385 LYS A N 1
ATOM 3136 C CA . LYS A 1 385 ? 4.027 60.062 19.953 1 98.12 385 LYS A CA 1
ATOM 3137 C C . LYS A 1 385 ? 2.604 60.156 19.406 1 98.12 385 LYS A C 1
ATOM 3139 O O . LYS A 1 385 ? 2.09 61.25 19.141 1 98.12 385 LYS A O 1
ATOM 3144 N N . LEU A 1 386 ? 2.018 59 19.234 1 98.25 386 LEU A N 1
ATOM 3145 C CA . LEU A 1 386 ? 0.665 58.906 18.703 1 98.25 386 LEU A CA 1
ATOM 3146 C C . LEU A 1 386 ? -0.33 59.656 19.609 1 98.25 386 LEU A C 1
ATOM 3148 O O . LEU A 1 386 ? -1.217 60.344 19.109 1 98.25 386 LEU A O 1
ATOM 3152 N N . LYS A 1 387 ? -0.239 59.406 20.859 1 98.25 387 LYS A N 1
ATOM 3153 C CA . LYS A 1 387 ? -1.125 60.094 21.812 1 98.25 387 LYS A CA 1
ATOM 3154 C C . LYS A 1 387 ? -0.949 61.594 21.766 1 98.25 387 LYS A C 1
ATOM 3156 O O . LYS A 1 387 ? -1.929 62.344 21.812 1 98.25 387 LYS A O 1
ATOM 3161 N N . ALA A 1 388 ? 0.308 62.031 21.672 1 98.44 388 ALA A N 1
ATOM 3162 C CA . ALA A 1 388 ? 0.591 63.469 21.578 1 98.44 388 ALA A CA 1
ATOM 3163 C C . ALA A 1 388 ? 0.024 64.062 20.281 1 98.44 388 ALA A C 1
ATOM 3165 O O . ALA A 1 388 ? -0.531 65.125 20.297 1 98.44 388 ALA A O 1
ATOM 3166 N N . GLU A 1 389 ? 0.198 63.406 19.25 1 98.19 389 GLU A N 1
ATOM 3167 C CA . GLU A 1 389 ? -0.324 63.844 17.969 1 98.19 389 GLU A CA 1
ATOM 3168 C C . GLU A 1 389 ? -1.846 63.938 17.984 1 98.19 389 GLU A C 1
ATOM 3170 O O . GLU A 1 389 ? -2.422 64.875 17.391 1 98.19 389 GLU A O 1
ATOM 3175 N N . ALA A 1 390 ? -2.469 63.031 18.641 1 98.19 390 ALA A N 1
ATOM 3176 C CA . ALA A 1 390 ? -3.926 63.062 18.75 1 98.19 390 ALA A CA 1
ATOM 3177 C C . ALA A 1 390 ? -4.387 64.312 19.5 1 98.19 390 ALA A C 1
ATOM 3179 O O . ALA A 1 390 ? -5.398 64.938 19.125 1 98.19 390 ALA A O 1
ATOM 3180 N N . ARG A 1 391 ? -3.664 64.688 20.516 1 97.81 391 ARG A N 1
ATOM 3181 C CA . ARG A 1 391 ? -3.975 65.938 21.266 1 97.81 391 ARG A CA 1
ATOM 3182 C C . ARG A 1 391 ? -3.781 67.125 20.391 1 97.81 391 ARG A C 1
ATOM 3184 O O . ARG A 1 391 ? -4.605 68.062 20.422 1 97.81 391 ARG A O 1
ATOM 3191 N N . LEU A 1 392 ? -2.711 67.125 19.656 1 97.69 392 LEU A N 1
ATOM 3192 C CA . LEU A 1 392 ? -2.41 68.25 18.781 1 97.69 392 LEU A CA 1
ATOM 3193 C C . LEU A 1 392 ? -3.479 68.438 17.703 1 97.69 392 LEU A C 1
ATOM 3195 O O . LEU A 1 392 ? -3.832 69.562 17.328 1 97.69 392 LEU A O 1
ATOM 3199 N N . ASP A 1 393 ? -3.947 67.375 17.188 1 96.94 393 ASP A N 1
ATOM 3200 C CA . ASP A 1 393 ? -4.984 67.438 16.156 1 96.94 393 ASP A CA 1
ATOM 3201 C C . ASP A 1 393 ? -6.254 68.062 16.688 1 96.94 393 ASP A C 1
ATOM 3203 O O . ASP A 1 393 ? -6.914 68.812 15.961 1 96.94 393 ASP A O 1
ATOM 3207 N N . LEU A 1 394 ? -6.586 67.688 17.891 1 95.25 394 LEU A N 1
ATOM 3208 C CA . LEU A 1 394 ? -7.762 68.312 18.5 1 95.25 394 LEU A CA 1
ATOM 3209 C C . LEU A 1 394 ? -7.57 69.812 18.656 1 95.25 394 LEU A C 1
ATOM 3211 O O . LEU A 1 394 ? -8.5 70.625 18.422 1 95.25 394 LEU A O 1
ATOM 3215 N N . LEU A 1 395 ? -6.344 70.25 19.047 1 95.56 395 LEU A N 1
ATOM 3216 C CA . LEU A 1 395 ? -6.016 71.688 19.203 1 95.56 395 LEU A CA 1
ATOM 3217 C C . LEU A 1 395 ? -6.031 72.375 17.859 1 95.56 395 LEU A C 1
ATOM 3219 O O . LEU A 1 395 ? -6.477 73.562 17.781 1 95.56 395 LEU A O 1
ATOM 3223 N N . LYS A 1 396 ? -5.594 71.812 16.891 1 94.56 396 LYS A N 1
ATOM 3224 C CA . LYS A 1 396 ? -5.59 72.375 15.547 1 94.56 396 LYS A CA 1
ATOM 3225 C C . LYS A 1 396 ? -7.008 72.625 15.07 1 94.56 396 LYS A C 1
ATOM 3227 O O . LYS A 1 396 ? -7.246 73.625 14.391 1 94.56 396 LYS A O 1
ATOM 3232 N N . GLN A 1 397 ? -7.922 71.812 15.453 1 91.75 397 GLN A N 1
ATOM 3233 C CA . GLN A 1 397 ? -9.305 71.938 15.016 1 91.75 397 GLN A CA 1
ATOM 3234 C C . GLN A 1 397 ? -9.945 73.25 15.578 1 91.75 397 GLN A C 1
ATOM 3236 O O . GLN A 1 397 ? -10.891 73.75 14.992 1 91.75 397 GLN A O 1
ATOM 3241 N N . ILE A 1 398 ? -9.391 73.688 16.688 1 88.81 398 ILE A N 1
ATOM 3242 C CA . ILE A 1 398 ? -10 74.875 17.297 1 88.81 398 ILE A CA 1
ATOM 3243 C C . ILE A 1 398 ? -9.172 76.062 16.953 1 88.81 398 ILE A C 1
ATOM 3245 O O . ILE A 1 398 ? -9.344 77.125 17.562 1 88.81 398 ILE A O 1
ATOM 3249 N N . GLY A 1 399 ? -8.164 75.938 16.047 1 87.19 399 GLY A N 1
ATOM 3250 C CA . GLY A 1 399 ? -7.484 77.062 15.477 1 87.19 399 GLY A CA 1
ATOM 3251 C C . GLY A 1 399 ? -6.133 77.375 16.109 1 87.19 399 GLY A C 1
ATOM 3252 O O . GLY A 1 399 ? -5.492 78.375 15.797 1 87.19 399 GLY A O 1
ATOM 3253 N N . VAL A 1 400 ? -5.684 76.562 17.047 1 91.31 400 VAL A N 1
ATOM 3254 C CA . VAL A 1 400 ? -4.352 76.75 17.625 1 91.31 400 VAL A CA 1
ATOM 3255 C C . VAL A 1 400 ? -3.293 76.5 16.547 1 91.31 400 VAL A C 1
ATOM 3257 O O . VAL A 1 400 ? -3.457 75.562 15.711 1 91.31 400 VAL A O 1
ATOM 3260 N N . SER A 1 401 ? -2.195 77.25 16.516 1 91.62 401 SER A N 1
ATOM 3261 C CA . SER A 1 401 ? -1.158 77.125 15.492 1 91.62 401 SER A CA 1
ATOM 3262 C C . SER A 1 401 ? -0.222 76 15.789 1 91.62 401 SER A C 1
ATOM 3264 O O . SER A 1 401 ? 0.978 76.188 15.992 1 91.62 401 SER A O 1
ATOM 3266 N N . VAL A 1 402 ? -0.775 74.875 15.695 1 94.38 402 VAL A N 1
ATOM 3267 C CA . VAL A 1 402 ? -0.071 73.625 16.031 1 94.38 402 VAL A CA 1
ATOM 3268 C C . VAL A 1 402 ? 1.092 73.438 15.07 1 94.38 402 VAL A C 1
ATOM 3270 O O . VAL A 1 402 ? 2.174 73 15.469 1 94.38 402 VAL A O 1
ATOM 3273 N N . ASP A 1 403 ? 1.017 73.75 13.805 1 95 403 ASP A N 1
ATOM 3274 C CA . ASP A 1 403 ? 2.016 73.438 12.773 1 95 403 ASP A CA 1
ATOM 3275 C C . ASP A 1 403 ? 3.293 74.25 13.031 1 95 403 ASP A C 1
ATOM 3277 O O . ASP A 1 403 ? 4.398 73.75 12.789 1 95 403 ASP A O 1
ATOM 3281 N N . THR A 1 404 ? 3.059 75.438 13.484 1 95.06 404 THR A N 1
ATOM 3282 C CA . THR A 1 404 ? 4.211 76.25 13.789 1 95.06 404 THR A CA 1
ATOM 3283 C C . THR A 1 404 ? 5.047 75.625 14.914 1 95.06 404 THR A C 1
ATOM 3285 O O . THR A 1 404 ? 6.273 75.562 14.812 1 95.06 404 THR A O 1
ATOM 3288 N N . TRP A 1 405 ? 4.375 75.188 15.914 1 94.88 405 TRP A N 1
ATOM 3289 C CA . TRP A 1 405 ? 5.062 74.562 17.062 1 94.88 405 TRP A CA 1
ATOM 3290 C C . TRP A 1 405 ? 5.695 73.25 16.672 1 94.88 405 TRP A C 1
ATOM 3292 O O . TRP A 1 405 ? 6.812 72.938 17.109 1 94.88 405 TRP A O 1
ATOM 3302 N N . LEU A 1 406 ? 5.004 72.5 15.898 1 96.38 406 LEU A N 1
ATOM 3303 C CA . LEU A 1 406 ? 5.504 71.188 15.469 1 96.38 406 LEU A CA 1
ATOM 3304 C C . LEU A 1 406 ? 6.73 71.375 14.578 1 96.38 406 LEU A C 1
ATOM 3306 O O . LEU A 1 406 ? 7.707 70.625 14.711 1 96.38 406 LEU A O 1
ATOM 3310 N N . LYS A 1 407 ? 6.703 72.188 13.648 1 95.94 407 LYS A N 1
ATOM 3311 C CA . LYS A 1 407 ? 7.82 72.5 12.75 1 95.94 407 LYS A CA 1
ATOM 3312 C C . LYS A 1 407 ? 9.055 72.938 13.531 1 95.94 407 LYS A C 1
ATOM 3314 O O . LYS A 1 407 ? 10.172 72.5 13.258 1 95.94 407 LYS A O 1
ATOM 3319 N N . SER A 1 408 ? 8.781 73.812 14.422 1 95.25 408 SER A N 1
ATOM 3320 C CA . SER A 1 408 ? 9.875 74.312 15.242 1 95.25 408 SER A CA 1
ATOM 3321 C C . SER A 1 408 ? 10.523 73.188 16.062 1 95.25 408 SER A C 1
ATOM 3323 O O . SER A 1 408 ? 11.75 73.062 16.078 1 95.25 408 SER A O 1
ATOM 3325 N N . ALA A 1 409 ? 9.703 72.375 16.734 1 96.06 409 ALA A N 1
ATOM 3326 C CA . ALA A 1 409 ? 10.211 71.312 17.562 1 96.06 409 ALA A CA 1
ATOM 3327 C C . ALA A 1 409 ? 10.914 70.25 16.703 1 96.06 409 ALA A C 1
ATOM 3329 O O . ALA A 1 409 ? 11.969 69.75 17.078 1 96.06 409 ALA A O 1
ATOM 3330 N N . MET A 1 410 ? 10.383 69.938 15.547 1 95 410 MET A N 1
ATOM 3331 C CA . MET A 1 410 ? 10.945 68.875 14.664 1 95 410 MET A CA 1
ATOM 3332 C C . MET A 1 410 ? 12.266 69.375 14.07 1 95 410 MET A C 1
ATOM 3334 O O . MET A 1 410 ? 13.195 68.562 13.914 1 95 410 MET A O 1
ATOM 3338 N N . ASN A 1 411 ? 12.281 70.625 13.68 1 94.69 411 ASN A N 1
ATOM 3339 C CA . ASN A 1 411 ? 13.516 71.188 13.141 1 94.69 411 ASN A CA 1
ATOM 3340 C C . ASN A 1 411 ? 14.664 71.062 14.141 1 94.69 411 ASN A C 1
ATOM 3342 O O . ASN A 1 411 ? 15.797 70.75 13.758 1 94.69 411 ASN A O 1
ATOM 3346 N N . GLN A 1 412 ? 14.359 71.375 15.312 1 94.19 412 GLN A N 1
ATOM 3347 C CA . GLN A 1 412 ? 15.367 71.25 16.359 1 94.19 412 GLN A CA 1
ATOM 3348 C C . GLN A 1 412 ? 15.891 69.812 16.5 1 94.19 412 GLN A C 1
ATOM 3350 O O . GLN A 1 412 ? 17.109 69.625 16.578 1 94.19 412 GLN A O 1
ATOM 3355 N N . VAL A 1 413 ? 15.016 68.875 16.469 1 94 413 VAL A N 1
ATOM 3356 C CA . VAL A 1 413 ? 15.375 67.5 16.641 1 94 413 VAL A CA 1
ATOM 3357 C C . VAL A 1 413 ? 16.125 67 15.398 1 94 413 VAL A C 1
ATOM 3359 O O . VAL A 1 413 ? 17.062 66.188 15.516 1 94 413 VAL A O 1
ATOM 3362 N N . MET A 1 414 ? 15.789 67.375 14.219 1 92.5 414 MET A N 1
ATOM 3363 C CA . MET A 1 414 ? 16.453 67 12.984 1 92.5 414 MET A CA 1
ATOM 3364 C C . MET A 1 414 ? 17.891 67.5 12.945 1 92.5 414 MET A C 1
ATOM 3366 O O . MET A 1 414 ? 18.781 66.812 12.469 1 92.5 414 MET A O 1
ATOM 3370 N N . GLU A 1 415 ? 17.984 68.625 13.43 1 91.88 415 GLU A N 1
ATOM 3371 C CA . GLU A 1 415 ? 19.344 69.188 13.516 1 91.88 415 GLU A CA 1
ATOM 3372 C C . GLU A 1 415 ? 20.203 68.375 14.477 1 91.88 415 GLU A C 1
ATOM 3374 O O . GLU A 1 415 ? 21.375 68.125 14.195 1 91.88 415 GLU A O 1
ATOM 3379 N N . GLU A 1 416 ? 19.641 68 15.523 1 92 416 GLU A N 1
ATOM 3380 C CA . GLU A 1 416 ? 20.359 67.188 16.5 1 92 416 GLU A CA 1
ATOM 3381 C C . GLU A 1 416 ? 20.734 65.875 15.922 1 92 416 GLU A C 1
ATOM 3383 O O . GLU A 1 416 ? 21.844 65.375 16.156 1 92 416 GLU A O 1
ATOM 3388 N N . LEU A 1 417 ? 19.844 65.25 15.203 1 90.06 417 LEU A N 1
ATOM 3389 C CA . LEU A 1 417 ? 20.078 63.938 14.586 1 90.06 417 LEU A CA 1
ATOM 3390 C C . LEU A 1 417 ? 21.172 64.062 13.531 1 90.06 417 LEU A C 1
ATOM 3392 O O . LEU A 1 417 ? 22 63.125 13.406 1 90.06 417 LEU A O 1
ATOM 3396 N N . GLU A 1 418 ? 21.156 65.125 12.766 1 88.31 418 GLU A N 1
ATOM 3397 C CA . GLU A 1 418 ? 22.188 65.375 11.758 1 88.31 418 GLU A CA 1
ATOM 3398 C C . GLU A 1 418 ? 23.547 65.562 12.406 1 88.31 418 GLU A C 1
ATOM 3400 O O . GLU A 1 418 ? 24.562 65 11.906 1 88.31 418 GLU A O 1
ATOM 3405 N N . ASN A 1 419 ? 23.547 66.25 13.438 1 88.62 419 ASN A N 1
ATOM 3406 C CA . ASN A 1 419 ? 24.797 66.438 14.172 1 88.62 419 ASN A CA 1
ATOM 3407 C C . ASN A 1 419 ? 25.344 65.125 14.719 1 88.62 419 ASN A C 1
ATOM 3409 O O . ASN A 1 419 ? 26.547 64.875 14.711 1 88.62 419 ASN A O 1
ATOM 3413 N N . GLU A 1 420 ? 24.438 64.25 15.195 1 87.12 420 GLU A N 1
ATOM 3414 C CA . GLU A 1 420 ? 24.844 62.938 15.711 1 87.12 420 GLU A CA 1
ATOM 3415 C C . GLU A 1 420 ? 25.375 62.062 14.586 1 87.12 420 GLU A C 1
ATOM 3417 O O . GLU A 1 420 ? 26.297 61.25 14.797 1 87.12 420 GLU A O 1
ATOM 3422 N N . ARG A 1 421 ? 24.766 62.062 13.422 1 83.25 421 ARG A N 1
ATOM 3423 C CA . ARG A 1 421 ? 25.203 61.281 12.273 1 83.25 421 ARG A CA 1
ATOM 3424 C C . ARG A 1 421 ? 26.609 61.688 11.859 1 83.25 421 ARG A C 1
ATOM 3426 O O . ARG A 1 421 ? 27.438 60.812 11.539 1 83.25 421 ARG A O 1
ATOM 3433 N N . TRP A 1 422 ? 26.812 63 11.906 1 80.12 422 TRP A N 1
ATOM 3434 C CA . TRP A 1 422 ? 28.125 63.5 11.523 1 80.12 422 TRP A CA 1
ATOM 3435 C C . TRP A 1 422 ? 29.172 63.125 12.562 1 80.12 422 TRP A C 1
ATOM 3437 O O . TRP A 1 422 ? 30.328 62.844 12.219 1 80.12 422 TRP A O 1
ATOM 3447 N N . ALA A 1 423 ? 28.875 63.062 13.695 1 81.06 423 ALA A N 1
ATOM 3448 C CA . ALA A 1 423 ? 29.797 62.719 14.781 1 81.06 423 ALA A CA 1
ATOM 3449 C C . ALA A 1 423 ? 30.188 61.25 14.727 1 81.06 423 ALA A C 1
ATOM 3451 O O . ALA A 1 423 ? 31.266 60.875 15.203 1 81.06 423 ALA A O 1
ATOM 3452 N N . ARG A 1 424 ? 29.312 60.375 14.195 1 70.5 424 ARG A N 1
ATOM 3453 C CA . ARG A 1 424 ? 29.609 58.938 14.141 1 70.5 424 ARG A CA 1
ATOM 3454 C C . ARG A 1 424 ? 30.438 58.594 12.906 1 70.5 424 ARG A C 1
ATOM 3456 O O . ARG A 1 424 ? 31.031 57.531 12.828 1 70.5 424 ARG A O 1
ATOM 3463 N N . LEU A 1 425 ? 30.5 59.438 11.898 1 67.19 425 LEU A N 1
ATOM 3464 C CA . LEU A 1 425 ? 31.328 59.219 10.711 1 67.19 425 LEU A CA 1
ATOM 3465 C C . LEU A 1 425 ? 32.812 59.438 11.031 1 67.19 425 LEU A C 1
ATOM 3467 O O . LEU A 1 425 ? 33.156 60.375 11.766 1 67.19 425 LEU A O 1
ATOM 3471 N N . PRO A 1 426 ? 33.625 58.375 11.062 1 58.72 426 PRO A N 1
ATOM 3472 C CA . PRO A 1 426 ? 35.031 58.531 11.32 1 58.72 426 PRO A CA 1
ATOM 3473 C C . PRO A 1 426 ? 35.625 59.781 10.656 1 58.72 426 PRO A C 1
ATOM 3475 O O . PRO A 1 426 ? 35.156 60.188 9.586 1 58.72 426 PRO A O 1
ATOM 3478 N N . ALA A 1 427 ? 36.094 60.656 11.484 1 51.41 427 ALA A N 1
ATOM 3479 C CA . ALA A 1 427 ? 36.844 61.812 11.008 1 51.41 427 ALA A CA 1
ATOM 3480 C C . ALA A 1 427 ? 37.656 61.438 9.766 1 51.41 427 ALA A C 1
ATOM 3482 O O . ALA A 1 427 ? 38.469 60.5 9.781 1 51.41 427 ALA A O 1
ATOM 3483 N N . VAL A 1 428 ? 37.125 61.562 8.562 1 48.12 428 VAL A N 1
ATOM 3484 C CA . VAL A 1 428 ? 38 61.531 7.402 1 48.12 428 VAL A CA 1
ATOM 3485 C C . VAL A 1 428 ? 39.312 62.25 7.715 1 48.12 428 VAL A C 1
ATOM 3487 O O . VAL A 1 428 ? 39.312 63.406 8.117 1 48.12 428 VAL A O 1
ATOM 3490 N N . THR A 1 429 ? 40.219 61.531 8.328 1 41.69 429 THR A N 1
ATOM 3491 C CA . THR A 1 429 ? 41.594 62.062 8.383 1 41.69 429 THR A CA 1
ATOM 3492 C C . THR A 1 429 ? 41.906 62.844 7.117 1 41.69 429 THR A C 1
ATOM 3494 O O . THR A 1 429 ? 41.875 62.281 6.012 1 41.69 429 THR A O 1
ATOM 3497 N N . ASN A 1 430 ? 41.375 64 7.023 1 37.59 430 ASN A N 1
ATOM 3498 C CA . ASN A 1 430 ? 42 64.938 6.066 1 37.59 430 ASN A CA 1
ATOM 3499 C C . ASN A 1 430 ? 43.531 64.75 6.055 1 37.59 430 ASN A C 1
ATOM 3501 O O . ASN A 1 430 ? 44.188 65.25 6.957 1 37.59 430 ASN A O 1
ATOM 3505 N N . ASN A 1 431 ? 44.062 63.5 5.758 1 37.31 431 ASN A N 1
ATOM 3506 C CA . ASN A 1 431 ? 45.438 63.5 5.34 1 37.31 431 ASN A CA 1
ATOM 3507 C C . ASN A 1 431 ? 45.75 64.562 4.312 1 37.31 431 ASN A C 1
ATOM 3509 O O . ASN A 1 431 ? 45.25 64.5 3.182 1 37.31 431 ASN A O 1
ATOM 3513 N N . GLY A 1 432 ? 45.688 65.812 4.68 1 34.66 432 GLY A N 1
ATOM 3514 C CA . GLY A 1 432 ? 46.344 66.938 3.959 1 34.66 432 GLY A CA 1
ATOM 3515 C C . GLY A 1 432 ? 47.688 66.562 3.4 1 34.66 432 GLY A C 1
ATOM 3516 O O . GLY A 1 432 ? 48.656 66.375 4.148 1 34.66 432 GLY A O 1
ATOM 3517 N N . THR A 1 433 ? 47.75 65.562 2.516 1 34.69 433 THR A N 1
ATOM 3518 C CA . THR A 1 433 ? 48.969 65.5 1.705 1 34.69 433 THR A CA 1
ATOM 3519 C C . THR A 1 433 ? 49.375 66.875 1.164 1 34.69 433 THR A C 1
ATOM 3521 O O . THR A 1 433 ? 48.594 67.5 0.472 1 34.69 433 THR A O 1
ATOM 3524 N N . LEU A 1 434 ? 50.188 67.625 1.968 1 33.62 434 LEU A N 1
ATOM 3525 C CA . LEU A 1 434 ? 51.094 68.688 1.514 1 33.62 434 LEU A CA 1
ATOM 3526 C C . LEU A 1 434 ? 51.75 68.312 0.187 1 33.62 434 LEU A C 1
ATOM 3528 O O . LEU A 1 434 ? 52.375 67.25 0.074 1 33.62 434 LEU A O 1
ATOM 3532 N N . HIS A 1 435 ? 51.031 68.5 -0.891 1 29.88 435 HIS A N 1
ATOM 3533 C CA . HIS A 1 435 ? 51.688 68.5 -2.201 1 29.88 435 HIS A CA 1
ATOM 3534 C C . HIS A 1 435 ? 53 69.312 -2.168 1 29.88 435 HIS A C 1
ATOM 3536 O O . HIS A 1 435 ? 53 70.5 -1.92 1 29.88 435 HIS A O 1
ATOM 3542 N N . SER A 1 436 ? 54.031 68.75 -1.507 1 31.81 436 SER A N 1
ATOM 3543 C CA . SER A 1 436 ? 55.438 69.125 -1.737 1 31.81 436 SER A CA 1
ATOM 3544 C C . SER A 1 436 ? 55.719 69.312 -3.227 1 31.81 436 SER A C 1
ATOM 3546 O O . SER A 1 436 ? 55.688 68.312 -3.98 1 31.81 436 SER A O 1
ATOM 3548 N N . ASN A 1 437 ? 55.156 70.312 -3.863 1 29.2 437 ASN A N 1
ATOM 3549 C CA . ASN A 1 437 ? 55.719 70.812 -5.121 1 29.2 437 ASN A CA 1
ATOM 3550 C C . ASN A 1 437 ? 57.219 71.062 -5 1 29.2 437 ASN A C 1
ATOM 3552 O O . ASN A 1 437 ? 57.656 72.125 -4.555 1 29.2 437 ASN A O 1
ATOM 3556 N N . VAL A 1 438 ? 57.938 70.125 -4.367 1 31.11 438 VAL A N 1
ATOM 3557 C CA . VAL A 1 438 ? 59.375 70.188 -4.508 1 31.11 438 VAL A CA 1
ATOM 3558 C C . VAL A 1 438 ? 59.75 70.25 -5.988 1 31.11 438 VAL A C 1
ATOM 3560 O O . VAL A 1 438 ? 59.375 69.438 -6.789 1 31.11 438 VAL A O 1
ATOM 3563 N N . ILE A 1 439 ? 59.844 71.5 -6.469 1 32.56 439 ILE A N 1
ATOM 3564 C CA . ILE A 1 439 ? 60.656 71.938 -7.625 1 32.56 439 ILE A CA 1
ATOM 3565 C C . ILE A 1 439 ? 62.031 71.312 -7.555 1 32.56 439 ILE A C 1
ATOM 3567 O O . ILE A 1 439 ? 62.812 71.625 -6.625 1 32.56 439 ILE A O 1
ATOM 3571 N N . SER A 1 440 ? 62.156 70.062 -7.828 1 25.3 440 SER A N 1
ATOM 3572 C CA . SER A 1 440 ? 63.438 69.438 -8.148 1 25.3 440 SER A CA 1
ATOM 3573 C C . SER A 1 440 ? 64.188 70.25 -9.211 1 25.3 440 SER A C 1
ATOM 3575 O O . SER A 1 440 ? 63.75 70.312 -10.359 1 25.3 440 SER A O 1
ATOM 3577 N N . MET A 1 441 ? 64.812 71.438 -8.984 1 25.22 441 MET A N 1
ATOM 3578 C CA . MET A 1 441 ? 65.938 71.812 -9.805 1 25.22 441 MET A CA 1
ATOM 3579 C C . MET A 1 441 ? 67 70.688 -9.812 1 25.22 441 MET A C 1
ATOM 3581 O O . MET A 1 441 ? 67.688 70.5 -10.812 1 25.22 441 MET A O 1
ATOM 3585 N N . PRO A 1 442 ? 67.625 70.188 -8.75 1 24.05 442 PRO A N 1
ATOM 3586 C CA . PRO A 1 442 ? 69 69.812 -9.023 1 24.05 442 PRO A CA 1
ATOM 3587 C C . PRO A 1 442 ? 69.125 68.875 -10.227 1 24.05 442 PRO A C 1
ATOM 3589 O O . PRO A 1 442 ? 68.125 68.25 -10.672 1 24.05 442 PRO A O 1
ATOM 3592 N N . ALA A 1 443 ? 70.312 68.125 -10.219 1 22.91 443 ALA A N 1
ATOM 3593 C CA . ALA A 1 443 ? 71.688 67.938 -10.766 1 22.91 443 ALA A CA 1
ATOM 3594 C C . ALA A 1 443 ? 71.75 66.625 -11.508 1 22.91 443 ALA A C 1
ATOM 3596 O O . ALA A 1 443 ? 71.188 65.625 -11.062 1 22.91 443 ALA A O 1
ATOM 3597 N N . MET B 1 1 ? -37.344 49.688 43.969 1 32.5 1 MET B N 1
ATOM 3598 C CA . MET B 1 1 ? -36.688 50.219 42.781 1 32.5 1 MET B CA 1
ATOM 3599 C C . MET B 1 1 ? -35.25 49.719 42.719 1 32.5 1 MET B C 1
ATOM 3601 O O . MET B 1 1 ? -34.469 49.969 43.625 1 32.5 1 MET B O 1
ATOM 3605 N N . GLN B 1 2 ? -35.031 48.562 42.156 1 41.72 2 GLN B N 1
ATOM 3606 C CA . GLN B 1 2 ? -33.688 48 42.094 1 41.72 2 GLN B CA 1
ATOM 3607 C C . GLN B 1 2 ? -32.656 49.031 41.594 1 41.72 2 GLN B C 1
ATOM 3609 O O . GLN B 1 2 ? -32.969 49.812 40.719 1 41.72 2 GLN B O 1
ATOM 3614 N N . PRO B 1 3 ? -31.766 49.438 42.469 1 46.09 3 PRO B N 1
ATOM 3615 C CA . PRO B 1 3 ? -30.812 50.438 42 1 46.09 3 PRO B CA 1
ATOM 3616 C C . PRO B 1 3 ? -30.344 50.188 40.562 1 46.09 3 PRO B C 1
ATOM 3618 O O . PRO B 1 3 ? -30.328 49.031 40.094 1 46.09 3 PRO B O 1
ATOM 3621 N N . PRO B 1 4 ? -30.625 51.031 39.656 1 49.41 4 PRO B N 1
ATOM 3622 C CA . PRO B 1 4 ? -30.188 50.875 38.25 1 49.41 4 PRO B CA 1
ATOM 3623 C C . PRO B 1 4 ? -28.828 50.188 38.125 1 49.41 4 PRO B C 1
ATOM 3625 O O . PRO B 1 4 ? -28 50.281 39.062 1 49.41 4 PRO B O 1
ATOM 3628 N N . PRO B 1 5 ? -28.734 49.156 37.438 1 48.53 5 PRO B N 1
ATOM 3629 C CA . PRO B 1 5 ? -27.484 48.375 37.344 1 48.53 5 PRO B CA 1
ATOM 3630 C C . PRO B 1 5 ? -26.25 49.281 37.281 1 48.53 5 PRO B C 1
ATOM 3632 O O . PRO B 1 5 ? -26.266 50.281 36.562 1 48.53 5 PRO B O 1
ATOM 3635 N N . ARG B 1 6 ? -25.516 49.375 38.375 1 51.94 6 ARG B N 1
ATOM 3636 C CA . ARG B 1 6 ? -24.328 50.219 38.562 1 51.94 6 ARG B CA 1
ATOM 3637 C C . ARG B 1 6 ? -23.469 50.188 37.281 1 51.94 6 ARG B C 1
ATOM 3639 O O . ARG B 1 6 ? -23.125 49.125 36.781 1 51.94 6 ARG B O 1
ATOM 3646 N N . LYS B 1 7 ? -23.609 51.094 36.469 1 60.06 7 LYS B N 1
ATOM 3647 C CA . LYS B 1 7 ? -22.797 51.25 35.25 1 60.06 7 LYS B CA 1
ATOM 3648 C C . LYS B 1 7 ? -21.344 50.906 35.531 1 60.06 7 LYS B C 1
ATOM 3650 O O . LYS B 1 7 ? -20.719 51.5 36.438 1 60.06 7 LYS B O 1
ATOM 3655 N N . VAL B 1 8 ? -20.75 49.781 35.156 1 69.25 8 VAL B N 1
ATOM 3656 C CA . VAL B 1 8 ? -19.391 49.281 35.344 1 69.25 8 VAL B CA 1
ATOM 3657 C C . VAL B 1 8 ? -18.391 50.375 34.875 1 69.25 8 VAL B C 1
ATOM 3659 O O . VAL B 1 8 ? -18.609 51.031 33.875 1 69.25 8 VAL B O 1
ATOM 3662 N N . LYS B 1 9 ? -17.359 50.562 35.812 1 87.5 9 LYS B N 1
ATOM 3663 C CA . LYS B 1 9 ? -16.297 51.531 35.5 1 87.5 9 LYS B CA 1
ATOM 3664 C C . LYS B 1 9 ? -15.562 51.156 34.219 1 87.5 9 LYS B C 1
ATOM 3666 O O . LYS B 1 9 ? -15.359 50 33.938 1 87.5 9 LYS B O 1
ATOM 3671 N N . VAL B 1 10 ? -15.438 52.125 33.344 1 91.81 10 VAL B N 1
ATOM 3672 C CA . VAL B 1 10 ? -14.773 51.969 32.062 1 91.81 10 VAL B CA 1
ATOM 3673 C C . VAL B 1 10 ? -13.461 51.219 32.219 1 91.81 10 VAL B C 1
ATOM 3675 O O . VAL B 1 10 ? -13.086 50.375 31.391 1 91.81 10 VAL B O 1
ATOM 3678 N N . THR B 1 11 ? -12.734 51.438 33.344 1 94 11 THR B N 1
ATOM 3679 C CA . THR B 1 11 ? -11.461 50.75 33.625 1 94 11 THR B CA 1
ATOM 3680 C C . THR B 1 11 ? -11.672 49.281 33.875 1 94 11 THR B C 1
ATOM 3682 O O . THR B 1 11 ? -10.891 48.438 33.406 1 94 11 THR B O 1
ATOM 3685 N N . GLN B 1 12 ? -12.766 48.938 34.594 1 95 12 GLN B N 1
ATOM 3686 C CA . GLN B 1 12 ? -13.062 47.531 34.875 1 95 12 GLN B CA 1
ATOM 3687 C C . GLN B 1 12 ? -13.516 46.781 33.625 1 95 12 GLN B C 1
ATOM 3689 O O . GLN B 1 12 ? -13.172 45.625 33.438 1 95 12 GLN B O 1
ATOM 3694 N N . GLU B 1 13 ? -14.281 47.406 32.844 1 94.62 13 GLU B N 1
ATOM 3695 C CA . GLU B 1 13 ? -14.734 46.812 31.578 1 94.62 13 GLU B CA 1
ATOM 3696 C C . GLU B 1 13 ? -13.555 46.5 30.672 1 94.62 13 GLU B C 1
ATOM 3698 O O . GLU B 1 13 ? -13.508 45.438 30.062 1 94.62 13 GLU B O 1
ATOM 3703 N N . LEU B 1 14 ? -12.594 47.406 30.578 1 96.31 14 LEU B N 1
ATOM 3704 C CA . LEU B 1 14 ? -11.398 47.188 29.766 1 96.31 14 LEU B CA 1
ATOM 3705 C C . LEU B 1 14 ? -10.594 46 30.266 1 96.31 14 LEU B C 1
ATOM 3707 O O . LEU B 1 14 ? -10.148 45.156 29.484 1 96.31 14 LEU B O 1
ATOM 3711 N N . LYS B 1 15 ? -10.469 45.906 31.516 1 96.75 15 LYS B N 1
ATOM 3712 C CA . LYS B 1 15 ? -9.711 44.812 32.125 1 96.75 15 LYS B CA 1
ATOM 3713 C C . LYS B 1 15 ? -10.367 43.469 31.828 1 96.75 15 LYS B C 1
ATOM 3715 O O . LYS B 1 15 ? -9.68 42.5 31.547 1 96.75 15 LYS B O 1
ATOM 3720 N N . ASN B 1 16 ? -11.695 43.406 31.891 1 96.5 16 ASN B N 1
ATOM 3721 C CA . ASN B 1 16 ? -12.414 42.156 31.594 1 96.5 16 ASN B CA 1
ATOM 3722 C C . ASN B 1 16 ? -12.203 41.719 30.156 1 96.5 16 ASN B C 1
ATOM 3724 O O . ASN B 1 16 ? -12 40.531 29.906 1 96.5 16 ASN B O 1
ATOM 3728 N N . ILE B 1 17 ? -12.219 42.625 29.25 1 97.44 17 ILE B N 1
ATOM 3729 C CA . ILE B 1 17 ? -12.023 42.312 27.828 1 97.44 17 ILE B CA 1
ATOM 3730 C C . ILE B 1 17 ? -10.602 41.812 27.594 1 97.44 17 ILE B C 1
ATOM 3732 O O . ILE B 1 17 ? -10.391 40.844 26.875 1 97.44 17 ILE B O 1
ATOM 3736 N N . GLN B 1 18 ? -9.656 42.469 28.25 1 98 18 GLN B N 1
ATOM 3737 C CA . GLN B 1 18 ? -8.25 42.094 28.078 1 98 18 GLN B CA 1
ATOM 3738 C C . GLN B 1 18 ? -7.957 40.719 28.641 1 98 18 GLN B C 1
ATOM 3740 O O . GLN B 1 18 ? -7.191 39.969 28.062 1 98 18 GLN B O 1
ATOM 3745 N N . VAL B 1 19 ? -8.602 40.406 29.734 1 97.94 19 VAL B N 1
ATOM 3746 C CA . VAL B 1 19 ? -8.43 39.094 30.328 1 97.94 19 VAL B CA 1
ATOM 3747 C C . VAL B 1 19 ? -9.008 38.031 29.406 1 97.94 19 VAL B C 1
ATOM 3749 O O . VAL B 1 19 ? -8.414 36.969 29.219 1 97.94 19 VAL B O 1
ATOM 3752 N N . GLU B 1 20 ? -10.148 38.281 28.844 1 98.12 20 GLU B N 1
ATOM 3753 C CA . GLU B 1 20 ? -10.766 37.375 27.906 1 98.12 20 GLU B CA 1
ATOM 3754 C C . GLU B 1 20 ? -9.898 37.188 26.656 1 98.12 20 GLU B C 1
ATOM 3756 O O . GLU B 1 20 ? -9.766 36.062 26.156 1 98.12 20 GLU B O 1
ATOM 3761 N N . GLN B 1 21 ? -9.289 38.25 26.172 1 98.25 21 GLN B N 1
ATOM 3762 C CA . GLN B 1 21 ? -8.383 38.188 25.031 1 98.25 21 GLN B CA 1
ATOM 3763 C C . GLN B 1 21 ? -7.207 37.25 25.328 1 98.25 21 GLN B C 1
ATOM 3765 O O . GLN B 1 21 ? -6.879 36.375 24.516 1 98.25 21 GLN B O 1
ATOM 3770 N N . MET B 1 22 ? -6.66 37.438 26.5 1 98.06 22 MET B N 1
ATOM 3771 C CA . MET B 1 22 ? -5.52 36.625 26.906 1 98.06 22 MET B CA 1
ATOM 3772 C C . MET B 1 22 ? -5.906 35.156 27 1 98.06 22 MET B C 1
ATOM 3774 O O . MET B 1 22 ? -5.176 34.281 26.516 1 98.06 22 MET B O 1
ATOM 3778 N N . THR B 1 23 ? -7.059 34.844 27.531 1 98.06 23 THR B N 1
ATOM 3779 C CA . THR B 1 23 ? -7.527 33.469 27.703 1 98.06 23 THR B CA 1
ATOM 3780 C C . THR B 1 23 ? -7.773 32.812 26.359 1 98.06 23 THR B C 1
ATOM 3782 O O . THR B 1 23 ? -7.41 31.656 26.156 1 98.06 23 THR B O 1
ATOM 3785 N N . LYS B 1 24 ? -8.352 33.531 25.453 1 97.38 24 LYS B N 1
ATOM 3786 C CA . LYS B 1 24 ? -8.648 33 24.125 1 97.38 24 LYS B CA 1
ATOM 3787 C C . LYS B 1 24 ? -7.371 32.719 23.344 1 97.38 24 LYS B C 1
ATOM 3789 O O . LYS B 1 24 ? -7.293 31.719 22.625 1 97.38 24 LYS B O 1
ATOM 3794 N N . LEU B 1 25 ? -6.402 33.562 23.469 1 97.94 25 LEU B N 1
ATOM 3795 C CA . LEU B 1 25 ? -5.133 33.375 22.781 1 97.94 25 LEU B CA 1
ATOM 3796 C C . LEU B 1 25 ? -4.391 32.156 23.344 1 97.94 25 LEU B C 1
ATOM 3798 O O . LEU B 1 25 ? -3.793 31.391 22.578 1 97.94 25 LEU B O 1
ATOM 3802 N N . GLN B 1 26 ? -4.484 32.031 24.656 1 97.44 26 GLN B N 1
ATOM 3803 C CA . GLN B 1 26 ? -3.852 30.875 25.297 1 97.44 26 GLN B CA 1
ATOM 3804 C C . GLN B 1 26 ? -4.543 29.578 24.875 1 97.44 26 GLN B C 1
ATOM 3806 O O . GLN B 1 26 ? -3.881 28.547 24.672 1 97.44 26 GLN B O 1
ATOM 3811 N N . ALA B 1 27 ? -5.84 29.594 24.781 1 96.5 27 ALA B N 1
ATOM 3812 C CA . ALA B 1 27 ? -6.598 28.406 24.359 1 96.5 27 ALA B CA 1
ATOM 3813 C C . ALA B 1 27 ? -6.258 28.031 22.922 1 96.5 27 ALA B C 1
ATOM 3815 O O . ALA B 1 27 ? -6.117 26.844 22.594 1 96.5 27 ALA B O 1
ATOM 3816 N N . LYS B 1 28 ? -6.188 29.031 22.031 1 96.19 28 LYS B N 1
ATOM 3817 C CA . LYS B 1 28 ? -5.793 28.797 20.641 1 96.19 28 LYS B CA 1
ATOM 3818 C C . LYS B 1 28 ? -4.406 28.172 20.562 1 96.19 28 LYS B C 1
ATOM 3820 O O . LYS B 1 28 ? -4.191 27.219 19.812 1 96.19 28 LYS B O 1
ATOM 3825 N N . HIS B 1 29 ? -3.49 28.797 21.328 1 96.94 29 HIS B N 1
ATOM 3826 C CA . HIS B 1 29 ? -2.127 28.281 21.375 1 96.94 29 HIS B CA 1
ATOM 3827 C C . HIS B 1 29 ? -2.107 26.812 21.828 1 96.94 29 HIS B C 1
ATOM 3829 O O . HIS B 1 29 ? -1.423 25.984 21.234 1 96.94 29 HIS B O 1
ATOM 3835 N N . GLN B 1 30 ? -2.869 26.531 22.875 1 96.5 30 GLN B N 1
ATOM 3836 C CA . GLN B 1 30 ? -2.908 25.172 23.406 1 96.5 30 GLN B CA 1
ATOM 3837 C C . GLN B 1 30 ? -3.467 24.188 22.375 1 96.5 30 GLN B C 1
ATOM 3839 O O . GLN B 1 30 ? -2.957 23.078 22.219 1 96.5 30 GLN B O 1
ATOM 3844 N N . ALA B 1 31 ? -4.496 24.531 21.688 1 95.5 31 ALA B N 1
ATOM 3845 C CA . ALA B 1 31 ? -5.09 23.672 20.656 1 95.5 31 ALA B CA 1
ATOM 3846 C C . ALA B 1 31 ? -4.09 23.375 19.547 1 95.5 31 ALA B C 1
ATOM 3848 O O . ALA B 1 31 ? -4.031 22.25 19.047 1 95.5 31 ALA B O 1
ATOM 3849 N N . GLU B 1 32 ? -3.338 24.375 19.141 1 96.56 32 GLU B N 1
ATOM 3850 C CA . GLU B 1 32 ? -2.324 24.188 18.109 1 96.56 32 GLU B CA 1
ATOM 3851 C C . GLU B 1 32 ? -1.211 23.266 18.594 1 96.56 32 GLU B C 1
ATOM 3853 O O . GLU B 1 32 ? -0.735 22.422 17.828 1 96.56 32 GLU B O 1
ATOM 3858 N N . CYS B 1 33 ? -0.807 23.484 19.828 1 96.75 33 CYS B N 1
ATOM 3859 C CA . CYS B 1 33 ? 0.206 22.594 20.406 1 96.75 33 CYS B CA 1
ATOM 3860 C C . CYS B 1 33 ? -0.302 21.172 20.484 1 96.75 33 CYS B C 1
ATOM 3862 O O . CYS B 1 33 ? 0.448 20.219 20.234 1 96.75 33 CYS B O 1
ATOM 3864 N N . ASP B 1 34 ? -1.525 20.984 20.859 1 96.56 34 ASP B N 1
ATOM 3865 C CA . ASP B 1 34 ? -2.127 19.656 20.922 1 96.56 34 ASP B CA 1
ATOM 3866 C C . ASP B 1 34 ? -2.16 18.984 19.547 1 96.56 34 ASP B C 1
ATOM 3868 O O . ASP B 1 34 ? -1.947 17.781 19.422 1 96.56 34 ASP B O 1
ATOM 3872 N N . LEU B 1 35 ? -2.496 19.75 18.547 1 96.94 35 LEU B N 1
ATOM 3873 C CA . LEU B 1 35 ? -2.516 19.219 17.188 1 96.94 35 LEU B CA 1
ATOM 3874 C C . LEU B 1 35 ? -1.125 18.766 16.766 1 96.94 35 LEU B C 1
ATOM 3876 O O . LEU B 1 35 ? -0.977 17.719 16.141 1 96.94 35 LEU B O 1
ATOM 3880 N N . LEU B 1 36 ? -0.118 19.578 17.094 1 97.62 36 LEU B N 1
ATOM 3881 C CA . LEU B 1 36 ? 1.263 19.188 16.828 1 97.62 36 LEU B CA 1
ATOM 3882 C C . LEU B 1 36 ? 1.595 17.859 17.5 1 97.62 36 LEU B C 1
ATOM 3884 O O . LEU B 1 36 ? 2.215 16.984 16.906 1 97.62 36 LEU B O 1
ATOM 3888 N N . GLU B 1 37 ? 1.157 17.734 18.719 1 97.5 37 GLU B N 1
ATOM 3889 C CA . GLU B 1 37 ? 1.4 16.516 19.469 1 97.5 37 GLU B CA 1
ATOM 3890 C C . GLU B 1 37 ? 0.644 15.336 18.859 1 97.5 37 GLU B C 1
ATOM 3892 O O . GLU B 1 37 ? 1.156 14.211 18.828 1 97.5 37 GLU B O 1
ATOM 3897 N N . ASP B 1 38 ? -0.54 15.531 18.469 1 97.81 38 ASP B N 1
ATOM 3898 C CA . ASP B 1 38 ? -1.325 14.484 17.812 1 97.81 38 ASP B CA 1
ATOM 3899 C C . ASP B 1 38 ? -0.633 13.984 16.547 1 97.81 38 ASP B C 1
ATOM 3901 O O . ASP B 1 38 ? -0.523 12.773 16.328 1 97.81 38 ASP B O 1
ATOM 3905 N N . MET B 1 39 ? -0.22 14.922 15.703 1 98.12 39 MET B N 1
ATOM 3906 C CA . MET B 1 39 ? 0.446 14.516 14.469 1 98.12 39 MET B CA 1
ATOM 3907 C C . MET B 1 39 ? 1.744 13.773 14.766 1 98.12 39 MET B C 1
ATOM 3909 O O . MET B 1 39 ? 2.08 12.805 14.078 1 98.12 39 MET B O 1
ATOM 3913 N N . ARG B 1 40 ? 2.447 14.281 15.797 1 98.38 40 ARG B N 1
ATOM 3914 C CA . ARG B 1 40 ? 3.691 13.633 16.203 1 98.38 40 ARG B CA 1
ATOM 3915 C C . ARG B 1 40 ? 3.441 12.203 16.656 1 98.38 40 ARG B C 1
ATOM 3917 O O . ARG B 1 40 ? 4.055 11.266 16.141 1 98.38 40 ARG B O 1
ATOM 3924 N N . THR B 1 41 ? 2.525 11.992 17.578 1 98.38 41 THR B N 1
ATOM 3925 C CA . THR B 1 41 ? 2.275 10.672 18.156 1 98.38 41 THR B CA 1
ATOM 3926 C C . THR B 1 41 ? 1.623 9.75 17.125 1 98.38 41 THR B C 1
ATOM 3928 O O . THR B 1 41 ? 1.899 8.547 17.109 1 98.38 41 THR B O 1
ATOM 3931 N N . PHE B 1 42 ? 0.723 10.273 16.312 1 98.5 42 PHE B N 1
ATOM 3932 C CA . PHE B 1 42 ? 0.128 9.477 15.25 1 98.5 42 PHE B CA 1
ATOM 3933 C C . PHE B 1 42 ? 1.205 8.922 14.32 1 98.5 42 PHE B C 1
ATOM 3935 O O . PHE B 1 42 ? 1.183 7.742 13.969 1 98.5 42 PHE B O 1
ATOM 3942 N N . SER B 1 43 ? 2.078 9.805 13.914 1 98.44 43 SER B N 1
ATOM 3943 C CA . SER B 1 43 ? 3.139 9.391 13 1 98.44 43 SER B CA 1
ATOM 3944 C C . SER B 1 43 ? 4.02 8.312 13.633 1 98.44 43 SER B C 1
ATOM 3946 O O . SER B 1 43 ? 4.441 7.375 12.953 1 98.44 43 SER B O 1
ATOM 3948 N N . GLN B 1 44 ? 4.289 8.445 14.898 1 98.25 44 GLN B N 1
ATOM 3949 C CA . GLN B 1 44 ? 5.105 7.469 15.609 1 98.25 44 GLN B CA 1
ATOM 3950 C C . GLN B 1 44 ? 4.418 6.102 15.648 1 98.25 44 GLN B C 1
ATOM 3952 O O . GLN B 1 44 ? 5.047 5.082 15.367 1 98.25 44 GLN B O 1
ATOM 3957 N N . LYS B 1 45 ? 3.229 6.102 16.031 1 98.5 45 LYS B N 1
ATOM 3958 C CA . LYS B 1 45 ? 2.477 4.852 16.125 1 98.5 45 LYS B CA 1
ATOM 3959 C C . LYS B 1 45 ? 2.271 4.227 14.75 1 98.5 45 LYS B C 1
ATOM 3961 O O . LYS B 1 45 ? 2.359 3.004 14.602 1 98.5 45 LYS B O 1
ATOM 3966 N N . LYS B 1 46 ? 1.959 5.09 13.758 1 98.12 46 LYS B N 1
ATOM 3967 C CA . LYS B 1 46 ? 1.81 4.602 12.391 1 98.12 46 LYS B CA 1
ATOM 3968 C C . LYS B 1 46 ? 3.096 3.947 11.898 1 98.12 46 LYS B C 1
ATOM 3970 O O . LYS B 1 46 ? 3.059 2.871 11.297 1 98.12 46 LYS B O 1
ATOM 3975 N N . ALA B 1 47 ? 4.215 4.629 12.148 1 97.88 47 ALA B N 1
ATOM 3976 C CA . ALA B 1 47 ? 5.508 4.078 11.75 1 97.88 47 ALA B CA 1
ATOM 3977 C C . ALA B 1 47 ? 5.738 2.711 12.391 1 97.88 47 ALA B C 1
ATOM 3979 O O . ALA B 1 47 ? 6.258 1.799 11.742 1 97.88 47 ALA B O 1
ATOM 3980 N N . ALA B 1 48 ? 5.395 2.553 13.641 1 98.12 48 ALA B N 1
ATOM 3981 C CA . ALA B 1 48 ? 5.59 1.292 14.352 1 98.12 48 ALA B CA 1
ATOM 3982 C C . ALA B 1 48 ? 4.719 0.187 13.758 1 98.12 48 ALA B C 1
ATOM 3984 O O . ALA B 1 48 ? 5.176 -0.945 13.586 1 98.12 48 ALA B O 1
ATOM 3985 N N . ILE B 1 49 ? 3.457 0.46 13.469 1 98.38 49 ILE B N 1
ATOM 3986 C CA . ILE B 1 49 ? 2.537 -0.508 12.875 1 98.38 49 ILE B CA 1
ATOM 3987 C C . ILE B 1 49 ? 3.039 -0.925 11.5 1 98.38 49 ILE B C 1
ATOM 3989 O O . ILE B 1 49 ? 3.033 -2.111 11.164 1 98.38 49 ILE B O 1
ATOM 3993 N N . GLU B 1 50 ? 3.484 0.059 10.727 1 98.06 50 GLU B N 1
ATOM 3994 C CA . GLU B 1 50 ? 4.004 -0.208 9.383 1 98.06 50 GLU B CA 1
ATOM 3995 C C . GLU B 1 50 ? 5.23 -1.112 9.438 1 98.06 50 GLU B C 1
ATOM 3997 O O . GLU B 1 50 ? 5.367 -2.031 8.633 1 98.06 50 GLU B O 1
ATOM 4002 N N . ARG B 1 51 ? 6.109 -0.78 10.344 1 97.81 51 ARG B N 1
ATOM 4003 C CA . ARG B 1 51 ? 7.336 -1.563 10.477 1 97.81 51 ARG B CA 1
ATOM 4004 C C . ARG B 1 51 ? 7.023 -3.008 10.852 1 97.81 51 ARG B C 1
ATOM 4006 O O . ARG B 1 51 ? 7.59 -3.941 10.281 1 97.81 51 ARG B O 1
ATOM 4013 N N . GLU B 1 52 ? 6.164 -3.211 11.758 1 98.25 52 GLU B N 1
ATOM 4014 C CA . GLU B 1 52 ? 5.766 -4.551 12.172 1 98.25 52 GLU B CA 1
ATOM 4015 C C . GLU B 1 52 ? 5.125 -5.32 11.023 1 98.25 52 GLU B C 1
ATOM 4017 O O . GLU B 1 52 ? 5.418 -6.5 10.812 1 98.25 52 GLU B O 1
ATOM 4022 N N . TYR B 1 53 ? 4.281 -4.723 10.328 1 98.38 53 TYR B N 1
ATOM 4023 C CA . TYR B 1 53 ? 3.633 -5.312 9.156 1 98.38 53 TYR B CA 1
ATOM 4024 C C . TYR B 1 53 ? 4.664 -5.738 8.117 1 98.38 53 TYR B C 1
ATOM 4026 O O . TYR B 1 53 ? 4.648 -6.879 7.652 1 98.38 53 TYR B O 1
ATOM 4034 N N . ALA B 1 54 ? 5.52 -4.801 7.762 1 98.25 54 ALA B N 1
ATOM 4035 C CA . ALA B 1 54 ? 6.516 -5.074 6.727 1 98.25 54 ALA B CA 1
ATOM 4036 C C . ALA B 1 54 ? 7.438 -6.215 7.141 1 98.25 54 ALA B C 1
ATOM 4038 O O . ALA B 1 54 ? 7.781 -7.07 6.324 1 98.25 54 ALA B O 1
ATOM 4039 N N . GLN B 1 55 ? 7.836 -6.215 8.391 1 98.38 55 GLN B N 1
ATOM 4040 C CA . GLN B 1 55 ? 8.68 -7.285 8.898 1 98.38 55 GLN B CA 1
ATOM 4041 C C . GLN B 1 55 ? 7.949 -8.625 8.867 1 98.38 55 GLN B C 1
ATOM 4043 O O . GLN B 1 55 ? 8.562 -9.664 8.617 1 98.38 55 GLN B O 1
ATOM 4048 N N . GLY B 1 56 ? 6.645 -8.625 9.188 1 98.5 56 GLY B N 1
ATOM 4049 C CA . GLY B 1 56 ? 5.844 -9.836 9.094 1 98.5 56 GLY B CA 1
ATOM 4050 C C . GLY B 1 56 ? 5.773 -10.391 7.68 1 98.5 56 GLY B C 1
ATOM 4051 O O . GLY B 1 56 ? 5.895 -11.602 7.477 1 98.5 56 GLY B O 1
ATOM 4052 N N . ILE B 1 57 ? 5.594 -9.539 6.715 1 98.5 57 ILE B N 1
ATOM 4053 C CA . ILE B 1 57 ? 5.535 -9.938 5.312 1 98.5 57 ILE B CA 1
ATOM 4054 C C . ILE B 1 57 ? 6.891 -10.484 4.875 1 98.5 57 ILE B C 1
ATOM 4056 O O . ILE B 1 57 ? 6.961 -11.469 4.141 1 98.5 57 ILE B O 1
ATOM 4060 N N . GLN B 1 58 ? 7.98 -9.836 5.297 1 97.81 58 GLN B N 1
ATOM 4061 C CA . GLN B 1 58 ? 9.328 -10.297 4.977 1 97.81 58 GLN B CA 1
ATOM 4062 C C . GLN B 1 58 ? 9.57 -11.703 5.52 1 97.81 58 GLN B C 1
ATOM 4064 O O . GLN B 1 58 ? 10.148 -12.547 4.828 1 97.81 58 GLN B O 1
ATOM 4069 N N . LYS B 1 59 ? 9.211 -11.859 6.719 1 98.25 59 LYS B N 1
ATOM 4070 C CA . LYS B 1 59 ? 9.391 -13.172 7.344 1 98.25 59 LYS B CA 1
ATOM 4071 C C . LYS B 1 59 ? 8.602 -14.242 6.605 1 98.25 59 LYS B C 1
ATOM 4073 O O . LYS B 1 59 ? 9.109 -15.344 6.367 1 98.25 59 LYS B O 1
ATOM 4078 N N . LEU B 1 60 ? 7.379 -13.945 6.273 1 98.31 60 LEU B N 1
ATOM 4079 C CA . LEU B 1 60 ? 6.52 -14.875 5.551 1 98.31 60 LEU B CA 1
ATOM 4080 C C . LEU B 1 60 ? 7.141 -15.258 4.211 1 98.31 60 LEU B C 1
ATOM 4082 O O . LEU B 1 60 ? 7.277 -16.438 3.9 1 98.31 60 LEU B O 1
ATOM 4086 N N . ALA B 1 61 ? 7.504 -14.305 3.4 1 98.19 61 ALA B N 1
ATOM 4087 C CA . ALA B 1 61 ? 8.07 -14.562 2.078 1 98.19 61 ALA B CA 1
ATOM 4088 C C . ALA B 1 61 ? 9.383 -15.328 2.182 1 98.19 61 ALA B C 1
ATOM 4090 O O . ALA B 1 61 ? 9.641 -16.234 1.389 1 98.19 61 ALA B O 1
ATOM 4091 N N . SER B 1 62 ? 10.211 -14.969 3.172 1 97.5 62 SER B N 1
ATOM 4092 C CA . SER B 1 62 ? 11.508 -15.609 3.357 1 97.5 62 SER B CA 1
ATOM 4093 C C . SER B 1 62 ? 11.359 -17.094 3.668 1 97.5 62 SER B C 1
ATOM 4095 O O . SER B 1 62 ? 12.18 -17.906 3.24 1 97.5 62 SER B O 1
ATOM 4097 N N . GLN B 1 63 ? 10.367 -17.5 4.418 1 97.56 63 GLN B N 1
ATOM 4098 C CA . GLN B 1 63 ? 10.117 -18.891 4.773 1 97.56 63 GLN B CA 1
ATOM 4099 C C . GLN B 1 63 ? 9.82 -19.734 3.537 1 97.56 63 GLN B C 1
ATOM 4101 O O . GLN B 1 63 ? 10.273 -20.875 3.439 1 97.56 63 GLN B O 1
ATOM 4106 N N . TYR B 1 64 ? 9.141 -19.203 2.58 1 97.44 64 TYR B N 1
ATOM 4107 C CA . TYR B 1 64 ? 8.766 -19.969 1.389 1 97.44 64 TYR B CA 1
ATOM 4108 C C . TYR B 1 64 ? 9.883 -19.938 0.351 1 97.44 64 TYR B C 1
ATOM 4110 O O . TYR B 1 64 ? 9.969 -20.828 -0.502 1 97.44 64 TYR B O 1
ATOM 4118 N N . LEU B 1 65 ? 10.75 -18.891 0.442 1 95 65 LEU B N 1
ATOM 4119 C CA . LEU B 1 65 ? 11.891 -18.781 -0.468 1 95 65 LEU B CA 1
ATOM 4120 C C . LEU B 1 65 ? 12.945 -19.828 -0.135 1 95 65 LEU B C 1
ATOM 4122 O O . LEU B 1 65 ? 13.805 -20.141 -0.968 1 95 65 LEU B O 1
ATOM 4126 N N . LYS B 1 66 ? 12.938 -20.406 1.005 1 92.44 66 LYS B N 1
ATOM 4127 C CA . LYS B 1 66 ? 13.922 -21.375 1.452 1 92.44 66 LYS B CA 1
ATOM 4128 C C . LYS B 1 66 ? 13.594 -22.781 0.921 1 92.44 66 LYS B C 1
ATOM 4130 O O . LYS B 1 66 ? 14.438 -23.672 0.96 1 92.44 66 LYS B O 1
ATOM 4135 N N . ARG B 1 67 ? 12.508 -22.953 0.287 1 89.12 67 ARG B N 1
ATOM 4136 C CA . ARG B 1 67 ? 12.102 -24.25 -0.229 1 89.12 67 ARG B CA 1
ATOM 4137 C C . ARG B 1 67 ? 12.867 -24.609 -1.496 1 89.12 67 ARG B C 1
ATOM 4139 O O . ARG B 1 67 ? 13.281 -23.719 -2.246 1 89.12 67 ARG B O 1
ATOM 4146 N N . ASP B 1 68 ? 13.109 -25.859 -1.678 1 85.69 68 ASP B N 1
ATOM 4147 C CA . ASP B 1 68 ? 13.797 -26.359 -2.861 1 85.69 68 ASP B CA 1
ATOM 4148 C C . ASP B 1 68 ? 12.797 -26.703 -3.965 1 85.69 68 ASP B C 1
ATOM 4150 O O . ASP B 1 68 ? 11.914 -27.547 -3.773 1 85.69 68 ASP B O 1
ATOM 4154 N N . TRP B 1 69 ? 12.914 -26.016 -5.137 1 86.56 69 TRP B N 1
ATOM 4155 C CA . TRP B 1 69 ? 12.016 -26.25 -6.262 1 86.56 69 TRP B CA 1
ATOM 4156 C C . TRP B 1 69 ? 12.734 -26.969 -7.395 1 86.56 69 TRP B C 1
ATOM 4158 O O . TRP B 1 69 ? 13.93 -26.781 -7.605 1 86.56 69 TRP B O 1
ATOM 4168 N N . PRO B 1 70 ? 12.047 -27.812 -8.07 1 81.88 70 PRO B N 1
ATOM 4169 C CA . PRO B 1 70 ? 12.648 -28.531 -9.203 1 81.88 70 PRO B CA 1
ATOM 4170 C C . PRO B 1 70 ? 13.211 -27.578 -10.266 1 81.88 70 PRO B C 1
ATOM 4172 O O . PRO B 1 70 ? 12.562 -26.594 -10.625 1 81.88 70 PRO B O 1
ATOM 4175 N N . GLY B 1 71 ? 14.453 -27.891 -10.758 1 72.62 71 GLY B N 1
ATOM 4176 C CA . GLY B 1 71 ? 15.016 -27.234 -11.922 1 72.62 71 GLY B CA 1
ATOM 4177 C C . GLY B 1 71 ? 15.594 -25.859 -11.617 1 72.62 71 GLY B C 1
ATOM 4178 O O . GLY B 1 71 ? 16.156 -25.203 -12.492 1 72.62 71 GLY B O 1
ATOM 4179 N N . ILE B 1 72 ? 15.227 -25.328 -10.562 1 69.75 72 ILE B N 1
ATOM 4180 C CA . ILE B 1 72 ? 15.742 -24 -10.289 1 69.75 72 ILE B CA 1
ATOM 4181 C C . ILE B 1 72 ? 17.188 -24.094 -9.805 1 69.75 72 ILE B C 1
ATOM 4183 O O . ILE B 1 72 ? 17.469 -24.719 -8.773 1 69.75 72 ILE B O 1
ATOM 4187 N N . LYS B 1 73 ? 18.109 -23.969 -10.891 1 63.25 73 LYS B N 1
ATOM 4188 C CA . LYS B 1 73 ? 19.5 -23.828 -10.516 1 63.25 73 LYS B CA 1
ATOM 4189 C C . LYS B 1 73 ? 19.859 -22.375 -10.25 1 63.25 73 LYS B C 1
ATOM 4191 O O . LYS B 1 73 ? 19.219 -21.453 -10.781 1 63.25 73 LYS B O 1
ATOM 4196 N N . ALA B 1 74 ? 20.688 -22.156 -9.305 1 56.09 74 ALA B N 1
ATOM 4197 C CA . ALA B 1 74 ? 21.094 -20.844 -8.797 1 56.09 74 ALA B CA 1
ATOM 4198 C C . ALA B 1 74 ? 21.375 -19.875 -9.938 1 56.09 74 ALA B C 1
ATOM 4200 O O . ALA B 1 74 ? 21.047 -18.688 -9.852 1 56.09 74 ALA B O 1
ATOM 4201 N N . ASP B 1 75 ? 22.078 -20.359 -11.008 1 53.72 75 ASP B N 1
ATOM 4202 C CA . ASP B 1 75 ? 22.625 -19.422 -12 1 53.72 75 ASP B CA 1
ATOM 4203 C C . ASP B 1 75 ? 21.656 -19.25 -13.172 1 53.72 75 ASP B C 1
ATOM 4205 O O . ASP B 1 75 ? 21.953 -18.562 -14.141 1 53.72 75 ASP B O 1
ATOM 4209 N N . ASP B 1 76 ? 20.625 -20.031 -13.312 1 55.5 76 ASP B N 1
ATOM 4210 C CA . ASP B 1 76 ? 19.891 -20.141 -14.562 1 55.5 76 ASP B CA 1
ATOM 4211 C C . ASP B 1 76 ? 18.969 -18.938 -14.773 1 55.5 76 ASP B C 1
ATOM 4213 O O . ASP B 1 76 ? 18.359 -18.438 -13.82 1 55.5 76 ASP B O 1
ATOM 4217 N N . ARG B 1 77 ? 19.312 -18.188 -15.883 1 56.19 77 ARG B N 1
ATOM 4218 C CA . ARG B 1 77 ? 18.547 -17.094 -16.484 1 56.19 77 ARG B CA 1
ATOM 4219 C C . ARG B 1 77 ? 17.062 -17.375 -16.406 1 56.19 77 ARG B C 1
ATOM 4221 O O . ARG B 1 77 ? 16.625 -18.5 -16.641 1 56.19 77 ARG B O 1
ATOM 4228 N N . ASN B 1 78 ? 16.109 -16.531 -15.75 1 64.12 78 ASN B N 1
ATOM 4229 C CA . ASN B 1 78 ? 14.711 -16.578 -15.328 1 64.12 78 ASN B CA 1
ATOM 4230 C C . ASN B 1 78 ? 13.766 -16.719 -16.516 1 64.12 78 ASN B C 1
ATOM 4232 O O . ASN B 1 78 ? 13.492 -15.734 -17.219 1 64.12 78 ASN B O 1
ATOM 4236 N N . ASP B 1 79 ? 13.703 -17.844 -17.188 1 85.38 79 ASP B N 1
ATOM 4237 C CA . ASP B 1 79 ? 12.617 -18.062 -18.141 1 85.38 79 ASP B CA 1
ATOM 4238 C C . ASP B 1 79 ? 11.266 -18.109 -17.422 1 85.38 79 ASP B C 1
ATOM 4240 O O . ASP B 1 79 ? 10.938 -19.109 -16.781 1 85.38 79 ASP B O 1
ATOM 4244 N N . TYR B 1 80 ? 10.562 -17.047 -17.672 1 89.44 80 TYR B N 1
ATOM 4245 C CA . TYR B 1 80 ? 9.305 -16.891 -16.938 1 89.44 80 TYR B CA 1
ATOM 4246 C C . TYR B 1 80 ? 8.195 -17.703 -17.578 1 89.44 80 TYR B C 1
ATOM 4248 O O . TYR B 1 80 ? 7.047 -17.672 -17.125 1 89.44 80 TYR B O 1
ATOM 4256 N N . ARG B 1 81 ? 8.578 -18.438 -18.656 1 92.44 81 ARG B N 1
ATOM 4257 C CA . ARG B 1 81 ? 7.629 -19.406 -19.188 1 92.44 81 ARG B CA 1
ATOM 4258 C C . ARG B 1 81 ? 7.512 -20.609 -18.25 1 92.44 81 ARG B C 1
ATOM 4260 O O . ARG B 1 81 ? 6.551 -21.391 -18.344 1 92.44 81 ARG B O 1
ATOM 4267 N N . SER B 1 82 ? 8.453 -20.672 -17.312 1 92.38 82 SER B N 1
ATOM 4268 C CA . SER B 1 82 ? 8.461 -21.719 -16.312 1 92.38 82 SER B CA 1
ATOM 4269 C C . SER B 1 82 ? 7.758 -21.266 -15.031 1 92.38 82 SER B C 1
ATOM 4271 O O . SER B 1 82 ? 7.895 -20.109 -14.617 1 92.38 82 SER B O 1
ATOM 4273 N N . MET B 1 83 ? 7.117 -22.188 -14.383 1 93.88 83 MET B N 1
ATOM 4274 C CA . MET B 1 83 ? 6.258 -21.875 -13.25 1 93.88 83 MET B CA 1
ATOM 4275 C C . MET B 1 83 ? 7.09 -21.516 -12.023 1 93.88 83 MET B C 1
ATOM 4277 O O . MET B 1 83 ? 6.809 -20.516 -11.344 1 93.88 83 MET B O 1
ATOM 4281 N N . TYR B 1 84 ? 8.078 -22.234 -11.664 1 93.5 84 TYR B N 1
ATOM 4282 C CA . TYR B 1 84 ? 8.805 -22.094 -10.406 1 93.5 84 TYR B CA 1
ATOM 4283 C C . TYR B 1 84 ? 9.617 -20.812 -10.375 1 93.5 84 TYR B C 1
ATOM 4285 O O . TYR B 1 84 ? 9.633 -20.109 -9.367 1 93.5 84 TYR B O 1
ATOM 4293 N N . PRO B 1 85 ? 10.258 -20.422 -11.5 1 93 85 PRO B N 1
ATOM 4294 C CA . PRO B 1 85 ? 10.922 -19.109 -11.523 1 93 85 PRO B CA 1
ATOM 4295 C C . PRO B 1 85 ? 9.961 -17.953 -11.281 1 93 85 PRO B C 1
ATOM 4297 O O . PRO B 1 85 ? 10.32 -16.969 -10.641 1 93 85 PRO B O 1
ATOM 4300 N N . VAL B 1 86 ? 8.75 -18.078 -11.781 1 95.44 86 VAL B N 1
ATOM 4301 C CA . VAL B 1 86 ? 7.758 -17.031 -11.586 1 95.44 86 VAL B CA 1
ATOM 4302 C C . VAL B 1 86 ? 7.348 -16.969 -10.117 1 95.44 86 VAL B C 1
ATOM 4304 O O . VAL B 1 86 ? 7.254 -15.891 -9.523 1 95.44 86 VAL B O 1
ATOM 4307 N N . TRP B 1 87 ? 7.117 -18.141 -9.516 1 96.62 87 TRP B N 1
ATOM 4308 C CA . TRP B 1 87 ? 6.797 -18.203 -8.094 1 96.62 87 TRP B CA 1
ATOM 4309 C C . TRP B 1 87 ? 7.926 -17.625 -7.25 1 96.62 87 TRP B C 1
ATOM 4311 O O . TRP B 1 87 ? 7.684 -16.828 -6.34 1 96.62 87 TRP B O 1
ATOM 4321 N N . LYS B 1 88 ? 9.109 -17.938 -7.586 1 94.56 88 LYS B N 1
ATOM 4322 C CA . LYS B 1 88 ? 10.273 -17.391 -6.902 1 94.56 88 LYS B CA 1
ATOM 4323 C C . LYS B 1 88 ? 10.328 -15.867 -7.043 1 94.56 88 LYS B C 1
ATOM 4325 O O . LYS B 1 88 ? 10.578 -15.156 -6.062 1 94.56 88 LYS B O 1
ATOM 4330 N N . SER B 1 89 ? 10.109 -15.398 -8.242 1 95.25 89 SER B N 1
ATOM 4331 C CA . SER B 1 89 ? 10.109 -13.961 -8.5 1 95.25 89 SER B CA 1
ATOM 4332 C C . SER B 1 89 ? 9.039 -13.258 -7.672 1 95.25 89 SER B C 1
ATOM 4334 O O . SER B 1 89 ? 9.258 -12.148 -7.176 1 95.25 89 SER B O 1
ATOM 4336 N N . PHE B 1 90 ? 7.91 -13.867 -7.551 1 97.69 90 PHE B N 1
ATOM 4337 C CA . PHE B 1 90 ? 6.828 -13.305 -6.75 1 97.69 90 PHE B CA 1
ATOM 4338 C C . PHE B 1 90 ? 7.258 -13.141 -5.297 1 97.69 90 PHE B C 1
ATOM 4340 O O . PHE B 1 90 ? 7.055 -12.086 -4.695 1 97.69 90 PHE B O 1
ATOM 4347 N N . LEU B 1 91 ? 7.824 -14.141 -4.754 1 97.81 91 LEU B N 1
ATOM 4348 C CA . LEU B 1 91 ? 8.266 -14.109 -3.363 1 97.81 91 LEU B CA 1
ATOM 4349 C C . LEU B 1 91 ? 9.367 -13.07 -3.168 1 97.81 91 LEU B C 1
ATOM 4351 O O . LEU B 1 91 ? 9.344 -12.32 -2.193 1 97.81 91 LEU B O 1
ATOM 4355 N N . GLU B 1 92 ? 10.273 -13.031 -4.105 1 96.62 92 GLU B N 1
ATOM 4356 C CA . GLU B 1 92 ? 11.344 -12.047 -4.039 1 96.62 92 GLU B CA 1
ATOM 4357 C C . GLU B 1 92 ? 10.789 -10.625 -4.156 1 96.62 92 GLU B C 1
ATOM 4359 O O . GLU B 1 92 ? 11.258 -9.719 -3.463 1 96.62 92 GLU B O 1
ATOM 4364 N N . GLY B 1 93 ? 9.844 -10.477 -5.121 1 97.88 93 GLY B N 1
ATOM 4365 C CA . GLY B 1 93 ? 9.188 -9.188 -5.238 1 97.88 93 GLY B CA 1
ATOM 4366 C C . GLY B 1 93 ? 8.461 -8.766 -3.977 1 97.88 93 GLY B C 1
ATOM 4367 O O . GLY B 1 93 ? 8.523 -7.598 -3.578 1 97.88 93 GLY B O 1
ATOM 4368 N N . THR B 1 94 ? 7.781 -9.68 -3.359 1 98.25 94 THR B N 1
ATOM 4369 C CA . THR B 1 94 ? 7.102 -9.422 -2.096 1 98.25 94 THR B CA 1
ATOM 4370 C C . THR B 1 94 ? 8.102 -8.984 -1.026 1 98.25 94 THR B C 1
ATOM 4372 O O . THR B 1 94 ? 7.836 -8.039 -0.277 1 98.25 94 THR B O 1
ATOM 4375 N N . MET B 1 95 ? 9.25 -9.602 -0.953 1 97.56 95 MET B N 1
ATOM 4376 C CA . MET B 1 95 ? 10.305 -9.25 -0.005 1 97.56 95 MET B CA 1
ATOM 4377 C C . MET B 1 95 ? 10.836 -7.848 -0.282 1 97.56 95 MET B C 1
ATOM 4379 O O . MET B 1 95 ? 11.102 -7.082 0.648 1 97.56 95 MET B O 1
ATOM 4383 N N . GLN B 1 96 ? 11.023 -7.555 -1.512 1 97.88 96 GLN B N 1
ATOM 4384 C CA . GLN B 1 96 ? 11.555 -6.254 -1.909 1 97.88 96 GLN B CA 1
ATOM 4385 C C . GLN B 1 96 ? 10.602 -5.129 -1.514 1 97.88 96 GLN B C 1
ATOM 4387 O O . GLN B 1 96 ? 11.031 -4.086 -1.02 1 97.88 96 GLN B O 1
ATOM 4392 N N . VAL B 1 97 ? 9.375 -5.332 -1.788 1 98 97 VAL B N 1
ATOM 4393 C CA . VAL B 1 97 ? 8.367 -4.336 -1.439 1 98 97 VAL B CA 1
ATOM 4394 C C . VAL B 1 97 ? 8.328 -4.148 0.076 1 98 97 VAL B C 1
ATOM 4396 O O . VAL B 1 97 ? 8.234 -3.021 0.565 1 98 97 VAL B O 1
ATOM 4399 N N . ALA B 1 98 ? 8.352 -5.23 0.813 1 98.12 98 ALA B N 1
ATOM 4400 C CA . ALA B 1 98 ? 8.367 -5.156 2.271 1 98.12 98 ALA B CA 1
ATOM 4401 C C . ALA B 1 98 ? 9.578 -4.375 2.771 1 98.12 98 ALA B C 1
ATOM 4403 O O . ALA B 1 98 ? 9.461 -3.539 3.668 1 98.12 98 ALA B O 1
ATOM 4404 N N . GLN B 1 99 ? 10.734 -4.602 2.178 1 97.88 99 GLN B N 1
ATOM 4405 C CA . GLN B 1 99 ? 11.945 -3.881 2.557 1 97.88 99 GLN B CA 1
ATOM 4406 C C . GLN B 1 99 ? 11.82 -2.395 2.236 1 97.88 99 GLN B C 1
ATOM 4408 O O . GLN B 1 99 ? 12.258 -1.548 3.021 1 97.88 99 GLN B O 1
ATOM 4413 N N . SER B 1 100 ? 11.297 -2.111 1.091 1 97.81 100 SER B N 1
ATOM 4414 C CA . SER B 1 100 ? 11.07 -0.72 0.715 1 97.81 100 SER B CA 1
ATOM 4415 C C . SER B 1 100 ? 10.164 -0.016 1.719 1 97.81 100 SER B C 1
ATOM 4417 O O . SER B 1 100 ? 10.398 1.141 2.072 1 97.81 100 SER B O 1
ATOM 4419 N N . ARG B 1 101 ? 9.148 -0.697 2.139 1 97.25 101 ARG B N 1
ATOM 4420 C CA . ARG B 1 101 ? 8.219 -0.137 3.111 1 97.25 101 ARG B CA 1
ATOM 4421 C C . ARG B 1 101 ? 8.914 0.162 4.434 1 97.25 101 ARG B C 1
ATOM 4423 O O . ARG B 1 101 ? 8.641 1.182 5.07 1 97.25 101 ARG B O 1
ATOM 4430 N N . ILE B 1 102 ? 9.805 -0.686 4.875 1 97.56 102 ILE B N 1
ATOM 4431 C CA . ILE B 1 102 ? 10.562 -0.485 6.105 1 97.56 102 ILE B CA 1
ATOM 4432 C C . ILE B 1 102 ? 11.414 0.78 5.992 1 97.56 102 ILE B C 1
ATOM 4434 O O . ILE B 1 102 ? 11.477 1.578 6.93 1 97.56 102 ILE B O 1
ATOM 4438 N N . ASN B 1 103 ? 11.953 0.99 4.871 1 97.62 103 ASN B N 1
ATOM 4439 C CA . ASN B 1 103 ? 12.781 2.172 4.648 1 97.62 103 ASN B CA 1
ATOM 4440 C C . ASN B 1 103 ? 11.938 3.441 4.59 1 97.62 103 ASN B C 1
ATOM 4442 O O . ASN B 1 103 ? 12.289 4.453 5.199 1 97.62 103 ASN B O 1
ATOM 4446 N N . ILE B 1 104 ? 10.828 3.363 3.92 1 96.31 104 ILE B N 1
ATOM 4447 C CA . ILE B 1 104 ? 9.977 4.523 3.674 1 96.31 104 ILE B CA 1
ATOM 4448 C C . ILE B 1 104 ? 9.297 4.949 4.973 1 96.31 104 ILE B C 1
ATOM 4450 O O . ILE B 1 104 ? 9.094 6.145 5.207 1 96.31 104 ILE B O 1
ATOM 4454 N N . CYS B 1 105 ? 8.977 3.99 5.848 1 94.56 105 CYS B N 1
ATOM 4455 C CA . CYS B 1 105 ? 8.219 4.32 7.055 1 94.56 105 CYS B CA 1
ATOM 4456 C C . CYS B 1 105 ? 9.062 5.164 8.008 1 94.56 105 CYS B C 1
ATOM 4458 O O . CYS B 1 105 ? 8.523 5.828 8.891 1 94.56 105 CYS B O 1
ATOM 4460 N N . GLU B 1 106 ? 10.438 5.234 7.789 1 97 106 GLU B N 1
ATOM 4461 C CA . GLU B 1 106 ? 11.305 6.113 8.562 1 97 106 GLU B CA 1
ATOM 4462 C C . GLU B 1 106 ? 10.984 7.582 8.297 1 97 106 GLU B C 1
ATOM 4464 O O . GLU B 1 106 ? 11.289 8.445 9.117 1 97 106 GLU B O 1
ATOM 4469 N N . ASN B 1 107 ? 10.359 7.785 7.164 1 97.31 107 ASN B N 1
ATOM 4470 C CA . ASN B 1 107 ? 9.992 9.148 6.789 1 97.31 107 ASN B CA 1
ATOM 4471 C C . ASN B 1 107 ? 9.008 9.758 7.789 1 97.31 107 ASN B C 1
ATOM 4473 O O . ASN B 1 107 ? 9 10.969 7.992 1 97.31 107 ASN B O 1
ATOM 4477 N N . TYR B 1 108 ? 8.18 8.945 8.461 1 98 108 TYR B N 1
ATOM 4478 C CA . TYR B 1 108 ? 7.27 9.438 9.492 1 98 108 TYR B CA 1
ATOM 4479 C C . TYR B 1 108 ? 8.039 10.07 10.641 1 98 108 TYR B C 1
ATOM 4481 O O . TYR B 1 108 ? 7.656 11.125 11.148 1 98 108 TYR B O 1
ATOM 4489 N N . LYS B 1 109 ? 9.102 9.438 10.992 1 97.12 109 LYS B N 1
ATOM 4490 C CA . LYS B 1 109 ? 9.945 9.945 12.078 1 97.12 109 LYS B CA 1
ATOM 4491 C C . LYS B 1 109 ? 10.75 11.164 11.625 1 97.12 109 LYS B C 1
ATOM 4493 O O . LYS B 1 109 ? 10.758 12.195 12.305 1 97.12 109 LYS B O 1
ATOM 4498 N N . ASN B 1 110 ? 11.312 11.086 10.461 1 97.75 110 ASN B N 1
ATOM 4499 C CA . ASN B 1 110 ? 12.266 12.086 9.984 1 97.75 110 ASN B CA 1
ATOM 4500 C C . ASN B 1 110 ? 11.562 13.383 9.578 1 97.75 110 ASN B C 1
ATOM 4502 O O . ASN B 1 110 ? 12.086 14.477 9.797 1 97.75 110 ASN B O 1
ATOM 4506 N N . PHE B 1 111 ? 10.367 13.289 9.039 1 98.12 111 PHE B N 1
ATOM 4507 C CA . PHE B 1 111 ? 9.742 14.469 8.453 1 98.12 111 PHE B CA 1
ATOM 4508 C C . PHE B 1 111 ? 8.578 14.953 9.312 1 98.12 111 PHE B C 1
ATOM 4510 O O . PHE B 1 111 ? 8.062 16.047 9.102 1 98.12 111 PHE B O 1
ATOM 4517 N N . ILE B 1 112 ? 8.188 14.18 10.32 1 98.5 112 ILE B N 1
ATOM 4518 C CA . ILE B 1 112 ? 7.004 14.602 11.062 1 98.5 112 ILE B CA 1
ATOM 4519 C C . ILE B 1 112 ? 7.293 14.555 12.555 1 98.5 112 ILE B C 1
ATOM 4521 O O . ILE B 1 112 ? 7.395 15.594 13.211 1 98.5 112 ILE B O 1
ATOM 4525 N N . SER B 1 113 ? 7.551 13.352 13.125 1 97.88 113 SER B N 1
ATOM 4526 C CA . SER B 1 113 ? 7.652 13.188 14.57 1 97.88 113 SER B CA 1
ATOM 4527 C C . SER B 1 113 ? 8.773 14.039 15.148 1 97.88 113 SER B C 1
ATOM 4529 O O . SER B 1 113 ? 8.562 14.773 16.109 1 97.88 113 SER B O 1
ATOM 4531 N N . GLU B 1 114 ? 9.969 14.008 14.609 1 97.88 114 GLU B N 1
ATOM 4532 C CA . GLU B 1 114 ? 11.117 14.734 15.148 1 97.88 114 GLU B CA 1
ATOM 4533 C C . GLU B 1 114 ? 10.953 16.234 14.945 1 97.88 114 GLU B C 1
ATOM 4535 O O . GLU B 1 114 ? 11.102 17.016 15.891 1 97.88 114 GLU B O 1
ATOM 4540 N N . PRO B 1 115 ? 10.625 16.656 13.758 1 98.06 115 PRO B N 1
ATOM 4541 C CA . PRO B 1 115 ? 10.406 18.094 13.578 1 98.06 115 PRO B CA 1
ATOM 4542 C C . PRO B 1 115 ? 9.258 18.625 14.43 1 98.06 115 PRO B C 1
ATOM 4544 O O . PRO B 1 115 ? 9.344 19.75 14.953 1 98.06 115 PRO B O 1
ATOM 4547 N N . ALA B 1 116 ? 8.172 17.844 14.539 1 98.06 116 ALA B N 1
ATOM 4548 C CA . ALA B 1 116 ? 7.016 18.297 15.305 1 98.06 116 ALA B CA 1
ATOM 4549 C C . ALA B 1 116 ? 7.379 18.5 16.766 1 98.06 116 ALA B C 1
ATOM 4551 O O . ALA B 1 116 ? 6.863 19.422 17.422 1 98.06 116 ALA B O 1
ATOM 4552 N N . ARG B 1 117 ? 8.242 17.656 17.328 1 96.88 117 ARG B N 1
ATOM 4553 C CA . ARG B 1 117 ? 8.719 17.812 18.703 1 96.88 117 ARG B CA 1
ATOM 4554 C C . ARG B 1 117 ? 9.453 19.141 18.891 1 96.88 117 ARG B C 1
ATOM 4556 O O . ARG B 1 117 ? 9.227 19.844 19.859 1 96.88 117 ARG B O 1
ATOM 4563 N N . THR B 1 118 ? 10.281 19.5 17.969 1 96.44 118 THR B N 1
ATOM 4564 C CA . THR B 1 118 ? 11.062 20.734 18.016 1 96.44 118 THR B CA 1
ATOM 4565 C C . THR B 1 118 ? 10.148 21.953 17.891 1 96.44 118 THR B C 1
ATOM 4567 O O . THR B 1 118 ? 10.297 22.922 18.625 1 96.44 118 THR B O 1
ATOM 4570 N N . VAL B 1 119 ? 9.203 21.891 16.953 1 97.25 119 VAL B N 1
ATOM 4571 C CA . VAL B 1 119 ? 8.289 23 16.703 1 97.25 119 VAL B CA 1
ATOM 4572 C C . VAL B 1 119 ? 7.422 23.25 17.938 1 97.25 119 VAL B C 1
ATOM 4574 O O . VAL B 1 119 ? 7.164 24.391 18.312 1 97.25 119 VAL B O 1
ATOM 4577 N N . ARG B 1 120 ? 6.949 22.188 18.578 1 96.12 120 ARG B N 1
ATOM 4578 C CA . ARG B 1 120 ? 6.137 22.312 19.781 1 96.12 120 ARG B CA 1
ATOM 4579 C C . ARG B 1 120 ? 6.918 23 20.891 1 96.12 120 ARG B C 1
ATOM 4581 O O . ARG B 1 120 ? 6.391 23.875 21.578 1 96.12 120 ARG B O 1
ATOM 4588 N N . SER B 1 121 ? 8.195 22.641 21.062 1 94.94 121 SER B N 1
ATOM 4589 C CA . SER B 1 121 ? 9.055 23.25 22.078 1 94.94 121 SER B CA 1
ATOM 4590 C C . SER B 1 121 ? 9.266 24.734 21.812 1 94.94 121 SER B C 1
ATOM 4592 O O . SER B 1 121 ? 9.203 25.547 22.719 1 94.94 121 SER B O 1
ATOM 4594 N N . LEU B 1 122 ? 9.5 25.094 20.609 1 93.56 122 LEU B N 1
ATOM 4595 C CA . LEU B 1 122 ? 9.688 26.484 20.203 1 93.56 122 LEU B CA 1
ATOM 4596 C C . LEU B 1 122 ? 8.414 27.281 20.438 1 93.56 122 LEU B C 1
ATOM 4598 O O . LEU B 1 122 ? 8.477 28.438 20.859 1 93.56 122 LEU B O 1
ATOM 4602 N N . LYS B 1 123 ? 7.27 26.703 20.109 1 95.38 123 LYS B N 1
ATOM 4603 C CA . LYS B 1 123 ? 5.98 27.375 20.281 1 95.38 123 LYS B CA 1
ATOM 4604 C C . LYS B 1 123 ? 5.703 27.641 21.766 1 95.38 123 LYS B C 1
ATOM 4606 O O . LYS B 1 123 ? 5.133 28.688 22.109 1 95.38 123 LYS B O 1
ATOM 4611 N N . GLU B 1 124 ? 6.156 26.703 22.625 1 93.75 124 GLU B N 1
ATOM 4612 C CA . GLU B 1 124 ? 5.961 26.875 24.062 1 93.75 124 GLU B CA 1
ATOM 4613 C C . GLU B 1 124 ? 6.801 28.031 24.594 1 93.75 124 GLU B C 1
ATOM 4615 O O . GLU B 1 124 ? 6.344 28.797 25.453 1 93.75 124 GLU B O 1
ATOM 4620 N N . GLN B 1 125 ? 7.977 28.188 24.078 1 92.19 125 GLN B N 1
ATOM 4621 C CA . GLN B 1 125 ? 8.828 29.312 24.453 1 92.19 125 GLN B CA 1
ATOM 4622 C C . GLN B 1 125 ? 8.234 30.625 23.953 1 92.19 125 GLN B C 1
ATOM 4624 O O . GLN B 1 125 ? 8.281 31.641 24.672 1 92.19 125 GLN B O 1
ATOM 4629 N N . GLN B 1 126 ? 7.715 30.594 22.812 1 93.75 126 GLN B N 1
ATOM 4630 C CA . GLN B 1 126 ? 7.113 31.781 22.219 1 93.75 126 GLN B CA 1
ATOM 4631 C C . GLN B 1 126 ? 5.898 32.25 23.016 1 93.75 126 GLN B C 1
ATOM 4633 O O . GLN B 1 126 ? 5.613 33.438 23.078 1 93.75 126 GLN B O 1
ATOM 4638 N N . LEU B 1 127 ? 5.137 31.25 23.578 1 96.75 127 LEU B N 1
ATOM 4639 C CA . LEU B 1 127 ? 3.963 31.594 24.375 1 96.75 127 LEU B CA 1
ATOM 4640 C C . LEU B 1 127 ? 4.34 32.5 25.547 1 96.75 127 LEU B C 1
ATOM 4642 O O . LEU B 1 127 ? 3.688 33.5 25.781 1 96.75 127 LEU B O 1
ATOM 4646 N N . LYS B 1 128 ? 5.387 32.125 26.203 1 94.56 128 LYS B N 1
ATOM 4647 C CA . LYS B 1 128 ? 5.828 32.875 27.359 1 94.56 128 LYS B CA 1
ATOM 4648 C C . LYS B 1 128 ? 6.203 34.312 26.969 1 94.56 128 LYS B C 1
ATOM 4650 O O . LYS B 1 128 ? 5.801 35.281 27.625 1 94.56 128 LYS B O 1
ATOM 4655 N N . ARG B 1 129 ? 6.93 34.469 25.953 1 93.5 129 ARG B N 1
ATOM 4656 C CA . ARG B 1 129 ? 7.363 35.781 25.469 1 93.5 129 ARG B CA 1
ATOM 4657 C C . ARG B 1 129 ? 6.168 36.625 25.062 1 93.5 129 ARG B C 1
ATOM 4659 O O . ARG B 1 129 ? 6.105 37.812 25.391 1 93.5 129 ARG B O 1
ATOM 4666 N N . CYS B 1 130 ? 5.234 36.031 24.359 1 96.25 130 CYS B N 1
ATOM 4667 C CA . CYS B 1 130 ? 4.082 36.75 23.844 1 96.25 130 CYS B CA 1
ATOM 4668 C C . CYS B 1 130 ? 3.146 37.156 24.969 1 96.25 130 CYS B C 1
ATOM 4670 O O . CYS B 1 130 ? 2.572 38.25 24.938 1 96.25 130 CYS B O 1
ATOM 4672 N N . VAL B 1 131 ? 3.006 36.281 25.984 1 97.25 131 VAL B N 1
ATOM 4673 C CA . VAL B 1 131 ? 2.15 36.562 27.141 1 97.25 131 VAL B CA 1
ATOM 4674 C C . VAL B 1 131 ? 2.727 37.75 27.922 1 97.25 131 VAL B C 1
ATOM 4676 O O . VAL B 1 131 ? 1.991 38.656 28.328 1 97.25 131 VAL B O 1
ATOM 4679 N N . ASP B 1 132 ? 4.027 37.75 28.078 1 96.19 132 ASP B N 1
ATOM 4680 C CA . ASP B 1 132 ? 4.691 38.844 28.781 1 96.19 132 ASP B CA 1
ATOM 4681 C C . ASP B 1 132 ? 4.527 40.188 28.031 1 96.19 132 ASP B C 1
ATOM 4683 O O . ASP B 1 132 ? 4.223 41.219 28.641 1 96.19 132 ASP B O 1
ATOM 4687 N N . GLN B 1 133 ? 4.738 40.125 26.812 1 96.38 133 GLN B N 1
ATOM 4688 C CA . GLN B 1 133 ? 4.633 41.312 25.984 1 96.38 133 GLN B CA 1
ATOM 4689 C C . GLN B 1 133 ? 3.201 41.844 25.969 1 96.38 133 GLN B C 1
ATOM 4691 O O . GLN B 1 133 ? 2.979 43.062 26.078 1 96.38 133 GLN B O 1
ATOM 4696 N N . LEU B 1 134 ? 2.242 40.969 25.797 1 98 134 LEU B N 1
ATOM 4697 C CA . LEU B 1 134 ? 0.845 41.375 25.766 1 98 134 LEU B CA 1
ATOM 4698 C C . LEU B 1 134 ? 0.419 42 27.094 1 98 134 LEU B C 1
ATOM 4700 O O . LEU B 1 134 ? -0.339 42.969 27.125 1 98 134 LEU B O 1
ATOM 4704 N N . THR B 1 135 ? 0.899 41.406 28.172 1 98.12 135 THR B N 1
ATOM 4705 C CA . THR B 1 135 ? 0.592 41.938 29.5 1 98.12 135 THR B CA 1
ATOM 4706 C C . THR B 1 135 ? 1.09 43.375 29.641 1 98.12 135 THR B C 1
ATOM 4708 O O . THR B 1 135 ? 0.383 44.219 30.172 1 98.12 135 THR B O 1
ATOM 4711 N N . LYS B 1 136 ? 2.25 43.625 29.141 1 97.12 136 LYS B N 1
ATOM 4712 C CA . LYS B 1 136 ? 2.805 45 29.172 1 97.12 136 LYS B CA 1
ATOM 4713 C C . LYS B 1 136 ? 1.957 45.938 28.359 1 97.12 136 LYS B C 1
ATOM 4715 O O . LYS B 1 136 ? 1.645 47.062 28.812 1 97.12 136 LYS B O 1
ATOM 4720 N N . ILE B 1 137 ? 1.624 45.5 27.203 1 98.12 137 ILE B N 1
ATOM 4721 C CA . ILE B 1 137 ? 0.859 46.312 26.266 1 98.12 137 ILE B CA 1
ATOM 4722 C C . ILE B 1 137 ? -0.511 46.625 26.859 1 98.12 137 ILE B C 1
ATOM 4724 O O . ILE B 1 137 ? -0.967 47.781 26.812 1 98.12 137 ILE B O 1
ATOM 4728 N N . GLN B 1 138 ? -1.136 45.656 27.422 1 98.38 138 GLN B N 1
ATOM 4729 C CA . GLN B 1 138 ? -2.451 45.844 28.031 1 98.38 138 GLN B CA 1
ATOM 4730 C C . GLN B 1 138 ? -2.381 46.781 29.234 1 98.38 138 GLN B C 1
ATOM 4732 O O . GLN B 1 138 ? -3.266 47.625 29.422 1 98.38 138 GLN B O 1
ATOM 4737 N N . THR B 1 139 ? -1.316 46.625 30.016 1 98.25 139 THR B N 1
ATOM 4738 C CA . THR B 1 139 ? -1.137 47.469 31.188 1 98.25 139 THR B CA 1
ATOM 4739 C C . THR B 1 139 ? -0.992 48.938 30.766 1 98.25 139 THR B C 1
ATOM 4741 O O . THR B 1 139 ? -1.536 49.812 31.422 1 98.25 139 THR B O 1
ATOM 4744 N N . GLU B 1 140 ? -0.307 49.188 29.734 1 98.25 140 GLU B N 1
ATOM 4745 C CA . GLU B 1 140 ? -0.129 50.531 29.203 1 98.25 140 GLU B CA 1
ATOM 4746 C C . GLU B 1 140 ? -1.466 51.156 28.812 1 98.25 140 GLU B C 1
ATOM 4748 O O . GLU B 1 140 ? -1.726 52.312 29.109 1 98.25 140 GLU B O 1
ATOM 4753 N N . LEU B 1 141 ? -2.25 50.406 28.141 1 98.44 141 LEU B N 1
ATOM 4754 C CA . LEU B 1 141 ? -3.561 50.906 27.734 1 98.44 141 LEU B CA 1
ATOM 4755 C C . LEU B 1 141 ? -4.445 51.156 28.953 1 98.44 141 LEU B C 1
ATOM 4757 O O . LEU B 1 141 ? -5.195 52.125 29 1 98.44 141 LEU B O 1
ATOM 4761 N N . GLN B 1 142 ? -4.332 50.281 29.953 1 98.19 142 GLN B N 1
ATOM 4762 C CA . GLN B 1 142 ? -5.078 50.469 31.188 1 98.19 142 GLN B CA 1
ATOM 4763 C C . GLN B 1 142 ? -4.699 51.781 31.875 1 98.19 142 GLN B C 1
ATOM 4765 O O . GLN B 1 142 ? -5.566 52.469 32.406 1 98.19 142 GLN B O 1
ATOM 4770 N N . GLU B 1 143 ? -3.428 52.062 31.844 1 98.06 143 GLU B N 1
ATOM 4771 C CA . GLU B 1 143 ? -2.959 53.312 32.438 1 98.06 143 GLU B CA 1
ATOM 4772 C C . GLU B 1 143 ? -3.525 54.5 31.703 1 98.06 143 GLU B C 1
ATOM 4774 O O . GLU B 1 143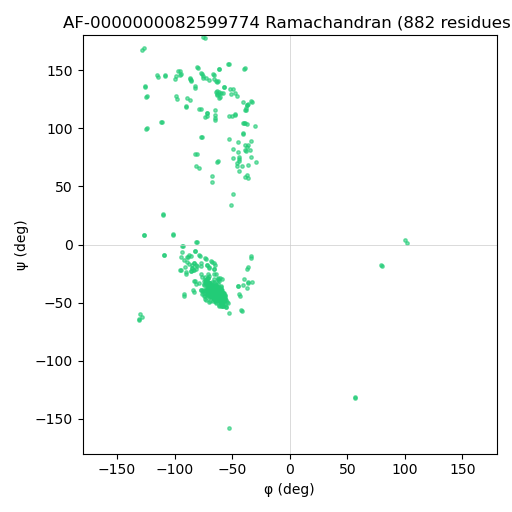 ? -3.914 55.5 32.344 1 98.06 143 GLU B O 1
ATOM 4779 N N . THR B 1 144 ? -3.539 54.406 30.438 1 98.38 144 THR B N 1
ATOM 4780 C CA . THR B 1 144 ? -4.098 55.469 29.625 1 98.38 144 THR B CA 1
ATOM 4781 C C . THR B 1 144 ? -5.574 55.688 29.953 1 98.38 144 THR B C 1
ATOM 4783 O O . THR B 1 144 ? -6.031 56.844 30.078 1 98.38 144 THR B O 1
ATOM 4786 N N . VAL B 1 145 ? -6.332 54.656 30.109 1 97.75 145 VAL B N 1
ATOM 4787 C CA . VAL B 1 145 ? -7.766 54.75 30.375 1 97.75 145 VAL B CA 1
ATOM 4788 C C . VAL B 1 145 ? -7.992 55.219 31.812 1 97.75 145 VAL B C 1
ATOM 4790 O O . VAL B 1 145 ? -8.953 55.938 32.094 1 97.75 145 VAL B O 1
ATOM 4793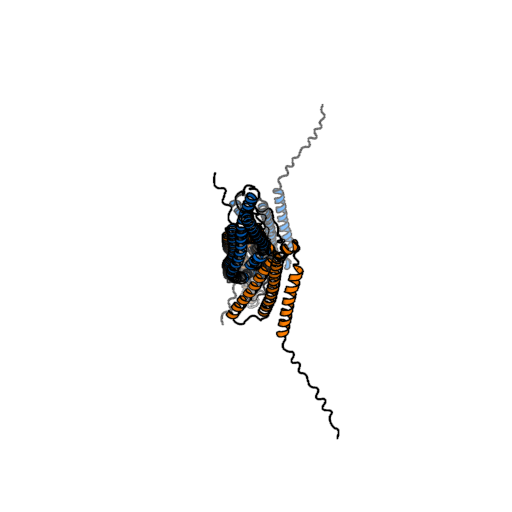 N N . LYS B 1 146 ? -7.094 54.812 32.688 1 97.62 146 LYS B N 1
ATOM 4794 C CA . LYS B 1 146 ? -7.148 55.344 34.062 1 97.62 146 LYS B CA 1
ATOM 4795 C C . LYS B 1 146 ? -6.984 56.844 34.094 1 97.62 146 LYS B C 1
ATOM 4797 O O . LYS B 1 146 ? -7.676 57.531 34.844 1 97.62 146 LYS B O 1
ATOM 4802 N N . ASP B 1 147 ? -6.051 57.344 33.312 1 97.62 147 ASP B N 1
ATOM 4803 C CA . ASP B 1 147 ? -5.852 58.781 33.188 1 97.62 147 ASP B CA 1
ATOM 4804 C C . ASP B 1 147 ? -7.109 59.469 32.656 1 97.62 147 ASP B C 1
ATOM 4806 O O . ASP B 1 147 ? -7.449 60.562 33.062 1 97.62 147 ASP B O 1
ATOM 4810 N N . LEU B 1 148 ? -7.699 58.812 31.719 1 97.75 148 LEU B N 1
ATOM 4811 C CA . LEU B 1 148 ? -8.945 59.344 31.172 1 97.75 148 LEU B CA 1
ATOM 4812 C C . LEU B 1 148 ? -10.016 59.438 32.25 1 97.75 148 LEU B C 1
ATOM 4814 O O . LEU B 1 148 ? -10.711 60.438 32.375 1 97.75 148 LEU B O 1
ATOM 4818 N N . ALA B 1 149 ? -10.117 58.406 33.062 1 96.62 149 ALA B N 1
ATOM 4819 C CA . ALA B 1 149 ? -11.086 58.406 34.156 1 96.62 149 ALA B CA 1
ATOM 4820 C C . ALA B 1 149 ? -10.781 59.469 35.188 1 96.62 149 ALA B C 1
ATOM 4822 O O . ALA B 1 149 ? -11.695 60.125 35.688 1 96.62 149 ALA B O 1
ATOM 4823 N N . LYS B 1 150 ? -9.508 59.656 35.469 1 97.25 150 LYS B N 1
ATOM 4824 C CA . LYS B 1 150 ? -9.086 60.688 36.375 1 97.25 150 LYS B CA 1
ATOM 4825 C C . LYS B 1 150 ? -9.43 62.094 35.844 1 97.25 150 LYS B C 1
ATOM 4827 O O . LYS B 1 150 ? -9.859 62.969 36.594 1 97.25 150 LYS B O 1
ATOM 4832 N N . GLY B 1 151 ? -9.109 62.219 34.562 1 96.56 151 GLY B N 1
ATOM 4833 C CA . GLY B 1 151 ? -9.453 63.469 33.938 1 96.56 151 GLY B CA 1
ATOM 4834 C C . GLY B 1 151 ? -10.938 63.781 33.938 1 96.56 151 GLY B C 1
ATOM 4835 O O . GLY B 1 151 ? -11.344 64.938 34.156 1 96.56 151 GLY B O 1
ATOM 4836 N N . LYS B 1 152 ? -11.742 62.812 33.75 1 95.75 152 LYS B N 1
ATOM 4837 C CA . LYS B 1 152 ? -13.195 62.969 33.812 1 95.75 152 LYS B CA 1
ATOM 4838 C C . LYS B 1 152 ? -13.641 63.375 35.188 1 95.75 152 LYS B C 1
ATOM 4840 O O . LYS B 1 152 ? -14.461 64.312 35.344 1 95.75 152 LYS B O 1
ATOM 4845 N N . LYS B 1 153 ? -13.117 62.781 36.188 1 96.31 153 LYS B N 1
ATOM 4846 C CA . LYS B 1 153 ? -13.461 63.094 37.562 1 96.31 153 LYS B CA 1
ATOM 4847 C C . LYS B 1 153 ? -13.109 64.5 37.938 1 96.31 153 LYS B C 1
ATOM 4849 O O . LYS B 1 153 ? -13.906 65.25 38.531 1 96.31 153 LYS B O 1
ATOM 4854 N N . LYS B 1 154 ? -11.898 64.875 37.562 1 97.19 154 LYS B N 1
ATOM 4855 C CA . LYS B 1 154 ? -11.445 66.25 37.812 1 97.19 154 LYS B CA 1
ATOM 4856 C C . LYS B 1 154 ? -12.352 67.312 37.125 1 97.19 154 LYS B C 1
ATOM 4858 O O . LYS B 1 154 ? -12.688 68.312 37.688 1 97.19 154 LYS B O 1
ATOM 4863 N N . TYR B 1 155 ? -12.719 67 35.938 1 96.56 155 TYR B N 1
ATOM 4864 C CA . TYR B 1 155 ? -13.617 67.875 35.156 1 96.56 155 TYR B CA 1
ATOM 4865 C C . TYR B 1 155 ? -14.961 68.062 35.844 1 96.56 155 TYR B C 1
ATOM 4867 O O . TYR B 1 155 ? -15.453 69.125 36.031 1 96.56 155 TYR B O 1
ATOM 4875 N N . PHE B 1 156 ? -15.516 67 36.344 1 95.75 156 PHE B N 1
ATOM 4876 C CA . PHE B 1 156 ? -16.812 67 37 1 95.75 156 PHE B CA 1
ATOM 4877 C C . PHE B 1 156 ? -16.734 67.812 38.312 1 95.75 156 PHE B C 1
ATOM 4879 O O . PHE B 1 156 ? -17.625 68.625 38.594 1 95.75 156 PHE B O 1
ATOM 4886 N N . GLU B 1 157 ? -15.672 67.562 39.031 1 96.12 157 GLU B N 1
ATOM 4887 C CA . GLU B 1 157 ? -15.5 68.25 40.312 1 96.12 157 GLU B CA 1
ATOM 4888 C C . GLU B 1 157 ? -15.352 69.75 40.125 1 96.12 157 GLU B C 1
ATOM 4890 O O . GLU B 1 157 ? -16 70.562 40.812 1 96.12 157 GLU B O 1
ATOM 4895 N N . THR B 1 158 ? -14.477 70.125 39.188 1 96.06 158 THR B N 1
ATOM 4896 C CA . THR B 1 158 ? -14.203 71.5 38.969 1 96.06 158 THR B CA 1
ATOM 4897 C C . THR B 1 158 ? -15.43 72.25 38.375 1 96.06 158 THR B C 1
ATOM 4899 O O . THR B 1 158 ? -15.711 73.375 38.719 1 96.06 158 THR B O 1
ATOM 4902 N N . GLU B 1 159 ? -16.141 71.562 37.531 1 94.44 159 GLU B N 1
ATOM 4903 C CA . GLU B 1 159 ? -17.344 72.125 36.938 1 94.44 159 GLU B CA 1
ATOM 4904 C C . GLU B 1 159 ? -18.438 72.312 37.969 1 94.44 159 GLU B C 1
ATOM 4906 O O . GLU B 1 159 ? -19.188 73.25 37.938 1 94.44 159 GLU B O 1
ATOM 4911 N N . GLN B 1 160 ? -18.578 71.438 38.875 1 94.5 160 GLN B N 1
ATOM 4912 C CA . GLN B 1 160 ? -19.562 71.562 39.938 1 94.5 160 GLN B CA 1
ATOM 4913 C C . GLN B 1 160 ? -19.234 72.688 40.875 1 94.5 160 GLN B C 1
ATOM 4915 O O . GLN B 1 160 ? -20.141 73.438 41.312 1 94.5 160 GLN B O 1
ATOM 4920 N N . MET B 1 161 ? -17.953 72.812 41.094 1 94.75 161 MET B N 1
ATOM 4921 C CA . MET B 1 161 ? -17.5 73.938 41.938 1 94.75 161 MET B CA 1
ATOM 4922 C C . MET B 1 161 ? -17.781 75.25 41.25 1 94.75 161 MET B C 1
ATOM 4924 O O . MET B 1 161 ? -18.25 76.188 41.906 1 94.75 161 MET B O 1
ATOM 4928 N N . ALA B 1 162 ? -17.5 75.25 39.969 1 94.56 162 ALA B N 1
ATOM 4929 C CA . ALA B 1 162 ? -17.75 76.5 39.219 1 94.56 162 ALA B CA 1
ATOM 4930 C C . ALA B 1 162 ? -19.25 76.812 39.156 1 94.56 162 ALA B C 1
ATOM 4932 O O . ALA B 1 162 ? -19.656 77.938 39.25 1 94.56 162 ALA B O 1
ATOM 4933 N N . HIS B 1 163 ? -20.031 75.875 39.062 1 92.62 163 HIS B N 1
ATOM 4934 C CA . HIS B 1 163 ? -21.484 76 39.031 1 92.62 163 HIS B CA 1
ATOM 4935 C C . HIS B 1 163 ? -22.016 76.562 40.344 1 92.62 163 HIS B C 1
ATOM 4937 O O . HIS B 1 163 ? -22.891 77.438 40.344 1 92.62 163 HIS B O 1
ATOM 4943 N N . ALA B 1 164 ? -21.516 76.062 41.375 1 93.19 164 ALA B N 1
ATOM 4944 C CA . ALA B 1 164 ? -21.953 76.5 42.719 1 93.19 164 ALA B CA 1
ATOM 4945 C C . ALA B 1 164 ? -21.641 78 42.906 1 93.19 164 ALA B C 1
ATOM 4947 O O . ALA B 1 164 ? -22.453 78.75 43.469 1 93.19 164 ALA B O 1
ATOM 4948 N N . VAL B 1 165 ? -20.484 78.312 42.469 1 93.38 165 VAL B N 1
ATOM 4949 C CA . VAL B 1 165 ? -20.062 79.75 42.594 1 93.38 165 VAL B CA 1
ATOM 4950 C C . VAL B 1 165 ? -20.906 80.625 41.688 1 93.38 165 VAL B C 1
ATOM 4952 O O . VAL B 1 165 ? -21.25 81.75 42.031 1 93.38 165 VAL B O 1
ATOM 4955 N N . ARG B 1 166 ? -21.203 80.125 40.5 1 91 166 ARG B N 1
ATOM 4956 C CA . ARG B 1 166 ? -22.047 80.812 39.562 1 91 166 ARG B CA 1
ATOM 4957 C C . ARG B 1 166 ? -23.438 81.062 40.125 1 91 166 ARG B C 1
ATOM 4959 O O . ARG B 1 166 ? -23.984 82.188 40 1 91 166 ARG B O 1
ATOM 4966 N N . GLU B 1 167 ? -23.969 80.188 40.812 1 90.19 167 GLU B N 1
ATOM 4967 C CA . GLU B 1 167 ? -25.297 80.25 41.406 1 90.19 167 GLU B CA 1
ATOM 4968 C C . GLU B 1 167 ? -25.297 81.25 42.562 1 90.19 167 GLU B C 1
ATOM 4970 O O . GLU B 1 167 ? -26.266 82 42.75 1 90.19 167 GLU B O 1
ATOM 4975 N N . LYS B 1 168 ? -24.297 81.125 43.25 1 87.44 168 LYS B N 1
ATOM 4976 C CA . LYS B 1 168 ? -24.188 82.062 44.375 1 87.44 168 LYS B CA 1
ATOM 4977 C C . LYS B 1 168 ? -24.062 83.5 43.906 1 87.44 168 LYS B C 1
ATOM 4979 O O . LYS B 1 168 ? -24.672 84.438 44.469 1 87.44 168 LYS B O 1
ATOM 4984 N N . ALA B 1 169 ? -23.25 83.625 42.938 1 86.31 169 ALA B N 1
ATOM 4985 C CA . ALA B 1 169 ? -23.062 85 42.375 1 86.31 169 ALA B CA 1
ATOM 4986 C C . ALA B 1 169 ? -24.344 85.5 41.75 1 86.31 169 ALA B C 1
ATOM 4988 O O . ALA B 1 169 ? -24.641 86.688 41.844 1 86.31 169 ALA B O 1
ATOM 4989 N N . ASP B 1 170 ? -25.109 84.75 41.219 1 85.62 170 ASP B N 1
ATOM 4990 C CA . ASP B 1 170 ? -26.359 85.125 40.594 1 85.62 170 ASP B CA 1
ATOM 4991 C C . ASP B 1 170 ? -27.406 85.5 41.656 1 85.62 170 ASP B C 1
ATOM 4993 O O . ASP B 1 170 ? -28.188 86.438 41.469 1 85.62 170 ASP B O 1
ATOM 4997 N N . ILE B 1 171 ? -27.375 84.938 42.719 1 84.44 171 ILE B N 1
ATOM 4998 C CA . ILE B 1 171 ? -28.312 85.188 43.812 1 84.44 171 ILE B CA 1
ATOM 4999 C C . ILE B 1 171 ? -27.969 86.5 44.469 1 84.44 171 ILE B C 1
ATOM 5001 O O . ILE B 1 171 ? -28.859 87.312 44.812 1 84.44 171 ILE B O 1
ATOM 5005 N N . GLU B 1 172 ? -26.75 86.688 44.594 1 80.5 172 GLU B N 1
ATOM 5006 C CA . GLU B 1 172 ? -26.297 87.938 45.25 1 80.5 172 GLU B CA 1
ATOM 5007 C C . GLU B 1 172 ? -26.547 89.125 44.344 1 80.5 172 GLU B C 1
ATOM 5009 O O . GLU B 1 172 ? -26.844 90.25 44.844 1 80.5 172 GLU B O 1
ATOM 5014 N N . ALA B 1 173 ? -26.391 88.875 43.062 1 77.12 173 ALA B N 1
ATOM 5015 C CA . ALA B 1 173 ? -26.609 90 42.125 1 77.12 173 ALA B CA 1
ATOM 5016 C C . ALA B 1 173 ? -28.094 90.375 42.062 1 77.12 173 ALA B C 1
ATOM 5018 O O . ALA B 1 173 ? -28.422 91.5 41.812 1 77.12 173 ALA B O 1
ATOM 5019 N N . LYS B 1 174 ? -28.922 89.5 42.312 1 73.81 174 LYS B N 1
ATOM 5020 C CA . LYS B 1 174 ? -30.359 89.75 42.219 1 73.81 174 LYS B CA 1
ATOM 5021 C C . LYS B 1 174 ? -30.906 90.312 43.531 1 73.81 174 LYS B C 1
ATOM 5023 O O . LYS B 1 174 ? -32 90.875 43.594 1 73.81 174 LYS B O 1
ATOM 5028 N N . SER B 1 175 ? -30.203 90.188 44.594 1 69.88 175 SER B N 1
ATOM 5029 C CA . SER B 1 175 ? -30.688 90.625 45.906 1 69.88 175 SER B CA 1
ATOM 5030 C C . SER B 1 175 ? -30.469 92.125 46.094 1 69.88 175 SER B C 1
ATOM 5032 O O . SER B 1 175 ? -29.344 92.562 45.969 1 69.88 175 SER B O 1
ATOM 5034 N N . LYS B 1 176 ? -31.266 93 45.531 1 58.59 176 LYS B N 1
ATOM 5035 C CA . LYS B 1 176 ? -31.391 94.5 45.719 1 58.59 176 LYS B CA 1
ATOM 5036 C C . LYS B 1 176 ? -31.188 94.875 47.188 1 58.59 176 LYS B C 1
ATOM 5038 O O . LYS B 1 176 ? -31.297 96 47.562 1 58.59 176 LYS B O 1
ATOM 5043 N N . LEU B 1 177 ? -31.359 94 48.094 1 51 177 LEU B N 1
ATOM 5044 C CA . LEU B 1 177 ? -31.703 94.375 49.469 1 51 177 LEU B CA 1
ATOM 5045 C C . LEU B 1 177 ? -30.5 94.875 50.219 1 51 177 LEU B C 1
ATOM 5047 O O . LEU B 1 177 ? -30.578 95.188 51.406 1 51 177 LEU B O 1
ATOM 5051 N N . SER B 1 178 ? -29.266 94.688 49.812 1 52.75 178 SER B N 1
ATOM 5052 C CA . SER B 1 178 ? -28.406 94.938 50.969 1 52.75 178 SER B CA 1
ATOM 5053 C C . SER B 1 178 ? -28.422 96.375 51.375 1 52.75 178 SER B C 1
ATOM 5055 O O . SER B 1 178 ? -27.781 97.25 50.75 1 52.75 178 SER B O 1
ATOM 5057 N N . LEU B 1 179 ? -29.5 96.875 51.688 1 51.47 179 LEU B N 1
ATOM 5058 C CA . LEU B 1 179 ? -29.781 98.25 52.156 1 51.47 179 LEU B CA 1
ATOM 5059 C C . LEU B 1 179 ? -28.719 98.688 53.125 1 51.47 179 LEU B C 1
ATOM 5061 O O . LEU B 1 179 ? -28.406 99.875 53.219 1 51.47 179 LEU B O 1
ATOM 5065 N N . PHE B 1 180 ? -28.5 97.938 54.25 1 54.81 180 PHE B N 1
ATOM 5066 C CA . PHE B 1 180 ? -27.812 98.562 55.406 1 54.81 180 PHE B CA 1
ATOM 5067 C C . PHE B 1 180 ? -26.312 98.5 55.188 1 54.81 180 PHE B C 1
ATOM 5069 O O . PHE B 1 180 ? -25.562 98.938 56.094 1 54.81 180 PHE B O 1
ATOM 5076 N N . GLN B 1 181 ? -25.75 97.625 54.375 1 56.41 181 GLN B N 1
ATOM 5077 C CA . GLN B 1 181 ? -24.281 97.625 54.406 1 56.41 181 GLN B CA 1
ATOM 5078 C C . GLN B 1 181 ? -23.734 98.75 53.5 1 56.41 181 GLN B C 1
ATOM 5080 O O . GLN B 1 181 ? -24.375 99.188 52.562 1 56.41 181 GLN B O 1
ATOM 5085 N N . SER B 1 182 ? -22.672 99.5 54.031 1 68.19 182 SER B N 1
ATOM 5086 C CA . SER B 1 182 ? -22.016 100.625 53.344 1 68.19 182 SER B CA 1
ATOM 5087 C C . SER B 1 182 ? -21.672 100.25 51.906 1 68.19 182 SER B C 1
ATOM 5089 O O . SER B 1 182 ? -21.438 99.062 51.594 1 68.19 182 SER B O 1
ATOM 5091 N N . ARG B 1 183 ? -21.984 101 50.938 1 70.88 183 ARG B N 1
ATOM 5092 C CA . ARG B 1 183 ? -21.766 100.875 49.5 1 70.88 183 ARG B CA 1
ATOM 5093 C C . ARG B 1 183 ? -20.375 100.312 49.188 1 70.88 183 ARG B C 1
ATOM 5095 O O . ARG B 1 183 ? -20.219 99.5 48.281 1 70.88 183 ARG B O 1
ATOM 5102 N N . ILE B 1 184 ? -19.344 100.562 50.062 1 72 184 ILE B N 1
ATOM 5103 C CA . ILE B 1 184 ? -17.953 100.188 49.875 1 72 184 ILE B CA 1
ATOM 5104 C C . ILE B 1 184 ? -17.797 98.688 50.156 1 72 184 ILE B C 1
ATOM 5106 O O . ILE B 1 184 ? -17.125 97.938 49.406 1 72 184 ILE B O 1
ATOM 5110 N N . SER B 1 185 ? -18.469 98.25 51.219 1 75.56 185 SER B N 1
ATOM 5111 C CA . SER B 1 185 ? -18.359 96.812 51.625 1 75.56 185 SER B CA 1
ATOM 5112 C C . SER B 1 185 ? -19.047 95.938 50.594 1 75.56 185 SER B C 1
ATOM 5114 O O . SER B 1 185 ? -18.547 94.812 50.281 1 75.56 185 SER B O 1
ATOM 5116 N N . LEU B 1 186 ? -20.062 96.375 50.062 1 76.12 186 LEU B N 1
ATOM 5117 C CA . LEU B 1 186 ? -20.812 95.625 49.062 1 76.12 186 LEU B CA 1
ATOM 5118 C C . LEU B 1 186 ? -20.031 95.562 47.75 1 76.12 186 LEU B C 1
ATOM 5120 O O . LEU B 1 186 ? -20.031 94.5 47.062 1 76.12 186 LEU B O 1
ATOM 5124 N N . GLN B 1 187 ? -19.375 96.625 47.469 1 76.75 187 GLN B N 1
ATOM 5125 C CA . GLN B 1 187 ? -18.531 96.688 46.281 1 76.75 187 GLN B CA 1
ATOM 5126 C C . GLN B 1 187 ? -17.344 95.75 46.406 1 76.75 187 GLN B C 1
ATOM 5128 O O . GLN B 1 187 ? -16.969 95.062 45.438 1 76.75 187 GLN B O 1
ATOM 5133 N N . LYS B 1 188 ? -16.766 95.688 47.562 1 79.31 188 LYS B N 1
ATOM 5134 C CA . LYS B 1 188 ? -15.641 94.812 47.812 1 79.31 188 LYS B CA 1
ATOM 5135 C C . LYS B 1 188 ? -16.078 93.375 47.75 1 79.31 188 LYS B C 1
ATOM 5137 O O . LYS B 1 188 ? -15.344 92.5 47.25 1 79.31 188 LYS B O 1
ATOM 5142 N N . ALA B 1 189 ? -17.203 93.125 48.25 1 77.06 189 ALA B N 1
ATOM 5143 C CA . ALA B 1 189 ? -17.734 91.75 48.25 1 77.06 189 ALA B CA 1
ATOM 5144 C C . ALA B 1 189 ? -18.094 91.312 46.844 1 77.06 189 ALA B C 1
ATOM 5146 O O . ALA B 1 189 ? -17.891 90.125 46.469 1 77.06 189 ALA B O 1
ATOM 5147 N N . SER B 1 190 ? -18.531 92.25 46.094 1 79.56 190 SER B N 1
ATOM 5148 C CA . SER B 1 190 ? -18.906 91.938 44.719 1 79.56 190 SER B CA 1
ATOM 5149 C C . SER B 1 190 ? -17.688 91.688 43.844 1 79.56 190 SER B C 1
ATOM 5151 O O . SER B 1 190 ? -17.688 90.812 43.031 1 79.56 190 SER B O 1
ATOM 5153 N N . VAL B 1 191 ? -16.641 92.375 44.156 1 84.31 191 VAL B N 1
ATOM 5154 C CA . VAL B 1 191 ? -15.398 92.25 43.406 1 84.31 191 VAL B CA 1
ATOM 5155 C C . VAL B 1 191 ? -14.758 90.875 43.75 1 84.31 191 VAL B C 1
ATOM 5157 O O . VAL B 1 191 ? -14.234 90.188 42.906 1 84.31 191 VAL B O 1
ATOM 5160 N N . LYS B 1 192 ? -14.812 90.562 45 1 85.06 192 LYS B N 1
ATOM 5161 C CA . LYS B 1 192 ? -14.25 89.312 45.469 1 85.06 192 LYS B CA 1
ATOM 5162 C C . LYS B 1 192 ? -15.023 88.125 44.906 1 85.06 192 LYS B C 1
ATOM 5164 O O . LYS B 1 192 ? -14.43 87.125 44.5 1 85.06 192 LYS B O 1
ATOM 5169 N N . LEU B 1 193 ? -16.297 88.25 44.812 1 86.44 193 LEU B N 1
ATOM 5170 C CA . LEU B 1 193 ? -17.141 87.188 44.281 1 86.44 193 LEU B CA 1
ATOM 5171 C C . LEU B 1 193 ? -16.922 87 42.781 1 86.44 193 LEU B C 1
ATOM 5173 O O . LEU B 1 193 ? -16.906 85.938 42.25 1 86.44 193 LEU B O 1
ATOM 5177 N N . LYS B 1 194 ? -16.75 88.125 42.156 1 85.06 194 LYS B N 1
ATOM 5178 C CA . LYS B 1 194 ? -16.5 88.062 40.719 1 85.06 194 LYS B CA 1
ATOM 5179 C C . LYS B 1 194 ? -15.141 87.438 40.406 1 85.06 194 LYS B C 1
ATOM 5181 O O . LYS B 1 194 ? -15 86.75 39.438 1 85.06 194 LYS B O 1
ATOM 5186 N N . ALA B 1 195 ? -14.203 87.75 41.25 1 88.38 195 ALA B N 1
ATOM 5187 C CA . ALA B 1 195 ? -12.875 87.188 41.094 1 88.38 195 ALA B CA 1
ATOM 5188 C C . ALA B 1 195 ? -12.891 85.688 41.312 1 88.38 195 ALA B C 1
ATOM 5190 O O . ALA B 1 195 ? -12.234 84.938 40.594 1 88.38 195 ALA B O 1
ATOM 5191 N N . ARG B 1 196 ? -13.578 85.312 42.281 1 90.75 196 ARG B N 1
ATOM 5192 C CA . ARG B 1 196 ? -13.703 83.938 42.594 1 90.75 196 ARG B CA 1
ATOM 5193 C C . ARG B 1 196 ? -14.445 83.188 41.469 1 90.75 196 ARG B C 1
ATOM 5195 O O . ARG B 1 196 ? -14.094 82.062 41.125 1 90.75 196 ARG B O 1
ATOM 5202 N N . ARG B 1 197 ? -15.438 83.812 40.969 1 90.75 197 ARG B N 1
ATOM 5203 C CA . ARG B 1 197 ? -16.203 83.25 39.844 1 90.75 197 ARG B CA 1
ATOM 5204 C C . ARG B 1 197 ? -15.312 83.062 38.625 1 90.75 197 ARG B C 1
ATOM 5206 O O . ARG B 1 197 ? -15.352 82 37.969 1 90.75 197 ARG B O 1
ATOM 5213 N N . SER B 1 198 ? -14.508 84.062 38.375 1 89.56 198 SER B N 1
ATOM 5214 C CA . SER B 1 198 ? -13.617 84 37.25 1 89.56 198 SER B CA 1
ATOM 5215 C C . SER B 1 198 ? -12.562 82.875 37.406 1 89.56 198 SER B C 1
ATOM 5217 O O . SER B 1 198 ? -12.242 82.188 36.469 1 89.56 198 SER B O 1
ATOM 5219 N N . GLU B 1 199 ? -12.047 82.75 38.594 1 91.19 199 GLU B N 1
ATOM 5220 C CA . GLU B 1 199 ? -11.031 81.75 38.875 1 91.19 199 GLU B CA 1
ATOM 5221 C C . GLU B 1 199 ? -11.609 80.312 38.75 1 91.19 199 GLU B C 1
ATOM 5223 O O . GLU B 1 199 ? -10.984 79.438 38.156 1 91.19 199 GLU B O 1
ATOM 5228 N N . CYS B 1 200 ? -12.812 80.125 39.281 1 92.38 200 CYS B N 1
ATOM 5229 C CA . CYS B 1 200 ? -13.445 78.812 39.25 1 92.38 200 CYS B CA 1
ATOM 5230 C C . CYS B 1 200 ? -13.828 78.438 37.812 1 92.38 200 CYS B C 1
ATOM 5232 O O . CYS B 1 200 ? -13.719 77.312 37.406 1 92.38 200 CYS B O 1
ATOM 5234 N N . ASN B 1 201 ? -14.266 79.438 37.094 1 90.69 201 ASN B N 1
ATOM 5235 C CA . ASN B 1 201 ? -14.602 79.188 35.688 1 90.69 201 ASN B CA 1
ATOM 5236 C C . ASN B 1 201 ? -13.367 78.812 34.875 1 90.69 201 ASN B C 1
ATOM 5238 O O . ASN B 1 201 ? -13.422 77.938 34 1 90.69 201 ASN B O 1
ATOM 5242 N N . SER B 1 202 ? -12.266 79.5 35.188 1 90.94 202 SER B N 1
ATOM 5243 C CA . SER B 1 202 ? -11.016 79.188 34.5 1 90.94 202 SER B CA 1
ATOM 5244 C C . SER B 1 202 ? -10.531 77.812 34.812 1 90.94 202 SER B C 1
ATOM 5246 O O . SER B 1 202 ? -10.102 77.062 33.906 1 90.94 202 SER B O 1
ATOM 5248 N N . LYS B 1 203 ? -10.633 77.438 36 1 92.38 203 LYS B N 1
ATOM 5249 C CA . LYS B 1 203 ? -10.227 76.062 36.438 1 92.38 203 LYS B CA 1
ATOM 5250 C C . LYS B 1 203 ? -11.102 75 35.781 1 92.38 203 LYS B C 1
ATOM 5252 O O . LYS B 1 203 ? -10.609 73.938 35.375 1 92.38 203 LYS B O 1
ATOM 5257 N N . ALA B 1 204 ? -12.375 75.312 35.688 1 93.31 204 ALA B N 1
ATOM 5258 C CA . ALA B 1 204 ? -13.312 74.375 35.062 1 93.31 204 ALA B CA 1
ATOM 5259 C C . ALA B 1 204 ? -13.039 74.25 33.562 1 93.31 204 ALA B C 1
ATOM 5261 O O . ALA B 1 204 ? -13.094 73.125 33.031 1 93.31 204 ALA B O 1
ATOM 5262 N N . THR B 1 205 ? -12.758 75.312 32.969 1 92.06 205 THR B N 1
ATOM 5263 C CA . THR B 1 205 ? -12.445 75.312 31.547 1 92.06 205 THR B CA 1
ATOM 5264 C C . THR B 1 205 ? -11.164 74.5 31.281 1 92.06 205 THR B C 1
ATOM 5266 O O . THR B 1 205 ? -11.102 73.75 30.344 1 92.06 205 THR B O 1
ATOM 5269 N N . HIS B 1 206 ? -10.148 74.75 32.156 1 92.12 206 HIS B N 1
ATOM 5270 C CA . HIS B 1 206 ? -8.891 74 32.031 1 92.12 206 HIS B CA 1
ATOM 5271 C C . HIS B 1 206 ? -9.094 72.5 32.188 1 92.12 206 HIS B C 1
ATOM 5273 O O . HIS B 1 206 ? -8.516 71.75 31.453 1 92.12 206 HIS B O 1
ATOM 5279 N N . ALA B 1 207 ? -9.844 72.188 33.156 1 94.81 207 ALA B N 1
ATOM 5280 C CA . ALA B 1 207 ? -10.102 70.75 33.406 1 94.81 207 ALA B CA 1
ATOM 5281 C C . ALA B 1 207 ? -10.867 70.125 32.25 1 94.81 207 ALA B C 1
ATOM 5283 O O . ALA B 1 207 ? -10.617 68.938 31.906 1 94.81 207 ALA B O 1
ATOM 5284 N N . ARG B 1 208 ? -11.828 70.812 31.703 1 95.19 208 ARG B N 1
ATOM 5285 C CA . ARG B 1 208 ? -12.547 70.312 30.547 1 95.19 208 ARG B CA 1
ATOM 5286 C C . ARG B 1 208 ? -11.602 70.062 29.375 1 95.19 208 ARG B C 1
ATOM 5288 O O . ARG B 1 208 ? -11.672 69.062 28.703 1 95.19 208 ARG B O 1
ATOM 5295 N N . ASN B 1 209 ? -10.781 71.125 29.109 1 94.44 209 ASN B N 1
ATOM 5296 C CA . ASN B 1 209 ? -9.812 71 28.031 1 94.44 209 ASN B CA 1
ATOM 5297 C C . ASN B 1 209 ? -8.898 69.812 28.234 1 94.44 209 ASN B C 1
ATOM 5299 O O . ASN B 1 209 ? -8.633 69.062 27.281 1 94.44 209 ASN B O 1
ATOM 5303 N N . ASP B 1 210 ? -8.43 69.625 29.422 1 95.62 210 ASP B N 1
ATOM 5304 C CA . ASP B 1 210 ? -7.559 68.5 29.734 1 95.62 210 ASP B CA 1
ATOM 5305 C C . ASP B 1 210 ? -8.281 67.125 29.5 1 95.62 210 ASP B C 1
ATOM 5307 O O . ASP B 1 210 ? -7.688 66.188 29 1 95.62 210 ASP B O 1
ATOM 5311 N N . TYR B 1 211 ? -9.508 67.062 29.938 1 97.12 211 TYR B N 1
ATOM 5312 C CA . TYR B 1 211 ? -10.32 65.875 29.75 1 97.12 211 TYR B CA 1
ATOM 5313 C C . TYR B 1 211 ? -10.492 65.562 28.266 1 97.12 211 TYR B C 1
ATOM 5315 O O . TYR B 1 211 ? -10.32 64.438 27.844 1 97.12 211 TYR B O 1
ATOM 5323 N N . LEU B 1 212 ? -10.734 66.562 27.547 1 96.88 212 LEU B N 1
ATOM 5324 C CA . LEU B 1 212 ? -10.922 66.375 26.109 1 96.88 212 LEU B CA 1
ATOM 5325 C C . LEU B 1 212 ? -9.625 65.938 25.438 1 96.88 212 LEU B C 1
ATOM 5327 O O . LEU B 1 212 ? -9.641 65.062 24.578 1 96.88 212 LEU B O 1
ATOM 5331 N N . LEU B 1 213 ? -8.562 66.5 25.797 1 97.25 213 LEU B N 1
ATOM 5332 C CA . LEU B 1 213 ? -7.27 66.125 25.234 1 97.25 213 LEU B CA 1
ATOM 5333 C C . LEU B 1 213 ? -6.902 64.75 25.625 1 97.25 213 LEU B C 1
ATOM 5335 O O . LEU B 1 213 ? -6.398 63.969 24.797 1 97.25 213 LEU B O 1
ATOM 5339 N N . THR B 1 214 ? -7.145 64.375 26.875 1 97.81 214 THR B N 1
ATOM 5340 C CA . THR B 1 214 ? -6.879 63 27.344 1 97.81 214 THR B CA 1
ATOM 5341 C C . THR B 1 214 ? -7.766 62 26.594 1 97.81 214 THR B C 1
ATOM 5343 O O . THR B 1 214 ? -7.34 60.875 26.312 1 97.81 214 THR B O 1
ATOM 5346 N N . LEU B 1 215 ? -9 62.406 26.344 1 97.88 215 LEU B N 1
ATOM 5347 C CA . LEU B 1 215 ? -9.922 61.562 25.594 1 97.88 215 LEU B CA 1
ATOM 5348 C C . LEU B 1 215 ? -9.375 61.25 24.203 1 97.88 215 LEU B C 1
ATOM 5350 O O . LEU B 1 215 ? -9.422 60.125 23.734 1 97.88 215 LEU B O 1
ATOM 5354 N N . ALA B 1 216 ? -8.883 62.25 23.531 1 97.69 216 ALA B N 1
ATOM 5355 C CA . ALA B 1 216 ? -8.281 62.062 22.219 1 97.69 216 ALA B CA 1
ATOM 5356 C C . ALA B 1 216 ? -7.102 61.094 22.281 1 97.69 216 ALA B C 1
ATOM 5358 O O . ALA B 1 216 ? -6.953 60.219 21.406 1 97.69 216 ALA B O 1
ATOM 5359 N N . ALA B 1 217 ? -6.293 61.281 23.25 1 98.12 217 ALA B N 1
ATOM 5360 C CA . ALA B 1 217 ? -5.133 60.406 23.422 1 98.12 217 ALA B CA 1
ATOM 5361 C C . ALA B 1 217 ? -5.562 58.969 23.672 1 98.12 217 ALA B C 1
ATOM 5363 O O . ALA B 1 217 ? -4.973 58.031 23.141 1 98.12 217 ALA B O 1
ATOM 5364 N N . ALA B 1 218 ? -6.539 58.781 24.5 1 98.38 218 ALA B N 1
ATOM 5365 C CA . ALA B 1 218 ? -7.027 57.438 24.844 1 98.38 218 ALA B CA 1
ATOM 5366 C C . ALA B 1 218 ? -7.59 56.75 23.609 1 98.38 218 ALA B C 1
ATOM 5368 O O . ALA B 1 218 ? -7.352 55.531 23.406 1 98.38 218 ALA B O 1
ATOM 5369 N N . ASN B 1 219 ? -8.344 57.469 22.828 1 98.25 219 ASN B N 1
ATOM 5370 C CA . ASN B 1 219 ? -8.93 56.875 21.625 1 98.25 219 ASN B CA 1
ATOM 5371 C C . ASN B 1 219 ? -7.852 56.5 20.609 1 98.25 219 ASN B C 1
ATOM 5373 O O . ASN B 1 219 ? -7.957 55.469 19.938 1 98.25 219 ASN B O 1
ATOM 5377 N N . ALA B 1 220 ? -6.844 57.312 20.5 1 98.31 220 ALA B N 1
ATOM 5378 C CA . ALA B 1 220 ? -5.73 57 19.609 1 98.31 220 ALA B CA 1
ATOM 5379 C C . ALA B 1 220 ? -5 55.75 20.078 1 98.31 220 ALA B C 1
ATOM 5381 O O . ALA B 1 220 ? -4.625 54.906 19.25 1 98.31 220 ALA B O 1
ATOM 5382 N N . HIS B 1 221 ? -4.77 55.688 21.359 1 98.44 221 HIS B N 1
ATOM 5383 C CA . HIS B 1 221 ? -4.098 54.531 21.922 1 98.44 221 HIS B CA 1
ATOM 5384 C C . HIS B 1 221 ? -4.926 53.281 21.719 1 98.44 221 HIS B C 1
ATOM 5386 O O . HIS B 1 221 ? -4.387 52.219 21.375 1 98.44 221 HIS B O 1
ATOM 5392 N N . GLN B 1 222 ? -6.219 53.312 21.938 1 98 222 GLN B N 1
ATOM 5393 C CA . GLN B 1 222 ? -7.113 52.188 21.734 1 98 222 GLN B CA 1
ATOM 5394 C C . GLN B 1 222 ? -7.082 51.719 20.281 1 98 222 GLN B C 1
ATOM 5396 O O . GLN B 1 222 ? -7.051 50.5 20.016 1 98 222 GLN B O 1
ATOM 5401 N N . ASP B 1 223 ? -7.094 52.625 19.406 1 98 223 ASP B N 1
ATOM 5402 C CA . ASP B 1 223 ? -7.035 52.312 17.984 1 98 223 ASP B CA 1
ATOM 5403 C C . ASP B 1 223 ? -5.758 51.562 17.656 1 98 223 ASP B C 1
ATOM 5405 O O . ASP B 1 223 ? -5.801 50.531 16.938 1 98 223 ASP B O 1
ATOM 5409 N N . ARG B 1 224 ? -4.695 52.031 18.094 1 97.81 224 ARG B N 1
ATOM 5410 C CA . ARG B 1 224 ? -3.418 51.375 17.844 1 97.81 224 ARG B CA 1
ATOM 5411 C C . ARG B 1 224 ? -3.379 49.969 18.453 1 97.81 224 ARG B C 1
ATOM 5413 O O . ARG B 1 224 ? -2.854 49.031 17.859 1 97.81 224 ARG B O 1
ATOM 5420 N N . TYR B 1 225 ? -3.883 49.875 19.641 1 98.38 225 TYR B N 1
ATOM 5421 C CA . TYR B 1 225 ? -3.91 48.594 20.359 1 98.38 225 TYR B CA 1
ATOM 5422 C C . TYR B 1 225 ? -4.574 47.531 19.5 1 98.38 225 TYR B C 1
ATOM 5424 O O . TYR B 1 225 ? -3.996 46.469 19.281 1 98.38 225 TYR B O 1
ATOM 5432 N N . TYR B 1 226 ? -5.75 47.781 18.938 1 97.81 226 TYR B N 1
ATOM 5433 C CA . TYR B 1 226 ? -6.543 4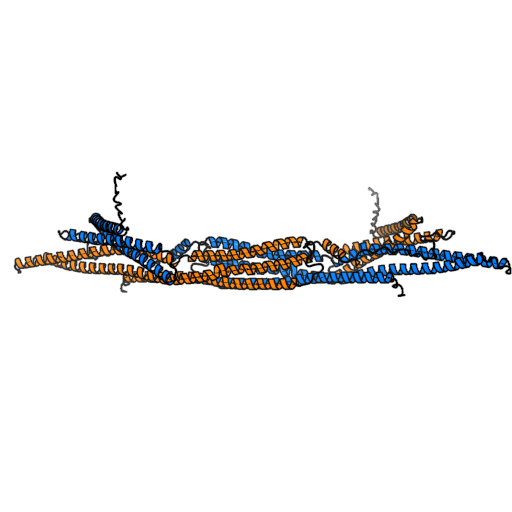6.781 18.25 1 97.81 226 TYR B CA 1
ATOM 5434 C C . TYR B 1 226 ? -6.07 46.594 16.812 1 97.81 226 TYR B C 1
ATOM 5436 O O . TYR B 1 226 ? -6.125 45.5 16.25 1 97.81 226 TYR B O 1
ATOM 5444 N N . GLN B 1 227 ? -5.566 47.625 16.219 1 96.44 227 GLN B N 1
ATOM 5445 C CA . GLN B 1 227 ? -5.254 47.594 14.797 1 96.44 227 GLN B CA 1
ATOM 5446 C C . GLN B 1 227 ? -3.822 47.125 14.562 1 96.44 227 GLN B C 1
ATOM 5448 O O . GLN B 1 227 ? -3.518 46.531 13.516 1 96.44 227 GLN B O 1
ATOM 5453 N N . THR B 1 228 ? -2.969 47.312 15.547 1 97.25 228 THR B N 1
ATOM 5454 C CA . THR B 1 228 ? -1.56 47.031 15.297 1 97.25 228 THR B CA 1
ATOM 5455 C C . THR B 1 228 ? -0.988 46.094 16.359 1 97.25 228 THR B C 1
ATOM 5457 O O . THR B 1 228 ? -0.579 44.969 16.062 1 97.25 228 THR B O 1
ATOM 5460 N N . ASP B 1 229 ? -0.985 46.531 17.641 1 97.69 229 ASP B N 1
ATOM 5461 C CA . ASP B 1 229 ? -0.245 45.812 18.672 1 97.69 229 ASP B CA 1
ATOM 5462 C C . ASP B 1 229 ? -0.825 44.406 18.906 1 97.69 229 ASP B C 1
ATOM 5464 O O . ASP B 1 229 ? -0.085 43.438 18.969 1 97.69 229 ASP B O 1
ATOM 5468 N N . LEU B 1 230 ? -2.096 44.344 19.047 1 97.62 230 LEU B N 1
ATOM 5469 C CA . LEU B 1 230 ? -2.766 43.094 19.297 1 97.62 230 LEU B CA 1
ATOM 5470 C C . LEU B 1 230 ? -2.576 42.125 18.109 1 97.62 230 LEU B C 1
ATOM 5472 O O . LEU B 1 230 ? -2.287 40.938 18.297 1 97.62 230 LEU B O 1
ATOM 5476 N N . VAL B 1 231 ? -2.732 42.594 16.922 1 96.12 231 VAL B N 1
ATOM 5477 C CA . VAL B 1 231 ? -2.58 41.812 15.703 1 96.12 231 VAL B CA 1
ATOM 5478 C C . VAL B 1 231 ? -1.153 41.281 15.609 1 96.12 231 VAL B C 1
ATOM 5480 O O . VAL B 1 231 ? -0.943 40.094 15.281 1 96.12 231 VAL B O 1
ATOM 5483 N N . ASN B 1 232 ? -0.212 42.156 15.914 1 95.94 232 ASN B N 1
ATOM 5484 C CA . ASN B 1 232 ? 1.188 41.75 15.859 1 95.94 232 ASN B CA 1
ATOM 5485 C C . ASN B 1 232 ? 1.493 40.656 16.859 1 95.94 232 ASN B C 1
ATOM 5487 O O . ASN B 1 232 ? 2.25 39.719 16.562 1 95.94 232 ASN B O 1
ATOM 5491 N N . ILE B 1 233 ? 0.936 40.719 18.031 1 97.19 233 ILE B N 1
ATOM 5492 C CA . ILE B 1 233 ? 1.156 39.688 19.047 1 97.19 233 ILE B CA 1
ATOM 5493 C C . ILE B 1 233 ? 0.535 38.375 18.609 1 97.19 233 ILE B C 1
ATOM 5495 O O . ILE B 1 233 ? 1.128 37.312 18.797 1 97.19 233 ILE B O 1
ATOM 5499 N N . MET B 1 234 ? -0.665 38.406 18.078 1 96.56 234 MET B N 1
ATOM 5500 C CA . MET B 1 234 ? -1.345 37.188 17.625 1 96.56 234 MET B CA 1
ATOM 5501 C C . MET B 1 234 ? -0.557 36.5 16.516 1 96.56 234 MET B C 1
ATOM 5503 O O . MET B 1 234 ? -0.415 35.281 16.516 1 96.56 234 MET B O 1
ATOM 5507 N N . LYS B 1 235 ? -0.037 37.344 15.57 1 94.94 235 LYS B N 1
ATOM 5508 C CA . LYS B 1 235 ? 0.764 36.781 14.484 1 94.94 235 LYS B CA 1
ATOM 5509 C C . LYS B 1 235 ? 2.064 36.188 15.008 1 94.94 235 LYS B C 1
ATOM 5511 O O . LYS B 1 235 ? 2.504 35.125 14.531 1 94.94 235 LYS B O 1
ATOM 5516 N N . ALA B 1 236 ? 2.658 36.875 15.922 1 94.38 236 ALA B N 1
ATOM 5517 C CA . ALA B 1 236 ? 3.885 36.344 16.531 1 94.38 236 ALA B CA 1
ATOM 5518 C C . ALA B 1 236 ? 3.627 35.031 17.266 1 94.38 236 ALA B C 1
ATOM 5520 O O . ALA B 1 236 ? 4.465 34.125 17.25 1 94.38 236 ALA B O 1
ATOM 5521 N N . LEU B 1 237 ? 2.535 34.969 17.969 1 96.06 237 LEU B N 1
ATOM 5522 C CA . LEU B 1 237 ? 2.166 33.781 18.719 1 96.06 237 LEU B CA 1
ATOM 5523 C C . LEU B 1 237 ? 1.941 32.594 17.781 1 96.06 237 LEU B C 1
ATOM 5525 O O . LEU B 1 237 ? 2.322 31.469 18.094 1 96.06 237 LEU B O 1
ATOM 5529 N N . ASP B 1 238 ? 1.333 32.844 16.625 1 93.88 238 ASP B N 1
ATOM 5530 C CA . ASP B 1 238 ? 1.127 31.781 15.633 1 93.88 238 ASP B CA 1
ATOM 5531 C C . ASP B 1 238 ? 2.455 31.328 15.031 1 93.88 238 ASP B C 1
ATOM 5533 O O . ASP B 1 238 ? 2.682 30.125 14.852 1 93.88 238 ASP B O 1
ATOM 5537 N N . GLY B 1 239 ? 3.242 32.375 14.734 1 92.56 239 GLY B N 1
ATOM 5538 C CA . GLY B 1 239 ? 4.465 32.062 14.023 1 92.56 239 GLY B CA 1
ATOM 5539 C C . GLY B 1 239 ? 4.215 31.328 12.719 1 92.56 239 GLY B C 1
ATOM 5540 O O . GLY B 1 239 ? 3.375 31.734 11.914 1 92.56 239 GLY B O 1
ATOM 5541 N N . ASN B 1 240 ? 5.004 30.188 12.539 1 94.25 240 ASN B N 1
ATOM 5542 C CA . ASN B 1 240 ? 4.871 29.422 11.312 1 94.25 240 ASN B CA 1
ATOM 5543 C C . ASN B 1 240 ? 4.207 28.078 11.562 1 94.25 240 ASN B C 1
ATOM 5545 O O . ASN B 1 240 ? 4.488 27.094 10.867 1 94.25 240 ASN B O 1
ATOM 5549 N N . VAL B 1 241 ? 3.451 28 12.555 1 96.62 241 VAL B N 1
ATOM 5550 C CA . VAL B 1 241 ? 2.918 26.703 12.984 1 96.62 241 VAL B CA 1
ATOM 5551 C C . VAL B 1 241 ? 2.055 26.109 11.875 1 96.62 241 VAL B C 1
ATOM 5553 O O . VAL B 1 241 ? 2.105 24.906 11.617 1 96.62 241 VAL B O 1
ATOM 5556 N N . TYR B 1 242 ? 1.259 26.906 11.141 1 95.94 242 TYR B N 1
ATOM 5557 C CA . TYR B 1 242 ? 0.366 26.391 10.102 1 95.94 242 TYR B CA 1
ATOM 5558 C C . TYR B 1 242 ? 1.157 25.891 8.906 1 95.94 242 TYR B C 1
ATOM 5560 O O . TYR B 1 242 ? 0.758 24.922 8.258 1 95.94 242 TYR B O 1
ATOM 5568 N N . ASP B 1 243 ? 2.254 26.5 8.617 1 96.5 243 ASP B N 1
ATOM 5569 C CA . ASP B 1 243 ? 3.131 26 7.57 1 96.5 243 ASP B CA 1
ATOM 5570 C C . ASP B 1 243 ? 3.711 24.625 7.945 1 96.5 243 ASP B C 1
ATOM 5572 O O . ASP B 1 243 ? 3.787 23.734 7.105 1 96.5 243 ASP B O 1
ATOM 5576 N N . HIS B 1 244 ? 4.145 24.562 9.164 1 97.69 244 HIS B N 1
ATOM 5577 C CA . HIS B 1 244 ? 4.68 23.297 9.633 1 97.69 244 HIS B CA 1
ATOM 5578 C C . HIS B 1 244 ? 3.613 22.203 9.609 1 97.69 244 HIS B C 1
ATOM 5580 O O . HIS B 1 244 ? 3.873 21.094 9.164 1 97.69 244 HIS B O 1
ATOM 5586 N N . LEU B 1 245 ? 2.445 22.5 10.102 1 97.88 245 LEU B N 1
ATOM 5587 C CA . LEU B 1 245 ? 1.346 21.547 10.109 1 97.88 245 LEU B CA 1
ATOM 5588 C C . LEU B 1 245 ? 1.009 21.094 8.688 1 97.88 245 LEU B C 1
ATOM 5590 O O . LEU B 1 245 ? 0.794 19.906 8.445 1 97.88 245 LEU B O 1
ATOM 5594 N N . LYS B 1 246 ? 0.945 22.047 7.828 1 97.12 246 LYS B N 1
ATOM 5595 C CA . LYS B 1 246 ? 0.718 21.75 6.418 1 97.12 246 LYS B CA 1
ATOM 5596 C C . LYS B 1 246 ? 1.784 20.797 5.879 1 97.12 246 LYS B C 1
ATOM 5598 O O . LYS B 1 246 ? 1.465 19.812 5.207 1 97.12 246 LYS B O 1
ATOM 5603 N N . ASP B 1 247 ? 2.994 21.062 6.145 1 98.06 247 ASP B N 1
ATOM 5604 C CA . ASP B 1 247 ? 4.105 20.234 5.691 1 98.06 247 ASP B CA 1
ATOM 5605 C C . ASP B 1 247 ? 3.977 18.812 6.223 1 98.06 247 ASP B C 1
ATOM 5607 O O . ASP B 1 247 ? 4.301 17.859 5.52 1 98.06 247 ASP B O 1
ATOM 5611 N N . TYR B 1 248 ? 3.621 18.688 7.465 1 98.62 248 TYR B N 1
ATOM 5612 C CA . TYR B 1 248 ? 3.467 17.359 8.055 1 98.62 248 TYR B CA 1
ATOM 5613 C C . TYR B 1 248 ? 2.361 16.578 7.355 1 98.62 248 TYR B C 1
ATOM 5615 O O . TYR B 1 248 ? 2.514 15.391 7.078 1 98.62 248 TYR B O 1
ATOM 5623 N N . LEU B 1 249 ? 1.236 17.25 7.027 1 98.25 249 LEU B N 1
ATOM 5624 C CA . LEU B 1 249 ? 0.147 16.594 6.305 1 98.25 249 LEU B CA 1
ATOM 5625 C C . LEU B 1 249 ? 0.598 16.172 4.914 1 98.25 249 LEU B C 1
ATOM 5627 O O . LEU B 1 249 ? 0.265 15.07 4.461 1 98.25 249 LEU B O 1
ATOM 5631 N N . ILE B 1 250 ? 1.346 17.016 4.27 1 98.25 250 ILE B N 1
ATOM 5632 C CA . ILE B 1 250 ? 1.908 16.688 2.965 1 98.25 250 ILE B CA 1
ATOM 5633 C C . ILE B 1 250 ? 2.85 15.492 3.092 1 98.25 250 ILE B C 1
ATOM 5635 O O . ILE B 1 250 ? 2.793 14.555 2.287 1 98.25 250 ILE B O 1
ATOM 5639 N N . ALA B 1 251 ? 3.666 15.5 4.129 1 98.44 251 ALA B N 1
ATOM 5640 C CA . ALA B 1 251 ? 4.613 14.414 4.352 1 98.44 251 ALA B CA 1
ATOM 5641 C C . ALA B 1 251 ? 3.887 13.094 4.602 1 98.44 251 ALA B C 1
ATOM 5643 O O . ALA B 1 251 ? 4.32 12.039 4.129 1 98.44 251 ALA B O 1
ATOM 5644 N N . PHE B 1 252 ? 2.801 13.148 5.348 1 98.38 252 PHE B N 1
ATOM 5645 C CA . PHE B 1 252 ? 1.979 11.961 5.574 1 98.38 252 PHE B CA 1
ATOM 5646 C C . PHE B 1 252 ? 1.538 11.352 4.25 1 98.38 252 PHE B C 1
ATOM 5648 O O . PHE B 1 252 ? 1.732 10.156 4.016 1 98.38 252 PHE B O 1
ATOM 5655 N N . SER B 1 253 ? 0.941 12.164 3.436 1 98.12 253 SER B N 1
ATOM 5656 C CA . SER B 1 253 ? 0.376 11.703 2.172 1 98.12 253 SER B CA 1
ATOM 5657 C C . SER B 1 253 ? 1.469 11.258 1.208 1 98.12 253 SER B C 1
ATOM 5659 O O . SER B 1 253 ? 1.334 10.227 0.542 1 98.12 253 SER B O 1
ATOM 5661 N N . ARG B 1 254 ? 2.539 12.008 1.17 1 97.75 254 ARG B N 1
ATOM 5662 C CA . ARG B 1 254 ? 3.637 11.68 0.267 1 97.75 254 ARG B CA 1
ATOM 5663 C C . ARG B 1 254 ? 4.277 10.344 0.644 1 97.75 254 ARG B C 1
ATOM 5665 O O . ARG B 1 254 ? 4.676 9.578 -0.23 1 97.75 254 ARG B O 1
ATOM 5672 N N . THR B 1 255 ? 4.449 10.109 1.912 1 98.12 255 THR B N 1
ATOM 5673 C CA . THR B 1 255 ? 5.023 8.859 2.381 1 98.12 255 THR B CA 1
ATOM 5674 C C . THR B 1 255 ? 4.172 7.672 1.938 1 98.12 255 THR B C 1
ATOM 5676 O O . THR B 1 255 ? 4.703 6.66 1.469 1 98.12 255 THR B O 1
ATOM 5679 N N . GLU B 1 256 ? 2.859 7.746 2.045 1 97.88 256 GLU B N 1
ATOM 5680 C CA . GLU B 1 256 ? 1.95 6.691 1.6 1 97.88 256 GLU B CA 1
ATOM 5681 C C . GLU B 1 256 ? 2.051 6.477 0.092 1 97.88 256 GLU B C 1
ATOM 5683 O O . GLU B 1 256 ? 2.055 5.34 -0.379 1 97.88 256 GLU B O 1
ATOM 5688 N N . LEU B 1 257 ? 2.092 7.59 -0.628 1 97.69 257 LEU B N 1
ATOM 5689 C CA . LEU B 1 257 ? 2.135 7.52 -2.086 1 97.69 257 LEU B CA 1
ATOM 5690 C C . LEU B 1 257 ? 3.445 6.898 -2.561 1 97.69 257 LEU B C 1
ATOM 5692 O O . LEU B 1 257 ? 3.461 6.141 -3.531 1 97.69 257 LEU B O 1
ATOM 5696 N N . GLU B 1 258 ? 4.512 7.203 -1.875 1 97.62 258 GLU B N 1
ATOM 5697 C CA . GLU B 1 258 ? 5.801 6.609 -2.217 1 97.62 258 GLU B CA 1
ATOM 5698 C C . GLU B 1 258 ? 5.789 5.102 -1.984 1 97.62 258 GLU B C 1
ATOM 5700 O O . GLU B 1 258 ? 6.281 4.336 -2.818 1 97.62 258 GLU B O 1
ATOM 5705 N N . ALA B 1 259 ? 5.289 4.688 -0.849 1 96.88 259 ALA B N 1
ATOM 5706 C CA . ALA B 1 259 ? 5.188 3.26 -0.556 1 96.88 259 ALA B CA 1
ATOM 5707 C C . ALA B 1 259 ? 4.297 2.555 -1.574 1 96.88 259 ALA B C 1
ATOM 5709 O O . ALA B 1 259 ? 4.59 1.434 -1.996 1 96.88 259 ALA B O 1
ATOM 5710 N N . CYS B 1 260 ? 3.219 3.215 -1.972 1 96.5 260 CYS B N 1
ATOM 5711 C CA . CYS B 1 260 ? 2.289 2.66 -2.949 1 96.5 260 CYS B CA 1
ATOM 5712 C C . CYS B 1 260 ? 2.957 2.502 -4.309 1 96.5 260 CYS B C 1
ATOM 5714 O O . CYS B 1 260 ? 2.713 1.523 -5.016 1 96.5 260 CYS B O 1
ATOM 5716 N N . GLN B 1 261 ? 3.797 3.445 -4.672 1 97 261 GLN B N 1
ATOM 5717 C CA . GLN B 1 261 ? 4.488 3.396 -5.953 1 97 261 GLN B CA 1
ATOM 5718 C C . GLN B 1 261 ? 5.418 2.188 -6.035 1 97 261 GLN B C 1
ATOM 5720 O O . GLN B 1 261 ? 5.527 1.55 -7.082 1 97 261 GLN B O 1
ATOM 5725 N N . ALA B 1 262 ? 6.09 1.888 -4.973 1 96.19 262 ALA B N 1
ATOM 5726 C CA . ALA B 1 262 ? 6.957 0.713 -4.918 1 96.19 262 ALA B CA 1
ATOM 5727 C C . ALA B 1 262 ? 6.156 -0.569 -5.137 1 96.19 262 ALA B C 1
ATOM 5729 O O . ALA B 1 262 ? 6.594 -1.468 -5.855 1 96.19 262 ALA B O 1
ATOM 5730 N N . VAL B 1 263 ? 4.988 -0.685 -4.543 1 97.62 263 VAL B N 1
ATOM 5731 C CA . VAL B 1 263 ? 4.102 -1.833 -4.695 1 97.62 263 VAL B CA 1
ATOM 5732 C C . VAL B 1 263 ? 3.627 -1.93 -6.145 1 97.62 263 VAL B C 1
ATOM 5734 O O . VAL B 1 263 ? 3.674 -3.004 -6.746 1 97.62 263 VAL B O 1
ATOM 5737 N N . GLN B 1 264 ? 3.197 -0.821 -6.684 1 97.31 264 GLN B N 1
ATOM 5738 C CA . GLN B 1 264 ? 2.668 -0.786 -8.039 1 97.31 264 GLN B CA 1
ATOM 5739 C C . GLN B 1 264 ? 3.713 -1.249 -9.055 1 97.31 264 GLN B C 1
ATOM 5741 O O . GLN B 1 264 ? 3.422 -2.074 -9.922 1 97.31 264 GLN B O 1
ATOM 5746 N N . ASN B 1 265 ? 4.902 -0.762 -8.922 1 97.5 265 ASN B N 1
ATOM 5747 C CA . ASN B 1 265 ? 5.973 -1.11 -9.852 1 97.5 265 ASN B CA 1
ATOM 5748 C C . ASN B 1 265 ? 6.297 -2.6 -9.797 1 97.5 265 ASN B C 1
ATOM 5750 O O . ASN B 1 265 ? 6.395 -3.256 -10.836 1 97.5 265 ASN B O 1
ATOM 5754 N N . THR B 1 266 ? 6.426 -3.104 -8.656 1 98.31 266 THR B N 1
ATOM 5755 C CA . THR B 1 266 ? 6.832 -4.488 -8.469 1 98.31 266 THR B CA 1
ATOM 5756 C C . THR B 1 266 ? 5.727 -5.445 -8.914 1 98.31 266 THR B C 1
ATOM 5758 O O . THR B 1 266 ? 5.977 -6.375 -9.688 1 98.31 266 THR B O 1
ATOM 5761 N N . PHE B 1 267 ? 4.473 -5.223 -8.555 1 98.19 267 PHE B N 1
ATOM 5762 C CA . PHE B 1 267 ? 3.412 -6.195 -8.797 1 98.19 267 PHE B CA 1
ATOM 5763 C C . PHE B 1 267 ? 2.848 -6.051 -10.203 1 98.19 267 PHE B C 1
ATOM 5765 O O . PHE B 1 267 ? 2.227 -6.977 -10.727 1 98.19 267 PHE B O 1
ATOM 5772 N N . GLN B 1 268 ? 3.064 -4.852 -10.82 1 97.88 268 GLN B N 1
ATOM 5773 C CA . GLN B 1 268 ? 2.777 -4.77 -12.25 1 97.88 268 GLN B CA 1
ATOM 5774 C C . GLN B 1 268 ? 3.707 -5.676 -13.047 1 97.88 268 GLN B C 1
ATOM 5776 O O . GLN B 1 268 ? 3.268 -6.367 -13.969 1 97.88 268 GLN B O 1
ATOM 5781 N N . PHE B 1 269 ? 4.93 -5.668 -12.68 1 97.69 269 PHE B N 1
ATOM 5782 C CA . PHE B 1 269 ? 5.914 -6.551 -13.305 1 97.69 269 PHE B CA 1
ATOM 5783 C C . PHE B 1 269 ? 5.562 -8.016 -13.055 1 97.69 269 PHE B C 1
ATOM 5785 O O . PHE B 1 269 ? 5.594 -8.828 -13.984 1 97.69 269 PHE B O 1
ATOM 5792 N N . LEU B 1 270 ? 5.207 -8.367 -11.836 1 97.81 270 LEU B N 1
ATOM 5793 C CA . LEU B 1 270 ? 4.891 -9.742 -11.469 1 97.81 270 LEU B CA 1
ATOM 5794 C C . LEU B 1 270 ? 3.621 -10.211 -12.172 1 97.81 270 LEU B C 1
ATOM 5796 O O . LEU B 1 270 ? 3.508 -11.383 -12.531 1 97.81 270 LEU B O 1
ATOM 5800 N N . LEU B 1 271 ? 2.658 -9.273 -12.328 1 97.69 271 LEU B N 1
ATOM 5801 C CA . LEU B 1 271 ? 1.441 -9.594 -13.07 1 97.69 271 LEU B CA 1
ATOM 5802 C C . LEU B 1 271 ? 1.767 -9.984 -14.508 1 97.69 271 LEU B C 1
ATOM 5804 O O . LEU B 1 271 ? 1.261 -10.992 -15.008 1 97.69 271 LEU B O 1
ATOM 5808 N N . GLU B 1 272 ? 2.693 -9.273 -15.102 1 97.06 272 GLU B N 1
ATOM 5809 C CA . GLU B 1 272 ? 3.1 -9.562 -16.484 1 97.06 272 GLU B CA 1
ATOM 5810 C C . GLU B 1 272 ? 3.871 -10.875 -16.562 1 97.06 272 GLU B C 1
ATOM 5812 O O . GLU B 1 272 ? 3.654 -11.664 -17.484 1 97.06 272 GLU B O 1
ATOM 5817 N N . THR B 1 273 ? 4.711 -11.102 -15.664 1 95.5 273 THR B N 1
ATOM 5818 C CA . THR B 1 273 ? 5.512 -12.32 -15.648 1 95.5 273 THR B CA 1
ATOM 5819 C C . THR B 1 273 ? 4.633 -13.539 -15.414 1 95.5 273 THR B C 1
ATOM 5821 O O . THR B 1 273 ? 4.871 -14.609 -15.984 1 95.5 273 THR B O 1
ATOM 5824 N N . SER B 1 274 ? 3.598 -13.414 -14.523 1 96.81 274 SER B N 1
ATOM 5825 C CA . SER B 1 274 ? 2.682 -14.508 -14.234 1 96.81 274 SER B CA 1
ATOM 5826 C C . SER B 1 274 ? 1.921 -14.945 -15.477 1 96.81 274 SER B C 1
ATOM 5828 O O . SER B 1 274 ? 1.638 -16.125 -15.656 1 96.81 274 SER B O 1
ATOM 5830 N N . SER B 1 275 ? 1.657 -14.039 -16.375 1 95.62 275 SER B N 1
ATOM 5831 C CA . SER B 1 275 ? 0.874 -14.32 -17.578 1 95.62 275 SER B CA 1
ATOM 5832 C C . SER B 1 275 ? 1.711 -15.039 -18.625 1 95.62 275 SER B C 1
ATOM 5834 O O . SER B 1 275 ? 1.169 -15.594 -19.594 1 95.62 275 SER B O 1
ATOM 5836 N N . LYS B 1 276 ? 3.029 -15.148 -18.438 1 95.31 276 LYS B N 1
ATOM 5837 C CA . LYS B 1 276 ? 3.934 -15.734 -19.422 1 95.31 276 LYS B CA 1
ATOM 5838 C C . LYS B 1 276 ? 4.059 -17.234 -19.219 1 95.31 276 LYS B C 1
ATOM 5840 O O . LYS B 1 276 ? 4.578 -17.953 -20.078 1 95.31 276 LYS B O 1
ATOM 5845 N N . VAL B 1 277 ? 3.541 -17.781 -18.078 1 95.12 277 VAL B N 1
ATOM 5846 C CA . VAL B 1 277 ? 3.658 -19.203 -17.781 1 95.12 277 VAL B CA 1
ATOM 5847 C C . VAL B 1 277 ? 2.922 -20.016 -18.844 1 95.12 277 VAL B C 1
ATOM 5849 O O . VAL B 1 277 ? 1.781 -19.703 -19.203 1 95.12 277 VAL B O 1
ATOM 5852 N N . VAL B 1 278 ? 3.631 -20.984 -19.375 1 94.06 278 VAL B N 1
ATOM 5853 C CA . VAL B 1 278 ? 3.057 -21.812 -20.438 1 94.06 278 VAL B CA 1
ATOM 5854 C C . VAL B 1 278 ? 3.137 -23.281 -20.047 1 94.06 278 VAL B C 1
ATOM 5856 O O . VAL B 1 278 ? 4.227 -23.812 -19.797 1 94.06 278 VAL B O 1
ATOM 5859 N N . ARG B 1 279 ? 2.043 -23.984 -20.094 1 93.69 279 ARG B N 1
ATOM 5860 C CA . ARG B 1 279 ? 1.96 -25.391 -19.703 1 93.69 279 ARG B CA 1
ATOM 5861 C C . ARG B 1 279 ? 2.879 -26.25 -20.578 1 93.69 279 ARG B C 1
ATOM 5863 O O . ARG B 1 279 ? 3.668 -27.031 -20.062 1 93.69 279 ARG B O 1
ATOM 5870 N N . ASP B 1 280 ? 2.807 -26 -21.875 1 94.12 280 ASP B N 1
ATOM 5871 C CA . ASP B 1 280 ? 3.559 -26.828 -22.812 1 94.12 280 ASP B CA 1
ATOM 5872 C C . ASP B 1 280 ? 5.062 -26.656 -22.625 1 94.12 280 ASP B C 1
ATOM 5874 O O . ASP B 1 280 ? 5.828 -27.609 -22.781 1 94.12 280 ASP B O 1
ATOM 5878 N N . TYR B 1 281 ? 5.398 -25.469 -22.344 1 93.94 281 TYR B N 1
ATOM 5879 C CA . TYR B 1 281 ? 6.812 -25.234 -22.078 1 93.94 281 TYR B CA 1
ATOM 5880 C C . TYR B 1 281 ? 7.289 -26.031 -20.875 1 93.94 281 TYR B C 1
ATOM 5882 O O . TYR B 1 281 ? 8.359 -26.641 -20.906 1 93.94 281 TYR B O 1
ATOM 5890 N N . ASN B 1 282 ? 6.492 -26.094 -19.812 1 93.38 282 ASN B N 1
ATOM 5891 C CA . ASN B 1 282 ? 6.852 -26.828 -18.609 1 93.38 282 ASN B CA 1
ATOM 5892 C C . ASN B 1 282 ? 6.871 -28.328 -18.844 1 93.38 282 ASN B C 1
ATOM 5894 O O . ASN B 1 282 ? 7.719 -29.031 -18.297 1 93.38 282 ASN B O 1
ATOM 5898 N N . PHE B 1 283 ? 5.977 -28.672 -19.672 1 94.12 283 PHE B N 1
ATOM 5899 C CA . PHE B 1 283 ? 5.945 -30.078 -20.062 1 94.12 283 PHE B CA 1
ATOM 5900 C C . PHE B 1 283 ? 7.207 -30.453 -20.844 1 94.12 283 PHE B C 1
ATOM 5902 O O . PHE B 1 283 ? 7.848 -31.469 -20.547 1 94.12 283 PHE B O 1
ATOM 5909 N N . GLN B 1 284 ? 7.617 -29.688 -21.781 1 93.19 284 GLN B N 1
ATOM 5910 C CA . GLN B 1 284 ? 8.812 -29.922 -22.594 1 93.19 284 GLN B CA 1
ATOM 5911 C C . GLN B 1 284 ? 10.07 -29.906 -21.719 1 93.19 284 GLN B C 1
ATOM 5913 O O . GLN B 1 284 ? 10.984 -30.703 -21.938 1 93.19 284 GLN B O 1
ATOM 5918 N N . LEU B 1 285 ? 10.062 -28.969 -20.844 1 91.62 285 LEU B N 1
ATOM 5919 C CA . LEU B 1 285 ? 11.195 -28.891 -19.938 1 91.62 285 LEU B CA 1
ATOM 5920 C C . LEU B 1 285 ? 11.336 -30.172 -19.125 1 91.62 285 LEU B C 1
ATOM 5922 O O . LEU B 1 285 ? 12.445 -30.656 -18.922 1 91.62 285 LEU B O 1
ATOM 5926 N N . PHE B 1 286 ? 10.211 -30.719 -18.672 1 94.88 286 PHE B N 1
ATOM 5927 C CA . PHE B 1 286 ? 10.211 -31.953 -17.906 1 94.88 286 PHE B CA 1
ATOM 5928 C C . PHE B 1 286 ? 10.758 -33.125 -18.734 1 94.88 286 PHE B C 1
ATOM 5930 O O . PHE B 1 286 ? 11.578 -33.906 -18.25 1 94.88 286 PHE B O 1
ATOM 5937 N N . LEU B 1 287 ? 10.305 -33.188 -20 1 94.62 287 LEU B N 1
ATOM 5938 C CA . LEU B 1 287 ? 10.766 -34.25 -20.906 1 94.62 287 LEU B CA 1
ATOM 5939 C C . LEU B 1 287 ? 12.266 -34.125 -21.156 1 94.62 287 LEU B C 1
ATOM 5941 O O . LEU B 1 287 ? 12.969 -35.125 -21.203 1 94.62 287 LEU B O 1
ATOM 5945 N N . GLN B 1 288 ? 12.734 -32.969 -21.25 1 92.31 288 GLN B N 1
ATOM 5946 C CA . GLN B 1 288 ? 14.148 -32.719 -21.516 1 92.31 288 GLN B CA 1
ATOM 5947 C C . GLN B 1 288 ? 15.016 -33.094 -20.328 1 92.31 288 GLN B C 1
ATOM 5949 O O . GLN B 1 288 ? 16.125 -33.625 -20.5 1 92.31 288 GLN B O 1
ATOM 5954 N N . GLU B 1 289 ? 14.492 -32.906 -19.219 1 91.75 289 GLU B N 1
ATOM 5955 C CA . GLU B 1 289 ? 15.266 -33.156 -18.016 1 91.75 289 GLU B CA 1
ATOM 5956 C C . GLU B 1 289 ? 15.242 -34.625 -17.625 1 91.75 289 GLU B C 1
ATOM 5958 O O . GLU B 1 289 ? 16.047 -35.062 -16.797 1 91.75 289 GLU B O 1
ATOM 5963 N N . ASN B 1 290 ? 14.266 -35.375 -18.219 1 94.88 290 ASN B N 1
ATOM 5964 C CA . ASN B 1 290 ? 14.117 -36.812 -17.875 1 94.88 290 ASN B CA 1
ATOM 5965 C C . ASN B 1 290 ? 14.195 -37.688 -19.109 1 94.88 290 ASN B C 1
ATOM 5967 O O . ASN B 1 290 ? 13.172 -38 -19.734 1 94.88 290 ASN B O 1
ATOM 5971 N N . ALA B 1 291 ? 15.336 -38.281 -19.344 1 94.56 291 ALA B N 1
ATOM 5972 C CA . ALA B 1 291 ? 15.641 -39.031 -20.562 1 94.56 291 ALA B CA 1
ATOM 5973 C C . ALA B 1 291 ? 14.852 -40.344 -20.625 1 94.56 291 ALA B C 1
ATOM 5975 O O . ALA B 1 291 ? 14.648 -40.906 -21.703 1 94.56 291 ALA B O 1
ATOM 5976 N N . VAL B 1 292 ? 14.367 -40.812 -19.531 1 96.5 292 VAL B N 1
ATOM 5977 C CA . VAL B 1 292 ? 13.68 -42.094 -19.453 1 96.5 292 VAL B CA 1
ATOM 5978 C C . VAL B 1 292 ? 12.375 -42.031 -20.25 1 96.5 292 VAL B C 1
ATOM 5980 O O . VAL B 1 292 ? 11.812 -43.094 -20.609 1 96.5 292 VAL B O 1
ATOM 5983 N N . PHE B 1 293 ? 11.906 -40.844 -20.594 1 96.94 293 PHE B N 1
ATOM 5984 C CA . PHE B 1 293 ? 10.641 -40.688 -21.312 1 96.94 293 PHE B CA 1
ATOM 5985 C C . PHE B 1 293 ? 10.875 -40.625 -22.812 1 96.94 293 PHE B C 1
ATOM 5987 O O . PHE B 1 293 ? 9.922 -40.562 -23.594 1 96.94 293 PHE B O 1
ATOM 5994 N N . HIS B 1 294 ? 12.109 -40.688 -23.219 1 94.94 294 HIS B N 1
ATOM 5995 C CA . HIS B 1 294 ? 12.422 -40.719 -24.641 1 94.94 294 HIS B CA 1
ATOM 5996 C C . HIS B 1 294 ? 12.367 -42.156 -25.172 1 94.94 294 HIS B C 1
ATOM 5998 O O . HIS B 1 294 ? 12.781 -43.094 -24.484 1 94.94 294 HIS B O 1
ATOM 6004 N N . LYS B 1 295 ? 11.844 -42.219 -26.359 1 94.31 295 LYS B N 1
ATOM 6005 C CA . LYS B 1 295 ? 11.734 -43.531 -27.016 1 94.31 295 LYS B CA 1
ATOM 6006 C C . LYS B 1 295 ? 13.117 -44.156 -27.203 1 94.31 295 LYS B C 1
ATOM 6008 O O . LYS B 1 295 ? 14.023 -43.531 -27.75 1 94.31 295 LYS B O 1
ATOM 6013 N N . PRO B 1 296 ? 13.273 -45.438 -26.719 1 94.19 296 PRO B N 1
ATOM 6014 C CA . PRO B 1 296 ? 14.539 -46.125 -26.938 1 94.19 296 PRO B CA 1
ATOM 6015 C C . PRO B 1 296 ? 14.688 -46.625 -28.375 1 94.19 296 PRO B C 1
ATOM 6017 O O . PRO B 1 296 ? 13.75 -46.531 -29.172 1 94.19 296 PRO B O 1
ATOM 6020 N N . GLN B 1 297 ? 15.797 -47.219 -28.656 1 94.56 297 GLN B N 1
ATOM 6021 C CA . GLN B 1 297 ? 16.031 -47.844 -29.969 1 94.56 297 GLN B CA 1
ATOM 6022 C C . GLN B 1 297 ? 15.117 -49.031 -30.188 1 94.56 297 GLN B C 1
ATOM 6024 O O . GLN B 1 297 ? 14.789 -49.75 -29.234 1 94.56 297 GLN B O 1
ATOM 6029 N N . PRO B 1 298 ? 14.695 -49.25 -31.469 1 96.31 298 PRO B N 1
ATOM 6030 C CA . PRO B 1 298 ? 13.852 -50.406 -31.75 1 96.31 298 PRO B CA 1
ATOM 6031 C C . PRO B 1 298 ? 14.547 -51.719 -31.438 1 96.31 298 PRO B C 1
ATOM 6033 O O . PRO B 1 298 ? 15.773 -51.812 -31.484 1 96.31 298 PRO B O 1
ATOM 6036 N N . PHE B 1 299 ? 13.68 -52.688 -31.094 1 96.06 299 PHE B N 1
ATOM 6037 C CA . PHE B 1 299 ? 14.211 -54.031 -30.938 1 96.06 299 PHE B CA 1
ATOM 6038 C C . PHE B 1 299 ? 14.781 -54.562 -32.25 1 96.06 299 PHE B C 1
ATOM 6040 O O . PHE B 1 299 ? 14.211 -54.312 -33.312 1 96.06 299 PHE B O 1
ATOM 6047 N N . GLN B 1 300 ? 15.906 -55.25 -32.125 1 94.31 300 GLN B N 1
ATOM 6048 C CA . GLN B 1 300 ? 16.562 -55.719 -33.312 1 94.31 300 GLN B CA 1
ATOM 6049 C C . GLN B 1 300 ? 16.562 -57.25 -33.375 1 94.31 300 GLN B C 1
ATOM 6051 O O . GLN B 1 300 ? 16.594 -57.906 -32.344 1 94.31 300 GLN B O 1
ATOM 6056 N N . PHE B 1 301 ? 16.422 -57.719 -34.625 1 95.12 301 PHE B N 1
ATOM 6057 C CA . PHE B 1 301 ? 16.516 -59.156 -34.812 1 95.12 301 PHE B CA 1
ATOM 6058 C C . PHE B 1 301 ? 17.891 -59.688 -34.438 1 95.12 301 PHE B C 1
ATOM 6060 O O . PHE B 1 301 ? 18.906 -59.094 -34.844 1 95.12 301 PHE B O 1
ATOM 6067 N N . GLN B 1 302 ? 17.906 -60.75 -33.656 1 92.62 302 GLN B N 1
ATOM 6068 C CA . GLN B 1 302 ? 19.141 -61.406 -33.281 1 92.62 302 GLN B CA 1
ATOM 6069 C C . GLN B 1 302 ? 19.25 -62.781 -33.938 1 92.62 302 GLN B C 1
ATOM 6071 O O . GLN B 1 302 ? 18.688 -63.75 -33.406 1 92.62 302 GLN B O 1
ATOM 6076 N N . PRO B 1 303 ? 20.062 -62.844 -34.906 1 92.44 303 PRO B N 1
ATOM 6077 C CA . PRO B 1 303 ? 20.156 -64.125 -35.625 1 92.44 303 PRO B CA 1
ATOM 6078 C C . PRO B 1 303 ? 20.938 -65.188 -34.844 1 92.44 303 PRO B C 1
ATOM 6080 O O . PRO B 1 303 ? 21.875 -64.875 -34.125 1 92.44 303 PRO B O 1
ATOM 6083 N N . CYS B 1 304 ? 20.391 -66.438 -35.062 1 89.5 304 CYS B N 1
ATOM 6084 C CA . CYS B 1 304 ? 21.172 -67.562 -34.562 1 89.5 304 CYS B CA 1
ATOM 6085 C C . CYS B 1 304 ? 22.406 -67.812 -35.406 1 89.5 304 CYS B C 1
ATOM 6087 O O . CYS B 1 304 ? 22.359 -67.625 -36.625 1 89.5 304 CYS B O 1
ATOM 6089 N N . ASP B 1 305 ? 23.5 -68.188 -34.875 1 85.88 305 ASP B N 1
ATOM 6090 C CA . ASP B 1 305 ? 24.766 -68.312 -35.594 1 85.88 305 ASP B CA 1
ATOM 6091 C C . ASP B 1 305 ? 24.656 -69.312 -36.719 1 85.88 305 ASP B C 1
ATOM 6093 O O . ASP B 1 305 ? 25.297 -69.188 -37.75 1 85.88 305 ASP B O 1
ATOM 6097 N N . SER B 1 306 ? 23.797 -70.25 -36.531 1 84.75 306 SER B N 1
ATOM 6098 C CA . SER B 1 306 ? 23.688 -71.375 -37.469 1 84.75 306 SER B CA 1
ATOM 6099 C C . SER B 1 306 ? 22.75 -71 -38.625 1 84.75 306 SER B C 1
ATOM 6101 O O . SER B 1 306 ? 22.641 -71.75 -39.594 1 84.75 306 SER B O 1
ATOM 6103 N N . ASP B 1 307 ? 22.094 -69.938 -38.5 1 84.81 307 ASP B N 1
ATOM 6104 C CA . ASP B 1 307 ? 21.109 -69.562 -39.5 1 84.81 307 ASP B CA 1
ATOM 6105 C C . ASP B 1 307 ? 21.672 -68.562 -40.5 1 84.81 307 ASP B C 1
ATOM 6107 O O . ASP B 1 307 ? 22.125 -67.5 -40.094 1 84.81 307 ASP B O 1
ATOM 6111 N N . THR B 1 308 ? 21.594 -68.875 -41.719 1 82.88 308 THR B N 1
ATOM 6112 C CA . THR B 1 308 ? 22.141 -68 -42.781 1 82.88 308 THR B CA 1
ATOM 6113 C C . THR B 1 308 ? 21.078 -67 -43.25 1 82.88 308 THR B C 1
ATOM 6115 O O . THR B 1 308 ? 21.406 -66 -43.906 1 82.88 308 THR B O 1
ATOM 6118 N N . SER B 1 309 ? 19.859 -67.312 -42.875 1 83.5 309 SER B N 1
ATOM 6119 C CA . SER B 1 309 ? 18.781 -66.375 -43.281 1 83.5 309 SER B CA 1
ATOM 6120 C C . SER B 1 309 ? 18.406 -65.438 -42.156 1 83.5 309 SER B C 1
ATOM 6122 O O . SER B 1 309 ? 18.406 -65.812 -41 1 83.5 309 SER B O 1
ATOM 6124 N N . ARG B 1 310 ? 18.094 -64.25 -42.656 1 82.38 310 ARG B N 1
ATOM 6125 C CA . ARG B 1 310 ? 17.719 -63.219 -41.688 1 82.38 310 ARG B CA 1
ATOM 6126 C C . ARG B 1 310 ? 16.375 -62.594 -42.031 1 82.38 310 ARG B C 1
ATOM 6128 O O . ARG B 1 310 ? 15.984 -61.562 -41.469 1 82.38 310 ARG B O 1
ATOM 6135 N N . GLN B 1 311 ? 15.727 -63.25 -43.062 1 85.44 311 GLN B N 1
ATOM 6136 C CA . GLN B 1 311 ? 14.477 -62.688 -43.531 1 85.44 311 GLN B CA 1
ATOM 6137 C C . GLN B 1 311 ? 13.367 -63.719 -43.531 1 85.44 311 GLN B C 1
ATOM 6139 O O . GLN B 1 311 ? 13.617 -64.875 -43.312 1 85.44 311 GLN B O 1
ATOM 6144 N N . LEU B 1 312 ? 12.242 -63.156 -43.719 1 86 312 LEU B N 1
ATOM 6145 C CA . LEU B 1 312 ? 11.102 -64.062 -43.875 1 86 312 LEU B CA 1
ATOM 6146 C C . LEU B 1 312 ? 11.289 -64.938 -45.062 1 86 312 LEU B C 1
ATOM 6148 O O . LEU B 1 312 ? 11.773 -64.5 -46.125 1 86 312 LEU B O 1
ATOM 6152 N N . GLU B 1 313 ? 11.07 -66.188 -44.812 1 83.31 313 GLU B N 1
ATOM 6153 C CA . GLU B 1 313 ? 11.242 -67.125 -45.906 1 83.31 313 GLU B CA 1
ATOM 6154 C C . GLU B 1 313 ? 9.992 -68 -46.125 1 83.31 313 GLU B C 1
ATOM 6156 O O . GLU B 1 313 ? 9.336 -68.375 -45.156 1 83.31 313 GLU B O 1
ATOM 6161 N N . SER B 1 314 ? 9.656 -68.125 -47.5 1 79.31 314 SER B N 1
ATOM 6162 C CA . SER B 1 314 ? 8.562 -69 -47.906 1 79.31 314 SER B CA 1
ATOM 6163 C C . SER B 1 314 ? 9.055 -70.438 -48.094 1 79.31 314 SER B C 1
ATOM 6165 O O . SER B 1 314 ? 10.188 -70.625 -48.531 1 79.31 314 SER B O 1
ATOM 6167 N N . GLU B 1 315 ? 8.508 -71.375 -47.469 1 69.5 315 GLU B N 1
ATOM 6168 C CA . GLU B 1 315 ? 8.914 -72.75 -47.688 1 69.5 315 GLU B CA 1
ATOM 6169 C C . GLU B 1 315 ? 8.586 -73.188 -49.125 1 69.5 315 GLU B C 1
ATOM 6171 O O . GLU B 1 315 ? 7.578 -72.75 -49.688 1 69.5 315 GLU B O 1
ATOM 6176 N N . THR B 1 316 ? 9.492 -73.438 -50.062 1 59.5 316 THR B N 1
ATOM 6177 C CA . THR B 1 316 ? 9.359 -73.875 -51.469 1 59.5 316 THR B CA 1
ATOM 6178 C C . THR B 1 316 ? 8.219 -74.875 -51.625 1 59.5 316 THR B C 1
ATOM 6180 O O . THR B 1 316 ? 7.707 -75.062 -52.75 1 59.5 316 THR B O 1
ATOM 6183 N N . GLY B 1 317 ? 7.859 -75.812 -50.812 1 55.56 317 GLY B N 1
ATOM 6184 C CA . GLY B 1 317 ? 6.91 -76.812 -51.188 1 55.56 317 GLY B CA 1
ATOM 6185 C C . GLY B 1 317 ? 5.465 -76.375 -51.125 1 55.56 317 GLY B C 1
ATOM 6186 O O . GLY B 1 317 ? 5.18 -75.25 -50.656 1 55.56 317 GLY B O 1
ATOM 6187 N N . THR B 1 318 ? 4.508 -77 -52 1 51.28 318 THR B N 1
ATOM 6188 C CA . THR B 1 318 ? 3.096 -76.75 -52.25 1 51.28 318 THR B CA 1
ATOM 6189 C C . THR B 1 318 ? 2.412 -76.25 -50.969 1 51.28 318 THR B C 1
ATOM 6191 O O . THR B 1 318 ? 1.474 -75.438 -51 1 51.28 318 THR B O 1
ATOM 6194 N N . THR B 1 319 ? 2.852 -76.688 -49.938 1 48.91 319 THR B N 1
ATOM 6195 C CA . THR B 1 319 ? 2.057 -76.562 -48.719 1 48.91 319 THR B CA 1
ATOM 6196 C C . THR B 1 319 ? 2.262 -75.125 -48.125 1 48.91 319 THR B C 1
ATOM 6198 O O . THR B 1 319 ? 1.33 -74.562 -47.562 1 48.91 319 THR B O 1
ATOM 6201 N N . GLU B 1 320 ? 3.48 -74.562 -48.281 1 51 320 GLU B N 1
ATOM 6202 C CA . GLU B 1 320 ? 3.955 -73.438 -47.406 1 51 320 GLU B CA 1
ATOM 6203 C C . GLU B 1 320 ? 3.623 -72.062 -48 1 51 320 GLU B C 1
ATOM 6205 O O . GLU B 1 320 ? 3.512 -71.125 -47.25 1 51 320 GLU B O 1
ATOM 6210 N N . GLU B 1 321 ? 3.855 -71.875 -49.5 1 55.34 321 GLU B N 1
ATOM 6211 C CA . GLU B 1 321 ? 3.18 -70.688 -50 1 55.34 321 GLU B CA 1
ATOM 6212 C C . GLU B 1 321 ? 1.875 -70.438 -49.25 1 55.34 321 GLU B C 1
ATOM 6214 O O . GLU B 1 321 ? 1.481 -69.312 -49.062 1 55.34 321 GLU B O 1
ATOM 6219 N N . HIS B 1 322 ? 1.623 -71.438 -48.531 1 66.75 322 HIS B N 1
ATOM 6220 C CA . HIS B 1 322 ? 0.342 -71.562 -47.844 1 66.75 322 HIS B CA 1
ATOM 6221 C C . HIS B 1 322 ? 0.432 -71.062 -46.406 1 66.75 322 HIS B C 1
ATOM 6223 O O . HIS B 1 322 ? -0.496 -70.438 -45.906 1 66.75 322 HIS B O 1
ATOM 6229 N N . SER B 1 323 ? 1.846 -71.062 -45.875 1 82.88 323 SER B N 1
ATOM 6230 C CA . SER B 1 323 ? 1.88 -70.75 -44.469 1 82.88 323 SER B CA 1
ATOM 6231 C C . SER B 1 323 ? 1.867 -69.25 -44.219 1 82.88 323 SER B C 1
ATOM 6233 O O . SER B 1 323 ? 1.105 -68.75 -43.375 1 82.88 323 SER B O 1
ATOM 6235 N N . LEU B 1 324 ? 2.639 -68.5 -45.125 1 90.81 324 LEU B N 1
ATOM 6236 C CA . LEU B 1 324 ? 2.689 -67.062 -44.938 1 90.81 324 LEU B CA 1
ATOM 6237 C C . LEU B 1 324 ? 1.368 -66.438 -45.344 1 90.81 324 LEU B C 1
ATOM 6239 O O . LEU B 1 324 ? 0.968 -65.375 -44.781 1 90.81 324 LEU B O 1
ATOM 6243 N N . ASN B 1 325 ? 0.745 -67 -46.312 1 90.06 325 ASN B N 1
ATOM 6244 C CA . ASN B 1 325 ? -0.583 -66.562 -46.688 1 90.06 325 ASN B CA 1
ATOM 6245 C C . ASN B 1 325 ? -1.602 -66.812 -45.594 1 90.06 325 ASN B C 1
ATOM 6247 O O . ASN B 1 325 ? -2.506 -66 -45.375 1 90.06 325 ASN B O 1
ATOM 6251 N N . LYS B 1 326 ? -1.401 -67.875 -44.938 1 91.38 326 LYS B N 1
ATOM 6252 C CA . LYS B 1 326 ? -2.258 -68.188 -43.812 1 91.38 326 LYS B CA 1
ATOM 6253 C C . LYS B 1 326 ? -2.066 -67.188 -42.688 1 91.38 326 LYS B C 1
ATOM 6255 O O . LYS B 1 326 ? -3.035 -66.75 -42.062 1 91.38 326 LYS B O 1
ATOM 6260 N N . GLU B 1 327 ? -0.795 -66.812 -42.5 1 93.69 327 GLU B N 1
ATOM 6261 C CA . GLU B 1 327 ? -0.496 -65.812 -41.531 1 93.69 327 GLU B CA 1
ATOM 6262 C C . GLU B 1 327 ? -1.082 -64.438 -41.938 1 93.69 327 GLU B C 1
ATOM 6264 O O . GLU B 1 327 ? -1.613 -63.719 -41.094 1 93.69 327 GLU B O 1
ATOM 6269 N N . ALA B 1 328 ? -0.973 -64.125 -43.125 1 95.38 328 ALA B N 1
ATOM 6270 C CA . ALA B 1 328 ? -1.518 -62.844 -43.656 1 95.38 328 ALA B CA 1
ATOM 6271 C C . ALA B 1 328 ? -3.031 -62.781 -43.469 1 95.38 328 ALA B C 1
ATOM 6273 O O . ALA B 1 328 ? -3.584 -61.75 -43.094 1 95.38 328 ALA B O 1
ATOM 6274 N N . ARG B 1 329 ? -3.689 -63.844 -43.719 1 95.06 329 ARG B N 1
ATOM 6275 C CA . ARG B 1 329 ? -5.137 -63.938 -43.562 1 95.06 329 ARG B CA 1
ATOM 6276 C C . ARG B 1 329 ? -5.527 -63.781 -42.094 1 95.06 329 ARG B C 1
ATOM 6278 O O . ARG B 1 329 ? -6.484 -63.062 -41.781 1 95.06 329 ARG B O 1
ATOM 6285 N N . LYS B 1 330 ? -4.828 -64.438 -41.25 1 96.31 330 LYS B N 1
ATOM 6286 C CA . LYS B 1 330 ? -5.078 -64.375 -39.812 1 96.31 330 LYS B CA 1
ATOM 6287 C C . LYS B 1 330 ? -4.992 -62.969 -39.281 1 96.31 330 LYS B C 1
ATOM 6289 O O . LYS B 1 330 ? -5.91 -62.5 -38.625 1 96.31 330 LYS B O 1
ATOM 6294 N N . TRP B 1 331 ? -3.879 -62.344 -39.625 1 97.62 331 TRP B N 1
ATOM 6295 C CA . TRP B 1 331 ? -3.65 -61 -39.094 1 97.62 331 TRP B CA 1
ATOM 6296 C C . TRP B 1 331 ? -4.555 -59.969 -39.781 1 97.62 331 TRP B C 1
ATOM 6298 O O . TRP B 1 331 ? -4.965 -59 -39.188 1 97.62 331 TRP B O 1
ATOM 6308 N N . ALA B 1 332 ? -4.941 -60.156 -41.062 1 97.62 332 ALA B N 1
ATOM 6309 C CA . ALA B 1 332 ? -5.914 -59.281 -41.719 1 97.62 332 ALA B CA 1
ATOM 6310 C C . ALA B 1 332 ? -7.277 -59.375 -41.062 1 97.62 332 ALA B C 1
ATOM 6312 O O . ALA B 1 332 ? -7.953 -58.375 -40.875 1 97.62 332 ALA B O 1
ATOM 6313 N N . THR B 1 333 ? -7.645 -60.594 -40.719 1 97.38 333 THR B N 1
ATOM 6314 C CA . THR B 1 333 ? -8.906 -60.781 -40 1 97.38 333 THR B CA 1
ATOM 6315 C C . THR B 1 333 ? -8.883 -60.094 -38.656 1 97.38 333 THR B C 1
ATOM 6317 O O . THR B 1 333 ? -9.883 -59.531 -38.219 1 97.38 333 THR B O 1
ATOM 6320 N N . ARG B 1 334 ? -7.77 -60.188 -38 1 97.56 334 ARG B N 1
ATOM 6321 C CA . ARG B 1 334 ? -7.621 -59.531 -36.688 1 97.56 334 ARG B CA 1
ATOM 6322 C C . ARG B 1 334 ? -7.75 -58 -36.812 1 97.56 334 ARG B C 1
ATOM 6324 O O . ARG B 1 334 ? -8.391 -57.375 -36 1 97.56 334 ARG B O 1
ATOM 6331 N N . VAL B 1 335 ? -7.133 -57.406 -37.844 1 98 335 VAL B N 1
ATOM 6332 C CA . VAL B 1 335 ? -7.203 -55.969 -38.062 1 98 335 VAL B CA 1
ATOM 6333 C C . VAL B 1 335 ? -8.656 -55.562 -38.281 1 98 335 VAL B C 1
ATOM 6335 O O . VAL B 1 335 ? -9.117 -54.562 -37.719 1 98 335 VAL B O 1
ATOM 6338 N N . ALA B 1 336 ? -9.352 -56.312 -39.062 1 97.5 336 ALA B N 1
ATOM 6339 C CA . ALA B 1 336 ? -10.75 -56 -39.375 1 97.5 336 ALA B CA 1
ATOM 6340 C C . ALA B 1 336 ? -11.617 -56.094 -38.125 1 97.5 336 ALA B C 1
ATOM 6342 O O . ALA B 1 336 ? -12.5 -55.281 -37.906 1 97.5 336 ALA B O 1
ATOM 6343 N N . ARG B 1 337 ? -11.43 -57.125 -37.344 1 97.25 337 ARG B N 1
ATOM 6344 C CA . ARG B 1 337 ? -12.172 -57.344 -36.125 1 97.25 337 ARG B CA 1
ATOM 6345 C C . ARG B 1 337 ? -11.969 -56.156 -35.156 1 97.25 337 ARG B C 1
ATOM 6347 O O . ARG B 1 337 ? -12.922 -55.688 -34.562 1 97.25 337 ARG B O 1
ATOM 6354 N N . GLU B 1 338 ? -10.695 -55.812 -34.969 1 97.5 338 GLU B N 1
ATOM 6355 C CA . GLU B 1 338 ? -10.383 -54.719 -34.062 1 97.5 338 GLU B CA 1
ATOM 6356 C C . GLU B 1 338 ? -10.914 -53.375 -34.594 1 97.5 338 GLU B C 1
ATOM 6358 O O . GLU B 1 338 ? -11.312 -52.5 -33.812 1 97.5 338 GLU B O 1
ATOM 6363 N N . HIS B 1 339 ? -10.945 -53.219 -35.844 1 96.81 339 HIS B N 1
ATOM 6364 C CA . HIS B 1 339 ? -11.57 -52.031 -36.438 1 96.81 339 HIS B CA 1
ATOM 6365 C C . HIS B 1 339 ? -13.039 -51.938 -36.062 1 96.81 339 HIS B C 1
ATOM 6367 O O . HIS B 1 339 ? -13.523 -50.875 -35.688 1 96.81 339 HIS B O 1
ATOM 6373 N N . LYS B 1 340 ? -13.703 -53 -36.156 1 96.06 340 LYS B N 1
ATOM 6374 C CA . LYS B 1 340 ? -15.109 -53.031 -35.781 1 96.06 340 LYS B CA 1
ATOM 6375 C C . LYS B 1 340 ? -15.273 -52.719 -34.281 1 96.06 340 LYS B C 1
ATOM 6377 O O . LYS B 1 340 ? -16.172 -51.938 -33.906 1 96.06 340 LYS B O 1
ATOM 6382 N N . ASN B 1 341 ? -14.438 -53.312 -33.469 1 96.31 341 ASN B N 1
ATOM 6383 C CA . ASN B 1 341 ? -14.469 -53.062 -32.031 1 96.31 341 ASN B CA 1
ATOM 6384 C C . ASN B 1 341 ? -14.273 -51.594 -31.734 1 96.31 341 ASN B C 1
ATOM 6386 O O . ASN B 1 341 ? -14.914 -51.062 -30.828 1 96.31 341 ASN B O 1
ATOM 6390 N N . ILE B 1 342 ? -13.359 -50.906 -32.406 1 97.38 342 ILE B N 1
ATOM 6391 C CA . ILE B 1 342 ? -13.062 -49.5 -32.219 1 97.38 342 ILE B CA 1
ATOM 6392 C C . ILE B 1 342 ? -14.289 -48.656 -32.562 1 97.38 342 ILE B C 1
ATOM 6394 O O . ILE B 1 342 ? -14.664 -47.75 -31.812 1 97.38 342 ILE B O 1
ATOM 6398 N N . VAL B 1 343 ? -14.906 -48.969 -33.656 1 96.25 343 VAL B N 1
ATOM 6399 C CA . VAL B 1 343 ? -16.094 -48.219 -34.094 1 96.25 343 VAL B CA 1
ATOM 6400 C C . VAL B 1 343 ? -17.203 -48.375 -33.062 1 96.25 343 VAL B C 1
ATOM 6402 O O . VAL B 1 343 ? -17.875 -47.406 -32.688 1 96.25 343 VAL B O 1
ATOM 6405 N N . HIS B 1 344 ? -17.391 -49.594 -32.562 1 94.94 344 HIS B N 1
ATOM 6406 C CA . HIS B 1 344 ? -18.422 -49.875 -31.578 1 94.94 344 HIS B CA 1
ATOM 6407 C C . HIS B 1 344 ? -18.156 -49.094 -30.297 1 94.94 344 HIS B C 1
ATOM 6409 O O . HIS B 1 344 ? -19.078 -48.469 -29.734 1 94.94 344 HIS B O 1
ATOM 6415 N N . GLN B 1 345 ? -16.969 -49.125 -29.859 1 95.25 345 GLN B N 1
ATOM 6416 C CA . GLN B 1 345 ? -16.625 -48.469 -28.609 1 95.25 345 GLN B CA 1
ATOM 6417 C C . GLN B 1 345 ? -16.688 -46.938 -28.75 1 95.25 345 GLN B C 1
ATOM 6419 O O . GLN B 1 345 ? -17.016 -46.219 -27.797 1 95.25 345 GLN B O 1
ATOM 6424 N N . GLN B 1 346 ? -16.375 -46.438 -29.891 1 96 346 GLN B N 1
ATOM 6425 C CA . GLN B 1 346 ? -16.5 -45.031 -30.156 1 96 346 GLN B CA 1
ATOM 6426 C C . GLN B 1 346 ? -17.969 -44.594 -30.094 1 96 346 GLN B C 1
ATOM 6428 O O . GLN B 1 346 ? -18.266 -43.5 -29.625 1 96 346 GLN B O 1
ATOM 6433 N N . ARG B 1 347 ? -18.797 -45.375 -30.578 1 93.19 347 ARG B N 1
ATOM 6434 C CA . ARG B 1 347 ? -20.234 -45.094 -30.5 1 93.19 347 ARG B CA 1
ATOM 6435 C C . ARG B 1 347 ? -20.703 -45.094 -29.047 1 93.19 347 ARG B C 1
ATOM 6437 O O . ARG B 1 347 ? -21.5 -44.25 -28.641 1 93.19 347 ARG B O 1
ATOM 6444 N N . VAL B 1 348 ? -20.266 -46.094 -28.328 1 93.69 348 VAL B N 1
ATOM 6445 C CA . VAL B 1 348 ? -20.609 -46.156 -26.906 1 93.69 348 VAL B CA 1
ATOM 6446 C C . VAL B 1 348 ? -20.125 -44.906 -26.188 1 93.69 348 VAL B C 1
ATOM 6448 O O . VAL B 1 348 ? -20.859 -44.312 -25.391 1 93.69 348 VAL B O 1
ATOM 6451 N N . LEU B 1 349 ? -18.922 -44.531 -26.484 1 93.75 349 LEU B N 1
ATOM 6452 C CA . LEU B 1 349 ? -18.328 -43.344 -25.875 1 93.75 349 LEU B CA 1
ATOM 6453 C C . LEU B 1 349 ? -19.141 -42.094 -26.234 1 93.75 349 LEU B C 1
ATOM 6455 O O . LEU B 1 349 ? -19.375 -41.25 -25.391 1 93.75 349 LEU B O 1
ATOM 6459 N N . GLY B 1 350 ? -19.578 -42 -27.469 1 93.5 350 GLY B N 1
ATOM 6460 C CA . GLY B 1 350 ? -20.406 -40.906 -27.906 1 93.5 350 GLY B CA 1
ATOM 6461 C C . GLY B 1 350 ? -21.734 -40.812 -27.188 1 93.5 350 GLY B C 1
ATOM 6462 O O . GLY B 1 350 ? -22.188 -39.719 -26.812 1 93.5 350 GLY B O 1
ATOM 6463 N N . ASP B 1 351 ? -22.344 -41.906 -26.984 1 91.19 351 ASP B N 1
ATOM 6464 C CA . ASP B 1 351 ? -23.609 -41.969 -26.281 1 91.19 351 ASP B CA 1
ATOM 6465 C C . ASP B 1 351 ? -23.469 -41.562 -24.812 1 91.19 351 ASP B C 1
ATOM 6467 O O . ASP B 1 351 ? -24.344 -40.906 -24.25 1 91.19 351 ASP B O 1
ATOM 6471 N N . LEU B 1 352 ? -22.406 -41.969 -24.188 1 91.06 352 LEU B N 1
ATOM 6472 C CA . LEU B 1 352 ? -22.141 -41.656 -22.781 1 91.06 352 LEU B CA 1
ATOM 6473 C C . LEU B 1 352 ? -21.875 -40.156 -22.609 1 91.06 352 LEU B C 1
ATOM 6475 O O . LEU B 1 352 ? -22.281 -39.562 -21.625 1 91.06 352 LEU B O 1
ATOM 6479 N N . GLU B 1 353 ? -21.188 -39.594 -23.625 1 89 353 GLU B N 1
ATOM 6480 C CA . GLU B 1 353 ? -20.812 -38.188 -23.531 1 89 353 GLU B CA 1
ATOM 6481 C C . GLU B 1 353 ? -22 -37.281 -23.828 1 89 353 GLU B C 1
ATOM 6483 O O . GLU B 1 353 ? -22.047 -36.156 -23.359 1 89 353 GLU B O 1
ATOM 6488 N N . CYS B 1 354 ? -22.984 -37.781 -24.609 1 85.31 354 CYS B N 1
ATOM 6489 C CA . CYS B 1 354 ? -24.156 -37 -24.969 1 85.31 354 CYS B CA 1
ATOM 6490 C C . CYS B 1 354 ? -25.188 -37 -23.844 1 85.31 354 CYS B C 1
ATOM 6492 O O . CYS B 1 354 ? -26.078 -36.125 -23.797 1 85.31 354 CYS B O 1
ATOM 6494 N N . HIS B 1 355 ? -25.031 -37.938 -22.984 1 76.19 355 HIS B N 1
ATOM 6495 C CA . HIS B 1 355 ? -26 -38 -21.891 1 76.19 355 HIS B CA 1
ATOM 6496 C C . HIS B 1 355 ? -25.766 -36.844 -20.906 1 76.19 355 HIS B C 1
ATOM 6498 O O . HIS B 1 355 ? -24.625 -36.469 -20.641 1 76.19 355 HIS B O 1
ATOM 6504 N N . GLY B 1 356 ? -26.578 -36 -20.812 1 69.75 356 GLY B N 1
ATOM 6505 C CA . GLY B 1 356 ? -26.531 -34.875 -19.891 1 69.75 356 GLY B CA 1
ATOM 6506 C C . GLY B 1 356 ? -25.984 -35.25 -18.516 1 69.75 356 GLY B C 1
ATOM 6507 O O . GLY B 1 356 ? -25.953 -36.438 -18.172 1 69.75 356 GLY B O 1
ATOM 6508 N N . ALA B 1 357 ? -25.344 -34.344 -17.719 1 73.31 357 ALA B N 1
ATOM 6509 C CA . ALA B 1 357 ? -24.781 -34.531 -16.375 1 73.31 357 ALA B CA 1
ATOM 6510 C C . ALA B 1 357 ? -25.797 -35.125 -15.43 1 73.31 357 ALA B C 1
ATOM 6512 O O . ALA B 1 357 ? -26.891 -34.594 -15.258 1 73.31 357 ALA B O 1
ATOM 6513 N N . PRO B 1 358 ? -25.5 -36.438 -15.047 1 75.94 358 PRO B N 1
ATOM 6514 C CA . PRO B 1 358 ? -26.438 -37.062 -14.109 1 75.94 358 PRO B CA 1
ATOM 6515 C C . PRO B 1 358 ? -26.656 -36.219 -12.852 1 75.94 358 PRO B C 1
ATOM 6517 O O . PRO B 1 358 ? -25.812 -35.406 -12.508 1 75.94 358 PRO B O 1
ATOM 6520 N N . ALA B 1 359 ? -27.781 -36.469 -12.305 1 74.75 359 ALA B N 1
ATOM 6521 C CA . ALA B 1 359 ? -28.234 -35.688 -11.164 1 74.75 359 ALA B CA 1
ATOM 6522 C C . ALA B 1 359 ? -27.484 -36.062 -9.891 1 74.75 359 ALA B C 1
ATOM 6524 O O . ALA B 1 359 ? -27.109 -35.219 -9.094 1 74.75 359 ALA B O 1
ATOM 6525 N N . SER B 1 360 ? -27.25 -37.312 -9.734 1 84.44 360 SER B N 1
ATOM 6526 C CA . SER B 1 360 ? -26.656 -37.75 -8.484 1 84.44 360 SER B CA 1
ATOM 6527 C C . SER B 1 360 ? -25.141 -37.906 -8.609 1 84.44 360 SER B C 1
ATOM 6529 O O . SER B 1 360 ? -24.641 -38.188 -9.703 1 84.44 360 SER B O 1
ATOM 6531 N N . GLU B 1 361 ? -24.406 -37.688 -7.512 1 84.88 361 GLU B N 1
ATOM 6532 C CA . GLU B 1 361 ? -22.969 -37.844 -7.461 1 84.88 361 GLU B CA 1
ATOM 6533 C C . GLU B 1 361 ? -22.562 -39.281 -7.805 1 84.88 361 GLU B C 1
ATOM 6535 O O . GLU B 1 361 ? -21.562 -39.5 -8.5 1 84.88 361 GLU B O 1
ATOM 6540 N N . GLN B 1 362 ? -23.328 -40.156 -7.324 1 85.62 362 GLN B N 1
ATOM 6541 C CA . GLN B 1 362 ? -23.031 -41.562 -7.594 1 85.62 362 GLN B CA 1
ATOM 6542 C C . GLN B 1 362 ? -23.156 -41.875 -9.086 1 85.62 362 GLN B C 1
ATOM 6544 O O . GLN B 1 362 ? -22.344 -42.594 -9.641 1 85.62 362 GLN B O 1
ATOM 6549 N N . SER B 1 363 ? -24.094 -41.281 -9.688 1 86.75 363 SER B N 1
ATOM 6550 C CA . SER B 1 363 ? -24.312 -41.5 -11.109 1 86.75 363 SER B CA 1
ATOM 6551 C C . SER B 1 363 ? -23.203 -40.844 -11.945 1 86.75 363 SER B C 1
ATOM 6553 O O . SER B 1 363 ? -22.859 -41.312 -13.023 1 86.75 363 SER B O 1
ATOM 6555 N N . ARG B 1 364 ? -22.734 -39.844 -11.367 1 85.81 364 ARG B N 1
ATOM 6556 C CA . ARG B 1 364 ? -21.656 -39.156 -12.062 1 85.81 364 ARG B CA 1
ATOM 6557 C C . ARG B 1 364 ? -20.375 -39.969 -12.047 1 85.81 364 ARG B C 1
ATOM 6559 O O . ARG B 1 364 ? -19.672 -40.062 -13.055 1 85.81 364 ARG B O 1
ATOM 6566 N N . VAL B 1 365 ? -20.188 -40.5 -10.891 1 86.38 365 VAL B N 1
ATOM 6567 C CA . VAL B 1 365 ? -19 -41.344 -10.734 1 86.38 365 VAL B CA 1
ATOM 6568 C C . VAL B 1 365 ? -19.109 -42.562 -11.641 1 86.38 365 VAL B C 1
ATOM 6570 O O . VAL B 1 365 ? -18.125 -42.969 -12.273 1 86.38 365 VAL B O 1
ATOM 6573 N N . GLU B 1 366 ? -20.234 -43.125 -11.734 1 89.44 366 GLU B N 1
ATOM 6574 C CA . GLU B 1 366 ? -20.453 -44.281 -12.578 1 89.44 366 GLU B CA 1
ATOM 6575 C C . GLU B 1 366 ? -20.281 -43.938 -14.055 1 89.44 366 GLU B C 1
ATOM 6577 O O . GLU B 1 366 ? -19.75 -44.719 -14.828 1 89.44 366 GLU B O 1
ATOM 6582 N N . LEU B 1 367 ? -20.781 -42.812 -14.391 1 90.25 367 LEU B N 1
ATOM 6583 C CA . LEU B 1 367 ? -20.656 -42.344 -15.766 1 90.25 367 LEU B CA 1
ATOM 6584 C C . LEU B 1 367 ? -19.188 -42.156 -16.141 1 90.25 367 LEU B C 1
ATOM 6586 O O . LEU B 1 367 ? -18.75 -42.562 -17.219 1 90.25 367 LEU B O 1
ATOM 6590 N N . GLU B 1 368 ? -18.484 -41.594 -15.227 1 87.94 368 GLU B N 1
ATOM 6591 C CA . GLU B 1 368 ? -17.062 -41.375 -15.469 1 87.94 368 GLU B CA 1
ATOM 6592 C C . GLU B 1 368 ? -16.312 -42.688 -15.617 1 87.94 368 GLU B C 1
ATOM 6594 O O . GLU B 1 368 ? -15.414 -42.812 -16.438 1 87.94 368 GLU B O 1
ATOM 6599 N N . GLN B 1 369 ? -16.703 -43.594 -14.852 1 89.25 369 GLN B N 1
ATOM 6600 C CA . GLN B 1 369 ? -16.078 -44.906 -14.922 1 89.25 369 GLN B CA 1
ATOM 6601 C C . GLN B 1 369 ? -16.375 -45.594 -16.25 1 89.25 369 GLN B C 1
ATOM 6603 O O . GLN B 1 369 ? -15.492 -46.219 -16.844 1 89.25 369 GLN B O 1
ATOM 6608 N N . LYS B 1 370 ? -17.562 -45.438 -16.672 1 92.62 370 LYS B N 1
ATOM 6609 C CA . LYS B 1 370 ? -17.953 -46.031 -17.953 1 92.62 370 LYS B CA 1
ATOM 6610 C C . LYS B 1 370 ? -17.219 -45.375 -19.109 1 92.62 370 LYS B C 1
ATOM 6612 O O . LYS B 1 370 ? -16.828 -46.031 -20.078 1 92.62 370 LYS B O 1
ATOM 6617 N N . ILE B 1 371 ? -17.062 -44.156 -19 1 92.19 371 ILE B N 1
ATOM 6618 C CA . ILE B 1 371 ? -16.344 -43.406 -20.031 1 92.19 371 ILE B CA 1
ATOM 6619 C C . ILE B 1 371 ? -14.883 -43.844 -20.062 1 92.19 371 ILE B C 1
ATOM 6621 O O . ILE B 1 371 ? -14.336 -44.125 -21.141 1 92.19 371 ILE B O 1
ATOM 6625 N N . ASP B 1 372 ? -14.352 -44.031 -18.906 1 91 372 ASP B N 1
ATOM 6626 C CA . ASP B 1 372 ? -12.961 -44.469 -18.828 1 91 372 ASP B CA 1
ATOM 6627 C C . ASP B 1 372 ? -12.805 -45.875 -19.406 1 91 372 ASP B C 1
ATOM 6629 O O . ASP B 1 372 ? -11.82 -46.156 -20.094 1 91 372 ASP B O 1
ATOM 6633 N N . GLU B 1 373 ? -13.711 -46.656 -19.094 1 93.56 373 GLU B N 1
ATOM 6634 C CA . GLU B 1 373 ? -13.672 -48.031 -19.578 1 93.56 373 GLU B CA 1
ATOM 6635 C C . GLU B 1 373 ? -13.773 -48.062 -21.109 1 93.56 373 GLU B C 1
ATOM 6637 O O . GLU B 1 373 ? -13.078 -48.844 -21.766 1 93.56 373 GLU B O 1
ATOM 6642 N N . ALA B 1 374 ? -14.633 -47.281 -21.641 1 95.12 374 ALA B N 1
ATOM 6643 C CA . ALA B 1 374 ? -14.773 -47.219 -23.094 1 95.12 374 ALA B CA 1
ATOM 6644 C C . ALA B 1 374 ? -13.492 -46.719 -23.75 1 95.12 374 ALA B C 1
ATOM 6646 O O . ALA B 1 374 ? -13.062 -47.25 -24.766 1 95.12 374 ALA B O 1
ATOM 6647 N N . LYS B 1 375 ? -12.945 -45.75 -23.203 1 94.81 375 LYS B N 1
ATOM 6648 C CA . LYS B 1 375 ? -11.695 -45.188 -23.734 1 94.81 375 LYS B CA 1
ATOM 6649 C C . LYS B 1 375 ? -10.578 -46.219 -23.672 1 94.81 375 LYS B C 1
ATOM 6651 O O . LYS B 1 375 ? -9.773 -46.344 -24.594 1 94.81 375 LYS B O 1
ATOM 6656 N N . GLU B 1 376 ? -10.57 -46.969 -22.562 1 95.12 376 GLU B N 1
ATOM 6657 C CA . GLU B 1 376 ? -9.562 -48 -22.406 1 95.12 376 GLU B CA 1
ATOM 6658 C C . GLU B 1 376 ? -9.758 -49.125 -23.406 1 95.12 376 GLU B C 1
ATOM 6660 O O . GLU B 1 376 ? -8.789 -49.688 -23.938 1 95.12 376 GLU B O 1
ATOM 6665 N N . ASN B 1 377 ? -10.93 -49.469 -23.656 1 96.25 377 ASN B N 1
ATOM 6666 C CA . ASN B 1 377 ? -11.227 -50.5 -24.641 1 96.25 377 ASN B CA 1
ATOM 6667 C C . ASN B 1 377 ? -10.805 -50.094 -26.047 1 96.25 377 ASN B C 1
ATOM 6669 O O . ASN B 1 377 ? -10.305 -50.906 -26.828 1 96.25 377 ASN B O 1
ATOM 6673 N N . ILE B 1 378 ? -11.023 -48.938 -26.328 1 97.44 378 ILE B N 1
ATOM 6674 C CA . ILE B 1 378 ? -10.602 -48.406 -27.625 1 97.44 378 ILE B CA 1
ATOM 6675 C C . ILE B 1 378 ? -9.078 -48.469 -27.75 1 97.44 378 ILE B C 1
ATOM 6677 O O . ILE B 1 378 ? -8.547 -48.938 -28.75 1 97.44 378 ILE B O 1
ATOM 6681 N N . ARG B 1 379 ? -8.422 -48 -26.703 1 96.94 379 ARG B N 1
ATOM 6682 C CA . ARG B 1 379 ? -6.961 -48.031 -26.688 1 96.94 379 ARG B CA 1
ATOM 6683 C C . ARG B 1 379 ? -6.414 -49.438 -26.906 1 96.94 379 ARG B C 1
ATOM 6685 O O . ARG B 1 379 ? -5.512 -49.625 -27.719 1 96.94 379 ARG B O 1
ATOM 6692 N N . LYS B 1 380 ? -6.965 -50.375 -26.219 1 96.56 380 LYS B N 1
ATOM 6693 C CA . LYS B 1 380 ? -6.516 -51.781 -26.328 1 96.56 380 LYS B CA 1
ATOM 6694 C C . LYS B 1 380 ? -6.723 -52.312 -27.75 1 96.56 380 LYS B C 1
ATOM 6696 O O . LYS B 1 380 ? -5.848 -52.969 -28.297 1 96.56 380 LYS B O 1
ATOM 6701 N N . ALA B 1 381 ? -7.902 -52.031 -28.266 1 97.88 381 ALA B N 1
ATOM 6702 C CA . ALA B 1 381 ? -8.195 -52.469 -29.625 1 97.88 381 ALA B CA 1
ATOM 6703 C C . ALA B 1 381 ? -7.23 -51.844 -30.625 1 97.88 381 ALA B C 1
ATOM 6705 O O . ALA B 1 381 ? -6.812 -52.5 -31.578 1 97.88 381 ALA B O 1
ATOM 6706 N N . GLU B 1 382 ? -6.941 -50.625 -30.406 1 98.06 382 GLU B N 1
ATOM 6707 C CA . GLU B 1 382 ? -6.008 -49.938 -31.281 1 98.06 382 GLU B CA 1
ATOM 6708 C C . GLU B 1 382 ? -4.617 -50.531 -31.219 1 98.06 382 GLU B C 1
ATOM 6710 O O . GLU B 1 382 ? -3.916 -50.625 -32.219 1 98.06 382 GLU B O 1
ATOM 6715 N N . ILE B 1 383 ? -4.195 -50.969 -30.047 1 97.69 383 ILE B N 1
ATOM 6716 C CA . ILE B 1 383 ? -2.879 -51.562 -29.875 1 97.69 383 ILE B CA 1
ATOM 6717 C C . ILE B 1 383 ? -2.826 -52.906 -30.609 1 97.69 383 ILE B C 1
ATOM 6719 O O . ILE B 1 383 ? -1.845 -53.188 -31.297 1 97.69 383 ILE B O 1
ATOM 6723 N N . ILE B 1 384 ? -3.893 -53.719 -30.469 1 97.94 384 ILE B N 1
ATOM 6724 C CA . ILE B 1 384 ? -3.949 -55.031 -31.141 1 97.94 384 ILE B CA 1
ATOM 6725 C C . ILE B 1 384 ? -3.955 -54.812 -32.656 1 97.94 384 ILE B C 1
ATOM 6727 O O . ILE B 1 384 ? -3.25 -55.531 -33.375 1 97.94 384 ILE B O 1
ATOM 6731 N N . LYS B 1 385 ? -4.723 -53.938 -33.094 1 98.19 385 LYS B N 1
ATOM 6732 C CA . LYS B 1 385 ? -4.781 -53.625 -34.531 1 98.19 385 LYS B CA 1
ATOM 6733 C C . LYS B 1 385 ? -3.416 -53.188 -35.031 1 98.19 385 LYS B C 1
ATOM 6735 O O . LYS B 1 385 ? -2.98 -53.625 -36.094 1 98.19 385 LYS B O 1
ATOM 6740 N N . LEU B 1 386 ? -2.801 -52.312 -34.312 1 98.25 386 LEU B N 1
ATOM 6741 C CA . LEU B 1 386 ? -1.498 -51.781 -34.688 1 98.25 386 LEU B CA 1
ATOM 6742 C C . LEU B 1 386 ? -0.462 -52.906 -34.781 1 98.25 386 LEU B C 1
ATOM 6744 O O . LEU B 1 386 ? 0.341 -52.938 -35.719 1 98.25 386 LEU B O 1
ATOM 6748 N N . LYS B 1 387 ? -0.421 -53.75 -33.844 1 98.25 387 LYS B N 1
ATOM 6749 C CA . LYS B 1 387 ? 0.515 -54.875 -33.844 1 98.25 387 LYS B CA 1
ATOM 6750 C C . LYS B 1 387 ? 0.262 -55.781 -35.031 1 98.25 387 LYS B C 1
ATOM 6752 O O . LYS B 1 387 ? 1.206 -56.25 -35.688 1 98.25 387 LYS B O 1
ATOM 6757 N N . ALA B 1 388 ? -1.022 -56.031 -35.312 1 98.44 388 ALA B N 1
ATOM 6758 C CA . ALA B 1 388 ? -1.379 -56.875 -36.469 1 98.44 388 ALA B CA 1
ATOM 6759 C C . ALA B 1 388 ? -0.958 -56.219 -37.781 1 98.44 388 ALA B C 1
ATOM 6761 O O . ALA B 1 388 ? -0.455 -56.875 -38.688 1 98.44 388 ALA B O 1
ATOM 6762 N N . GLU B 1 389 ? -1.195 -55 -37.875 1 98.25 389 GLU B N 1
ATOM 6763 C CA . GLU B 1 389 ? -0.812 -54.25 -39.094 1 98.25 389 GLU B CA 1
ATOM 6764 C C . GLU B 1 389 ? 0.699 -54.281 -39.281 1 98.25 389 GLU B C 1
ATOM 6766 O O . GLU B 1 389 ? 1.177 -54.344 -40.406 1 98.25 389 GLU B O 1
ATOM 6771 N N . ALA B 1 390 ? 1.42 -54.156 -38.219 1 98.19 390 ALA B N 1
ATOM 6772 C CA . ALA B 1 390 ? 2.877 -54.219 -38.312 1 98.19 390 ALA B CA 1
ATOM 6773 C C . ALA B 1 390 ? 3.344 -55.562 -38.875 1 98.19 390 ALA B C 1
ATOM 6775 O O . ALA B 1 390 ? 4.285 -55.594 -39.688 1 98.19 390 ALA B O 1
ATOM 6776 N N . ARG B 1 391 ? 2.697 -56.625 -38.5 1 97.81 391 ARG B N 1
ATOM 6777 C CA . ARG B 1 391 ? 3.018 -57.938 -39 1 97.81 391 ARG B CA 1
ATOM 6778 C C . ARG B 1 391 ? 2.689 -58.062 -40.5 1 97.81 391 ARG B C 1
ATOM 6780 O O . ARG B 1 391 ? 3.471 -58.594 -41.281 1 97.81 391 ARG B O 1
ATOM 6787 N N . LEU B 1 392 ? 1.556 -57.531 -40.844 1 97.69 392 LEU B N 1
ATOM 6788 C CA . LEU B 1 392 ? 1.126 -57.562 -42.25 1 97.69 392 LEU B CA 1
ATOM 6789 C C . LEU B 1 392 ? 2.082 -56.75 -43.125 1 97.69 392 LEU B C 1
ATOM 6791 O O . LEU B 1 392 ? 2.35 -57.156 -44.25 1 97.69 392 LEU B O 1
ATOM 6795 N N . ASP B 1 393 ? 2.555 -55.656 -42.656 1 96.94 393 ASP B N 1
ATOM 6796 C CA . ASP B 1 393 ? 3.496 -54.844 -43.406 1 96.94 393 ASP B CA 1
ATOM 6797 C C . ASP B 1 393 ? 4.773 -55.625 -43.719 1 96.94 393 ASP B C 1
ATOM 6799 O O . ASP B 1 393 ? 5.328 -55.469 -44.812 1 96.94 393 ASP B O 1
ATOM 6803 N N . LEU B 1 394 ? 5.234 -56.312 -42.719 1 95.31 394 LEU B N 1
ATOM 6804 C CA . LEU B 1 394 ? 6.426 -57.125 -42.938 1 95.31 394 LEU B CA 1
ATOM 6805 C C . LEU B 1 394 ? 6.176 -58.188 -44 1 95.31 394 LEU B C 1
ATOM 6807 O O . LEU B 1 394 ? 7.039 -58.438 -44.844 1 95.31 394 LEU B O 1
ATOM 6811 N N . LEU B 1 395 ? 4.969 -58.812 -44 1 95.56 395 LEU B N 1
ATOM 6812 C CA . LEU B 1 395 ? 4.59 -59.844 -44.969 1 95.56 395 LEU B CA 1
ATOM 6813 C C . LEU B 1 395 ? 4.449 -59.25 -46.344 1 95.56 395 LEU B C 1
ATOM 6815 O O . LEU B 1 395 ? 4.824 -59.875 -47.344 1 95.56 395 LEU B O 1
ATOM 6819 N N . LYS B 1 396 ? 3.943 -58.125 -46.438 1 94.62 396 LYS B N 1
ATOM 6820 C CA . LYS B 1 396 ? 3.791 -57.406 -47.688 1 94.62 396 LYS B CA 1
ATOM 6821 C C . LYS B 1 396 ? 5.145 -57.188 -48.375 1 94.62 396 LYS B C 1
ATOM 6823 O O . LYS B 1 396 ? 5.27 -57.25 -49.594 1 94.62 396 LYS B O 1
ATOM 6828 N N . GLN B 1 397 ? 6.137 -56.906 -47.594 1 91.81 397 GLN B N 1
ATOM 6829 C CA . GLN B 1 397 ? 7.473 -56.594 -48.062 1 91.81 397 GLN B CA 1
ATOM 6830 C C . GLN B 1 397 ? 8.102 -57.812 -48.781 1 91.81 397 GLN B C 1
ATOM 6832 O O . GLN B 1 397 ? 8.953 -57.656 -49.656 1 91.81 397 GLN B O 1
ATOM 6837 N N . ILE B 1 398 ? 7.625 -58.969 -48.406 1 88.81 398 ILE B N 1
ATOM 6838 C CA . ILE B 1 398 ? 8.227 -60.156 -49 1 88.81 398 ILE B CA 1
ATOM 6839 C C . ILE B 1 398 ? 7.316 -60.688 -50.094 1 88.81 398 ILE B C 1
ATOM 6841 O O . ILE B 1 398 ? 7.5 -61.812 -50.562 1 88.81 398 ILE B O 1
ATOM 6845 N N . GLY B 1 399 ? 6.234 -59.938 -50.469 1 87.31 399 GLY B N 1
ATOM 6846 C CA . GLY B 1 399 ? 5.457 -60.219 -51.656 1 87.31 399 GLY B CA 1
ATOM 6847 C C . GLY B 1 399 ? 4.152 -60.938 -51.344 1 87.31 399 GLY B C 1
ATOM 6848 O O . GLY B 1 399 ? 3.443 -61.375 -52.25 1 87.31 399 GLY B O 1
ATOM 6849 N N . VAL B 1 400 ? 3.826 -61.219 -50.094 1 91.38 400 VAL B N 1
ATOM 6850 C CA . VAL B 1 400 ? 2.545 -61.812 -49.75 1 91.38 400 VAL B CA 1
ATOM 6851 C C . VAL B 1 400 ? 1.409 -60.844 -50.094 1 91.38 400 VAL B C 1
ATOM 6853 O O . VAL B 1 400 ? 1.54 -59.625 -49.938 1 91.38 400 VAL B O 1
ATOM 6856 N N . SER B 1 401 ? 0.279 -61.375 -50.625 1 91.75 401 SER B N 1
ATOM 6857 C CA . SER B 1 401 ? -0.838 -60.531 -51.062 1 91.75 401 SER B CA 1
ATOM 6858 C C . SER B 1 401 ? -1.686 -60.062 -49.906 1 91.75 401 SER B C 1
ATOM 6860 O O . SER B 1 401 ? -2.871 -60.406 -49.812 1 91.75 401 SER B O 1
ATOM 6862 N N . VAL B 1 402 ? -1.077 -59.281 -49.125 1 94.5 402 VAL B N 1
ATOM 6863 C CA . VAL B 1 402 ? -1.688 -58.812 -47.906 1 94.5 402 VAL B CA 1
ATOM 6864 C C . VAL B 1 402 ? -2.918 -57.969 -48.219 1 94.5 402 VAL B C 1
ATOM 6866 O O . VAL B 1 402 ? -3.939 -58.031 -47.531 1 94.5 402 VAL B O 1
ATOM 6869 N N . ASP B 1 403 ? -2.965 -57.156 -49.25 1 95.12 403 ASP B N 1
ATOM 6870 C CA . ASP B 1 403 ? -4.039 -56.219 -49.594 1 95.12 403 ASP B CA 1
ATOM 6871 C C . ASP B 1 403 ? -5.324 -56.969 -49.938 1 95.12 403 ASP B C 1
ATOM 6873 O O . ASP B 1 403 ? -6.422 -56.531 -49.625 1 95.12 403 ASP B O 1
ATOM 6877 N N . THR B 1 404 ? -5.109 -58.031 -50.562 1 95.12 404 THR B N 1
ATOM 6878 C CA . THR B 1 404 ? -6.27 -58.844 -50.938 1 95.12 404 THR B CA 1
ATOM 6879 C C . THR B 1 404 ? -6.973 -59.375 -49.688 1 95.12 404 THR B C 1
ATOM 6881 O O . THR B 1 404 ? -8.203 -59.312 -49.594 1 95.12 404 THR B O 1
ATOM 6884 N N . TRP B 1 405 ? -6.195 -59.844 -48.781 1 94.94 405 TRP B N 1
ATOM 6885 C CA . TRP B 1 405 ? -6.75 -60.406 -47.531 1 94.94 405 TRP B CA 1
ATOM 6886 C C . TRP B 1 405 ? -7.352 -59.281 -46.656 1 94.94 405 TRP B C 1
ATOM 6888 O O . TRP B 1 405 ? -8.414 -59.469 -46.062 1 94.94 405 TRP B O 1
ATOM 6898 N N . LEU B 1 406 ? -6.703 -58.188 -46.625 1 96.38 406 LEU B N 1
ATOM 6899 C CA . LEU B 1 406 ? -7.184 -57.062 -45.844 1 96.38 406 LEU B CA 1
ATOM 6900 C C . LEU B 1 406 ? -8.484 -56.531 -46.406 1 96.38 406 LEU B C 1
ATOM 6902 O O . LEU B 1 406 ? -9.414 -56.219 -45.656 1 96.38 406 LEU B O 1
ATOM 6906 N N . LYS B 1 407 ? -8.578 -56.344 -47.656 1 95.88 407 LYS B N 1
ATOM 6907 C CA . LYS B 1 407 ? -9.781 -55.844 -48.312 1 95.88 407 LYS B CA 1
ATOM 6908 C C . LYS B 1 407 ? -10.961 -56.812 -48.094 1 95.88 407 LYS B C 1
ATOM 6910 O O . LYS B 1 407 ? -12.07 -56.344 -47.812 1 95.88 407 LYS B O 1
ATOM 6915 N N . SER B 1 408 ? -10.648 -58 -48.219 1 95.19 408 SER B N 1
ATOM 6916 C CA . SER B 1 408 ? -11.688 -59 -48 1 95.19 408 SER B CA 1
ATOM 6917 C C . SER B 1 408 ? -12.203 -59 -46.562 1 95.19 408 SER B C 1
ATOM 6919 O O . SER B 1 408 ? -13.414 -58.969 -46.344 1 95.19 408 SER B O 1
ATOM 6921 N N . ALA B 1 409 ? -11.297 -58.969 -45.625 1 96.06 409 ALA B N 1
ATOM 6922 C CA . ALA B 1 409 ? -11.68 -58.969 -44.219 1 96.06 409 ALA B CA 1
ATOM 6923 C C . ALA B 1 409 ? -12.406 -57.688 -43.844 1 96.06 409 ALA B C 1
ATOM 6925 O O . ALA B 1 409 ? -13.406 -57.719 -43.125 1 96.06 409 ALA B O 1
ATOM 6926 N N . MET B 1 410 ? -11.953 -56.562 -44.344 1 94.81 410 MET B N 1
ATOM 6927 C CA . MET B 1 410 ? -12.547 -55.25 -44.031 1 94.81 410 MET B CA 1
ATOM 6928 C C . MET B 1 410 ? -13.938 -55.125 -44.656 1 94.81 410 MET B C 1
ATOM 6930 O O . MET B 1 410 ? -14.844 -54.562 -44.062 1 94.81 410 MET B O 1
ATOM 6934 N N . ASN B 1 411 ? -14.047 -55.625 -45.875 1 94.5 411 ASN B N 1
ATOM 6935 C CA . ASN B 1 411 ? -15.352 -55.594 -46.531 1 94.5 411 ASN B CA 1
ATOM 6936 C C . ASN B 1 411 ? -16.406 -56.375 -45.75 1 94.5 411 ASN B C 1
ATOM 6938 O O . ASN B 1 411 ? -17.547 -55.938 -45.625 1 94.5 411 ASN B O 1
ATOM 6942 N N . GLN B 1 412 ? -16 -57.438 -45.25 1 94.06 412 GLN B N 1
ATOM 6943 C CA . GLN B 1 412 ? -16.906 -58.25 -44.438 1 94.06 412 GLN B CA 1
ATOM 6944 C C . GLN B 1 412 ? -17.344 -57.5 -43.188 1 94.06 412 GLN B C 1
ATOM 6946 O O . GLN B 1 412 ? -18.531 -57.469 -42.875 1 94.06 412 GLN B O 1
ATOM 6951 N N . VAL B 1 413 ? -16.422 -56.844 -42.531 1 93.81 413 VAL B N 1
ATOM 6952 C CA . VAL B 1 413 ? -16.703 -56.125 -41.312 1 93.81 413 VAL B CA 1
ATOM 6953 C C . VAL B 1 413 ? -17.547 -54.875 -41.625 1 93.81 413 VAL B C 1
ATOM 6955 O O . VAL B 1 413 ? -18.438 -54.531 -40.844 1 93.81 413 VAL B O 1
ATOM 6958 N N . MET B 1 414 ? -17.328 -54.156 -42.688 1 92.19 414 MET B N 1
ATOM 6959 C CA . MET B 1 414 ? -18.078 -52.969 -43.062 1 92.19 414 MET B CA 1
ATOM 6960 C C . MET B 1 414 ? -19.531 -53.312 -43.344 1 92.19 414 MET B C 1
ATOM 6962 O O . MET B 1 414 ? -20.438 -52.562 -43.031 1 92.19 414 MET B O 1
ATOM 6966 N N . GLU B 1 415 ? -19.656 -54.438 -43.938 1 91.69 415 GLU B N 1
ATOM 6967 C CA . GLU B 1 415 ? -21.016 -54.906 -44.219 1 91.69 415 GLU B CA 1
ATOM 6968 C C . GLU B 1 415 ? -21.75 -55.188 -42.906 1 91.69 415 GLU B C 1
ATOM 6970 O O . GLU B 1 415 ? -22.938 -54.875 -42.781 1 91.69 415 GLU B O 1
ATOM 6975 N N . GLU B 1 416 ? -21.094 -55.75 -42.031 1 91.81 416 GLU B N 1
ATOM 6976 C CA . GLU B 1 416 ? -21.688 -56.062 -40.719 1 91.81 416 GLU B CA 1
ATOM 6977 C C . GLU B 1 416 ? -22.047 -54.781 -39.969 1 91.81 416 GLU B C 1
ATOM 6979 O O . GLU B 1 416 ? -23.094 -54.688 -39.344 1 91.81 416 GLU B O 1
ATOM 6984 N N . LEU B 1 417 ? -21.172 -53.812 -40.031 1 89.88 417 LEU B N 1
ATOM 6985 C CA . LEU B 1 417 ? -21.406 -52.531 -39.375 1 89.88 417 LEU B CA 1
ATOM 6986 C C . LEU B 1 417 ? -22.594 -51.781 -40 1 89.88 417 LEU B C 1
ATOM 6988 O O . LEU B 1 417 ? -23.375 -51.156 -39.281 1 89.88 417 LEU B O 1
ATOM 6992 N N . GLU B 1 418 ? -22.703 -51.875 -41.312 1 87.94 418 GLU B N 1
ATOM 6993 C CA . GLU B 1 418 ? -23.828 -51.25 -42.031 1 87.94 418 GLU B CA 1
ATOM 6994 C C . GLU B 1 418 ? -25.141 -51.938 -41.656 1 87.94 418 GLU B C 1
ATOM 6996 O O . GLU B 1 418 ? -26.156 -51.281 -41.469 1 87.94 418 GLU B O 1
ATOM 7001 N N . ASN B 1 419 ? -25.094 -53.188 -41.531 1 88.62 419 ASN B N 1
ATOM 7002 C CA . ASN B 1 419 ? -26.281 -53.938 -41.125 1 88.62 419 ASN B CA 1
ATOM 7003 C C . ASN B 1 419 ? -26.719 -53.562 -39.719 1 88.62 419 ASN B C 1
ATOM 7005 O O . ASN B 1 419 ? -27.922 -53.469 -39.438 1 88.62 419 ASN B O 1
ATOM 7009 N N . GLU B 1 420 ? -25.75 -53.375 -38.844 1 87.12 420 GLU B N 1
ATOM 7010 C CA . GLU B 1 420 ? -26.047 -53 -37.469 1 87.12 420 GLU B CA 1
ATOM 7011 C C . GLU B 1 420 ? -26.625 -51.594 -37.406 1 87.12 420 GLU B C 1
ATOM 7013 O O . GLU B 1 420 ? -27.484 -51.312 -36.562 1 87.12 420 GLU B O 1
ATOM 7018 N N . ARG B 1 421 ? -26.109 -50.656 -38.219 1 83.19 421 ARG B N 1
ATOM 7019 C CA . ARG B 1 421 ? -26.625 -49.281 -38.25 1 83.19 421 ARG B CA 1
ATOM 7020 C C . ARG B 1 421 ? -28.078 -49.25 -38.719 1 83.19 421 ARG B C 1
ATOM 7022 O O . ARG B 1 421 ? -28.891 -48.531 -38.156 1 83.19 421 ARG B O 1
ATOM 7029 N N . TRP B 1 422 ? -28.359 -50.125 -39.656 1 78.5 422 TRP B N 1
ATOM 7030 C CA . TRP B 1 422 ? -29.719 -50.188 -40.188 1 78.5 422 TRP B CA 1
ATOM 7031 C C . TRP B 1 422 ? -30.656 -50.812 -39.156 1 78.5 422 TRP B C 1
ATOM 7033 O O . TRP B 1 422 ? -31.812 -50.406 -39.062 1 78.5 422 TRP B O 1
ATOM 7043 N N . ALA B 1 423 ? -30.25 -51.625 -38.406 1 81.44 423 ALA B N 1
ATOM 7044 C CA . ALA B 1 423 ? -31.062 -52.312 -37.406 1 81.44 423 ALA B CA 1
ATOM 7045 C C . ALA B 1 423 ? -31.406 -51.375 -36.25 1 81.44 423 ALA B C 1
ATOM 7047 O O . ALA B 1 423 ? -32.406 -51.594 -35.562 1 81.44 423 ALA B O 1
ATOM 7048 N N . ARG B 1 424 ? -30.609 -50.375 -35.938 1 75.69 424 ARG B N 1
ATOM 7049 C CA . ARG B 1 424 ? -30.828 -49.438 -34.844 1 75.69 424 ARG B CA 1
ATOM 7050 C C . ARG B 1 424 ? -31.75 -48.312 -35.281 1 75.69 424 ARG B C 1
ATOM 7052 O O . ARG B 1 424 ? -32.312 -47.594 -34.438 1 75.69 424 ARG B O 1
ATOM 7059 N N . LEU B 1 425 ? -31.859 -48.062 -36.594 1 66.06 425 LEU B N 1
ATOM 7060 C CA . LEU B 1 425 ? -32.781 -47.031 -37.062 1 66.06 425 LEU B CA 1
ATOM 7061 C C . LEU B 1 425 ? -34.219 -47.5 -36.906 1 66.06 425 LEU B C 1
ATOM 7063 O O . LEU B 1 425 ? -34.562 -48.656 -37.125 1 66.06 425 LEU B O 1
ATOM 7067 N N . PRO B 1 426 ? -34.969 -46.906 -36 1 58.22 426 PRO B N 1
ATOM 7068 C CA . PRO B 1 426 ? -36.375 -47.281 -35.844 1 58.22 426 PRO B CA 1
ATOM 7069 C C . PRO B 1 426 ? -37.062 -47.594 -37.156 1 58.22 426 PRO B C 1
ATOM 7071 O O . PRO B 1 426 ? -36.719 -47.031 -38.188 1 58.22 426 PRO B O 1
ATOM 7074 N N . ALA B 1 427 ? -37.594 -48.844 -37.312 1 51.88 427 ALA B N 1
ATOM 7075 C CA . ALA B 1 427 ? -38.438 -49.25 -38.438 1 51.88 427 ALA B CA 1
ATOM 7076 C C . ALA B 1 427 ? -39.344 -48.094 -38.875 1 51.88 427 ALA B C 1
ATOM 7078 O O . ALA B 1 427 ? -40.094 -47.531 -38.094 1 51.88 427 ALA B O 1
ATOM 7079 N N . VAL B 1 428 ? -38.875 -47.219 -39.719 1 47.88 428 VAL B N 1
ATOM 7080 C CA . VAL B 1 428 ? -39.844 -46.375 -40.344 1 47.88 428 VAL B CA 1
ATOM 7081 C C . VAL B 1 428 ? -41.156 -47.125 -40.594 1 47.88 428 VAL B C 1
ATOM 7083 O O . VAL B 1 428 ? -41.125 -48.188 -41.281 1 47.88 428 VAL B O 1
ATOM 7086 N N . THR B 1 429 ? -42 -47.25 -39.625 1 42.22 429 THR B N 1
ATOM 7087 C CA . THR B 1 429 ? -43.375 -47.688 -39.875 1 42.22 429 THR B CA 1
ATOM 7088 C C . THR B 1 429 ? -43.844 -47.281 -41.25 1 42.22 429 THR B C 1
ATOM 7090 O O . THR B 1 429 ? -43.938 -46.062 -41.531 1 42.22 429 THR B O 1
ATOM 7093 N N . ASN B 1 430 ? -43.312 -47.906 -42.25 1 38.06 430 ASN B N 1
ATOM 7094 C CA . ASN B 1 430 ? -44.031 -47.812 -43.5 1 38.06 430 ASN B CA 1
ATOM 7095 C C . ASN B 1 430 ? -45.531 -47.875 -43.281 1 38.06 430 ASN B C 1
ATOM 7097 O O . ASN B 1 430 ? -46.094 -48.969 -43.094 1 38.06 430 ASN B O 1
ATOM 7101 N N . ASN B 1 431 ? -46.125 -46.938 -42.469 1 37.44 431 ASN B N 1
ATOM 7102 C CA . ASN B 1 431 ? -47.562 -46.781 -42.594 1 37.44 431 ASN B CA 1
ATOM 7103 C C . ASN B 1 431 ? -48 -46.75 -44.031 1 37.44 431 ASN B C 1
ATOM 7105 O O . ASN B 1 431 ? -47.719 -45.781 -44.75 1 37.44 431 ASN B O 1
ATOM 7109 N N . GLY B 1 432 ? -47.812 -47.781 -44.781 1 34.59 432 GLY B N 1
ATOM 7110 C CA . GLY B 1 432 ? -48.562 -48 -46 1 34.59 432 GLY B CA 1
ATOM 7111 C C . GLY B 1 432 ? -50 -47.562 -45.906 1 34.59 432 GLY B C 1
ATOM 7112 O O . GLY B 1 432 ? -50.812 -48.188 -45.188 1 34.59 432 GLY B O 1
ATOM 7113 N N . THR B 1 433 ? -50.281 -46.281 -45.812 1 34.88 433 THR B N 1
ATOM 7114 C CA . THR B 1 433 ? -51.594 -45.781 -46.125 1 34.88 433 THR B CA 1
ATOM 7115 C C . THR B 1 433 ? -52.156 -46.375 -47.406 1 34.88 433 THR B C 1
ATOM 7117 O O . THR B 1 433 ? -51.562 -46.188 -48.469 1 34.88 433 THR B O 1
ATOM 7120 N N . LEU B 1 434 ? -52.688 -47.625 -47.344 1 32.66 434 LEU B N 1
ATOM 7121 C CA . LEU B 1 434 ? -53.656 -48.156 -48.312 1 32.66 434 LEU B CA 1
ATOM 7122 C C . LEU B 1 434 ? -54.656 -47.094 -48.719 1 32.66 434 LEU B C 1
ATOM 7124 O O . LEU B 1 434 ? -55.344 -46.469 -47.875 1 32.66 434 LEU B O 1
ATOM 7128 N N . HIS B 1 435 ? -54.312 -46.25 -49.75 1 29.86 435 HIS B N 1
ATOM 7129 C CA . HIS B 1 435 ? -55.281 -45.5 -50.5 1 29.86 435 HIS B CA 1
ATOM 7130 C C . HIS B 1 435 ? -56.469 -46.344 -50.906 1 29.86 435 HIS B C 1
ATOM 7132 O O . HIS B 1 435 ? -56.344 -47.312 -51.656 1 29.86 435 HIS B O 1
ATOM 7138 N N . SER B 1 436 ? -57.344 -46.75 -49.969 1 30.83 436 SER B N 1
ATOM 7139 C CA . SER B 1 436 ? -58.719 -47.156 -50.25 1 30.83 436 SER B CA 1
ATOM 7140 C C . SER B 1 436 ? -59.375 -46.156 -51.25 1 30.83 436 SER B C 1
ATOM 7142 O O . SER B 1 436 ? -59.562 -45 -50.938 1 30.83 436 SER B O 1
ATOM 7144 N N . ASN B 1 437 ? -59 -46.25 -52.562 1 28.7 437 ASN B N 1
ATOM 7145 C CA . ASN B 1 437 ? -59.781 -45.719 -53.688 1 28.7 437 ASN B CA 1
ATOM 7146 C C . ASN B 1 437 ? -61.219 -46.188 -53.625 1 28.7 437 ASN B C 1
ATOM 7148 O O . ASN B 1 437 ? -61.562 -47.25 -54.125 1 28.7 437 ASN B O 1
ATOM 7152 N N . VAL B 1 438 ? -61.844 -46.375 -52.5 1 31.77 438 VAL B N 1
ATOM 7153 C CA . VAL B 1 438 ? -63.312 -46.469 -52.594 1 31.77 438 VAL B CA 1
ATOM 7154 C C . VAL B 1 438 ? -63.844 -45.312 -53.406 1 31.77 438 VAL B C 1
ATOM 7156 O O . VAL B 1 438 ? -63.656 -44.156 -53.062 1 31.77 438 VAL B O 1
ATOM 7159 N N . ILE B 1 439 ? -63.812 -45.438 -54.781 1 30.86 439 ILE B N 1
ATOM 7160 C CA . ILE B 1 439 ? -64.625 -44.812 -55.812 1 30.86 439 ILE B CA 1
ATOM 7161 C C . ILE B 1 439 ? -66.125 -44.719 -55.312 1 30.86 439 ILE B C 1
ATOM 7163 O O . ILE B 1 439 ? -66.688 -45.75 -55 1 30.86 439 ILE B O 1
ATOM 7167 N N . SER B 1 440 ? -66.438 -43.719 -54.5 1 25.77 440 SER B N 1
ATOM 7168 C CA . SER B 1 440 ? -67.812 -43.25 -54.219 1 25.77 440 SER B CA 1
ATOM 7169 C C . SER B 1 440 ? -68.688 -43.219 -55.469 1 25.77 440 SER B C 1
ATOM 7171 O O . SER B 1 440 ? -68.188 -42.844 -56.562 1 25.77 440 SER B O 1
ATOM 7173 N N . MET B 1 441 ? -69.875 -43.938 -55.5 1 25.08 441 MET B N 1
ATOM 7174 C CA . MET B 1 441 ? -71.312 -43.906 -55.875 1 25.08 441 MET B CA 1
ATOM 7175 C C . MET B 1 441 ? -71.875 -42.5 -55.75 1 25.08 441 MET B C 1
ATOM 7177 O O . MET B 1 441 ? -71.688 -41.844 -54.719 1 25.08 441 MET B O 1
ATOM 7181 N N . PRO B 1 442 ? -72.062 -41.719 -56.875 1 30.98 442 PRO B N 1
ATOM 7182 C CA . PRO B 1 442 ? -73.375 -41.125 -57 1 30.98 442 PRO B CA 1
ATOM 7183 C C . PRO B 1 442 ? -74.5 -42.125 -56.844 1 30.98 442 PRO B C 1
ATOM 7185 O O . PRO B 1 442 ? -74.312 -43.312 -57.062 1 30.98 442 PRO B O 1
ATOM 7188 N N . ALA B 1 443 ? -75.5 -41.875 -56 1 21.59 443 ALA B N 1
ATOM 7189 C CA . ALA B 1 443 ? -76.812 -41.688 -56.594 1 21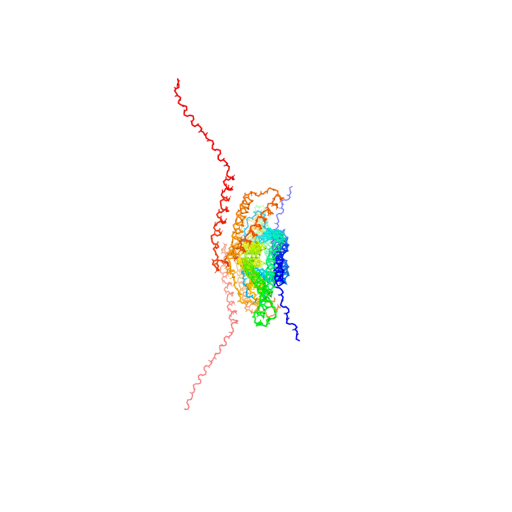.59 443 ALA B CA 1
ATOM 7190 C C . ALA B 1 443 ? -76.875 -40.375 -57.406 1 21.59 443 ALA B C 1
ATOM 7192 O O . ALA B 1 443 ? -76.25 -39.375 -57.031 1 21.59 443 ALA B O 1
#

Secondary structure (DSSP, 8-state):
---------HHHHHHHHHHHHHHHHHHHHHHHHHHHHHHHHHHHHHHHHHHHHHHHHHHHHHHHHTS--TT--TT----TTSHHHHHHHHHHHHHHHHHHHHHHHHHHIIIIIHHHHHHHHHHHHHHHHHHHHHHHHHHHHHHHHHHHHHHHHHHHHHHHHHHHHHHHHHHHHH---TTSS-HHHHHHHHHHHHHHHHHHHHHHHHHHHHHHHHHHHHHHHHHHIIIIIHHHHHHHHHTTHHHHHHHHHHHHHHHHHHHHHHHHHHHHHHHHHHTT--HHHHHHHHHHH-GGGS--PPP-----TT----S----SSTTTHHHHHHHHHHHHHHHHHHHHHHHHHHHHHHHHHHS---SSHHHHHHHHHHHHHHHHHHHHHHHHHHHHHHHHHHHHHTT--HHHHHHHHHHHHHHHHHHHHHHHS------------------/---------HHHHHHHHHHHHHHHHHHHHHHHHHHHHHHHHHHHHHHHHHHHHHHHHHHHHHHHHTS--TT--TT----TTSHHHHHHHHHHHHHHHHHHHHHHHHHHIIIIIHHHHHHHHHHHHHHHHHHHHHHHHHHHHHHHHHHHHHHHHHHHHHHHHHHHHHHHHHHHHH-----SS-HHHHHHHHHHHHHHHHHHHHHHHHHHHHHHHHHHHHHHHHHHIIIIIHHHHHHHHHTTHHHHHHHHHHHHHHHHHHHHHHHHHHHHHHHHHHTT--HHHHHHHHHHH-GGGS--PPP-----TT----S----SSTTTHHHHHHHHHHHHHHHHHHHHHHHHHHHHHHHHHHS---SSHHHHHHHHHHHHHHHHHHHHHHHHHHHHHHHHHHHHHTT--HHHHHHHHHHHHHHHHHHHHHHHS------------------

Foldseek 3Di:
DPPDDPPDDPLVVLVVVLVVLLVVLVVVLVVLLVLLVVLQVVLVVVLVVQLVVLVVQLVVLVVVLPDDDPPDDPPDDQPLLAPVSLVNLVSVLSNVLSVVSNVLSCLSVVQRNVVSVVVSVVLVVLSVVLSVQSVVLSVVLSVLVVVLVVLVVQLVVLVVVLVVLVVVLVVLVPCPPPVPDDPVVSVVVNVVSVVVNVVSVVSNVVSVVVSVVSVVVSVVSVVCVVPPVSVVSSCSSCPCSVVSSVSSVVSVVVSVVVSVVSVCVSVVVSVVSNVSHDPVVNVVVVCVVDVVPDDDDDDDDDDDPPDPDDADDFDPDPCGLVVLLVLLLVLLLLLLVLVLQLVVLVVVLVVLVPPPQDDDPVVNVVSVVSNVVSVVSNVVSVVSNVVSVVSNVSSVVVPHPNVVSNVVSNVVSVVVVVVVVVVPPPPPPPPPPPPCPPPPPDD/DPPDDPPDDPLVVLVVVLVVLLVVLVVVLVVLLVLLVVLQVVLVVVLVVQLVVLVVQLVVLVVVLPDDDPPDDPPDDQPLLADVSLVNLVSVLSNVLSVVSNVLSCLSVVQRNVVSVVVSVVLVVLSVVLSVQSVVLSVVLSVLVVVLVVLVVQLVVLVVVLVVLVVVLVVLVPCPPPVPDDPVVSVVVNVVSVVVNVVSVVSNVVSVVVSVVSVVVSVVSVCCVVPPVSVVSSCSSCPCSVVSSVSSVVSVVVSVVVSVVSVCVSVVVSVVSNVSHDPVVNVVVVCVVDVVPDDDDDDDDDDDPPDPDDADDFDPDPCGLVVLLVLLLVLLLLLQVLVLQLVVLVVVLVVLVPDPQDDDPVVNVVSVVSNVVSVVSNVVSVVSNVVSVVSNVSSVVVPHPNVVSNVVSNVVSVVVVVVVVVVPPPPPPPPPPPPPPPVDDDD

InterPro domains:
  IPR001060 FCH domain [PF00611] (21-102)
  IPR001060 FCH domain [SM00055] (12-108)
  IPR027267 AH/BAR domain superfamily [G3DSA:1.20.1270.60] (15-293)
  IPR027267 AH/BAR domain superfamily [SSF103657] (24-304)
  IPR031160 F-BAR domain [PS51741] (8-282)